Protein AF-A0A0T1WFK2-F1 (afdb_monomer)

Sequence (1004 aa):
MTETFQNFVCWDDAAVLAVTPRDAASLTDGRFQAIHHPLRLHVRRIDARDGEQWATEADVLAALRGPLRSDGYLFIPVVGGSGTGKSHLVRWVKDQIEGEPDWEVRYLPKNRTGLRRAIEIIIRDLKGPRIDEAREALESAPAYTESDETLAQRLLDELALLIGNLDQFQPEPPKDARTTQLREKVSRQLPDLLRDPVVRRKLVADGAVVQRLVGLALRGRAEGDGLDDDATHFLASDLPLSFEEIGDATTGAKKLLSQLAAVPALKDTAVAMINEALPEAEKRIAVSTQVDLVEVFREVRRALHTDGKQLALFVEDLTVLHGVEREFLDAIVEPVHSSDGDMCSLRMIFAVTEGHFDDLDTVKTRCDDAYWLDAPYGDDGVDEQEAVSFVARYFNAARLDPKEIDGEWAGRSKDDDKWLRNACKICPQQIVCHETFGASREGYGLYPLNDAAASRFVRALSTERFDPRDIVRDVISRLLRQGSADMRQGRFPSTLTVSPFEQNTAPLAPLIKDTVRRLRPIDSERVNNVLQYWSDETSPADVSGAVLEAFGVGDFATEMASLRALDASDVDPAETPTPDDKPKPRRSAIEERLKLEPRKQFAELAKWSSSQSELSASTFRELRKLILVTIQQNLEFGSVPVNLGEEFDTYCLRDIDIFIKGTVTRQAVGTPVIAVDRDEASALQALILAKELGSEDFPQAAEFRRILAGAIERWTNAVTARLSRPTTPSTTAAVSATIVASALTGNLSRATAPADYVSALFSVGDAPAFSPERSTKWTALVAKAFEVKARNQKQIEAEFGEARGRTGGIRMVQADRLLPIVKRFTSTWEIDSSDPAIAGFMRSVAPVVDQEWQALQVRVTEVQQLLDLERQRSWTDQTGKVLTVLRIAHQAGRLNDRNAVEELTSLAARDPDSVLRSFADAANLLTVDATLQDKLALLASDAPVHVAVVHGFAVRAATAIQSVERDLAARQTQAGGATDMEKAVTRVLEATSRFDDAVKGLLQ

Nearest PDB structures (foldseek):
  2hf9-assembly1_A  TM=5.543E-01  e=5.017E+00  Methanocaldococcus jannaschii
  5irm-assembly1_C  TM=1.935E-01  e=3.731E-01  Oryctolagus cuniculus

Mean predicted aligned error: 16.37 Å

Radius of gyration: 49.81 Å; Cα contacts (8 Å, |Δi|>4): 1367; chains: 1; bounding box: 106×94×140 Å

Foldseek 3Di:
DQDFLALDFLFDQVLLCQLLDLFLVLHDPLSLLLLDAWAWWWKDFLPDPDDTDIDTLVVVLCQLVDDADPLQEAEEEEEEDPQLCLLSSLVVSLVVCVPPPQEDEFEAGDFFFAQLNSLCRLLPPHDDPLSVVQVVQLCVFLLNVDDLLVLLLLLLQQLLVCLLCVVVPDPDADPDPVLNVLSVVLSVQVSVLSVWPLQSCLCSPVVALSSQLSCCNAGGDDVPPVDDPCSNFDDLVSGQLDPVSLVPTPPSNNVLSPVLNVDVSSSVSNRVSSRVSNLVSSCVRRGPPPRQVLVSVQVSQVRSVVVSHAYEYRASACCSNRPCSQVVLVSNSRGCDDPVDGGHRYYYYYYYYPVVVVVNVVVSVVHRMYMYSFAAEDPRGQDLLSLLQSQLSSVQSSSDDSVVSSVLVVPDDPPDPPSRDRNLVPPSCNVLQCVQANAHPVRRGSPVHHSQLSSLQQCLQRVRHRRNSVCSVQVSNQLSSVSSVCSVVLNPPPCSNCVSSLLRFQFDQLLLLLLLCVVPVPNSRRLRVCLRRRADLQHSLRRDLSSCSSSPNSVCVVVSVVRCLQQDAPDPPPDDDDPPDDDDRCDHPLLVLDDPVLSVLLSVLRCLLSVNAFDEPVSLVVLLVLLLVLLLVVVLVDPQFFASAPLCCVAQNDSLLAAEPRHPDDRDDDNHLHYHYSSLSLLSSLSSCCVRVNPDDTSCNVVSVVSVVVNSVVSNVSSSCSLPDADDLVLLLLLLLLLLLLLLLLQCLPPDDLVSSVVSLQDDDDDRDDDPLADPLSVVLNNVSNVSSVVSSSNQCRNFFGDRDHPDDGDDGNCVNNSVSSVVCVVPVDLAGPDPVRRVSSVSQPVSLVVLLVVLLVLLVLCVVVDPVVVVDFLCRSLVLLLVLLVVCVVVVLQPDPCLSVLLVVLSPPPRPCLVVLSVVSVVCSVDPADPSNSSSSSSDCSSVSSSSSSVNLVSSLVRLVSSVVSLVVVVVPDPDDDVVNVVSVVVVVVCVVVVVSNVVSVD

Solvent-accessible surface area (backbone atoms only — not comparable to full-atom values): 55551 Å² total; per-residue (Å²): 132,86,80,66,66,50,42,61,73,81,61,41,68,67,24,31,56,69,69,51,60,93,48,62,86,74,44,54,72,29,48,45,60,56,55,60,65,91,61,65,31,33,37,33,43,66,90,47,98,71,66,81,38,86,40,44,64,67,53,54,50,50,57,73,72,43,84,62,46,98,51,32,43,42,45,40,46,33,33,28,60,88,50,40,47,51,39,47,50,45,51,50,56,51,66,77,52,68,83,48,84,57,51,49,79,38,77,41,48,53,57,57,19,14,52,58,45,45,51,54,58,68,53,53,100,62,78,46,77,52,49,48,49,46,50,51,38,55,61,67,8,58,68,61,77,51,54,69,71,56,50,25,53,49,43,37,52,39,35,26,52,44,37,59,47,52,84,78,73,62,94,71,81,65,95,46,72,68,60,44,55,50,48,60,53,39,35,68,51,48,29,58,36,48,66,30,74,56,50,40,55,54,37,50,30,93,90,20,62,38,38,45,40,50,46,34,50,65,62,17,57,60,93,83,70,82,71,61,84,63,56,81,50,69,50,80,83,68,52,71,58,49,74,72,57,37,69,69,36,54,77,70,38,28,56,50,41,55,45,36,64,72,32,64,73,57,34,54,50,48,36,50,49,50,53,68,31,38,36,57,24,49,40,65,47,49,41,47,97,81,66,59,63,43,57,30,52,48,48,50,30,33,47,36,32,74,72,68,25,28,42,35,39,36,28,26,28,53,68,28,35,47,71,39,50,66,59,51,49,62,41,67,67,59,42,27,76,46,100,89,48,65,34,28,40,38,38,38,40,35,14,39,40,55,75,62,52,67,76,35,61,82,54,49,81,65,28,65,48,36,37,35,32,66,41,30,53,35,92,87,46,48,33,67,69,56,52,42,34,49,53,14,37,43,50,35,50,17,43,39,60,65,69,54,44,38,50,44,50,74,70,49,61,98,84,50,91,76,58,72,79,67,52,50,83,79,39,94,57,37,67,65,45,37,75,60,18,32,52,30,95,89,61,29,48,33,70,98,32,31,68,49,22,44,47,49,52,48,48,31,61,18,78,80,29,50,34,61,45,56,38,42,50,48,62,50,40,45,27,48,50,44,38,51,56,25,24,76,68,65,44,34,54,38,68,84,52,48,53,89,36,50,76,61,40,79,59,59,54,38,60,56,55,49,51,41,35,70,80,32,71,87,54,28,68,35,54,48,46,44,35,56,40,56,12,43,91,89,34,59,52,53,50,58,56,60,52,32,32,34,40,66,49,36,82,50,50,79,54,36,62,66,43,38,57,61,66,53,66,95,70,74,97,77,77,81,81,66,98,81,69,77,88,69,86,80,69,60,76,67,52,72,76,42,56,74,66,64,30,50,47,47,56,48,37,26,34,33,48,62,73,57,41,65,44,51,76,66,52,51,54,51,52,51,51,49,52,52,54,52,38,51,56,53,48,64,77,42,90,65,84,43,21,65,34,76,44,18,45,71,74,74,57,38,79,82,31,57,39,62,62,63,46,82,68,88,74,78,97,65,88,50,62,34,79,44,54,50,84,46,31,35,31,56,42,25,50,52,47,45,70,77,55,54,86,67,85,53,81,49,42,69,59,34,51,53,46,27,50,57,47,50,50,52,49,38,49,38,49,51,54,66,70,68,48,82,81,48,72,60,57,52,47,39,52,52,51,25,52,55,18,29,26,53,70,30,69,42,51,82,57,84,51,76,65,44,55,57,50,40,54,74,52,87,75,76,82,84,82,84,61,89,84,57,55,71,66,52,56,52,48,38,56,51,23,53,55,52,28,63,61,38,31,49,54,47,41,31,75,37,21,19,21,71,58,68,85,51,71,73,78,47,64,47,52,84,72,47,45,60,54,52,53,57,44,72,74,67,66,72,65,70,50,93,43,79,93,49,25,70,58,37,63,52,46,62,67,49,50,54,53,52,49,52,55,48,52,53,47,44,66,77,40,56,86,79,53,67,70,90,74,71,63,52,49,58,59,60,46,47,53,55,51,50,54,51,50,53,36,40,77,70,69,40,37,88,63,82,55,56,65,58,54,44,51,54,43,53,64,55,58,47,87,49,29,62,57,34,34,50,53,52,54,55,49,70,75,47,94,65,49,75,65,54,50,36,27,48,66,33,42,65,30,57,54,30,37,46,40,55,34,51,39,49,55,51,49,52,55,50,50,52,45,30,50,51,46,53,58,61,46,65,77,75,55,98,74,86,54,77,66,52,58,54,52,50,56,51,46,61,68,42,41,72,55,48,60,55,50,58,68,72,78,112

Structure (mmCIF, N/CA/C/O backbone):
data_AF-A0A0T1WFK2-F1
#
_entry.id   AF-A0A0T1WFK2-F1
#
loop_
_atom_site.group_PDB
_atom_site.id
_atom_site.type_symbol
_atom_site.label_atom_id
_atom_site.label_alt_id
_atom_site.label_comp_id
_atom_site.label_asym_id
_atom_site.label_entity_id
_atom_site.label_seq_id
_atom_site.pdbx_PDB_ins_code
_atom_site.Cartn_x
_atom_site.Cartn_y
_atom_site.Cartn_z
_atom_site.occupancy
_atom_site.B_iso_or_equiv
_atom_site.auth_seq_id
_atom_site.auth_comp_id
_atom_site.auth_asym_id
_atom_site.auth_atom_id
_atom_site.pdbx_PDB_model_num
ATOM 1 N N . MET A 1 1 ? -30.851 -36.983 3.208 1.00 36.44 1 MET A N 1
ATOM 2 C CA . MET A 1 1 ? -29.733 -36.497 2.378 1.00 36.44 1 MET A CA 1
ATOM 3 C C . MET A 1 1 ? -28.732 -35.923 3.357 1.00 36.44 1 MET A C 1
ATOM 5 O O . MET A 1 1 ? -29.095 -34.997 4.062 1.00 36.44 1 MET A O 1
ATOM 9 N N . THR A 1 2 ? -27.578 -36.559 3.540 1.00 46.56 2 THR A N 1
ATOM 10 C CA . THR A 1 2 ? -26.490 -36.002 4.357 1.00 46.56 2 THR A CA 1
ATOM 11 C C . THR A 1 2 ? -25.997 -34.746 3.651 1.00 46.56 2 THR A C 1
ATOM 13 O O . THR A 1 2 ? -25.499 -34.847 2.531 1.00 46.56 2 THR A O 1
ATOM 16 N N . GLU A 1 3 ? -26.231 -33.573 4.239 1.00 61.84 3 GLU A N 1
ATOM 17 C CA . GLU A 1 3 ? -25.703 -32.312 3.713 1.00 61.84 3 GLU A CA 1
ATOM 18 C C . GLU A 1 3 ? -24.177 -32.417 3.612 1.00 61.84 3 GLU A C 1
ATOM 20 O O . GLU A 1 3 ? -23.512 -32.888 4.535 1.00 61.84 3 GLU A O 1
ATOM 25 N N . THR A 1 4 ? -23.624 -32.042 2.463 1.00 82.38 4 THR A N 1
ATOM 26 C CA . THR A 1 4 ? -22.178 -31.997 2.236 1.00 82.38 4 THR A CA 1
ATOM 27 C C . THR A 1 4 ? -21.581 -30.815 3.000 1.00 82.38 4 THR A C 1
ATOM 29 O O . THR A 1 4 ? -22.153 -29.729 2.961 1.00 82.38 4 THR A O 1
ATOM 32 N N . PHE A 1 5 ? -20.423 -30.986 3.647 1.00 90.38 5 PHE A N 1
ATOM 33 C CA . PHE A 1 5 ? -19.757 -29.910 4.407 1.00 90.38 5 PHE A CA 1
ATOM 34 C C . PHE A 1 5 ? -19.143 -28.801 3.520 1.00 90.38 5 PHE A C 1
ATOM 36 O O . PHE A 1 5 ? -18.700 -27.764 4.008 1.00 90.38 5 PHE A O 1
ATOM 43 N N . GLN A 1 6 ? -19.141 -28.997 2.201 1.00 93.81 6 GLN A N 1
ATOM 44 C CA . GLN A 1 6 ? -18.689 -28.021 1.213 1.00 93.81 6 GLN A CA 1
ATOM 45 C C . GLN A 1 6 ? -19.568 -26.759 1.212 1.00 93.81 6 GLN A C 1
ATOM 47 O O . GLN A 1 6 ? -20.781 -26.844 1.020 1.00 93.81 6 GLN A O 1
ATOM 52 N N . ASN A 1 7 ? -18.940 -25.585 1.346 1.00 92.81 7 ASN A N 1
ATOM 53 C CA . ASN A 1 7 ? -19.579 -24.264 1.398 1.00 92.81 7 ASN A CA 1
ATOM 54 C C . ASN A 1 7 ? -20.686 -24.156 2.468 1.00 92.81 7 ASN A C 1
ATOM 56 O O . ASN A 1 7 ? -21.665 -23.426 2.290 1.00 92.81 7 ASN A O 1
ATOM 60 N N . PHE A 1 8 ? -20.555 -24.912 3.559 1.00 94.25 8 PHE A N 1
ATOM 61 C CA . PHE A 1 8 ? -21.540 -24.954 4.634 1.00 94.25 8 PHE A CA 1
ATOM 62 C C . PHE A 1 8 ? -21.547 -23.642 5.429 1.00 94.25 8 PHE A C 1
ATOM 64 O O . PHE A 1 8 ? -20.499 -23.133 5.784 1.00 94.25 8 PHE A O 1
ATOM 71 N N . VAL A 1 9 ? -22.713 -23.091 5.766 1.00 95.06 9 VAL A N 1
ATOM 72 C CA . VAL A 1 9 ? -22.813 -21.896 6.623 1.00 95.06 9 VAL A CA 1
ATOM 73 C C . VAL A 1 9 ? -23.553 -22.288 7.892 1.00 95.06 9 VAL A C 1
ATOM 75 O O . VAL A 1 9 ? -24.718 -22.671 7.830 1.00 95.06 9 VAL A O 1
ATOM 78 N N . CYS A 1 10 ? -22.872 -22.217 9.038 1.00 94.44 10 CYS A N 1
ATOM 79 C CA . CYS A 1 10 ? -23.421 -22.657 10.325 1.00 94.44 10 CYS A CA 1
ATOM 80 C C . CYS A 1 10 ? -23.872 -21.518 11.248 1.00 94.44 10 CYS A C 1
ATOM 82 O O . CYS A 1 10 ? -24.324 -21.796 12.354 1.00 94.44 10 CYS A O 1
ATOM 84 N N . TRP A 1 11 ? -23.738 -20.264 10.811 1.00 95.25 11 TRP A N 1
ATOM 85 C CA . TRP A 1 11 ? -24.121 -19.052 11.542 1.00 95.25 11 TRP A CA 1
ATOM 86 C C . TRP A 1 11 ? -25.198 -18.264 10.787 1.00 95.25 11 TRP A C 1
ATOM 88 O O . TRP A 1 11 ? -25.462 -18.524 9.611 1.00 95.25 11 TRP A O 1
ATOM 98 N N . ASP A 1 12 ? -25.791 -17.276 11.456 1.00 93.81 12 ASP A N 1
ATOM 99 C CA . ASP A 1 12 ? -26.791 -16.382 10.872 1.00 93.81 12 ASP A CA 1
ATOM 100 C C . ASP A 1 12 ? -26.309 -14.921 10.853 1.00 93.81 12 ASP A C 1
ATOM 102 O O . ASP A 1 12 ? -25.742 -14.424 11.825 1.00 93.81 12 ASP A O 1
ATOM 106 N N . ASP A 1 13 ? -26.539 -14.212 9.743 1.00 93.62 13 ASP A N 1
ATOM 107 C CA . ASP A 1 13 ? -26.044 -12.840 9.556 1.00 93.62 13 ASP A CA 1
ATOM 108 C C . ASP A 1 13 ? -26.715 -11.842 10.525 1.0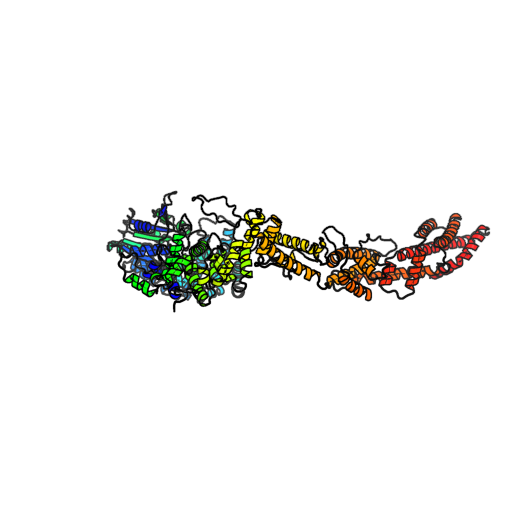0 93.62 13 ASP A C 1
ATOM 110 O O . ASP A 1 13 ? -26.081 -10.867 10.942 1.00 93.62 13 ASP A O 1
ATOM 114 N N . ALA A 1 14 ? -27.979 -12.070 10.909 1.00 92.38 14 ALA A N 1
ATOM 115 C CA . ALA A 1 14 ? -28.672 -11.234 11.889 1.00 92.38 14 ALA A CA 1
ATOM 116 C C . ALA A 1 14 ? -28.190 -11.533 13.315 1.00 92.38 14 ALA A C 1
ATOM 118 O O . ALA A 1 14 ? -28.027 -10.600 14.104 1.00 92.38 14 ALA A O 1
ATOM 119 N N . ALA A 1 15 ? -27.890 -12.798 13.626 1.00 93.81 15 ALA A N 1
ATOM 120 C CA . ALA A 1 15 ? -27.254 -13.175 14.886 1.00 93.81 15 ALA A CA 1
ATOM 121 C C . ALA A 1 15 ? -25.864 -12.541 15.038 1.00 93.81 15 ALA A C 1
ATOM 123 O O . ALA A 1 15 ? -25.584 -11.963 16.086 1.00 93.81 15 ALA A O 1
ATOM 124 N N . VAL A 1 16 ? -25.037 -12.546 13.981 1.00 94.06 16 VAL A N 1
ATOM 125 C CA . VAL A 1 16 ? -23.738 -11.846 13.968 1.00 94.06 16 VAL A CA 1
ATOM 126 C C . VAL A 1 16 ? -23.917 -10.369 14.324 1.00 94.06 16 VAL A C 1
ATOM 128 O O . VAL A 1 16 ? -23.288 -9.884 15.259 1.00 94.06 16 VAL A O 1
ATOM 131 N N . LEU A 1 17 ? -24.818 -9.654 13.642 1.00 90.88 17 LEU A N 1
ATOM 132 C CA . LEU A 1 17 ? -25.065 -8.233 13.924 1.00 90.88 17 LEU A CA 1
ATOM 133 C C . LEU A 1 17 ? -25.572 -7.986 15.353 1.00 90.88 17 LEU A C 1
ATOM 135 O O . LEU A 1 17 ? -25.216 -6.977 15.959 1.00 90.88 17 LEU A O 1
ATOM 139 N N . ALA A 1 18 ? -26.374 -8.902 15.899 1.00 90.00 18 ALA A N 1
ATOM 140 C CA . ALA A 1 18 ? -26.930 -8.788 17.243 1.00 90.00 18 ALA A CA 1
ATOM 141 C C . ALA A 1 18 ? -25.897 -8.985 18.367 1.00 90.00 18 ALA A C 1
ATOM 143 O O . ALA A 1 18 ? -26.144 -8.519 19.481 1.00 90.00 18 ALA A O 1
ATOM 144 N N . VAL A 1 19 ? -24.775 -9.665 18.094 1.00 90.00 19 VAL A N 1
ATOM 145 C CA . VAL A 1 19 ? -23.707 -9.947 19.073 1.00 90.00 19 VAL A CA 1
ATOM 146 C C . VAL A 1 19 ? -22.420 -9.158 18.822 1.00 90.00 19 VAL A C 1
ATOM 148 O O . VAL A 1 19 ? -21.527 -9.180 19.661 1.00 90.00 19 VAL A O 1
ATOM 151 N N . THR A 1 20 ? -22.325 -8.422 17.709 1.00 89.44 20 THR A N 1
ATOM 152 C CA . THR A 1 20 ? -21.201 -7.516 17.406 1.00 89.44 20 THR A CA 1
ATOM 153 C C . THR A 1 20 ? -21.579 -6.025 17.357 1.00 89.44 20 THR A C 1
ATOM 155 O O . THR A 1 20 ? -21.080 -5.318 16.470 1.00 89.44 20 THR A O 1
ATOM 158 N N . PRO A 1 21 ? -22.479 -5.489 18.206 1.00 80.94 21 PRO A N 1
ATOM 159 C CA . PRO A 1 21 ? -22.660 -4.048 18.237 1.00 80.94 21 PRO A CA 1
ATOM 160 C C . PRO A 1 21 ? -21.378 -3.382 18.744 1.00 80.94 21 PRO A C 1
ATOM 162 O O . PRO A 1 21 ? -20.624 -3.950 19.532 1.00 80.94 21 PRO A O 1
ATOM 165 N N . ARG A 1 22 ? -21.126 -2.158 18.279 1.00 67.88 22 ARG A N 1
ATOM 166 C CA . ARG A 1 22 ? -19.915 -1.411 18.651 1.00 67.88 22 ARG A CA 1
ATOM 167 C C . ARG A 1 22 ? -19.869 -1.062 20.139 1.00 67.88 22 ARG A C 1
ATOM 169 O O . ARG A 1 22 ? -18.781 -0.943 20.695 1.00 67.88 22 ARG A O 1
ATOM 176 N N . ASP A 1 23 ? -21.039 -0.937 20.761 1.00 69.88 23 ASP A N 1
ATOM 177 C CA . ASP A 1 23 ? -21.183 -0.434 22.119 1.00 69.88 23 ASP A CA 1
ATOM 178 C C . ASP A 1 23 ? -21.579 -1.549 23.062 1.00 69.88 23 ASP A C 1
ATOM 180 O O . ASP A 1 23 ? -22.674 -2.108 22.929 1.00 69.88 23 ASP A O 1
ATOM 184 N N . ALA A 1 24 ? -20.733 -1.796 24.065 1.00 69.19 24 ALA A N 1
ATOM 185 C CA . ALA A 1 24 ? -21.010 -2.765 25.112 1.00 69.19 24 ALA A CA 1
ATOM 186 C C . ALA A 1 24 ? -22.408 -2.528 25.684 1.00 69.19 24 ALA A C 1
ATOM 188 O O . ALA A 1 24 ? -23.213 -3.443 25.607 1.00 69.19 24 ALA A O 1
ATOM 189 N N . ALA A 1 25 ? -22.744 -1.302 26.116 1.00 72.81 25 ALA A N 1
ATOM 190 C CA . ALA A 1 25 ? -24.040 -0.886 26.676 1.00 72.81 25 ALA A CA 1
ATOM 191 C C . ALA A 1 25 ? -25.289 -1.169 25.811 1.00 72.81 25 ALA A C 1
ATOM 193 O O . ALA A 1 25 ? -26.402 -1.143 26.329 1.00 72.81 25 ALA A O 1
ATOM 194 N N . SER A 1 26 ? -25.136 -1.429 24.509 1.00 76.38 26 SER A N 1
ATOM 195 C CA . SER A 1 26 ? -26.271 -1.724 23.620 1.00 76.38 26 SER A CA 1
ATOM 196 C C . SER A 1 26 ? -26.738 -3.171 23.637 1.00 76.38 26 SER A C 1
ATOM 198 O O . SER A 1 26 ? -27.836 -3.480 23.180 1.00 76.38 26 SER A O 1
ATOM 200 N N . LEU A 1 27 ? -25.916 -4.060 24.183 1.00 83.56 27 LEU A N 1
ATOM 201 C CA . LEU A 1 27 ? -26.282 -5.452 24.347 1.00 83.56 27 LEU A CA 1
ATOM 202 C C . LEU A 1 27 ? -27.287 -5.598 25.489 1.00 83.56 27 LEU A C 1
ATOM 204 O O . LEU A 1 27 ? -27.176 -4.947 26.527 1.00 83.56 27 LEU A O 1
ATOM 208 N N . THR A 1 28 ? -28.240 -6.503 25.330 1.00 87.44 28 THR A N 1
ATOM 209 C CA . THR A 1 28 ? -28.975 -7.071 26.462 1.00 87.44 28 THR A CA 1
ATOM 210 C C . THR A 1 28 ? -28.010 -7.848 27.359 1.00 87.44 28 THR A C 1
ATOM 212 O O . THR A 1 28 ? -26.961 -8.304 26.897 1.00 87.44 28 THR A O 1
ATOM 215 N N . ASP A 1 29 ? -28.352 -8.030 28.634 1.00 86.88 29 ASP A N 1
ATOM 216 C CA . ASP A 1 29 ? -27.461 -8.704 29.590 1.00 86.88 29 ASP A CA 1
ATOM 217 C C . ASP A 1 29 ? -27.096 -10.123 29.138 1.00 86.88 29 ASP A C 1
ATOM 219 O O . ASP A 1 29 ? -25.940 -10.524 29.234 1.00 86.88 29 ASP A O 1
ATOM 223 N N . GLY A 1 30 ? -28.052 -10.854 28.554 1.00 89.12 30 GLY A N 1
ATOM 224 C CA . GLY A 1 30 ? -27.800 -12.192 28.020 1.00 89.12 30 GLY A CA 1
ATOM 225 C C . GLY A 1 30 ? -26.767 -12.185 26.904 1.00 89.12 30 GLY A C 1
ATOM 226 O O . GLY A 1 30 ? -25.777 -12.910 26.966 1.00 89.12 30 GLY A O 1
ATOM 227 N N . ARG A 1 31 ? -26.931 -11.322 25.899 1.00 91.44 31 ARG A N 1
ATOM 228 C CA . ARG A 1 31 ? -25.971 -11.248 24.788 1.00 91.44 31 ARG A CA 1
ATOM 229 C C . ARG A 1 31 ? -24.608 -10.737 25.233 1.00 91.44 31 ARG A C 1
ATOM 231 O O . ARG A 1 31 ? -23.604 -11.278 24.781 1.00 91.44 31 ARG A O 1
ATOM 238 N N . PHE A 1 32 ? -24.567 -9.753 26.133 1.00 90.81 32 PHE A N 1
ATOM 239 C CA . PHE A 1 32 ? -23.322 -9.250 26.714 1.00 90.81 32 PHE A CA 1
ATOM 240 C C . PHE A 1 32 ? -22.535 -10.371 27.399 1.00 90.81 32 PHE A C 1
ATOM 242 O O . PHE A 1 32 ? -21.343 -10.546 27.156 1.00 90.81 32 PHE A O 1
ATOM 249 N N . GLN A 1 33 ? -23.218 -11.193 28.189 1.00 89.69 33 GLN A N 1
ATOM 250 C CA . GLN A 1 33 ? -22.596 -12.266 28.961 1.00 89.69 33 GLN A CA 1
ATOM 251 C C . GLN A 1 33 ? -22.253 -13.477 28.087 1.00 89.69 33 GLN A C 1
ATOM 253 O O . GLN A 1 33 ? -21.296 -14.199 28.367 1.00 89.69 33 GLN A O 1
ATOM 258 N N . ALA A 1 34 ? -22.980 -13.679 26.982 1.00 90.69 34 ALA A N 1
ATOM 259 C CA . ALA A 1 34 ? -22.678 -14.729 26.017 1.00 90.69 34 ALA A CA 1
ATOM 260 C C . ALA A 1 34 ? -21.318 -14.501 25.342 1.00 90.69 34 ALA A C 1
ATOM 262 O O . ALA A 1 34 ? -20.545 -15.444 25.173 1.00 90.69 34 ALA A O 1
ATOM 263 N N . ILE A 1 35 ? -21.010 -13.247 24.999 1.00 91.50 35 ILE A N 1
ATOM 264 C CA . ILE A 1 35 ? -19.760 -12.869 24.325 1.00 91.50 35 ILE A CA 1
ATOM 265 C C . ILE A 1 35 ? -18.647 -12.434 25.280 1.00 91.50 35 ILE A C 1
ATOM 267 O O . ILE A 1 35 ? -17.499 -12.324 24.856 1.00 91.50 35 ILE A O 1
ATOM 271 N N . HIS A 1 36 ? -18.963 -12.177 26.552 1.00 91.19 36 HIS A N 1
ATOM 272 C CA . HIS A 1 36 ? -17.972 -11.756 27.534 1.00 91.19 36 HIS A CA 1
ATOM 273 C C . HIS A 1 36 ? -16.862 -12.808 27.668 1.00 91.19 36 HIS A C 1
ATOM 275 O O . HIS A 1 36 ? -17.119 -13.994 27.880 1.00 91.19 36 HIS A O 1
ATOM 281 N N . HIS A 1 37 ? -15.625 -12.347 27.538 1.00 88.50 37 HIS A N 1
ATOM 282 C CA . HIS A 1 37 ? -14.415 -13.117 27.758 1.00 88.50 37 HIS A CA 1
ATOM 283 C C . HIS A 1 37 ? -13.555 -12.332 28.755 1.00 88.50 37 HIS A C 1
ATOM 285 O O . HIS A 1 37 ? -13.437 -11.117 28.563 1.00 88.50 37 HIS A O 1
ATOM 291 N N . PRO A 1 38 ? -12.981 -12.983 29.782 1.00 87.44 38 PRO A N 1
ATOM 292 C CA . PRO A 1 38 ? -12.184 -12.288 30.783 1.00 87.44 38 PRO A CA 1
ATOM 293 C C . PRO A 1 38 ? -11.009 -11.534 30.160 1.00 87.44 38 PRO A C 1
ATOM 295 O O . PRO A 1 38 ? -10.283 -12.085 29.334 1.00 87.44 38 PRO A O 1
ATOM 298 N N . LEU A 1 39 ? -10.822 -10.278 30.555 1.00 85.50 39 LEU A N 1
ATOM 299 C CA . LEU A 1 39 ? -9.724 -9.439 30.084 1.00 85.50 39 LEU A CA 1
ATOM 300 C C . LEU A 1 39 ? -8.464 -9.601 30.949 1.00 85.50 39 LEU A C 1
ATOM 302 O O . LEU A 1 39 ? -8.532 -9.804 32.165 1.00 85.50 39 LEU A O 1
ATOM 306 N N . ARG A 1 40 ? -7.294 -9.452 30.316 1.00 85.38 40 ARG A N 1
ATOM 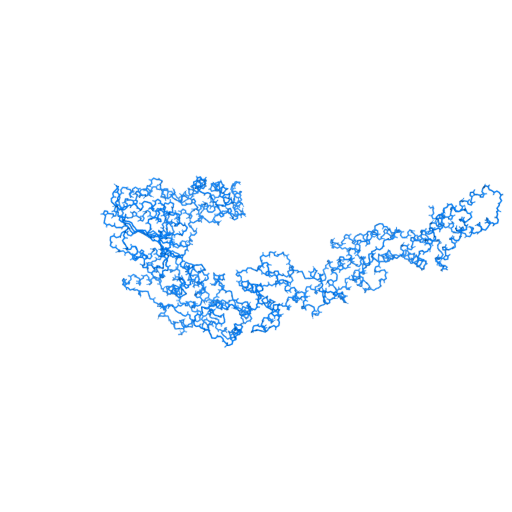307 C CA . ARG A 1 40 ? -5.985 -9.400 30.983 1.00 85.38 40 ARG A CA 1
ATOM 308 C C . ARG A 1 40 ? -5.623 -7.965 31.331 1.00 85.38 40 ARG A C 1
ATOM 310 O O . ARG A 1 40 ? -5.642 -7.099 30.459 1.00 85.38 40 ARG A O 1
ATOM 317 N N . LEU A 1 41 ? -5.303 -7.734 32.603 1.00 89.88 41 LEU A N 1
ATOM 318 C CA . LEU A 1 41 ? -5.073 -6.407 33.162 1.00 89.88 41 LEU A CA 1
ATOM 319 C C . LEU A 1 41 ? -3.706 -6.349 33.848 1.00 89.88 41 LEU A C 1
ATOM 321 O O . LEU A 1 41 ? -3.226 -7.354 34.376 1.00 89.88 41 LEU A O 1
ATOM 325 N N . HIS A 1 42 ? -3.154 -5.150 33.963 1.00 89.44 42 HIS A N 1
ATOM 326 C CA . HIS A 1 42 ? -2.092 -4.856 34.919 1.00 89.44 42 HIS A CA 1
ATOM 327 C C . HIS A 1 42 ? -2.607 -3.949 36.030 1.00 89.44 42 HIS A C 1
ATOM 329 O O . HIS A 1 42 ? -3.375 -3.031 35.770 1.00 89.44 42 HIS A O 1
ATOM 335 N N . VAL A 1 43 ? -2.175 -4.165 37.268 1.00 90.12 43 VAL A N 1
ATOM 336 C CA . VAL A 1 43 ? -2.388 -3.217 38.363 1.00 90.12 43 VAL A CA 1
ATOM 337 C C . VAL A 1 43 ? -1.095 -2.454 38.631 1.00 90.12 43 VAL A C 1
ATOM 339 O O . VAL A 1 43 ? -0.013 -3.043 38.708 1.00 90.12 43 VAL A O 1
ATOM 342 N N . ARG A 1 44 ? -1.205 -1.130 38.754 1.00 88.25 44 ARG A N 1
ATOM 343 C CA . ARG A 1 44 ? -0.099 -0.230 39.098 1.00 88.25 44 ARG A CA 1
ATOM 344 C C . ARG A 1 44 ? -0.510 0.646 40.275 1.00 88.25 44 ARG A C 1
ATOM 346 O O . ARG A 1 44 ? -1.542 1.312 40.221 1.00 88.25 44 ARG A O 1
ATOM 353 N N . ARG A 1 45 ? 0.323 0.681 41.316 1.00 83.69 45 ARG A N 1
ATOM 354 C CA . ARG A 1 45 ? 0.173 1.633 42.424 1.00 83.69 45 ARG A CA 1
ATOM 355 C C . ARG A 1 45 ? 0.547 3.029 41.969 1.00 83.69 45 ARG A C 1
ATOM 357 O O . ARG A 1 45 ? 1.640 3.214 41.443 1.00 83.69 45 ARG A O 1
ATOM 364 N N . ILE A 1 46 ? -0.311 4.009 42.224 1.00 80.50 46 ILE A N 1
ATOM 365 C CA . ILE A 1 46 ? -0.081 5.376 41.732 1.00 80.50 46 ILE A CA 1
ATOM 366 C C . ILE A 1 46 ? 1.093 6.052 42.459 1.00 80.50 46 ILE A C 1
ATOM 368 O O . ILE A 1 46 ? 1.873 6.773 41.839 1.00 80.50 46 ILE A O 1
ATOM 372 N N . ASP A 1 47 ? 1.292 5.738 43.741 1.00 69.31 47 ASP A N 1
ATOM 373 C CA . ASP A 1 47 ? 2.375 6.301 44.562 1.00 69.31 47 ASP A CA 1
ATOM 374 C C . ASP A 1 47 ? 3.723 5.559 44.429 1.00 69.31 47 ASP A C 1
ATOM 376 O O . ASP A 1 47 ? 4.735 5.989 44.993 1.00 69.31 47 ASP A O 1
ATOM 380 N N . ALA A 1 48 ? 3.773 4.433 43.705 1.00 63.62 48 ALA A N 1
ATOM 381 C CA . ALA A 1 48 ? 4.973 3.607 43.571 1.00 63.62 48 ALA A CA 1
ATOM 382 C C . ALA A 1 48 ? 5.585 3.735 42.168 1.00 63.62 48 ALA A C 1
ATOM 384 O O . ALA A 1 48 ? 4.921 3.504 41.165 1.00 63.62 48 ALA A O 1
ATOM 385 N N . ARG A 1 49 ? 6.885 4.058 42.092 1.00 53.06 49 ARG A N 1
ATOM 386 C CA . ARG A 1 49 ? 7.618 4.145 40.811 1.00 53.06 49 ARG A CA 1
ATOM 387 C C . ARG A 1 49 ? 7.919 2.788 40.165 1.00 53.06 49 ARG A C 1
ATOM 389 O O . ARG A 1 49 ? 8.232 2.771 38.985 1.00 53.06 49 ARG A O 1
ATOM 396 N N . ASP A 1 50 ? 7.812 1.696 40.920 1.00 52.06 50 ASP A N 1
ATOM 397 C CA . ASP A 1 50 ? 8.015 0.322 40.455 1.00 52.06 50 ASP A CA 1
ATOM 398 C C . ASP A 1 50 ? 6.966 -0.596 41.095 1.00 52.06 50 ASP A C 1
ATOM 400 O O . ASP A 1 50 ? 6.761 -0.549 42.312 1.00 52.06 50 ASP A O 1
ATOM 404 N N . GLY A 1 51 ? 6.321 -1.447 40.289 1.00 57.69 51 GLY A N 1
ATOM 405 C CA . GLY A 1 51 ? 5.381 -2.457 40.789 1.00 57.69 51 GLY A CA 1
ATOM 406 C C . GLY A 1 51 ? 4.215 -2.790 39.862 1.00 57.69 51 GLY A C 1
ATOM 407 O O . GLY A 1 51 ? 3.091 -2.889 40.341 1.00 57.69 51 GLY A O 1
ATOM 408 N N . GLU A 1 52 ? 4.455 -2.956 38.561 1.00 73.50 52 GLU A N 1
ATOM 409 C CA . GLU A 1 52 ? 3.442 -3.507 37.659 1.00 73.50 52 GLU A CA 1
ATOM 410 C C . GLU A 1 52 ? 3.238 -5.000 37.943 1.00 73.50 52 GLU A C 1
ATOM 412 O O . GLU A 1 52 ? 4.192 -5.782 37.946 1.00 73.50 52 GLU A O 1
ATOM 417 N N . GLN A 1 53 ? 1.996 -5.395 38.219 1.00 85.94 53 GLN A N 1
ATOM 418 C CA . GLN A 1 53 ? 1.625 -6.786 38.477 1.00 85.94 53 GLN A CA 1
ATOM 419 C C . GLN A 1 53 ? 0.449 -7.187 37.596 1.00 85.94 53 GLN A C 1
ATOM 421 O O . GLN A 1 53 ? -0.417 -6.369 37.302 1.00 85.94 53 GLN A O 1
ATOM 426 N N . TRP A 1 54 ? 0.409 -8.450 37.178 1.00 88.12 54 TRP A N 1
ATOM 427 C CA . TRP A 1 54 ? -0.768 -8.999 36.510 1.00 88.12 54 TRP A CA 1
ATOM 428 C C . TRP A 1 54 ? -1.968 -8.994 37.454 1.00 88.12 54 TRP A C 1
ATOM 430 O O . TRP A 1 54 ? -1.854 -9.408 38.607 1.00 88.12 54 TRP A O 1
ATOM 440 N N . ALA A 1 55 ? -3.109 -8.557 36.934 1.00 90.06 55 ALA A N 1
ATOM 441 C CA . ALA A 1 55 ? -4.391 -8.546 37.613 1.00 90.06 55 ALA A CA 1
ATOM 442 C C . ALA A 1 55 ? -5.481 -9.142 36.713 1.00 90.06 55 ALA A C 1
ATOM 444 O O . ALA A 1 55 ? -5.366 -9.219 35.487 1.00 90.06 55 ALA A O 1
ATOM 445 N N . THR A 1 56 ? -6.558 -9.573 37.350 1.00 90.56 56 THR A N 1
ATOM 446 C CA . THR A 1 56 ? -7.747 -10.142 36.723 1.00 90.56 56 THR A CA 1
ATOM 447 C C . THR A 1 56 ? -8.962 -9.269 37.009 1.00 90.56 56 THR A C 1
ATOM 449 O O . THR A 1 56 ? -8.967 -8.444 37.923 1.00 90.56 56 THR A O 1
ATOM 452 N N . GLU A 1 57 ? -10.045 -9.471 36.265 1.00 91.75 57 GLU A N 1
ATOM 453 C CA . GLU A 1 57 ? -11.303 -8.764 36.527 1.00 91.75 57 GLU A CA 1
ATOM 454 C C . GLU A 1 57 ? -11.869 -9.080 37.927 1.00 91.75 57 GLU A C 1
ATOM 456 O O . GLU A 1 57 ? -12.514 -8.238 38.555 1.00 91.75 57 GLU A O 1
ATOM 461 N N . ALA A 1 58 ? -11.567 -10.269 38.466 1.00 90.25 58 ALA A N 1
ATOM 462 C CA . ALA A 1 58 ? -11.901 -10.634 39.840 1.00 90.25 58 ALA A CA 1
ATOM 463 C C . ALA A 1 58 ? -11.153 -9.770 40.871 1.00 90.25 58 ALA A C 1
ATOM 465 O O . ALA A 1 58 ? -11.726 -9.443 41.910 1.00 90.25 58 ALA A O 1
ATOM 466 N N . ASP A 1 59 ? -9.922 -9.344 40.573 1.00 92.06 59 ASP A N 1
ATOM 467 C CA . ASP A 1 59 ? -9.159 -8.435 41.436 1.00 92.06 59 ASP A CA 1
ATOM 468 C C . ASP A 1 59 ? -9.768 -7.029 41.441 1.00 92.06 59 ASP A C 1
ATOM 470 O O . ASP A 1 59 ? -9.829 -6.393 42.491 1.00 92.06 59 ASP A O 1
ATOM 474 N N . VAL A 1 60 ? -10.299 -6.565 40.302 1.00 92.75 60 VAL A N 1
ATOM 475 C CA . VAL A 1 60 ? -11.049 -5.297 40.211 1.00 92.75 60 VAL A CA 1
ATOM 476 C C . VAL A 1 60 ? -12.317 -5.359 41.064 1.00 92.75 60 VAL A C 1
ATOM 478 O O . VAL A 1 60 ? -12.606 -4.432 41.822 1.00 92.75 60 VAL A O 1
ATOM 481 N N . LEU A 1 61 ? -13.064 -6.467 40.995 1.00 92.00 61 LEU A N 1
ATOM 482 C CA . LEU A 1 61 ? -14.240 -6.684 41.845 1.00 92.00 61 LEU A CA 1
ATOM 483 C C . LEU A 1 61 ? -13.883 -6.744 43.330 1.00 92.00 61 LEU A C 1
ATOM 485 O O . LEU A 1 61 ? -14.592 -6.170 44.160 1.00 92.00 61 LEU A O 1
ATOM 489 N N . ALA A 1 62 ? -12.803 -7.446 43.674 1.00 91.62 62 ALA A N 1
ATOM 490 C CA . ALA A 1 62 ? -12.326 -7.553 45.045 1.00 91.62 62 ALA A CA 1
ATOM 491 C C . ALA A 1 62 ? -11.898 -6.184 45.589 1.00 91.62 62 ALA A C 1
ATOM 493 O O . ALA A 1 62 ? -12.273 -5.838 46.710 1.00 91.62 62 ALA A O 1
ATOM 494 N N . ALA A 1 63 ? -11.194 -5.382 44.785 1.00 91.31 63 ALA A N 1
ATOM 495 C CA . ALA A 1 63 ? -10.849 -4.009 45.127 1.00 91.31 63 ALA A CA 1
ATOM 496 C C . ALA A 1 63 ? -12.108 -3.162 45.338 1.00 91.31 63 ALA A C 1
ATOM 498 O O . ALA A 1 63 ? -12.234 -2.510 46.372 1.00 91.31 63 ALA A O 1
ATOM 499 N N . LEU A 1 64 ? -13.092 -3.249 44.435 1.00 92.31 64 LEU A N 1
ATOM 500 C CA . LEU A 1 64 ? -14.342 -2.496 44.545 1.00 92.31 64 LEU A CA 1
ATOM 501 C C . LEU A 1 64 ? -15.158 -2.867 45.789 1.00 92.31 64 LEU A C 1
ATOM 503 O O . LEU A 1 64 ? -15.775 -1.984 46.379 1.00 92.31 64 LEU A O 1
ATOM 507 N N . ARG A 1 65 ? -15.158 -4.139 46.207 1.00 91.88 65 ARG A N 1
ATOM 508 C CA . ARG A 1 65 ? -15.777 -4.617 47.462 1.00 91.88 65 ARG A CA 1
ATOM 509 C C . ARG A 1 65 ? -14.912 -4.370 48.702 1.00 91.88 65 ARG A C 1
ATOM 511 O O . ARG A 1 65 ? -15.381 -4.564 49.823 1.00 91.88 65 ARG A O 1
ATOM 518 N N . GLY A 1 66 ? -13.665 -3.949 48.511 1.00 88.56 66 GLY A N 1
ATOM 519 C CA . GLY A 1 66 ? -12.680 -3.735 49.559 1.00 88.56 66 GLY A CA 1
ATOM 520 C C . GLY A 1 66 ? -13.037 -2.612 50.542 1.00 88.56 66 GLY A C 1
ATOM 521 O O . GLY A 1 66 ? -14.080 -1.949 50.422 1.00 88.56 66 GLY A O 1
ATOM 522 N N . PRO A 1 67 ? -12.182 -2.384 51.552 1.00 86.81 67 PRO A N 1
ATOM 523 C CA . PRO A 1 67 ? -12.379 -1.296 52.499 1.00 86.81 67 PRO A CA 1
ATOM 524 C C . PRO A 1 67 ? -12.317 0.061 51.788 1.00 86.81 67 PRO A C 1
ATOM 526 O O . PRO A 1 67 ? -11.530 0.262 50.867 1.00 86.81 67 PRO A O 1
ATOM 529 N N . LEU A 1 68 ? -13.146 0.998 52.242 1.00 86.50 68 LEU A N 1
ATOM 530 C CA . LEU A 1 68 ? -13.028 2.399 51.846 1.00 86.50 68 LEU A CA 1
ATOM 531 C C . LEU A 1 68 ? -11.797 3.019 52.510 1.00 86.50 68 LEU A C 1
ATOM 533 O O . LEU A 1 68 ? -11.359 2.576 53.578 1.00 86.50 68 LEU A O 1
ATOM 537 N N . ARG A 1 69 ? -11.282 4.091 51.912 1.00 84.88 69 ARG A N 1
ATOM 538 C CA . ARG A 1 69 ? -10.257 4.928 52.535 1.00 84.88 69 ARG A CA 1
ATOM 539 C C . ARG A 1 69 ? -10.803 5.630 53.786 1.00 84.88 69 ARG A C 1
ATOM 541 O O . ARG A 1 69 ? -12.012 5.684 54.012 1.00 84.88 69 ARG A O 1
ATOM 548 N N . SER A 1 70 ? -9.916 6.203 54.603 1.00 80.69 70 SER A N 1
ATOM 549 C CA . SER A 1 70 ? -10.293 6.893 55.852 1.00 80.69 70 SER A CA 1
ATOM 550 C C . SER A 1 70 ? -11.208 8.105 55.649 1.00 80.69 70 SER A C 1
ATOM 552 O O . SER A 1 70 ? -11.921 8.500 56.563 1.00 80.69 70 SER A O 1
ATOM 554 N N . ASP A 1 71 ? -11.174 8.701 54.463 1.00 82.50 71 ASP A N 1
ATOM 555 C CA . ASP A 1 71 ? -12.037 9.794 54.014 1.00 82.50 71 ASP A CA 1
ATOM 556 C C . ASP A 1 71 ? -13.361 9.306 53.389 1.00 82.50 71 ASP A C 1
ATOM 558 O O . ASP A 1 71 ? -14.252 10.112 53.120 1.00 82.50 71 ASP A O 1
ATOM 562 N N . GLY A 1 72 ? -13.546 7.989 53.252 1.00 86.06 72 GLY A N 1
ATOM 563 C CA . GLY A 1 72 ? -14.829 7.354 52.953 1.00 86.06 72 GLY A CA 1
ATOM 564 C C . GLY A 1 72 ? -15.189 7.246 51.469 1.00 86.06 72 GLY A C 1
ATOM 565 O O . GLY A 1 72 ? -16.356 7.002 51.148 1.00 86.06 72 GLY A O 1
ATOM 566 N N . TYR A 1 73 ? -14.206 7.386 50.575 1.00 87.38 73 TYR A N 1
ATOM 567 C CA . TYR A 1 73 ? -14.346 7.103 49.145 1.00 87.38 73 TYR A CA 1
ATOM 568 C C . TYR A 1 73 ? -13.343 6.041 48.657 1.00 87.38 73 TYR A C 1
ATOM 570 O O . TYR A 1 73 ? -12.346 5.746 49.320 1.00 87.38 73 TYR A O 1
ATOM 578 N N . LEU A 1 74 ? -13.628 5.444 47.498 1.00 90.25 74 LEU A N 1
ATOM 579 C CA . LEU A 1 74 ? -12.756 4.515 46.778 1.00 90.25 74 LEU A CA 1
ATOM 580 C C . LEU A 1 74 ? -12.892 4.747 45.273 1.00 90.25 74 LEU A C 1
ATOM 582 O O . LEU A 1 74 ? -13.994 4.629 44.736 1.00 90.25 74 LEU A O 1
ATOM 586 N N . PHE A 1 75 ? -11.774 5.019 44.604 1.00 90.19 75 PHE A N 1
ATOM 587 C CA . PHE A 1 75 ? -11.709 5.249 43.164 1.00 90.19 75 PHE A CA 1
ATOM 588 C C . PHE A 1 75 ? -10.845 4.199 42.479 1.00 90.19 75 PHE A C 1
ATOM 590 O O . PHE A 1 75 ? -9.714 3.957 42.892 1.00 90.19 75 PHE A O 1
ATOM 597 N N . ILE A 1 76 ? -11.397 3.597 41.428 1.00 92.56 76 ILE A N 1
ATOM 598 C CA . ILE A 1 76 ? -10.754 2.560 40.626 1.00 92.56 76 ILE A CA 1
ATOM 599 C C . ILE A 1 76 ? -10.683 3.046 39.171 1.00 92.56 76 ILE A C 1
ATOM 601 O O . ILE A 1 76 ? -11.645 2.881 38.414 1.00 92.56 76 ILE A O 1
ATOM 605 N N . PRO A 1 77 ? -9.571 3.680 38.766 1.00 92.44 77 PRO A N 1
ATOM 606 C CA . PRO A 1 77 ? -9.336 4.030 37.375 1.00 92.44 77 PRO A CA 1
ATOM 607 C C . PRO A 1 77 ? -9.020 2.784 36.538 1.00 92.44 77 PRO A C 1
ATOM 609 O O . PRO A 1 77 ? -8.159 1.975 36.891 1.00 92.44 77 PRO A O 1
ATOM 612 N N . VAL A 1 78 ? -9.698 2.668 35.396 1.00 93.38 78 VAL A N 1
ATOM 613 C CA . VAL A 1 78 ? -9.433 1.687 34.338 1.00 93.38 78 VAL A CA 1
ATOM 614 C C . VAL A 1 78 ? -8.825 2.422 33.144 1.00 93.38 78 VAL A C 1
ATOM 616 O O . VAL A 1 78 ? -9.513 3.153 32.432 1.00 93.38 78 VAL A O 1
ATOM 619 N N . VAL A 1 79 ? -7.529 2.246 32.921 1.00 90.81 79 VAL A N 1
ATOM 620 C CA . VAL A 1 79 ? -6.733 3.014 31.960 1.00 90.81 79 VAL A CA 1
ATOM 621 C C . VAL A 1 79 ? -6.398 2.161 30.737 1.00 90.81 79 VAL A C 1
ATOM 623 O O . VAL A 1 79 ? -6.144 0.967 30.849 1.00 90.81 79 VAL A O 1
ATOM 626 N N . GLY A 1 80 ? -6.407 2.741 29.538 1.00 87.31 80 GLY A N 1
ATOM 627 C CA . GLY A 1 80 ? -5.985 2.024 28.330 1.00 87.31 80 GLY A CA 1
ATOM 628 C C . GLY A 1 80 ? -6.362 2.710 27.020 1.00 87.31 80 GLY A C 1
ATOM 629 O O . GLY A 1 80 ? -7.182 3.636 26.982 1.00 87.31 80 GLY A O 1
ATOM 630 N N . GLY A 1 81 ? -5.785 2.230 25.918 1.00 81.75 81 GLY A N 1
ATOM 631 C CA . GLY A 1 81 ? -6.036 2.745 24.568 1.00 81.75 81 GLY A CA 1
ATOM 632 C C . GLY A 1 81 ? -7.490 2.587 24.099 1.00 81.75 81 GLY A C 1
ATOM 633 O O . GLY A 1 81 ? -8.310 1.905 24.719 1.00 81.75 81 GLY A O 1
ATOM 634 N N . SER A 1 82 ? -7.851 3.228 22.987 1.00 80.19 82 SER A N 1
ATOM 635 C CA . SER A 1 82 ? -9.143 2.951 22.340 1.00 80.19 82 SER A CA 1
ATOM 636 C C . SER A 1 82 ? -9.221 1.471 21.934 1.00 80.19 82 SER A C 1
ATOM 638 O O . SER A 1 82 ? -8.208 0.878 21.569 1.00 80.19 82 SER A O 1
ATOM 640 N N . GLY A 1 83 ? -10.408 0.869 22.046 1.00 77.88 83 GLY A N 1
ATOM 641 C CA . GLY A 1 83 ? -10.656 -0.519 21.629 1.00 77.88 83 GLY A CA 1
ATOM 642 C C . GLY A 1 83 ? -10.240 -1.622 22.610 1.00 77.88 83 GLY A C 1
ATOM 643 O O . GLY A 1 83 ? -10.652 -2.760 22.421 1.00 77.88 83 GLY A O 1
ATOM 644 N N . THR A 1 84 ? -9.540 -1.313 23.708 1.00 85.44 84 THR A N 1
ATOM 645 C CA . THR A 1 84 ? -8.981 -2.330 24.630 1.00 85.44 84 THR A CA 1
ATOM 646 C C . THR A 1 84 ? -9.986 -2.991 25.581 1.00 85.44 84 THR A C 1
ATOM 648 O O . THR A 1 84 ? -9.605 -3.788 26.428 1.00 85.44 84 THR A O 1
ATOM 651 N N . GLY A 1 85 ? -11.278 -2.671 25.468 1.00 86.94 85 GLY A N 1
ATOM 652 C CA . GLY A 1 85 ? -12.324 -3.276 26.299 1.00 86.94 85 GLY A CA 1
ATOM 653 C C . GLY A 1 85 ? -12.628 -2.554 27.618 1.00 86.94 85 GLY A C 1
ATOM 654 O O . GLY A 1 85 ? -13.366 -3.096 28.430 1.00 86.94 85 GLY A O 1
ATOM 655 N N . LYS A 1 86 ? -12.151 -1.318 27.839 1.00 89.75 86 LYS A N 1
ATOM 656 C CA . LYS A 1 86 ? -12.412 -0.568 29.091 1.00 89.75 86 LYS A CA 1
ATOM 657 C C . LYS A 1 86 ? -13.897 -0.461 29.452 1.00 89.75 86 LYS A C 1
ATOM 659 O O . LYS A 1 86 ? -14.292 -0.807 30.560 1.00 89.75 86 LYS A O 1
ATOM 664 N N . SER A 1 87 ? -14.728 -0.021 28.505 1.00 87.12 87 SER A N 1
ATOM 665 C CA . SER A 1 87 ? -16.176 0.096 28.719 1.00 87.12 87 SER A CA 1
ATOM 666 C C . SER A 1 87 ? -16.822 -1.278 28.948 1.00 87.12 87 SER A C 1
ATOM 668 O O . SER A 1 87 ? -17.732 -1.394 29.762 1.00 87.12 87 SER A O 1
ATOM 670 N N . HIS A 1 88 ? -16.294 -2.335 28.310 1.00 89.50 88 HIS A N 1
ATOM 671 C CA . HIS A 1 88 ? -16.721 -3.721 28.546 1.00 89.50 88 HIS A CA 1
ATOM 672 C C . HIS A 1 88 ? -16.434 -4.153 29.988 1.00 89.50 88 HIS A C 1
ATOM 674 O O . HIS A 1 88 ? -17.322 -4.698 30.635 1.00 89.50 88 HIS A O 1
ATOM 680 N N . LEU A 1 89 ? -15.245 -3.843 30.519 1.00 92.25 89 LEU A N 1
ATOM 681 C CA . LEU A 1 89 ? -14.889 -4.125 31.911 1.00 92.25 89 LEU A CA 1
ATOM 682 C C . LEU A 1 89 ? -15.798 -3.370 32.889 1.00 92.25 89 LEU A C 1
ATOM 684 O O . LEU A 1 89 ? -16.374 -3.986 33.778 1.00 92.25 89 LEU A O 1
ATOM 688 N N . VAL A 1 90 ? -15.982 -2.056 32.710 1.00 92.31 90 VAL A N 1
ATOM 689 C CA . VAL A 1 90 ? -16.839 -1.242 33.597 1.00 92.31 90 VAL A CA 1
ATOM 690 C C . VAL A 1 90 ? -18.279 -1.766 33.609 1.00 92.31 90 VAL A C 1
ATOM 692 O O . VAL A 1 90 ? -18.857 -1.935 34.686 1.00 92.31 90 VAL A O 1
ATOM 695 N N . ARG A 1 91 ? -18.844 -2.087 32.436 1.00 90.44 91 ARG A N 1
ATOM 696 C CA . ARG A 1 91 ? -20.170 -2.711 32.343 1.00 90.44 91 ARG A CA 1
ATOM 697 C C . ARG A 1 91 ? -20.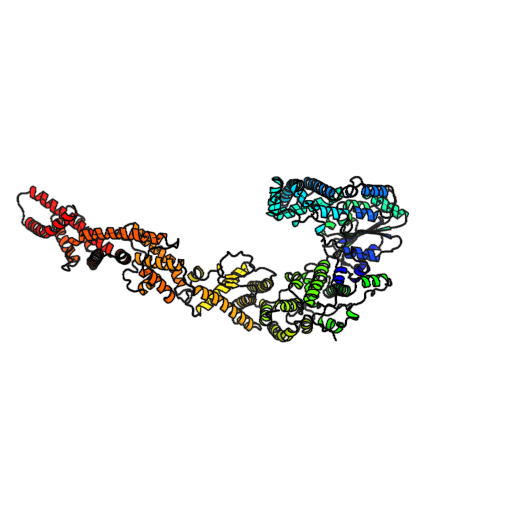208 -4.066 33.051 1.00 90.44 91 ARG A C 1
ATOM 699 O O . ARG A 1 91 ? -21.134 -4.318 33.816 1.00 90.44 91 ARG A O 1
ATOM 706 N N . TRP A 1 92 ? -19.215 -4.923 32.825 1.00 92.19 92 TRP A N 1
ATOM 707 C CA . TRP A 1 92 ? -19.173 -6.238 33.457 1.00 92.19 92 TRP A CA 1
ATOM 708 C C . TRP A 1 92 ? -19.118 -6.132 34.983 1.00 92.19 92 TRP A C 1
ATOM 710 O O . TRP A 1 92 ? -19.926 -6.764 35.653 1.00 92.19 92 TRP A O 1
ATOM 720 N N . VAL A 1 93 ? -18.253 -5.276 35.542 1.00 92.75 93 VAL A N 1
ATOM 721 C CA . VAL A 1 93 ? -18.164 -5.065 36.999 1.00 92.75 93 VAL A CA 1
ATOM 722 C C . VAL A 1 93 ? -19.508 -4.581 37.562 1.00 92.75 93 VAL A C 1
ATOM 724 O O . VAL A 1 93 ? -19.934 -5.064 38.611 1.00 92.75 93 VAL A O 1
ATOM 727 N N . LYS A 1 94 ? -20.212 -3.687 36.851 1.00 91.75 94 LYS A N 1
ATOM 728 C CA . LYS A 1 94 ? -21.563 -3.232 37.223 1.00 91.75 94 LYS A CA 1
ATOM 729 C C . LYS A 1 94 ? -22.564 -4.391 37.297 1.00 91.75 94 LYS A C 1
ATOM 731 O O . LYS A 1 94 ? -23.365 -4.432 38.227 1.00 91.75 94 LYS A O 1
ATOM 736 N N . ASP A 1 95 ? -22.532 -5.325 36.349 1.00 88.88 95 ASP A N 1
ATOM 737 C CA . ASP A 1 95 ? -23.463 -6.464 36.331 1.00 88.88 95 ASP A CA 1
ATOM 738 C C . ASP A 1 95 ? -23.208 -7.432 37.505 1.00 88.88 95 ASP A C 1
ATOM 740 O O . ASP A 1 95 ? -24.138 -8.068 37.999 1.00 88.88 95 ASP A O 1
ATOM 744 N N . GLN A 1 96 ? -21.964 -7.520 37.996 1.00 87.81 96 GLN A N 1
ATOM 745 C CA . GLN A 1 96 ? -21.570 -8.418 39.096 1.00 87.81 96 GLN A CA 1
ATOM 746 C C . GLN A 1 96 ? -21.899 -7.888 40.502 1.00 87.81 96 GLN A C 1
ATOM 748 O O . GLN A 1 96 ? -21.882 -8.655 41.470 1.00 87.81 96 GLN A O 1
ATOM 753 N N . ILE A 1 97 ? -22.163 -6.587 40.634 1.00 88.00 97 ILE A N 1
ATOM 754 C CA . ILE A 1 97 ? -22.493 -5.915 41.907 1.00 88.00 97 ILE A CA 1
ATOM 755 C C . ILE A 1 97 ? -23.957 -5.461 41.970 1.00 88.00 97 ILE A C 1
ATOM 757 O O . ILE A 1 97 ? -24.407 -4.902 42.972 1.00 88.00 97 ILE A O 1
ATOM 761 N N . GLU A 1 98 ? -24.726 -5.683 40.906 1.00 80.56 98 GLU A N 1
ATOM 762 C CA . GLU A 1 98 ? -26.138 -5.329 40.878 1.00 80.56 98 GLU A CA 1
ATOM 763 C C . GLU A 1 98 ? -26.917 -6.144 41.923 1.00 80.56 98 GLU A C 1
ATOM 765 O O . GLU A 1 98 ? -26.983 -7.374 41.881 1.00 80.56 98 GLU A O 1
ATOM 770 N N . GLY A 1 99 ? -27.506 -5.438 42.892 1.00 77.94 99 GLY A N 1
ATOM 771 C CA . GLY A 1 99 ? -28.199 -6.045 44.030 1.00 77.94 99 GLY A CA 1
ATOM 772 C C . GLY A 1 99 ? -27.356 -6.214 45.299 1.00 77.94 99 GLY A C 1
ATOM 773 O O . GLY A 1 99 ? -27.836 -6.866 46.226 1.00 77.94 99 GLY A O 1
ATOM 774 N N . GLU A 1 100 ? -26.149 -5.636 45.372 1.00 86.62 100 GLU A N 1
ATOM 775 C CA . GLU A 1 100 ? -25.418 -5.491 46.641 1.00 86.62 100 GLU A CA 1
ATOM 776 C C . GLU A 1 100 ? -26.255 -4.688 47.662 1.00 86.62 100 GLU A C 1
ATOM 778 O O . GLU A 1 100 ? -26.832 -3.649 47.313 1.00 86.62 100 GLU A O 1
ATOM 783 N N . PRO A 1 101 ? -26.362 -5.155 48.921 1.00 84.50 101 PRO A N 1
ATOM 784 C CA . PRO A 1 101 ? -27.145 -4.475 49.941 1.00 84.50 101 PRO A CA 1
ATOM 785 C C . PRO A 1 101 ? -26.541 -3.104 50.256 1.00 84.50 101 PRO A C 1
ATOM 787 O O . PRO A 1 101 ? -25.325 -2.929 50.292 1.00 84.50 101 PRO A O 1
ATOM 790 N N . ASP A 1 102 ? -27.416 -2.129 50.490 1.00 87.06 102 ASP A N 1
ATOM 791 C CA . ASP A 1 102 ? -27.068 -0.749 50.845 1.00 87.06 102 ASP A CA 1
ATOM 792 C C . ASP A 1 102 ? -26.281 0.027 49.769 1.00 87.06 102 ASP A C 1
ATOM 794 O O . ASP A 1 102 ? -25.836 1.141 50.030 1.00 87.06 102 ASP A O 1
ATOM 798 N N . TRP A 1 103 ? -26.115 -0.507 48.551 1.00 92.25 103 TRP A N 1
ATOM 799 C CA . TRP A 1 103 ? -25.452 0.187 47.440 1.00 92.25 103 TRP A CA 1
ATOM 800 C C . TRP A 1 103 ? -26.484 0.741 46.454 1.00 92.25 103 TRP A C 1
ATOM 802 O O . TRP A 1 103 ? -27.253 0.006 45.837 1.00 92.25 103 TRP A O 1
ATOM 812 N N . GLU A 1 104 ? -26.474 2.057 46.256 1.00 92.12 104 GLU A N 1
ATOM 813 C CA . GLU A 1 104 ? -27.207 2.717 45.183 1.00 92.12 104 GLU A CA 1
ATOM 814 C C . GLU A 1 104 ? -26.327 2.766 43.928 1.00 92.12 104 GLU A C 1
ATOM 816 O O . GLU A 1 104 ? -25.394 3.567 43.828 1.00 92.12 104 GLU A O 1
ATOM 821 N N . VAL A 1 105 ? -26.623 1.898 42.961 1.00 91.44 105 VAL A N 1
ATOM 822 C CA . VAL A 1 105 ? -25.848 1.787 41.721 1.00 91.44 105 VAL A CA 1
ATOM 823 C C . VAL A 1 105 ? -26.289 2.850 40.709 1.00 91.44 105 VAL A C 1
ATOM 825 O O . VAL A 1 105 ? -27.476 3.007 40.393 1.00 91.44 105 VAL A O 1
ATOM 828 N N . ARG A 1 106 ? -25.318 3.588 40.165 1.00 90.81 106 ARG A N 1
ATOM 829 C CA . ARG A 1 106 ? -25.493 4.562 39.079 1.00 90.81 106 ARG A CA 1
ATOM 830 C C . ARG A 1 106 ? -24.511 4.232 37.959 1.00 90.81 106 ARG A C 1
ATOM 832 O O . ARG A 1 106 ? -23.316 4.126 38.198 1.00 90.81 106 ARG A O 1
ATOM 839 N N . TYR A 1 107 ? -25.016 4.058 36.740 1.00 89.44 107 TYR A N 1
ATOM 840 C CA . TYR A 1 107 ? -24.220 3.661 35.577 1.00 89.44 107 TYR A CA 1
ATOM 841 C C . TYR A 1 107 ? -24.351 4.696 34.463 1.00 89.44 107 TYR A C 1
ATOM 843 O O . TYR A 1 107 ? -25.464 5.021 34.045 1.00 89.44 107 TYR A O 1
ATOM 851 N N . LEU A 1 108 ? -23.208 5.212 34.019 1.00 87.12 108 LEU A N 1
ATOM 852 C CA . LEU A 1 108 ? -23.053 6.220 32.981 1.00 87.12 108 LEU A CA 1
ATOM 853 C C . LEU A 1 108 ? -22.437 5.560 31.733 1.00 87.12 108 LEU A C 1
ATOM 855 O O . LEU A 1 108 ? -21.214 5.392 31.672 1.00 87.12 108 LEU A O 1
ATOM 859 N N . PRO A 1 109 ? -23.264 5.131 30.760 1.00 81.19 109 PRO A N 1
ATOM 860 C CA . PRO A 1 109 ? -22.780 4.514 29.530 1.00 81.19 109 PRO A CA 1
ATOM 861 C C . PRO A 1 109 ? -22.107 5.532 28.600 1.00 81.19 109 PRO A C 1
ATOM 863 O O . PRO A 1 109 ? -22.601 6.646 28.437 1.00 81.19 109 PRO A O 1
ATOM 866 N N . LYS A 1 110 ? -21.040 5.115 27.907 1.00 73.94 110 LYS A N 1
ATOM 867 C CA . LYS A 1 110 ? -20.182 5.973 27.068 1.00 73.94 110 LYS A CA 1
ATOM 868 C C . LYS A 1 110 ? -20.981 6.763 26.033 1.00 73.94 110 LYS A C 1
ATOM 870 O O . LYS A 1 110 ? -20.826 7.964 25.869 1.00 73.94 110 LYS A O 1
ATOM 875 N N . ASN A 1 111 ? -21.852 6.060 25.319 1.00 60.53 111 ASN A N 1
ATOM 876 C CA . ASN A 1 111 ? -22.447 6.571 24.092 1.00 60.53 111 ASN A CA 1
ATOM 877 C C . ASN A 1 111 ? -23.881 7.041 24.252 1.00 60.53 111 ASN A C 1
ATOM 879 O O . ASN A 1 111 ? -24.437 7.560 23.305 1.00 60.53 111 ASN A O 1
ATOM 883 N N . ARG A 1 112 ? -24.496 6.913 25.427 1.00 56.56 112 ARG A N 1
ATOM 884 C CA . ARG A 1 112 ? -25.904 7.306 25.648 1.00 56.56 112 ARG A CA 1
ATOM 885 C C . ARG A 1 112 ? -26.042 8.382 26.707 1.00 56.56 112 ARG A C 1
ATOM 887 O O . ARG A 1 112 ? -27.097 8.523 27.324 1.00 56.56 112 ARG A O 1
ATOM 894 N N . THR A 1 113 ? -24.950 9.061 27.027 1.00 63.56 113 THR A N 1
ATOM 895 C CA . THR A 1 113 ? -24.908 9.975 28.158 1.00 63.56 113 THR A CA 1
ATOM 896 C C . THR A 1 113 ? -24.057 11.177 27.786 1.00 63.56 113 THR A C 1
ATOM 898 O O . THR A 1 113 ? -22.840 11.097 27.767 1.00 63.56 113 THR A O 1
ATOM 901 N N . GLY A 1 114 ? -24.716 12.285 27.445 1.00 65.88 114 GLY A N 1
ATOM 902 C CA . GLY A 1 114 ? -24.102 13.608 27.540 1.00 65.88 114 GLY A CA 1
ATOM 903 C C . GLY A 1 114 ? -24.215 14.139 28.970 1.00 65.88 114 GLY A C 1
ATOM 904 O O . GLY A 1 114 ? -24.941 13.562 29.788 1.00 65.88 114 GLY A O 1
ATOM 905 N N . LEU A 1 115 ? -23.566 15.268 29.262 1.00 72.62 115 LEU A N 1
ATOM 906 C CA . LEU A 1 115 ? -23.539 15.873 30.601 1.00 72.62 115 LEU A CA 1
ATOM 907 C C . LEU A 1 115 ? -24.938 15.990 31.234 1.00 72.62 115 LEU A C 1
ATOM 909 O O . LEU A 1 115 ? -25.150 15.579 32.374 1.00 72.62 115 LEU A O 1
ATOM 913 N N . ARG A 1 116 ? -25.931 16.453 30.464 1.00 74.44 116 ARG A N 1
ATOM 914 C CA . ARG A 1 116 ? -27.341 16.506 30.889 1.00 74.44 116 ARG A CA 1
ATOM 915 C C . ARG A 1 116 ? -27.830 15.153 31.407 1.00 74.44 116 ARG A C 1
ATOM 917 O O . ARG A 1 116 ? -28.359 15.047 32.512 1.00 74.44 116 ARG A O 1
ATOM 924 N N . ARG A 1 117 ? -27.670 14.112 30.590 1.00 76.19 117 ARG A N 1
ATOM 925 C CA . ARG A 1 117 ? -28.159 12.769 30.899 1.00 76.19 117 ARG A CA 1
ATOM 926 C C . ARG A 1 117 ? -27.395 12.155 32.070 1.00 76.19 117 ARG A C 1
ATOM 928 O O . ARG A 1 117 ? -27.999 11.419 32.847 1.00 76.19 117 ARG A O 1
ATOM 935 N N . ALA A 1 118 ? -26.111 12.478 32.229 1.00 79.12 118 ALA A N 1
ATOM 936 C CA . ALA A 1 118 ? -25.326 12.053 33.383 1.00 79.12 118 ALA A CA 1
ATOM 937 C C . ALA A 1 118 ? -25.930 12.602 34.679 1.00 79.12 118 ALA A C 1
ATOM 939 O O . ALA A 1 118 ? -26.179 11.839 35.612 1.00 79.12 118 ALA A O 1
ATOM 940 N N . ILE A 1 119 ? -26.255 13.899 34.702 1.00 79.12 119 ILE A N 1
ATOM 941 C CA . ILE A 1 119 ? -26.892 14.542 35.857 1.00 79.12 119 ILE A CA 1
ATOM 942 C C . ILE A 1 119 ? -28.262 13.908 36.126 1.00 79.12 119 ILE A C 1
ATOM 944 O O . ILE A 1 119 ? -28.521 13.511 37.259 1.00 79.12 119 ILE A O 1
ATOM 948 N N . GLU A 1 120 ? -29.101 13.725 35.097 1.00 81.00 120 GLU A N 1
ATOM 949 C CA . GLU A 1 120 ? -30.408 13.055 35.222 1.00 81.00 120 GLU A CA 1
ATOM 950 C C . GLU A 1 120 ? -30.298 11.650 35.835 1.00 81.00 120 GLU A C 1
ATOM 952 O O . GLU A 1 120 ? -31.127 11.279 36.667 1.00 81.00 120 GLU A O 1
ATOM 957 N N . ILE A 1 121 ? -29.292 10.863 35.432 1.00 85.50 121 ILE A N 1
ATOM 958 C CA . ILE A 1 121 ? -29.046 9.527 35.986 1.00 85.50 121 ILE A CA 1
ATOM 959 C C . ILE A 1 121 ? -28.671 9.634 37.464 1.00 85.50 121 ILE A C 1
ATOM 961 O O . ILE A 1 121 ? -29.203 8.877 38.274 1.00 85.50 121 ILE A O 1
ATOM 965 N N . ILE A 1 122 ? -27.786 10.563 37.824 1.00 85.62 122 ILE A N 1
ATOM 966 C CA . ILE A 1 122 ? -27.255 10.673 39.185 1.00 85.62 122 ILE A CA 1
ATOM 967 C C . ILE A 1 122 ? -28.333 11.149 40.169 1.00 85.62 122 ILE A C 1
ATOM 969 O O . ILE A 1 122 ? -28.496 10.527 41.218 1.00 85.62 122 ILE A O 1
ATOM 973 N N . ILE A 1 123 ? -29.135 12.158 39.806 1.00 87.19 123 ILE A N 1
ATOM 974 C CA . ILE A 1 123 ? -30.213 12.699 40.660 1.00 87.19 123 ILE A CA 1
ATOM 975 C C . ILE A 1 123 ? -31.509 11.870 40.635 1.00 87.19 123 ILE A C 1
ATOM 977 O O . ILE A 1 123 ? -32.509 12.247 41.255 1.00 87.19 123 ILE A O 1
ATOM 981 N N . ARG A 1 124 ? -31.546 10.774 39.865 1.00 87.00 124 ARG A N 1
ATOM 982 C CA . ARG A 1 124 ? -32.751 9.958 39.679 1.00 87.00 124 ARG A CA 1
ATOM 983 C C . ARG A 1 124 ? -33.278 9.461 41.026 1.00 87.00 124 ARG A C 1
ATOM 985 O O . ARG A 1 124 ? -32.506 8.976 41.847 1.00 87.00 124 ARG A O 1
ATOM 992 N N . ASP A 1 125 ? -34.591 9.579 41.214 1.00 85.56 125 ASP A N 1
ATOM 993 C CA . ASP A 1 125 ? -35.331 9.157 42.413 1.00 85.56 125 ASP A CA 1
ATOM 994 C C . ASP A 1 125 ? -34.936 9.868 43.726 1.00 85.56 125 ASP A C 1
ATOM 996 O O . ASP A 1 125 ? -35.360 9.450 44.801 1.00 85.56 125 ASP A O 1
ATOM 1000 N N . LEU A 1 126 ? -34.191 10.979 43.648 1.00 86.12 126 LEU A N 1
ATOM 1001 C CA . LEU A 1 126 ? -33.790 11.804 44.794 1.00 86.12 126 LEU A CA 1
ATOM 1002 C C . LEU A 1 126 ? -34.525 13.153 44.815 1.00 86.12 126 LEU A C 1
ATOM 1004 O O . LEU A 1 126 ? -34.992 13.645 43.783 1.00 86.12 126 LEU A O 1
ATOM 1008 N N . LYS A 1 127 ? -34.629 13.746 46.011 1.00 80.44 127 LYS A N 1
ATOM 1009 C CA . LYS A 1 127 ? -35.249 15.056 46.265 1.00 80.44 127 LYS A CA 1
ATOM 1010 C C . LYS A 1 127 ? -34.370 15.894 47.188 1.00 80.44 127 LYS A C 1
ATOM 1012 O O . LYS A 1 127 ? -33.755 15.346 48.099 1.00 80.44 127 LYS A O 1
ATOM 1017 N N . GLY A 1 128 ? -34.375 17.206 46.989 1.00 81.12 128 GLY A N 1
ATOM 1018 C CA . GLY A 1 128 ? -33.609 18.165 47.782 1.00 81.12 128 GLY A CA 1
ATOM 1019 C C . GLY A 1 128 ? -33.613 19.541 47.112 1.00 81.12 128 GLY A C 1
ATOM 1020 O O . GLY A 1 128 ? -33.757 19.589 45.894 1.00 81.12 128 GLY A O 1
ATOM 1021 N N . PRO A 1 129 ? -33.491 20.654 47.857 1.00 77.75 129 PRO A N 1
ATOM 1022 C CA . PRO A 1 129 ? -33.466 21.996 47.279 1.00 77.75 129 PRO A CA 1
ATOM 1023 C C . PRO A 1 129 ? -32.505 22.169 46.092 1.00 77.75 129 PRO A C 1
ATOM 1025 O O . PRO A 1 129 ? -32.915 22.710 45.070 1.00 77.75 129 PRO A O 1
ATOM 1028 N N . ARG A 1 130 ? -31.261 21.677 46.177 1.00 77.62 130 ARG A N 1
ATOM 1029 C CA . ARG A 1 130 ? -30.274 21.762 45.080 1.00 77.62 130 ARG A CA 1
ATOM 1030 C C . ARG A 1 130 ? -30.527 20.748 43.965 1.00 77.62 130 ARG A C 1
ATOM 1032 O O . ARG A 1 130 ? -30.260 21.052 42.811 1.00 77.62 130 ARG A O 1
ATOM 1039 N N . ILE A 1 131 ? -31.052 19.565 44.274 1.00 82.31 131 ILE A N 1
ATOM 1040 C CA . ILE A 1 131 ? -31.476 18.543 43.310 1.00 82.31 131 ILE A CA 1
ATOM 1041 C C . ILE A 1 131 ? -32.662 19.059 42.487 1.00 82.31 131 ILE A C 1
ATOM 1043 O O . ILE A 1 131 ? -32.712 18.847 41.276 1.00 82.31 131 ILE A O 1
ATOM 1047 N N . ASP A 1 132 ? -33.599 19.750 43.132 1.00 82.12 132 ASP A N 1
ATOM 1048 C CA . ASP A 1 132 ? -34.763 20.359 42.500 1.00 82.12 132 ASP A CA 1
ATOM 1049 C C . ASP A 1 132 ? -34.347 21.595 41.682 1.00 82.12 132 ASP A C 1
ATOM 1051 O O . ASP A 1 132 ? -34.769 21.711 40.534 1.00 82.12 132 ASP A O 1
ATOM 1055 N N . GLU A 1 133 ? -33.437 22.440 42.189 1.00 77.25 133 GLU A N 1
ATOM 1056 C CA . GLU A 1 133 ? -32.808 23.527 41.413 1.00 77.25 133 GLU A CA 1
ATOM 1057 C C . GLU A 1 133 ? -32.045 22.994 40.190 1.00 77.25 133 GLU A C 1
ATOM 1059 O O . GLU A 1 133 ? -32.159 23.548 39.100 1.00 77.25 133 GLU A O 1
ATOM 1064 N N . ALA A 1 134 ? -31.290 21.900 40.332 1.00 73.75 134 ALA A N 1
ATOM 1065 C CA . ALA A 1 134 ? -30.593 21.260 39.218 1.00 73.75 134 ALA A CA 1
ATOM 1066 C C . ALA A 1 134 ? -31.576 20.730 38.178 1.00 73.75 134 ALA A C 1
ATOM 1068 O O . ALA A 1 134 ? -31.360 20.897 36.980 1.00 73.75 134 ALA A O 1
ATOM 1069 N N . ARG A 1 135 ? -32.676 20.115 38.626 1.00 81.69 135 ARG A N 1
ATOM 1070 C CA . ARG A 1 135 ? -33.749 19.639 37.750 1.00 81.69 135 ARG A CA 1
ATOM 1071 C C . ARG A 1 135 ? -34.395 20.804 36.996 1.00 81.69 135 ARG A C 1
ATOM 1073 O O . ARG A 1 135 ? -34.481 20.742 35.773 1.00 81.69 135 ARG A O 1
ATOM 1080 N N . GLU A 1 136 ? -34.749 21.884 37.689 1.00 77.50 136 GLU A N 1
ATOM 1081 C CA . GLU A 1 136 ? -35.305 23.106 37.091 1.00 77.50 136 GLU A CA 1
ATOM 1082 C C . GLU A 1 136 ? -34.313 23.773 36.123 1.00 77.50 136 GLU A C 1
ATOM 1084 O O . GLU A 1 136 ? -34.689 24.273 35.062 1.00 77.50 136 GLU A O 1
ATOM 1089 N N . ALA A 1 137 ? -33.019 23.739 36.426 1.00 71.06 137 ALA A N 1
ATOM 1090 C CA . ALA A 1 137 ? -31.993 24.291 35.558 1.00 71.06 137 ALA A CA 1
ATOM 1091 C C . ALA A 1 137 ? -31.725 23.447 34.299 1.00 71.06 137 ALA A C 1
ATOM 1093 O O . ALA A 1 137 ? -31.446 24.004 33.237 1.00 71.06 137 ALA A O 1
ATOM 1094 N N . LEU A 1 138 ? -31.858 22.118 34.381 1.00 72.44 138 LEU A N 1
ATOM 1095 C CA . LEU A 1 138 ? -31.850 21.236 33.206 1.00 72.44 138 LEU A CA 1
ATOM 1096 C C . LEU A 1 138 ? -33.111 21.424 32.343 1.00 72.44 138 LEU A C 1
ATOM 1098 O O . LEU A 1 138 ? -33.048 21.286 31.118 1.00 72.44 138 LEU A O 1
ATOM 1102 N N . GLU A 1 139 ? -34.247 21.748 32.966 1.00 71.31 139 GLU A N 1
ATOM 1103 C CA . GLU A 1 139 ? -35.511 22.075 32.292 1.00 71.31 139 GLU A CA 1
ATOM 1104 C C . GLU A 1 139 ? -35.522 23.495 31.695 1.00 71.31 139 GLU A C 1
ATOM 1106 O O . GLU A 1 139 ? -36.196 23.737 30.700 1.00 71.31 139 GLU A O 1
ATOM 1111 N N . SER A 1 140 ? -34.753 24.440 32.238 1.00 66.94 140 SER A N 1
ATOM 1112 C CA . SER A 1 140 ? -34.674 25.824 31.736 1.00 66.94 140 SER A CA 1
ATOM 1113 C C . SER A 1 140 ? -33.488 26.098 30.800 1.00 66.94 140 SER A C 1
ATOM 1115 O O . SER A 1 140 ? -33.410 27.180 30.214 1.00 66.94 140 SER A O 1
ATOM 1117 N N . ALA A 1 141 ? -32.579 25.134 30.612 1.00 66.88 141 ALA A N 1
ATOM 1118 C CA . ALA A 1 141 ? -31.442 25.258 29.701 1.00 66.88 141 ALA A CA 1
ATOM 1119 C C . ALA A 1 141 ? -31.884 25.498 28.235 1.00 66.88 141 ALA A C 1
ATOM 1121 O O . ALA A 1 141 ? -32.940 25.004 27.816 1.00 66.88 141 ALA A O 1
ATOM 1122 N N . PRO A 1 142 ? -31.067 26.187 27.405 1.00 62.91 142 PRO A N 1
ATOM 1123 C CA . PRO A 1 142 ? -31.346 26.373 25.974 1.00 62.91 142 PRO A CA 1
ATOM 1124 C C . PRO A 1 142 ? -31.652 25.054 25.256 1.00 62.91 142 PRO A C 1
ATOM 1126 O O . PRO A 1 142 ? -32.562 24.987 24.437 1.00 62.91 142 PRO A O 1
ATOM 1129 N N . ALA A 1 143 ? -30.968 23.976 25.650 1.00 59.66 143 ALA A N 1
ATOM 1130 C CA . ALA A 1 143 ? -31.192 22.611 25.181 1.00 59.66 143 ALA A CA 1
ATOM 1131 C C . ALA A 1 143 ? -32.638 22.083 25.313 1.00 59.66 143 ALA A C 1
ATOM 1133 O O . ALA A 1 143 ? -32.987 21.110 24.650 1.00 59.66 143 ALA A O 1
ATOM 1134 N N . TYR A 1 144 ? -33.458 22.658 26.197 1.00 61.50 144 TYR A N 1
ATOM 1135 C CA . TYR A 1 144 ? -34.856 22.263 26.410 1.00 61.50 144 TYR A CA 1
ATOM 1136 C C . TYR A 1 144 ? -35.859 23.237 25.774 1.00 61.50 144 TYR A C 1
ATOM 1138 O O . TYR A 1 144 ? -36.989 22.861 25.470 1.00 61.50 144 TYR A O 1
ATOM 1146 N N . THR A 1 145 ? -35.458 24.494 25.582 1.00 62.16 145 THR A N 1
ATOM 1147 C CA . THR A 1 145 ? -36.349 25.582 25.151 1.00 62.16 145 THR A CA 1
ATOM 1148 C C . THR A 1 145 ? -36.179 25.958 23.679 1.00 62.16 145 THR A C 1
ATOM 1150 O O . THR A 1 145 ? -37.088 26.552 23.096 1.00 62.16 145 THR A O 1
ATOM 1153 N N . GLU A 1 146 ? -35.052 25.599 23.062 1.00 76.81 146 GLU A N 1
ATOM 1154 C CA . GLU A 1 146 ? -34.695 25.965 21.691 1.00 76.81 146 GLU A CA 1
ATOM 1155 C C . GLU A 1 146 ? -34.681 24.759 20.740 1.00 76.81 146 GLU A C 1
ATOM 1157 O O . GLU A 1 146 ? -34.579 23.608 21.159 1.00 76.81 146 GLU A O 1
ATOM 1162 N N . SER A 1 147 ? -34.797 25.026 19.436 1.00 80.56 147 SER A N 1
ATOM 1163 C CA . SER A 1 147 ? -34.704 23.989 18.404 1.00 80.56 147 SER A CA 1
ATOM 1164 C C . SER A 1 147 ? -33.249 23.593 18.125 1.00 80.56 147 SER A C 1
ATOM 1166 O O . SER A 1 147 ? -32.333 24.398 18.331 1.00 80.56 147 SER A O 1
ATOM 1168 N N . ASP A 1 148 ? -33.032 22.386 17.592 1.00 78.81 148 ASP A N 1
ATOM 1169 C CA . ASP A 1 148 ? -31.698 21.882 17.222 1.00 78.81 148 ASP A CA 1
ATOM 1170 C C . ASP A 1 148 ? -30.953 22.840 16.283 1.00 78.81 148 ASP A C 1
ATOM 1172 O O . ASP A 1 148 ? -29.746 23.040 16.418 1.00 78.81 148 ASP A O 1
ATOM 1176 N N . GLU A 1 149 ? -31.665 23.493 15.361 1.00 80.44 149 GLU A N 1
ATOM 1177 C CA . GLU A 1 149 ? -31.071 24.453 14.430 1.00 80.44 149 GLU A CA 1
ATOM 1178 C C . GLU A 1 149 ? -30.535 25.689 15.158 1.00 80.44 149 GLU A C 1
ATOM 1180 O O . GLU A 1 149 ? -29.495 26.234 14.784 1.00 80.44 149 GLU A O 1
ATOM 1185 N N . THR A 1 150 ? -31.221 26.128 16.215 1.00 84.31 150 THR A N 1
ATOM 1186 C CA . THR A 1 150 ? -30.799 27.281 17.020 1.00 84.31 150 THR A CA 1
ATOM 1187 C C . THR A 1 150 ? -29.586 26.917 17.876 1.00 84.31 150 THR A C 1
ATOM 1189 O O . THR A 1 150 ? -28.617 27.676 17.941 1.00 84.31 150 THR A O 1
ATOM 1192 N N . LEU A 1 151 ? -29.587 25.716 18.455 1.00 84.25 151 LEU A N 1
ATOM 1193 C CA . LEU A 1 151 ? -28.468 25.179 19.229 1.00 84.25 151 LEU A CA 1
ATOM 1194 C C . LEU A 1 151 ? -27.221 24.972 18.362 1.00 84.25 151 LEU A C 1
ATOM 1196 O O . LEU A 1 151 ? -26.118 25.298 18.796 1.00 84.25 151 LEU A O 1
ATOM 1200 N N . ALA A 1 152 ? -27.385 24.538 17.109 1.00 87.25 152 ALA A N 1
ATOM 1201 C CA . ALA A 1 152 ? -26.287 24.429 16.151 1.00 87.25 152 ALA A CA 1
ATOM 1202 C C . ALA A 1 152 ? -25.647 25.793 15.845 1.00 87.25 152 ALA A C 1
ATOM 1204 O O . ALA A 1 152 ? -24.423 25.907 15.763 1.00 87.25 152 ALA A O 1
ATOM 1205 N N . GLN A 1 153 ? -26.452 26.856 15.730 1.00 88.06 153 GLN A N 1
ATOM 1206 C CA . GLN A 1 153 ? -25.912 28.212 15.590 1.00 88.06 153 GLN A CA 1
ATOM 1207 C C . GLN A 1 153 ? -25.137 28.645 16.837 1.00 88.06 153 GLN A C 1
ATOM 1209 O O . GLN A 1 153 ? -24.027 29.159 16.706 1.00 88.06 153 GLN A O 1
ATOM 1214 N N . ARG A 1 154 ? -25.687 28.398 18.031 1.00 88.25 154 ARG A N 1
ATOM 1215 C CA . ARG A 1 154 ? -25.027 28.737 19.299 1.00 88.25 154 ARG A CA 1
ATOM 1216 C C . ARG A 1 154 ? -23.711 27.994 19.491 1.00 88.25 154 ARG A C 1
ATOM 1218 O O . ARG A 1 154 ? -22.734 28.619 19.886 1.00 88.25 154 ARG A O 1
ATOM 1225 N N . LEU A 1 155 ? -23.660 26.702 19.162 1.00 89.12 155 LEU A N 1
ATOM 1226 C CA . LEU A 1 155 ? -22.436 25.904 19.265 1.00 89.12 155 LEU A CA 1
ATOM 1227 C C . LEU A 1 155 ? -21.307 26.513 18.422 1.00 89.12 155 LEU A C 1
ATOM 1229 O O . LEU A 1 155 ? -20.184 26.655 18.896 1.00 89.12 155 LEU A O 1
ATOM 1233 N N . LEU A 1 156 ? -21.611 26.947 17.194 1.00 91.75 156 LEU A N 1
ATOM 1234 C CA . LEU A 1 156 ? -20.639 27.633 16.337 1.00 91.75 156 LEU A CA 1
ATOM 1235 C C . LEU A 1 156 ? -20.176 28.977 16.913 1.00 91.75 156 LEU A C 1
ATOM 1237 O O . LEU A 1 156 ? -19.004 29.329 16.765 1.00 91.75 156 LEU A O 1
ATOM 1241 N N . ASP A 1 157 ? -21.068 29.725 17.564 1.00 90.88 157 ASP A N 1
ATOM 1242 C CA . ASP A 1 157 ? -20.720 30.993 18.208 1.00 90.88 157 ASP A CA 1
ATOM 1243 C C . ASP A 1 157 ? -19.813 30.798 19.429 1.00 90.88 157 ASP A C 1
ATOM 1245 O O . ASP A 1 157 ? -18.822 31.525 19.563 1.00 90.88 157 ASP A O 1
ATOM 1249 N N . GLU A 1 158 ? -20.094 29.792 20.260 1.00 90.19 158 GLU A N 1
ATOM 1250 C CA . GLU A 1 158 ? -19.261 29.425 21.410 1.00 90.19 158 GLU A CA 1
ATOM 1251 C C . GLU A 1 158 ? -17.895 28.894 20.973 1.00 90.19 158 GLU A C 1
ATOM 1253 O O . GLU A 1 158 ? -16.872 29.364 21.471 1.00 90.19 158 GLU A O 1
ATOM 1258 N N . LEU A 1 159 ? -17.839 28.008 19.971 1.00 91.44 159 LEU A N 1
ATOM 1259 C CA . LEU A 1 159 ? -16.577 27.541 19.388 1.00 91.44 159 LEU A CA 1
ATOM 1260 C C . LEU A 1 159 ? -15.735 28.714 18.874 1.00 91.44 159 LEU A C 1
ATOM 1262 O O . LEU A 1 159 ? -14.548 28.821 19.177 1.00 91.44 159 LEU A O 1
ATOM 1266 N N . ALA A 1 160 ? -16.347 29.642 18.133 1.00 91.50 160 ALA A N 1
ATOM 1267 C CA . ALA A 1 160 ? -15.648 30.814 17.618 1.00 91.50 160 ALA A CA 1
ATOM 1268 C C . ALA A 1 160 ? -15.187 31.772 18.733 1.00 91.50 160 ALA A C 1
ATOM 1270 O O . ALA A 1 160 ? -14.215 32.509 18.552 1.00 91.50 160 ALA A O 1
ATOM 1271 N N . LEU A 1 161 ? -15.890 31.821 19.867 1.00 89.75 161 LEU A N 1
ATOM 1272 C CA . LEU A 1 161 ? -15.495 32.610 21.033 1.00 89.75 161 LEU A CA 1
ATOM 1273 C C . LEU A 1 161 ? -14.322 31.957 21.775 1.00 89.75 161 LEU A C 1
ATOM 1275 O O . LEU A 1 161 ? -13.334 32.629 22.062 1.00 89.75 161 LEU A O 1
ATOM 1279 N N . LEU A 1 162 ? -14.417 30.658 22.055 1.00 88.88 162 LEU A N 1
ATOM 1280 C CA . LEU A 1 162 ? -13.410 29.890 22.783 1.00 88.88 162 LEU A CA 1
ATOM 1281 C C . LEU A 1 162 ? -12.100 29.805 22.006 1.00 88.88 162 LEU A C 1
ATOM 1283 O O . LEU A 1 162 ? -11.054 30.146 22.550 1.00 88.88 162 LEU A O 1
ATOM 1287 N N . ILE A 1 163 ? -12.153 29.469 20.713 1.00 89.44 163 ILE A N 1
ATOM 1288 C CA . ILE A 1 163 ? -10.960 29.375 19.857 1.00 89.44 163 ILE A CA 1
ATOM 1289 C C . ILE A 1 163 ? -10.216 30.711 19.776 1.00 89.44 163 ILE A C 1
ATOM 1291 O O . ILE A 1 163 ? -8.986 30.732 19.785 1.00 89.44 163 ILE A O 1
ATOM 1295 N N . GLY A 1 164 ? -10.947 31.830 19.750 1.00 84.31 164 GLY A N 1
ATOM 1296 C CA . GLY A 1 164 ? -10.350 33.167 19.764 1.00 84.31 164 GLY A CA 1
ATOM 1297 C C . GLY A 1 164 ? -9.621 33.514 21.070 1.00 84.31 164 GLY A C 1
ATOM 1298 O O . GLY A 1 164 ? -8.803 34.433 21.077 1.00 84.31 164 GLY A O 1
ATOM 1299 N N . ASN A 1 165 ? -9.893 32.778 22.153 1.00 81.69 165 ASN A N 1
ATOM 1300 C CA . ASN A 1 165 ? -9.348 33.008 23.490 1.00 81.69 165 ASN A CA 1
ATOM 1301 C C . ASN A 1 165 ? -8.395 31.897 23.979 1.00 81.69 165 ASN A C 1
ATOM 1303 O O . ASN A 1 165 ? -7.735 32.109 24.992 1.00 81.69 165 ASN A O 1
ATOM 1307 N N . LEU A 1 166 ? -8.285 30.753 23.285 1.00 71.81 166 LEU A N 1
ATOM 1308 C CA . LEU A 1 166 ? -7.466 29.593 23.694 1.00 71.81 166 LEU A CA 1
ATOM 1309 C C . LEU A 1 166 ? -6.008 29.966 24.028 1.00 71.81 166 LEU A C 1
ATOM 1311 O O . LEU A 1 166 ? -5.476 29.536 25.050 1.00 71.81 166 LEU A O 1
ATOM 1315 N N . ASP A 1 167 ? -5.385 30.835 23.226 1.00 63.12 167 ASP A N 1
ATOM 1316 C CA . ASP A 1 167 ? -3.980 31.238 23.408 1.00 63.12 167 ASP A CA 1
ATOM 1317 C C . ASP A 1 167 ? -3.750 32.153 24.635 1.00 63.12 167 ASP A C 1
ATOM 1319 O O . ASP A 1 167 ? -2.606 32.389 25.017 1.00 63.12 167 ASP A O 1
ATOM 1323 N N . GLN A 1 168 ? -4.803 32.685 25.273 1.00 57.84 168 GLN A N 1
ATOM 1324 C CA . GLN A 1 168 ? -4.671 33.534 26.471 1.00 57.84 168 GLN A CA 1
ATOM 1325 C C . GLN A 1 168 ? -4.549 32.726 27.773 1.00 57.84 168 GLN A C 1
ATOM 1327 O O . GLN A 1 168 ? -4.133 33.284 28.788 1.00 57.84 168 GLN A O 1
ATOM 1332 N N . PHE A 1 169 ? -4.900 31.435 27.755 1.00 48.34 169 PHE A N 1
ATOM 1333 C CA . PHE A 1 169 ? -5.043 30.609 28.960 1.00 48.34 169 PHE A CA 1
ATOM 1334 C C . PHE A 1 169 ? -4.078 29.414 29.035 1.00 48.34 169 PHE A C 1
ATOM 1336 O O . PHE A 1 169 ? -4.109 28.688 30.026 1.00 48.34 169 PHE A O 1
ATOM 1343 N N . GLN A 1 170 ? -3.200 29.208 28.045 1.00 52.72 170 GLN A N 1
ATOM 1344 C CA . GLN A 1 170 ? -2.194 28.140 28.100 1.00 52.72 170 GLN A CA 1
ATOM 1345 C C . GLN A 1 170 ? -0.952 28.569 28.914 1.00 52.72 170 GLN A C 1
ATOM 1347 O O . GLN A 1 170 ? -0.302 29.552 28.552 1.00 52.72 170 GLN A O 1
ATOM 1352 N N . PRO A 1 171 ? -0.576 27.841 29.989 1.00 42.19 171 PRO A N 1
ATOM 1353 C CA . PRO A 1 171 ? 0.588 28.180 30.814 1.00 42.19 171 PRO A CA 1
ATOM 1354 C C . PRO A 1 171 ? 1.945 27.896 30.146 1.00 42.19 171 PRO A C 1
ATOM 1356 O O . PRO A 1 171 ? 2.940 28.508 30.533 1.00 42.19 171 PRO A O 1
ATOM 1359 N N . GLU A 1 172 ? 2.008 27.000 29.150 1.00 49.41 172 GLU A N 1
ATOM 1360 C CA . GLU A 1 172 ? 3.256 26.614 28.474 1.00 49.41 172 GLU A CA 1
ATOM 1361 C C . GLU A 1 172 ? 3.088 26.472 26.945 1.00 49.41 172 GLU A C 1
ATOM 1363 O O . GLU A 1 172 ? 2.228 25.715 26.490 1.00 49.41 172 GLU A O 1
ATOM 1368 N N . PRO A 1 173 ? 3.912 27.152 26.122 1.00 54.84 173 PRO A N 1
ATOM 1369 C CA . PRO A 1 173 ? 3.894 26.977 24.673 1.00 54.84 173 PRO A CA 1
ATOM 1370 C C . PRO A 1 173 ? 4.526 25.632 24.252 1.00 54.84 173 PRO A C 1
ATOM 1372 O O . PRO A 1 173 ? 5.467 25.159 24.898 1.00 54.84 173 PRO A O 1
ATOM 1375 N N . PRO A 1 174 ? 4.090 25.030 23.126 1.00 59.66 174 PRO A N 1
ATOM 1376 C CA . PRO A 1 174 ? 4.703 23.821 22.578 1.00 59.66 174 PRO A CA 1
ATOM 1377 C C . PRO A 1 174 ? 6.220 23.974 22.377 1.00 59.66 174 PRO A C 1
ATOM 1379 O O . PRO A 1 174 ? 6.697 25.021 21.937 1.00 59.66 174 PRO A O 1
ATOM 1382 N N . LYS A 1 175 ? 6.987 22.898 22.615 1.00 55.38 175 LYS A N 1
ATOM 1383 C CA . LYS A 1 175 ? 8.457 22.881 22.437 1.00 55.38 175 LYS A CA 1
ATOM 1384 C C . LYS A 1 175 ? 8.914 23.128 20.987 1.00 55.38 175 LYS A C 1
ATOM 1386 O O . LYS A 1 175 ? 10.079 23.455 20.769 1.00 55.38 175 LYS A O 1
ATOM 1391 N N . ASP A 1 176 ? 8.025 22.972 20.004 1.00 71.00 176 ASP A N 1
ATOM 1392 C CA . ASP A 1 176 ? 8.304 23.189 18.581 1.00 71.00 176 ASP A CA 1
ATOM 1393 C C . ASP A 1 176 ? 7.776 24.547 18.087 1.00 71.00 176 ASP A C 1
ATOM 1395 O O . ASP A 1 176 ? 6.569 24.771 17.976 1.00 71.00 176 ASP A O 1
ATOM 1399 N N . ALA A 1 177 ? 8.700 25.431 17.697 1.00 72.56 177 ALA A N 1
ATOM 1400 C CA . ALA A 1 177 ? 8.401 26.772 17.197 1.00 72.56 177 ALA A CA 1
ATOM 1401 C C . ALA A 1 177 ? 7.491 26.775 15.954 1.00 72.56 177 ALA A C 1
ATOM 1403 O O . ALA A 1 177 ? 6.730 27.723 15.748 1.00 72.56 177 ALA A O 1
ATOM 1404 N N . ARG A 1 178 ? 7.552 25.728 15.118 1.00 75.75 178 ARG A N 1
ATOM 1405 C CA . ARG A 1 178 ? 6.717 25.629 13.914 1.00 75.75 178 ARG A CA 1
ATOM 1406 C C . ARG A 1 178 ? 5.261 25.330 14.264 1.00 75.75 178 ARG A C 1
ATOM 1408 O O . ARG A 1 178 ? 4.363 25.931 13.675 1.00 75.75 178 ARG A O 1
ATOM 1415 N N . THR A 1 179 ? 5.032 24.436 15.220 1.00 74.75 179 THR A N 1
ATOM 1416 C CA . THR A 1 179 ? 3.692 24.094 15.714 1.00 74.75 179 THR A CA 1
ATOM 1417 C C . THR A 1 179 ? 3.030 25.291 16.403 1.00 74.75 179 THR A C 1
ATOM 1419 O O . THR A 1 179 ? 1.869 25.588 16.123 1.00 74.75 179 THR A O 1
ATOM 1422 N N . THR A 1 180 ? 3.781 26.060 17.198 1.00 76.94 180 THR A N 1
ATOM 1423 C CA . THR A 1 180 ? 3.286 27.288 17.849 1.00 76.94 180 THR A CA 1
ATOM 1424 C C . THR A 1 180 ? 2.841 28.345 16.830 1.00 76.94 180 THR A C 1
ATOM 1426 O O . THR A 1 180 ? 1.740 28.880 16.935 1.00 76.94 180 THR A O 1
ATOM 1429 N N . GLN A 1 181 ? 3.631 28.585 15.774 1.00 81.00 181 GLN A N 1
ATOM 1430 C CA . GLN A 1 181 ? 3.255 29.526 14.706 1.00 81.00 181 GLN A CA 1
ATOM 1431 C C . GLN A 1 181 ? 2.000 29.098 13.932 1.00 81.00 181 GLN A C 1
ATOM 1433 O O . GLN A 1 181 ? 1.217 29.950 13.502 1.00 81.00 181 GLN A O 1
ATOM 1438 N N . LEU A 1 182 ? 1.812 27.792 13.712 1.00 83.50 182 LEU A N 1
ATOM 1439 C CA . LEU A 1 182 ? 0.605 27.274 13.065 1.00 83.50 182 LEU A CA 1
ATOM 1440 C C . LEU A 1 182 ? -0.623 27.476 13.958 1.00 83.50 182 LEU A C 1
ATOM 1442 O O . LEU A 1 182 ? -1.626 27.986 13.457 1.00 83.50 182 LEU A O 1
ATOM 1446 N N . ARG A 1 183 ? -0.527 27.163 15.258 1.00 84.62 183 ARG A N 1
ATOM 1447 C CA . ARG A 1 183 ? -1.611 27.380 16.231 1.00 84.62 183 ARG A CA 1
ATOM 1448 C C . ARG A 1 183 ? -2.030 28.850 16.315 1.00 84.62 183 ARG A C 1
ATOM 1450 O O . ARG A 1 183 ? -3.197 29.135 16.074 1.00 84.62 183 ARG A O 1
ATOM 1457 N N . GLU A 1 184 ? -1.091 29.785 16.496 1.00 84.12 184 GLU A N 1
ATOM 1458 C CA . GLU A 1 184 ? -1.395 31.231 16.558 1.00 84.12 184 GLU A CA 1
ATOM 1459 C C . GLU A 1 184 ? -2.075 31.760 15.285 1.00 84.12 184 GLU A C 1
ATOM 1461 O O . GLU A 1 184 ? -2.893 32.684 15.300 1.00 84.12 184 GLU A O 1
ATOM 1466 N N . LYS A 1 185 ? -1.692 31.218 14.125 1.00 85.19 185 LYS A N 1
ATOM 1467 C CA . LYS A 1 185 ? -2.297 31.615 12.855 1.00 85.19 185 LYS A CA 1
ATOM 1468 C C . LYS A 1 185 ? -3.732 31.099 12.750 1.00 85.19 185 LYS A C 1
ATOM 1470 O O . LYS A 1 185 ? -4.596 31.827 12.256 1.00 85.19 185 LYS A O 1
ATOM 1475 N N . VAL A 1 186 ? -3.968 29.856 13.167 1.00 87.44 186 VAL A N 1
ATOM 1476 C CA . VAL A 1 186 ? -5.289 29.221 13.144 1.00 87.44 186 VAL A CA 1
ATOM 1477 C C . VAL A 1 186 ? -6.217 29.877 14.168 1.00 87.44 186 VAL A C 1
ATOM 1479 O O . VAL A 1 186 ? -7.324 30.244 13.784 1.00 87.44 186 VAL A O 1
ATOM 1482 N N . SER A 1 187 ? -5.766 30.140 15.400 1.00 87.69 187 SER A N 1
ATOM 1483 C CA . SER A 1 187 ? -6.570 30.783 16.455 1.00 87.69 187 SER A CA 1
ATOM 1484 C C . SER A 1 187 ? -7.132 32.145 16.041 1.00 87.69 187 SER A C 1
ATOM 1486 O O . SER A 1 187 ? -8.272 32.473 16.360 1.00 87.69 187 SER A O 1
ATOM 1488 N N . ARG A 1 188 ? -6.381 32.917 15.243 1.00 86.38 188 ARG A N 1
ATOM 1489 C CA . ARG A 1 188 ? -6.832 34.219 14.721 1.00 86.38 188 ARG A CA 1
ATOM 1490 C C . ARG A 1 188 ? -7.827 34.125 13.568 1.00 86.38 188 ARG A C 1
ATOM 1492 O O . ARG A 1 188 ? -8.657 35.013 13.432 1.00 86.38 188 ARG A O 1
ATOM 1499 N N . GLN A 1 189 ? -7.706 33.124 12.696 1.00 89.38 189 GLN A N 1
ATOM 1500 C CA . GLN A 1 189 ? -8.460 33.074 11.429 1.00 89.38 189 GLN A CA 1
ATOM 1501 C C . GLN A 1 189 ? -9.656 32.116 11.471 1.00 89.38 189 GLN A C 1
ATOM 1503 O O . GLN A 1 189 ? -10.623 32.302 10.735 1.00 89.38 189 GLN A O 1
ATOM 1508 N N . LEU A 1 190 ? -9.600 31.085 12.313 1.00 90.88 190 LEU A N 1
ATOM 1509 C CA . LEU A 1 190 ? -10.645 30.075 12.437 1.00 90.88 190 LEU A CA 1
ATOM 1510 C C . LEU A 1 190 ? -11.967 30.631 13.007 1.00 90.88 190 LEU A C 1
ATOM 1512 O O . LEU A 1 190 ? -13.013 30.270 12.468 1.00 90.88 190 LEU A O 1
ATOM 1516 N N . PRO A 1 191 ? -11.978 31.562 13.986 1.00 92.50 191 PRO A N 1
ATOM 1517 C CA . PRO A 1 191 ? -13.214 32.203 14.439 1.00 92.50 191 PRO A CA 1
ATOM 1518 C C . PRO A 1 191 ? -13.974 32.942 13.331 1.00 92.50 191 PRO A C 1
ATOM 1520 O O . PRO A 1 191 ? -15.203 32.895 13.293 1.00 92.50 191 PRO A O 1
ATOM 1523 N N . ASP A 1 192 ? -13.261 33.597 12.409 1.00 90.19 192 ASP A N 1
ATOM 1524 C CA . ASP A 1 192 ? -13.876 34.285 11.267 1.00 90.19 192 ASP A CA 1
ATOM 1525 C C . ASP A 1 192 ? -14.520 33.286 10.299 1.00 90.19 192 ASP A C 1
ATOM 1527 O O . ASP A 1 192 ? -15.590 33.547 9.751 1.00 90.19 192 ASP A O 1
ATOM 1531 N N . LEU A 1 193 ? -13.897 32.115 10.121 1.00 91.94 193 LEU A N 1
ATOM 1532 C CA . LEU A 1 193 ? -14.436 31.030 9.302 1.00 91.94 193 LEU A CA 1
ATOM 1533 C C . LEU A 1 193 ? -15.707 30.428 9.913 1.00 91.94 193 LEU A C 1
ATOM 1535 O O . LEU A 1 193 ? -16.684 30.228 9.198 1.00 91.94 193 LEU A O 1
ATOM 1539 N N . LEU A 1 194 ? -15.719 30.177 11.226 1.00 92.19 194 LEU A N 1
ATOM 1540 C CA . LEU A 1 194 ? -16.890 29.648 11.940 1.00 92.19 194 LEU A CA 1
ATOM 1541 C C . LEU A 1 194 ? -18.056 30.652 11.996 1.00 92.19 194 LEU A C 1
ATOM 1543 O O . LEU A 1 194 ? -19.213 30.257 12.139 1.00 92.19 194 LEU A O 1
ATOM 1547 N N . ARG A 1 195 ? -17.778 31.954 11.850 1.00 91.38 195 ARG A N 1
ATOM 1548 C CA . ARG A 1 195 ? -18.794 33.016 11.743 1.00 91.38 195 ARG A CA 1
ATOM 1549 C C . ARG A 1 195 ? -19.226 33.321 10.305 1.00 91.38 195 ARG A C 1
ATOM 1551 O O . ARG A 1 195 ? -20.186 34.066 10.113 1.00 91.38 195 ARG A O 1
ATOM 1558 N N . ASP A 1 196 ? -18.572 32.746 9.297 1.00 92.62 196 ASP A N 1
ATOM 1559 C CA . ASP A 1 196 ? -18.896 33.002 7.894 1.00 92.62 196 ASP A CA 1
ATOM 1560 C C . ASP A 1 196 ? -20.300 32.463 7.531 1.00 92.62 196 ASP A C 1
ATOM 1562 O O . ASP A 1 196 ? -20.575 31.276 7.724 1.00 92.62 196 ASP A O 1
ATOM 1566 N N . PRO A 1 197 ? -21.201 33.284 6.955 1.00 87.69 197 PRO A N 1
ATOM 1567 C CA . PRO A 1 197 ? -22.575 32.867 6.665 1.00 87.69 197 PRO A CA 1
ATOM 1568 C C . PRO A 1 197 ? -22.710 31.660 5.725 1.00 87.69 197 PRO A C 1
ATOM 1570 O O . PRO A 1 197 ? -23.695 30.925 5.798 1.00 87.69 197 PRO A O 1
ATOM 1573 N N . VAL A 1 198 ? -21.767 31.457 4.802 1.00 87.62 198 VAL A N 1
ATOM 1574 C CA . VAL A 1 198 ? -21.814 30.356 3.828 1.00 87.62 198 VAL A CA 1
ATOM 1575 C C . VAL A 1 198 ? -21.310 29.073 4.469 1.00 87.62 198 VAL A C 1
ATOM 1577 O O . VAL A 1 198 ? -21.949 28.034 4.315 1.00 87.62 198 VAL A O 1
ATOM 1580 N N . VAL A 1 199 ? -20.213 29.159 5.221 1.00 88.88 199 VAL A N 1
ATOM 1581 C CA . VAL A 1 199 ? -19.658 28.027 5.971 1.00 88.88 199 VAL A CA 1
ATOM 1582 C C . VAL A 1 199 ? -20.650 27.554 7.029 1.00 88.88 199 VAL A C 1
ATOM 1584 O O . VAL A 1 199 ? -20.971 26.368 7.064 1.00 88.88 199 VAL A O 1
ATOM 1587 N N . ARG A 1 200 ? -21.231 28.474 7.813 1.00 91.19 200 ARG A N 1
ATOM 1588 C CA . ARG A 1 200 ? -22.248 28.147 8.827 1.00 91.19 200 ARG A CA 1
ATOM 1589 C C . ARG A 1 200 ? -23.410 27.363 8.237 1.00 91.19 200 ARG A C 1
ATOM 1591 O O . ARG A 1 200 ? -23.760 26.325 8.779 1.00 91.19 200 ARG A O 1
ATOM 1598 N N . ARG A 1 201 ? -23.974 27.809 7.105 1.00 87.75 201 ARG A N 1
ATOM 1599 C CA . ARG A 1 201 ? -25.089 27.108 6.440 1.00 87.75 201 ARG A CA 1
ATOM 1600 C C . ARG A 1 201 ? -24.761 25.662 6.070 1.00 87.75 201 ARG A C 1
ATOM 1602 O O . ARG A 1 201 ? -25.665 24.840 6.090 1.00 87.75 201 ARG A O 1
ATOM 1609 N N . LYS A 1 202 ? -23.505 25.354 5.739 1.00 86.50 202 LYS A N 1
ATOM 1610 C CA . LYS A 1 202 ? -23.068 23.988 5.411 1.00 86.50 202 LYS A CA 1
ATOM 1611 C C . LYS A 1 202 ? -22.846 23.146 6.657 1.00 86.50 202 LYS A C 1
ATOM 1613 O O . LYS A 1 202 ? -23.264 21.999 6.690 1.00 86.50 202 LYS A O 1
ATOM 1618 N N . LEU A 1 203 ? -22.236 23.731 7.683 1.00 90.06 203 LEU A N 1
ATOM 1619 C CA . LEU A 1 203 ? -21.934 23.038 8.933 1.00 90.06 203 LEU A CA 1
ATOM 1620 C C . LEU A 1 203 ? -23.192 22.675 9.743 1.00 90.06 203 LEU A C 1
ATOM 1622 O O . LEU A 1 203 ? -23.173 21.679 10.461 1.00 90.06 203 LEU A O 1
ATOM 1626 N N . VAL A 1 204 ? -24.273 23.454 9.610 1.00 89.31 204 VAL A N 1
ATOM 1627 C CA . VAL A 1 204 ? -25.565 23.247 10.301 1.00 89.31 204 VAL A CA 1
ATOM 1628 C C . VAL A 1 204 ? -26.659 22.622 9.430 1.00 89.31 204 VAL A C 1
ATOM 1630 O O . VAL A 1 204 ? -27.803 22.547 9.875 1.00 89.31 204 VAL A O 1
ATOM 1633 N N . ALA A 1 205 ? -26.359 22.257 8.181 1.00 85.06 205 ALA A N 1
ATOM 1634 C CA . ALA A 1 205 ? -27.341 21.616 7.311 1.00 85.06 205 ALA A CA 1
ATOM 1635 C C . ALA A 1 205 ? -27.796 20.267 7.893 1.00 85.06 205 ALA A C 1
ATOM 1637 O O . ALA A 1 205 ? -27.103 19.675 8.722 1.00 85.06 205 ALA A O 1
ATOM 1638 N N . ASP A 1 206 ? -28.940 19.766 7.432 1.00 76.19 206 ASP A N 1
ATOM 1639 C CA . ASP A 1 206 ? -29.452 18.471 7.878 1.00 76.19 206 ASP A CA 1
ATOM 1640 C C . ASP A 1 206 ? -28.431 17.359 7.594 1.00 76.19 206 ASP A C 1
ATOM 1642 O O . ASP A 1 206 ? -27.977 17.178 6.462 1.00 76.19 206 ASP A O 1
ATOM 1646 N N . GLY A 1 207 ? -28.043 16.633 8.646 1.00 72.94 207 GLY A N 1
ATOM 1647 C CA . GLY A 1 207 ? -27.011 15.591 8.587 1.00 72.94 207 GLY A CA 1
ATOM 1648 C C . GLY A 1 207 ? -25.560 16.095 8.592 1.00 72.94 207 GLY A C 1
ATOM 1649 O O . GLY A 1 207 ? -24.642 15.279 8.511 1.00 72.94 207 GLY A O 1
ATOM 1650 N N . ALA A 1 208 ? -25.325 17.405 8.705 1.00 84.50 208 ALA A N 1
ATOM 1651 C CA . ALA A 1 208 ? -23.985 17.974 8.825 1.00 84.50 208 ALA A CA 1
ATOM 1652 C C . ALA A 1 208 ? -23.415 17.855 10.250 1.00 84.50 208 ALA A C 1
ATOM 1654 O O . ALA A 1 208 ? -24.128 17.591 11.223 1.00 84.50 208 ALA A O 1
ATOM 1655 N N . VAL A 1 209 ? -22.103 18.082 10.375 1.00 87.94 209 VAL A N 1
ATOM 1656 C CA . VAL A 1 209 ? -21.337 17.875 11.616 1.00 87.94 209 VAL A CA 1
ATOM 1657 C C . VAL A 1 209 ? -21.914 18.600 12.830 1.00 87.94 209 VAL A C 1
ATOM 1659 O O . VAL A 1 209 ? -22.005 17.995 13.887 1.00 87.94 209 VAL A O 1
ATOM 1662 N N . VAL A 1 210 ? -22.351 19.857 12.720 1.00 87.81 210 VAL A N 1
ATOM 1663 C CA . VAL A 1 210 ? -22.780 20.620 13.906 1.00 87.81 210 VAL A CA 1
ATOM 1664 C C . VAL A 1 210 ? -24.134 20.139 14.407 1.00 87.81 210 VAL A C 1
ATOM 1666 O O . VAL A 1 210 ? -24.312 20.007 15.613 1.00 87.81 210 VAL A O 1
ATOM 1669 N N . GLN A 1 211 ? -25.071 19.819 13.508 1.00 83.56 211 GLN A N 1
ATOM 1670 C CA . GLN A 1 211 ? -26.328 19.189 13.920 1.00 83.56 211 GLN A CA 1
ATOM 1671 C C . GLN A 1 211 ? -26.076 17.827 14.575 1.00 83.56 211 GLN A C 1
ATOM 1673 O O . GLN A 1 211 ? -26.675 17.526 15.606 1.00 83.56 211 GLN A O 1
ATOM 1678 N N . ARG A 1 212 ? -25.152 17.028 14.016 1.00 83.81 212 ARG A N 1
ATOM 1679 C CA . ARG A 1 212 ? -24.712 15.759 14.613 1.00 83.81 212 ARG A CA 1
ATOM 1680 C C . ARG A 1 212 ? -24.165 15.970 16.028 1.00 83.81 212 ARG A C 1
ATOM 1682 O O . ARG A 1 212 ? -24.628 15.299 16.945 1.00 83.81 212 ARG A O 1
ATOM 1689 N N . LEU A 1 213 ? -23.226 16.899 16.213 1.00 82.75 213 LEU A N 1
ATOM 1690 C CA . LEU A 1 213 ? -22.601 17.178 17.511 1.00 82.75 213 LEU A CA 1
ATOM 1691 C C . LEU A 1 213 ? -23.626 17.661 18.545 1.00 82.75 213 LEU A C 1
ATOM 1693 O O . LEU A 1 213 ? -23.674 17.120 19.643 1.00 82.75 213 LEU A O 1
ATOM 1697 N N . VAL A 1 214 ? -24.524 18.585 18.180 1.00 81.56 214 VAL A N 1
ATOM 1698 C CA . VAL A 1 214 ? -25.620 19.029 19.065 1.00 81.56 214 VAL A CA 1
ATOM 1699 C C . VAL A 1 214 ? -26.536 17.867 19.451 1.00 81.56 214 VAL A C 1
ATOM 1701 O O . VAL A 1 214 ? -26.868 17.704 20.626 1.00 81.56 214 VAL A O 1
ATOM 1704 N N . GLY A 1 215 ? -26.929 17.034 18.483 1.00 75.62 215 GLY A N 1
ATOM 1705 C CA . GLY A 1 215 ? -27.758 15.859 18.745 1.00 75.62 215 GLY A CA 1
ATOM 1706 C C . GLY A 1 215 ? -27.102 14.900 19.742 1.00 75.62 215 GLY A C 1
ATOM 1707 O O . GLY A 1 215 ? -27.754 14.461 20.692 1.00 75.62 215 GLY A O 1
ATOM 1708 N N . LEU A 1 216 ? -25.806 14.633 19.567 1.00 72.75 216 LEU A N 1
ATOM 1709 C CA . LEU A 1 216 ? -25.029 13.735 20.421 1.00 72.75 216 LEU A CA 1
ATOM 1710 C C . LEU A 1 216 ? -24.769 14.310 21.816 1.00 72.75 216 LEU A C 1
ATOM 1712 O O . LEU A 1 216 ? -24.956 13.594 22.798 1.00 72.75 216 LEU A O 1
ATOM 1716 N N . ALA A 1 217 ? -24.417 15.591 21.926 1.00 70.00 217 ALA A N 1
ATOM 1717 C CA . ALA A 1 217 ? -24.177 16.250 23.207 1.00 70.00 217 ALA A CA 1
ATOM 1718 C C . ALA A 1 217 ? -25.434 16.269 24.098 1.00 70.00 217 ALA A C 1
ATOM 1720 O O . ALA A 1 217 ? -25.348 16.122 25.319 1.00 70.00 217 ALA A O 1
ATOM 1721 N N . LEU A 1 218 ? -26.622 16.419 23.498 1.00 69.06 218 LEU A N 1
ATOM 1722 C CA . LEU A 1 218 ? -27.878 16.547 24.242 1.00 69.06 218 LEU A CA 1
ATOM 1723 C C . LEU A 1 218 ? -28.582 15.219 24.511 1.00 69.06 218 LEU A C 1
ATOM 1725 O O . LEU A 1 218 ? -29.127 15.022 25.599 1.00 69.06 218 LEU A O 1
ATOM 1729 N N . ARG A 1 219 ? -28.614 14.322 23.521 1.00 65.25 219 ARG A N 1
ATOM 1730 C CA . ARG A 1 219 ? -29.412 13.084 23.570 1.00 65.25 219 ARG A CA 1
ATOM 1731 C C . ARG A 1 219 ? -28.555 11.829 23.710 1.00 65.25 219 ARG A C 1
ATOM 1733 O O . ARG A 1 219 ? -29.097 10.769 24.015 1.00 65.25 219 ARG A O 1
ATOM 1740 N N . GLY A 1 220 ? -27.242 11.940 23.511 1.00 64.44 220 GLY A N 1
ATOM 1741 C CA . GLY A 1 220 ? -26.375 10.792 23.269 1.00 64.44 220 GLY A CA 1
ATOM 1742 C C . GLY A 1 220 ? -26.654 10.134 21.911 1.00 64.44 220 GLY A C 1
ATOM 1743 O O . GLY A 1 220 ? -27.450 10.616 21.105 1.00 64.44 220 GLY A O 1
ATOM 1744 N N . ARG A 1 221 ? -25.995 9.003 21.662 1.00 60.03 221 ARG A N 1
ATOM 1745 C CA . ARG A 1 221 ? -26.233 8.103 20.528 1.00 60.03 221 ARG A CA 1
ATOM 1746 C C . ARG A 1 221 ? -27.542 7.344 20.686 1.00 60.03 221 ARG A C 1
ATOM 1748 O O . ARG A 1 221 ? -27.913 6.914 21.783 1.00 60.03 221 ARG A O 1
ATOM 1755 N N . ALA A 1 222 ? -28.200 7.115 19.556 1.00 54.12 222 ALA A N 1
ATOM 1756 C CA . ALA A 1 222 ? -29.357 6.235 19.477 1.00 54.12 222 ALA A CA 1
ATOM 1757 C C . ALA A 1 222 ? -28.924 4.799 19.135 1.00 54.12 222 ALA A C 1
ATOM 1759 O O . ALA A 1 222 ? -27.902 4.570 18.489 1.00 54.12 222 ALA A O 1
ATOM 1760 N N . GLU A 1 223 ? -29.716 3.806 19.551 1.00 44.06 223 GLU A N 1
ATOM 1761 C CA . GLU A 1 223 ? -29.480 2.412 19.160 1.00 44.06 223 GLU A CA 1
ATOM 1762 C C . GLU A 1 223 ? -29.527 2.246 17.641 1.00 44.06 223 GLU A C 1
ATOM 1764 O O . GLU A 1 223 ? -30.550 2.509 17.012 1.00 44.06 223 GLU A O 1
ATOM 1769 N N . GLY A 1 224 ? -28.418 1.776 17.062 1.00 46.22 224 GLY A N 1
ATOM 1770 C CA . GLY A 1 224 ? -28.331 1.510 15.628 1.00 46.22 224 GLY A CA 1
ATOM 1771 C C . GLY A 1 224 ? -28.207 2.760 14.755 1.00 46.22 224 GLY A C 1
ATOM 1772 O O . GLY A 1 224 ? -28.507 2.676 13.567 1.00 46.22 224 GLY A O 1
ATOM 1773 N N . ASP A 1 225 ? -27.752 3.894 15.302 1.00 52.78 225 ASP A N 1
ATOM 1774 C CA . ASP A 1 225 ? -27.534 5.129 14.530 1.00 52.78 225 ASP A CA 1
ATOM 1775 C C . ASP A 1 225 ? -26.436 5.016 13.450 1.00 52.78 225 ASP A C 1
ATOM 1777 O O . ASP A 1 225 ? -26.363 5.845 12.545 1.00 52.78 225 ASP A O 1
ATOM 1781 N N . GLY A 1 226 ? -25.609 3.965 13.504 1.00 50.50 226 GLY A N 1
ATOM 1782 C CA . GLY A 1 226 ? -24.555 3.688 12.527 1.00 50.50 226 GLY A CA 1
ATOM 1783 C C . GLY A 1 226 ? -23.326 4.594 12.651 1.00 50.50 226 GLY A C 1
ATOM 1784 O O . GLY A 1 226 ? -22.412 4.481 11.832 1.00 50.50 226 GLY A O 1
ATOM 1785 N N . LEU A 1 227 ? -23.277 5.455 13.669 1.00 53.53 227 LEU A N 1
ATOM 1786 C CA . LEU A 1 227 ? -22.205 6.416 13.904 1.00 53.53 227 LEU A CA 1
ATOM 1787 C C . LEU A 1 227 ? -21.002 5.741 14.610 1.00 53.53 227 LEU A C 1
ATOM 1789 O O . LEU A 1 227 ? -21.158 4.827 15.425 1.00 53.53 227 LEU A O 1
ATOM 1793 N N . ASP A 1 228 ? -19.767 6.111 14.256 1.00 53.53 228 ASP A N 1
ATOM 1794 C CA . ASP A 1 228 ? -18.535 5.633 14.916 1.00 53.53 228 ASP A CA 1
ATOM 1795 C C . ASP A 1 228 ? -18.141 6.509 16.119 1.00 53.53 228 ASP A C 1
ATOM 1797 O O . ASP A 1 228 ? -18.884 7.394 16.524 1.00 53.53 228 ASP A O 1
ATOM 1801 N N . ASP A 1 229 ? -17.008 6.215 16.765 1.00 52.44 229 ASP A N 1
ATOM 1802 C CA . ASP A 1 229 ? -16.519 7.025 17.898 1.00 52.44 229 ASP A CA 1
ATOM 1803 C C . ASP A 1 229 ? -16.006 8.404 17.462 1.00 52.44 229 ASP A C 1
ATOM 1805 O O . ASP A 1 229 ? -15.988 9.343 18.254 1.00 52.44 229 ASP A O 1
ATOM 1809 N N . ASP A 1 230 ? -15.647 8.545 16.189 1.00 59.69 230 ASP A N 1
ATOM 1810 C CA . ASP A 1 230 ? -15.271 9.817 15.582 1.00 59.69 230 ASP A CA 1
ATOM 1811 C C . ASP A 1 230 ? -16.501 10.721 15.379 1.00 59.69 230 ASP A C 1
ATOM 1813 O O . ASP A 1 230 ? -16.376 11.937 15.228 1.00 59.69 230 ASP A O 1
ATOM 1817 N N . ALA A 1 231 ? -17.712 10.165 15.483 1.00 65.19 231 ALA A N 1
ATOM 1818 C CA . ALA A 1 231 ? -18.957 10.910 15.421 1.00 65.19 231 ALA A CA 1
ATOM 1819 C C . ALA A 1 231 ? -19.195 11.860 16.605 1.00 65.19 231 ALA A C 1
ATOM 1821 O O . ALA A 1 231 ? -20.082 12.700 16.506 1.00 65.19 231 ALA A O 1
ATOM 1822 N N . THR A 1 232 ? -18.440 11.798 17.701 1.00 69.12 232 THR A N 1
ATOM 1823 C CA . THR A 1 232 ? -18.473 12.853 18.739 1.00 69.12 232 THR A CA 1
ATOM 1824 C C . THR A 1 232 ? -17.441 13.953 18.487 1.00 69.12 232 THR A C 1
ATOM 1826 O O . THR A 1 232 ? -17.349 14.896 19.261 1.00 69.12 232 THR A O 1
ATOM 1829 N N . HIS A 1 233 ? -16.663 13.843 17.409 1.00 78.06 233 HIS A N 1
ATOM 1830 C CA . HIS A 1 233 ? -15.603 14.775 17.059 1.00 78.06 233 HIS A CA 1
ATOM 1831 C C . HIS A 1 233 ? -15.908 15.493 15.743 1.00 78.06 233 HIS A C 1
ATOM 1833 O O . HIS A 1 233 ? -16.688 15.042 14.893 1.00 78.06 233 HIS A O 1
ATOM 1839 N N . PHE A 1 234 ? -15.256 16.637 15.575 1.00 87.25 234 PHE A N 1
ATOM 1840 C CA . PHE A 1 234 ? -15.128 17.312 14.299 1.00 87.25 234 PHE A CA 1
ATOM 1841 C C . PHE A 1 234 ? -13.974 16.673 13.516 1.00 87.25 234 PHE A C 1
ATOM 1843 O O . PHE A 1 234 ? -12.863 16.548 14.034 1.00 87.25 234 PHE A O 1
ATOM 1850 N N . LEU A 1 235 ? -14.209 16.276 12.267 1.00 86.88 235 LEU A N 1
ATOM 1851 C CA . LEU A 1 235 ? -13.236 15.585 11.422 1.00 86.88 235 LEU A CA 1
ATOM 1852 C C . LEU A 1 235 ? -12.705 16.480 10.307 1.00 86.88 235 LEU A C 1
ATOM 1854 O O . LEU A 1 235 ? -13.319 17.458 9.885 1.00 86.88 235 LEU A O 1
ATOM 1858 N N . ALA A 1 236 ? -11.556 16.098 9.750 1.00 84.25 236 ALA A N 1
ATOM 1859 C CA . ALA A 1 236 ? -10.979 16.793 8.602 1.00 84.25 236 ALA A CA 1
ATOM 1860 C C . ALA A 1 236 ? -11.890 16.767 7.360 1.00 84.25 236 ALA A C 1
ATOM 1862 O O . ALA A 1 236 ? -11.812 17.678 6.536 1.00 84.25 236 ALA A O 1
ATOM 1863 N N . SER A 1 237 ? -12.728 15.734 7.223 1.00 84.94 237 SER A N 1
ATOM 1864 C CA . SER A 1 237 ? -13.738 15.609 6.166 1.00 84.94 237 SER A CA 1
ATOM 1865 C C . SER A 1 237 ? -14.955 16.510 6.370 1.00 84.94 237 SER A C 1
ATOM 1867 O O . SER A 1 237 ? -15.673 16.748 5.406 1.00 84.94 237 SER A O 1
ATOM 1869 N N . ASP A 1 238 ? -15.180 17.022 7.584 1.00 88.00 238 ASP A N 1
ATOM 1870 C CA . ASP A 1 238 ? -16.329 17.879 7.897 1.00 88.00 238 ASP A CA 1
ATOM 1871 C C . ASP A 1 238 ? -16.117 19.338 7.447 1.00 88.00 238 ASP A C 1
ATOM 1873 O O . ASP A 1 238 ? -17.051 20.142 7.427 1.00 88.00 238 ASP A O 1
ATOM 1877 N N . LEU A 1 239 ? -14.886 19.703 7.069 1.00 88.44 239 LEU A N 1
ATOM 1878 C CA . LEU A 1 239 ? -14.586 21.013 6.499 1.00 88.44 239 LEU A CA 1
ATOM 1879 C C . LEU A 1 239 ? -15.059 21.091 5.033 1.00 88.44 239 LEU A C 1
ATOM 1881 O O . LEU A 1 239 ? -14.707 20.215 4.238 1.00 88.44 239 LEU A O 1
ATOM 1885 N N . PRO A 1 240 ? -15.745 22.176 4.619 1.00 86.31 240 PRO A N 1
ATOM 1886 C CA . PRO A 1 240 ? -16.192 22.370 3.237 1.00 86.31 240 PRO A CA 1
ATOM 1887 C C . PRO A 1 240 ? -15.018 22.775 2.324 1.00 86.31 240 PRO A C 1
ATOM 1889 O O . PRO A 1 240 ? -14.835 23.949 1.989 1.00 86.31 240 PRO A O 1
ATOM 1892 N N . LEU A 1 241 ? -14.163 21.805 1.983 1.00 84.94 241 LEU A N 1
ATOM 1893 C CA . LEU A 1 241 ? -12.898 22.004 1.262 1.00 84.94 241 LEU A CA 1
ATOM 1894 C C . LEU A 1 241 ? -12.994 21.780 -0.256 1.00 84.94 241 LEU A C 1
ATOM 1896 O O . LEU A 1 241 ? -11.973 21.895 -0.940 1.00 84.94 241 LEU A O 1
ATOM 1900 N N . SER A 1 242 ? -14.164 21.455 -0.816 1.00 81.38 242 SER A N 1
ATOM 1901 C CA . SER A 1 242 ? -14.281 21.298 -2.271 1.00 81.38 242 SER A CA 1
ATOM 1902 C C . SER A 1 242 ? -14.251 22.650 -2.999 1.00 81.38 242 SER A C 1
ATOM 1904 O O . SER A 1 242 ? -14.594 23.698 -2.451 1.00 81.38 242 SER A O 1
ATOM 1906 N N . PHE A 1 243 ? -13.826 22.645 -4.266 1.00 72.56 243 PHE A N 1
ATOM 1907 C CA . PHE A 1 243 ? -13.628 23.876 -5.042 1.00 72.56 243 PHE A CA 1
ATOM 1908 C C . PHE A 1 243 ? -14.916 24.699 -5.207 1.00 72.56 243 PHE A C 1
ATOM 1910 O O . PHE A 1 243 ? -14.885 25.924 -5.087 1.00 72.56 243 PHE A O 1
ATOM 1917 N N . GLU A 1 244 ? -16.046 24.025 -5.438 1.00 73.25 244 GLU A N 1
ATOM 1918 C CA . GLU A 1 244 ? -17.368 24.657 -5.496 1.00 73.25 244 GLU A CA 1
ATOM 1919 C C . GLU A 1 244 ? -17.717 25.292 -4.148 1.00 73.25 244 GLU A C 1
ATOM 1921 O O . GLU A 1 244 ? -18.150 26.440 -4.086 1.00 73.25 244 GLU A O 1
ATOM 1926 N N . GLU A 1 245 ? -17.428 24.597 -3.046 1.00 73.19 245 GLU A N 1
ATOM 1927 C CA . GLU A 1 245 ? -17.788 25.075 -1.721 1.00 73.19 245 GLU A CA 1
ATOM 1928 C C . GLU A 1 245 ? -16.976 26.277 -1.244 1.00 73.19 245 GLU A C 1
ATOM 1930 O O . GLU A 1 245 ? -17.530 27.160 -0.582 1.00 73.19 245 GLU A O 1
ATOM 1935 N N . ILE A 1 246 ? -15.694 26.322 -1.609 1.00 75.62 246 ILE A N 1
ATOM 1936 C CA . ILE A 1 246 ? -14.799 27.458 -1.374 1.00 75.62 246 ILE A CA 1
ATOM 1937 C C . ILE A 1 246 ? -15.263 28.671 -2.193 1.00 75.62 246 ILE A C 1
ATOM 1939 O O . ILE A 1 246 ? -15.149 29.810 -1.740 1.00 75.62 246 ILE A O 1
ATOM 1943 N N . GLY A 1 247 ? -15.801 28.444 -3.394 1.00 73.19 247 GLY A N 1
ATOM 1944 C CA . GLY A 1 247 ? -16.257 29.483 -4.316 1.00 73.19 247 GLY A CA 1
ATOM 1945 C C . GLY A 1 247 ? -17.328 30.416 -3.746 1.00 73.19 247 GLY A C 1
ATOM 1946 O O . GLY A 1 247 ? -17.345 31.592 -4.114 1.00 73.19 247 GLY A O 1
ATOM 1947 N N . ASP A 1 248 ? -18.139 29.949 -2.801 1.00 77.00 248 ASP A N 1
ATOM 1948 C CA . ASP A 1 248 ? -19.292 30.691 -2.278 1.00 77.00 248 ASP A CA 1
ATOM 1949 C C . ASP A 1 248 ? -19.005 31.501 -1.000 1.00 77.00 248 ASP A C 1
ATOM 1951 O O . ASP A 1 248 ? -19.804 32.365 -0.641 1.00 77.00 248 ASP A O 1
ATOM 1955 N N . ALA A 1 249 ? -17.890 31.251 -0.301 1.00 83.00 249 ALA A N 1
ATOM 1956 C CA . ALA A 1 249 ? -17.587 31.869 1.000 1.00 83.00 249 ALA A CA 1
ATOM 1957 C C . ALA A 1 249 ? -17.130 33.344 0.900 1.00 83.00 249 ALA A C 1
ATOM 1959 O O . ALA A 1 249 ? -16.836 33.848 -0.185 1.00 83.00 249 ALA A O 1
ATOM 1960 N N . THR A 1 250 ? -17.027 34.081 2.013 1.00 85.88 250 THR A N 1
ATOM 1961 C CA . THR A 1 250 ? -16.456 35.448 1.985 1.00 85.88 250 THR A CA 1
ATOM 1962 C C . THR A 1 250 ? -14.955 35.439 1.671 1.00 85.88 250 THR A C 1
ATOM 1964 O O . THR A 1 250 ? -14.266 34.450 1.906 1.00 85.88 250 THR A O 1
ATOM 1967 N N . THR A 1 251 ? -14.393 36.548 1.170 1.00 82.38 251 THR A N 1
ATOM 1968 C CA . THR A 1 251 ? -12.972 36.634 0.761 1.00 82.38 251 THR A CA 1
ATOM 1969 C C . THR A 1 251 ? -11.986 36.165 1.843 1.00 82.38 251 THR A C 1
ATOM 1971 O O . THR A 1 251 ? -10.985 35.523 1.519 1.00 82.38 251 THR A O 1
ATOM 1974 N N . GLY A 1 252 ? -12.270 36.451 3.121 1.00 80.75 252 GLY A N 1
ATOM 1975 C CA . GLY A 1 252 ? -11.472 35.977 4.258 1.00 80.75 252 GLY A CA 1
ATOM 1976 C C . GLY A 1 252 ? -11.559 34.459 4.442 1.00 80.75 252 GLY A C 1
ATOM 1977 O O . GLY A 1 252 ? -10.528 33.784 4.465 1.00 80.75 252 GLY A O 1
ATOM 1978 N N . ALA A 1 253 ? -12.778 33.913 4.462 1.00 84.88 253 ALA A N 1
ATOM 1979 C CA . ALA A 1 253 ? -13.037 32.478 4.563 1.00 84.88 253 ALA A CA 1
ATOM 1980 C C . ALA A 1 253 ? -12.460 31.684 3.375 1.00 84.88 253 ALA A C 1
ATOM 1982 O O . ALA A 1 253 ? -11.807 30.662 3.588 1.00 84.88 253 ALA A O 1
ATOM 1983 N N . LYS A 1 254 ? -12.585 32.185 2.133 1.00 84.94 254 LYS A N 1
ATOM 1984 C CA . LYS A 1 254 ? -11.991 31.550 0.936 1.00 84.94 254 LYS A CA 1
ATOM 1985 C C . LYS A 1 254 ? -10.489 31.362 1.081 1.00 84.94 254 LYS A C 1
ATOM 1987 O O . LYS A 1 254 ? -9.954 30.312 0.723 1.00 84.94 254 LYS A O 1
ATOM 1992 N N . LYS A 1 255 ? -9.802 32.390 1.591 1.00 86.88 255 LYS A N 1
ATOM 1993 C CA . LYS A 1 255 ? -8.350 32.370 1.778 1.00 86.88 255 LYS A CA 1
ATOM 1994 C C . LYS A 1 255 ? -7.941 31.287 2.774 1.00 86.88 255 LYS A C 1
ATOM 1996 O O . LYS A 1 255 ? -6.974 30.582 2.499 1.00 86.88 255 LYS A O 1
ATOM 2001 N N . LEU A 1 256 ? -8.659 31.146 3.890 1.00 86.81 256 LEU A N 1
ATOM 2002 C CA . LEU A 1 256 ? -8.361 30.112 4.881 1.00 86.81 256 LEU A CA 1
ATOM 2003 C C . LEU A 1 256 ? -8.716 28.710 4.363 1.00 86.81 256 LEU A C 1
ATOM 2005 O O . LEU A 1 256 ? -7.854 27.839 4.402 1.00 86.81 256 LEU A O 1
ATOM 2009 N N . LEU A 1 257 ? -9.908 28.498 3.795 1.00 88.31 257 LEU A N 1
ATOM 2010 C CA . LEU A 1 257 ? -10.308 27.192 3.244 1.00 88.31 257 LEU A CA 1
ATOM 2011 C C . LEU A 1 257 ? -9.350 26.706 2.146 1.00 88.31 257 LEU A C 1
ATOM 2013 O O . LEU A 1 257 ? -8.943 25.547 2.152 1.00 88.31 257 LEU A O 1
ATOM 2017 N N . SER A 1 258 ? -8.897 27.605 1.263 1.00 86.50 258 SER A N 1
ATOM 2018 C CA . SER A 1 258 ? -7.890 27.274 0.242 1.00 86.50 258 SER A CA 1
ATOM 2019 C C . SER A 1 258 ? -6.552 26.847 0.860 1.00 86.50 258 SER A C 1
ATOM 2021 O O . SER A 1 258 ? -5.870 25.974 0.329 1.00 86.50 258 SER A O 1
ATOM 2023 N N . GLN A 1 259 ? -6.159 27.451 1.988 1.00 88.38 259 GLN A N 1
ATOM 2024 C CA . GLN A 1 259 ? -4.943 27.067 2.711 1.00 88.38 259 GLN A CA 1
ATOM 2025 C C . GLN A 1 259 ? -5.100 25.720 3.425 1.00 88.38 259 GLN A C 1
ATOM 2027 O O . GLN A 1 259 ? -4.168 24.921 3.384 1.00 88.38 259 GLN A O 1
ATOM 2032 N N . LEU A 1 260 ? -6.261 25.453 4.032 1.00 88.81 260 LEU A N 1
ATOM 2033 C CA . LEU A 1 260 ? -6.569 24.172 4.680 1.00 88.81 260 LEU A CA 1
ATOM 2034 C C . LEU A 1 260 ? -6.613 23.021 3.661 1.00 88.81 260 LEU A C 1
ATOM 2036 O O . LEU A 1 260 ? -6.103 21.940 3.941 1.00 88.81 260 LEU A O 1
ATOM 2040 N N . ALA A 1 261 ? -7.132 23.262 2.452 1.00 87.12 261 ALA A N 1
ATOM 2041 C CA . ALA A 1 261 ? -7.125 22.279 1.367 1.00 87.12 261 ALA A CA 1
ATOM 2042 C C . ALA A 1 261 ? -5.705 21.962 0.853 1.00 87.12 261 ALA A C 1
ATOM 2044 O O . ALA A 1 261 ? -5.419 20.827 0.476 1.00 87.12 261 ALA A O 1
ATOM 2045 N N . ALA A 1 262 ? -4.804 22.953 0.844 1.00 86.56 262 ALA A N 1
ATOM 2046 C CA . ALA A 1 262 ? -3.447 22.807 0.314 1.00 86.56 262 ALA A CA 1
ATOM 2047 C C . ALA A 1 262 ? -2.413 22.302 1.339 1.00 86.56 262 ALA A C 1
ATOM 2049 O O . ALA A 1 262 ? -1.400 21.724 0.944 1.00 86.56 262 ALA A O 1
ATOM 2050 N N . VAL A 1 263 ? -2.621 22.543 2.639 1.00 89.44 263 VAL A N 1
ATOM 2051 C CA . VAL A 1 263 ? -1.625 22.285 3.693 1.00 89.44 263 VAL A CA 1
ATOM 2052 C C . VAL A 1 263 ? -2.201 21.344 4.761 1.00 89.44 263 VAL A C 1
ATOM 2054 O O . VAL A 1 263 ? -2.883 21.824 5.670 1.00 89.44 263 VAL A O 1
ATOM 2057 N N . PRO A 1 264 ? -1.877 20.030 4.728 1.00 86.50 264 PRO A N 1
ATOM 2058 C CA . PRO A 1 264 ? -2.389 19.050 5.693 1.00 86.50 264 PRO A CA 1
ATOM 2059 C C . PRO A 1 264 ? -2.147 19.445 7.154 1.00 86.50 264 PRO A C 1
ATOM 2061 O O . PRO A 1 264 ? -3.086 19.478 7.933 1.00 86.50 264 PRO A O 1
ATOM 2064 N N . ALA A 1 265 ? -0.940 19.906 7.495 1.00 84.94 265 ALA A N 1
ATOM 2065 C CA . ALA A 1 265 ? -0.619 20.316 8.865 1.00 84.94 265 ALA A CA 1
ATOM 2066 C C . ALA A 1 265 ? -1.501 21.469 9.396 1.00 84.94 265 ALA A C 1
ATOM 2068 O O . ALA A 1 265 ? -1.807 21.512 10.585 1.00 84.94 265 ALA A O 1
ATOM 2069 N N . LEU A 1 266 ? -1.923 22.407 8.534 1.00 86.75 266 LEU A N 1
ATOM 2070 C CA . LEU A 1 266 ? -2.812 23.509 8.932 1.00 86.75 266 LEU A CA 1
ATOM 2071 C C . LEU A 1 266 ? -4.242 23.002 9.163 1.00 86.75 266 LEU A C 1
ATOM 2073 O O . LEU A 1 266 ? -4.908 23.456 10.089 1.00 86.75 266 LEU A O 1
ATOM 2077 N N . LYS A 1 267 ? -4.686 22.051 8.333 1.00 90.56 267 LYS A N 1
ATOM 2078 C CA . LYS A 1 267 ? -5.973 21.362 8.467 1.00 90.56 267 LYS A CA 1
ATOM 2079 C C . LYS A 1 267 ? -6.041 20.571 9.769 1.00 90.56 267 LYS A C 1
ATOM 2081 O O . LYS A 1 267 ? -6.982 20.759 10.530 1.00 90.56 267 LYS A O 1
ATOM 2086 N N . ASP A 1 268 ? -5.018 19.771 10.048 1.00 86.06 268 ASP A N 1
ATOM 2087 C CA . ASP A 1 268 ? -4.949 18.951 11.258 1.00 86.06 268 ASP A CA 1
ATOM 2088 C C . ASP A 1 268 ? -4.903 19.838 12.515 1.00 86.06 268 ASP A C 1
ATOM 2090 O O . ASP A 1 268 ? -5.604 19.569 13.486 1.00 86.06 268 ASP A O 1
ATOM 2094 N N . THR A 1 269 ? -4.180 20.967 12.462 1.00 87.62 269 THR A N 1
ATOM 2095 C CA . THR A 1 269 ? -4.169 21.967 13.549 1.00 87.62 269 THR A CA 1
ATOM 2096 C C . THR A 1 269 ? -5.552 22.593 13.767 1.00 87.62 269 THR A C 1
ATOM 2098 O O . THR A 1 269 ? -5.979 22.741 14.907 1.00 87.62 269 THR A O 1
ATOM 2101 N N . ALA A 1 270 ? -6.275 22.952 12.699 1.00 89.50 270 ALA A N 1
ATOM 2102 C CA . ALA A 1 270 ? -7.617 23.527 12.815 1.00 89.50 270 ALA A CA 1
ATOM 2103 C C . ALA A 1 270 ? -8.623 22.544 13.419 1.00 89.50 270 ALA A C 1
ATOM 2105 O O . ALA A 1 270 ? -9.372 22.919 14.316 1.00 89.50 270 ALA A O 1
ATOM 2106 N N . VAL A 1 271 ? -8.601 21.288 12.971 1.00 90.44 271 VAL A N 1
ATOM 2107 C CA . VAL A 1 271 ? -9.446 20.222 13.524 1.00 90.44 271 VAL A CA 1
ATOM 2108 C C . VAL A 1 271 ? -9.130 19.988 15.003 1.00 90.44 271 VAL A C 1
ATOM 2110 O O . VAL A 1 271 ? -10.045 19.946 15.820 1.00 90.44 271 VAL A O 1
ATOM 2113 N N . ALA A 1 272 ? -7.845 19.915 15.364 1.00 85.75 272 ALA A N 1
ATOM 2114 C CA . ALA A 1 272 ? -7.425 19.754 16.753 1.00 85.75 272 ALA A CA 1
ATOM 2115 C C . ALA A 1 272 ? -7.918 20.904 17.649 1.00 85.75 272 ALA A C 1
ATOM 2117 O O . ALA A 1 272 ? -8.437 20.645 18.727 1.00 85.75 272 ALA A O 1
ATOM 2118 N N . MET A 1 273 ? -7.828 22.159 17.191 1.00 87.62 273 MET A N 1
ATOM 2119 C CA . MET A 1 273 ? -8.307 23.318 17.958 1.00 87.62 273 MET A CA 1
ATOM 2120 C C . MET A 1 273 ? -9.832 23.358 18.112 1.00 87.62 273 MET A C 1
ATOM 2122 O O . MET A 1 273 ? -10.321 23.792 19.153 1.00 87.62 273 MET A O 1
ATOM 2126 N N . ILE A 1 274 ? -10.592 22.914 17.102 1.00 89.81 274 ILE A N 1
ATOM 2127 C CA . ILE A 1 274 ? -12.052 22.776 17.231 1.00 89.81 274 ILE A CA 1
ATOM 2128 C C . ILE A 1 274 ? -12.370 21.740 18.303 1.00 89.81 274 ILE A C 1
ATOM 2130 O O . ILE A 1 274 ? -13.140 22.037 19.208 1.00 89.81 274 ILE A O 1
ATOM 2134 N N . ASN A 1 275 ? -11.745 20.564 18.231 1.00 85.75 275 ASN A N 1
ATOM 2135 C CA . ASN A 1 275 ? -11.984 19.489 19.192 1.00 85.75 275 ASN A CA 1
ATOM 2136 C C . ASN A 1 275 ? -11.481 19.826 20.609 1.00 85.75 275 ASN A C 1
ATOM 2138 O O . ASN A 1 275 ? -12.058 19.340 21.571 1.00 85.75 275 ASN A O 1
ATOM 2142 N N . GLU A 1 276 ? -10.473 20.691 20.762 1.00 82.81 276 GLU A N 1
ATOM 2143 C CA . GLU A 1 276 ? -10.024 21.220 22.064 1.00 82.81 276 GLU A CA 1
ATOM 2144 C C . GLU A 1 276 ? -11.056 22.178 22.687 1.00 82.81 276 GLU A C 1
ATOM 2146 O O . GLU A 1 276 ? -11.285 22.146 23.893 1.00 82.81 276 GLU A O 1
ATOM 2151 N N . ALA A 1 277 ? -11.707 23.018 21.873 1.00 85.19 277 ALA A N 1
ATOM 2152 C CA . ALA A 1 277 ? -12.735 23.956 22.335 1.00 85.19 277 ALA A CA 1
ATOM 2153 C C . ALA A 1 277 ? -14.135 23.330 22.473 1.00 85.19 277 ALA A C 1
ATOM 2155 O O . ALA A 1 277 ? -14.998 23.902 23.140 1.00 85.19 277 ALA A O 1
ATOM 2156 N N . LEU A 1 278 ? -14.376 22.192 21.818 1.00 85.38 278 LEU A N 1
ATOM 2157 C CA . LEU A 1 278 ? -15.691 21.567 21.710 1.00 85.38 278 LEU A CA 1
ATOM 2158 C C . LEU A 1 278 ? -16.320 21.200 23.068 1.00 85.38 278 LEU A C 1
ATOM 2160 O O . LEU A 1 278 ? -17.469 21.595 23.264 1.00 85.38 278 LEU A O 1
ATOM 2164 N N . PRO A 1 279 ? -15.618 20.573 24.036 1.00 74.62 279 PRO A N 1
ATOM 2165 C CA . PRO A 1 279 ? -16.218 20.200 25.323 1.00 74.62 279 PRO A CA 1
ATOM 2166 C C . PRO A 1 279 ? -16.782 21.395 26.108 1.00 74.62 279 PRO A C 1
ATOM 2168 O O . PRO A 1 279 ? -17.904 21.360 26.609 1.00 74.62 279 PRO A O 1
ATOM 2171 N N . GLU A 1 280 ? -16.033 22.499 26.169 1.00 76.69 280 GLU A N 1
ATOM 2172 C CA . GLU A 1 280 ? -16.471 23.722 26.854 1.00 76.69 280 GLU A CA 1
ATOM 2173 C C . GLU A 1 280 ? -17.614 24.420 26.091 1.00 76.69 280 GLU A C 1
ATOM 2175 O O . GLU A 1 280 ? -18.520 24.989 26.703 1.00 76.69 280 GLU A O 1
ATOM 2180 N N . ALA A 1 281 ? -17.625 24.345 24.755 1.00 84.12 281 ALA A N 1
ATOM 2181 C CA . ALA A 1 281 ? -18.729 24.858 23.946 1.00 84.12 281 ALA A CA 1
ATOM 2182 C C . ALA A 1 281 ? -20.022 24.050 24.173 1.00 84.12 281 ALA A C 1
ATOM 2184 O O . ALA A 1 281 ? -21.097 24.633 24.330 1.00 84.12 281 ALA A O 1
ATOM 2185 N N . GLU A 1 282 ? -19.915 22.719 24.245 1.00 78.56 282 GLU A N 1
ATOM 2186 C CA . GLU A 1 282 ? -21.019 21.802 24.548 1.00 78.56 282 GLU A CA 1
ATOM 2187 C C . GLU A 1 282 ? -21.581 22.030 25.959 1.00 78.56 282 GLU A C 1
ATOM 2189 O O . GLU A 1 282 ? -22.800 22.110 26.135 1.00 78.56 282 GLU A O 1
ATOM 2194 N N . LYS A 1 283 ? -20.716 22.240 26.959 1.00 74.31 283 LYS A N 1
ATOM 2195 C CA . LYS A 1 283 ? -21.119 22.588 28.333 1.00 74.31 283 LYS A CA 1
ATOM 2196 C C . LYS A 1 283 ? -22.034 23.815 28.365 1.00 74.31 283 LYS A C 1
ATOM 2198 O O . LYS A 1 283 ? -23.096 23.771 28.986 1.00 74.31 283 LYS A O 1
ATOM 2203 N N . ARG A 1 284 ? -21.660 24.889 27.659 1.00 78.31 284 ARG A N 1
ATOM 2204 C CA . ARG A 1 284 ? -22.403 26.166 27.643 1.00 78.31 284 ARG A CA 1
ATOM 2205 C C . ARG A 1 284 ? -23.769 26.085 26.967 1.00 78.31 284 ARG A C 1
ATOM 2207 O O . ARG A 1 284 ? -24.652 26.871 27.306 1.00 78.31 284 ARG A O 1
ATOM 2214 N N . ILE A 1 285 ? -23.955 25.158 26.025 1.00 79.00 285 ILE A N 1
ATOM 2215 C CA . ILE A 1 285 ? -25.264 24.920 25.395 1.00 79.00 285 ILE A CA 1
ATOM 2216 C C . ILE A 1 285 ? -26.124 23.927 26.194 1.00 79.00 285 ILE A C 1
ATOM 2218 O O . ILE A 1 285 ? -27.352 24.028 26.160 1.00 79.00 285 ILE A O 1
ATOM 2222 N N . ALA A 1 286 ? -25.499 22.983 26.909 1.00 67.88 286 ALA A N 1
ATOM 2223 C CA . ALA A 1 286 ? -26.179 21.886 27.596 1.00 67.88 286 ALA A CA 1
ATOM 2224 C C . ALA A 1 286 ? -26.642 22.232 29.022 1.00 67.88 286 ALA A C 1
ATOM 2226 O O . ALA A 1 286 ? -27.674 21.719 29.456 1.00 67.88 286 ALA A O 1
ATOM 2227 N N . VAL A 1 287 ? -25.911 23.086 29.749 1.00 66.38 287 VAL A N 1
ATOM 2228 C CA . VAL A 1 287 ? -26.213 23.460 31.141 1.00 66.38 287 VAL A CA 1
ATOM 2229 C C . VAL A 1 287 ? -26.202 24.984 31.285 1.00 66.38 287 VAL A C 1
ATOM 2231 O O . VAL A 1 287 ? -25.296 25.662 30.804 1.00 66.38 287 VAL A O 1
ATOM 2234 N N . SER A 1 288 ? -27.212 25.546 31.959 1.00 62.53 288 SER A N 1
ATOM 2235 C CA . SER A 1 288 ? -27.213 26.971 32.318 1.00 62.53 288 SER A CA 1
ATOM 2236 C C . SER A 1 288 ? -26.044 27.273 33.264 1.00 62.53 288 SER A C 1
ATOM 2238 O O . SER A 1 288 ? -25.829 26.545 34.231 1.00 62.53 288 SER A O 1
ATOM 2240 N N . THR A 1 289 ? -25.321 28.375 33.041 1.00 58.09 289 THR A N 1
ATOM 2241 C CA . THR A 1 289 ? -24.112 28.798 33.790 1.00 58.09 289 THR A CA 1
ATOM 2242 C C . THR A 1 289 ? -24.340 29.054 35.292 1.00 58.09 289 THR A C 1
ATOM 2244 O O . THR A 1 289 ? -23.431 29.494 35.987 1.00 58.09 289 THR A O 1
ATOM 2247 N N . GLN A 1 290 ? -25.559 28.833 35.789 1.00 56.62 290 GLN A N 1
ATOM 2248 C CA . GLN A 1 290 ? -26.002 29.109 37.155 1.00 56.62 290 GLN A CA 1
ATOM 2249 C C . GLN A 1 290 ? -26.091 27.862 38.052 1.00 56.62 290 GLN A C 1
ATOM 2251 O O . GLN A 1 290 ? -26.360 28.015 39.241 1.00 56.62 290 GLN A O 1
ATOM 2256 N N . VAL A 1 291 ? -25.878 26.648 37.525 1.00 63.03 291 VAL A N 1
ATOM 2257 C CA . VAL A 1 291 ? -25.931 25.413 38.331 1.00 63.03 291 VAL A CA 1
ATOM 2258 C C . VAL A 1 291 ? -24.558 25.071 38.872 1.00 63.03 291 VAL A C 1
ATOM 2260 O O . VAL A 1 291 ? -23.642 24.765 38.110 1.00 63.03 291 VAL A O 1
ATOM 2263 N N . ASP A 1 292 ? -24.438 25.049 40.194 1.00 72.44 292 ASP A N 1
ATOM 2264 C CA . ASP A 1 292 ? -23.263 24.509 40.862 1.00 72.44 292 ASP A CA 1
ATOM 2265 C C . ASP A 1 292 ? -23.382 22.981 40.962 1.00 72.44 292 ASP A C 1
ATOM 2267 O O . ASP A 1 292 ? -23.953 22.444 41.913 1.00 72.44 292 ASP A O 1
ATOM 2271 N N . LEU A 1 293 ? -22.872 22.273 39.948 1.00 70.94 293 LEU A N 1
ATOM 2272 C CA . LEU A 1 293 ? -22.895 20.806 39.890 1.00 70.94 293 LEU A CA 1
ATOM 2273 C C . LEU A 1 293 ? -22.266 20.164 41.133 1.00 70.94 293 LEU A C 1
ATOM 2275 O O . LEU A 1 293 ? -22.720 19.106 41.564 1.00 70.94 293 LEU A O 1
ATOM 2279 N N . VAL A 1 294 ? -21.273 20.820 41.739 1.00 74.94 294 VAL A N 1
ATOM 2280 C CA . VAL A 1 294 ? -20.616 20.356 42.964 1.00 74.94 294 VAL A CA 1
ATOM 2281 C C . VAL A 1 294 ? -21.630 20.250 44.103 1.00 74.94 294 VAL A C 1
ATOM 2283 O O . VAL A 1 294 ? -21.736 19.207 44.751 1.00 74.94 294 VAL A O 1
ATOM 2286 N N . GLU A 1 295 ? -22.436 21.292 44.313 1.00 77.75 295 GLU A N 1
ATOM 2287 C CA . GLU A 1 295 ? -23.490 21.298 45.335 1.00 77.75 295 GLU A CA 1
ATOM 2288 C C . GLU A 1 295 ? -24.600 20.282 45.056 1.00 77.75 295 GLU A C 1
ATOM 2290 O O . GLU A 1 295 ? -25.129 19.673 45.989 1.00 77.75 295 GLU A O 1
ATOM 2295 N N . VAL A 1 296 ? -24.919 20.037 43.783 1.00 80.12 296 VAL A N 1
ATOM 2296 C CA . VAL A 1 296 ? -25.883 18.997 43.395 1.00 80.12 296 VAL A CA 1
ATOM 2297 C C . VAL A 1 296 ? -25.377 17.615 43.810 1.00 80.12 296 VAL A C 1
ATOM 2299 O O . VAL A 1 296 ? -26.121 16.847 44.421 1.00 80.12 296 VAL A O 1
ATOM 2302 N N . PHE A 1 297 ? -24.104 17.298 43.549 1.00 80.50 297 PHE A N 1
ATOM 2303 C CA . PHE A 1 297 ? -23.513 16.022 43.965 1.00 80.50 297 PHE A CA 1
ATOM 2304 C C . PHE A 1 297 ? -23.408 15.887 45.482 1.00 80.50 297 PHE A C 1
ATOM 2306 O O . PHE A 1 297 ? -23.703 14.813 46.017 1.00 80.50 297 PHE A O 1
ATOM 2313 N N . ARG A 1 298 ? -23.055 16.968 46.188 1.00 81.38 298 ARG A N 1
ATOM 2314 C CA . ARG A 1 298 ? -23.084 17.002 47.658 1.00 81.38 298 ARG A CA 1
ATOM 2315 C C . ARG A 1 298 ? -24.468 16.648 48.178 1.00 81.38 298 ARG A C 1
ATOM 2317 O O . ARG A 1 298 ? -24.600 15.785 49.043 1.00 81.38 298 ARG A O 1
ATOM 2324 N N . GLU A 1 299 ? -25.514 17.265 47.638 1.00 85.56 299 GLU A N 1
ATOM 2325 C CA . GLU A 1 299 ? -26.874 16.994 48.091 1.00 85.56 299 GLU A CA 1
ATOM 2326 C C . GLU A 1 299 ? -27.346 15.576 47.745 1.00 85.56 299 GLU A C 1
ATOM 2328 O O . GLU A 1 299 ? -27.960 14.930 48.593 1.00 85.56 299 GLU A O 1
ATOM 2333 N N . VAL A 1 300 ? -26.972 15.034 46.580 1.00 86.31 300 VAL A N 1
ATOM 2334 C CA . VAL A 1 300 ? -27.190 13.615 46.240 1.00 86.31 300 VAL A CA 1
ATOM 2335 C C . VAL A 1 300 ? -26.571 12.694 47.293 1.00 86.31 300 VAL A C 1
ATOM 2337 O O . VAL A 1 300 ? -27.242 11.790 47.794 1.00 86.31 300 VAL A O 1
ATOM 2340 N N . ARG A 1 301 ? -25.314 12.937 47.686 1.00 86.62 301 ARG A N 1
ATOM 2341 C CA . ARG A 1 301 ? -24.639 12.126 48.711 1.00 86.62 301 ARG A CA 1
ATOM 2342 C C . ARG A 1 301 ? -25.260 12.295 50.100 1.00 86.62 301 ARG A C 1
ATOM 2344 O O . ARG A 1 301 ? -25.337 11.315 50.837 1.00 86.62 301 ARG A O 1
ATOM 2351 N N . ARG A 1 302 ? -25.731 13.493 50.470 1.00 86.81 302 ARG A N 1
ATOM 2352 C CA . ARG A 1 302 ? -26.465 13.728 51.734 1.00 86.81 302 ARG A CA 1
ATOM 2353 C C . ARG A 1 302 ? -27.825 13.017 51.748 1.00 86.81 302 ARG A C 1
ATOM 2355 O O . ARG A 1 302 ? -28.206 12.429 52.762 1.00 86.81 302 ARG A O 1
ATOM 2362 N N . ALA A 1 303 ? -28.545 13.040 50.627 1.00 86.25 303 ALA A N 1
ATOM 2363 C CA . ALA A 1 303 ? -29.823 12.348 50.482 1.00 86.25 303 ALA A CA 1
ATOM 2364 C C . ALA A 1 303 ? -29.641 10.831 50.643 1.00 86.25 303 ALA A C 1
ATOM 2366 O O . ALA A 1 303 ? -30.300 10.216 51.477 1.00 86.25 303 ALA A O 1
ATOM 2367 N N . LEU A 1 304 ? -28.663 10.244 49.944 1.00 87.94 304 LEU A N 1
ATOM 2368 C CA . LEU A 1 304 ? -28.349 8.817 50.064 1.00 87.94 304 LEU A CA 1
ATOM 2369 C C . LEU A 1 304 ? -27.826 8.427 51.454 1.00 87.94 304 LEU A C 1
ATOM 2371 O O . LEU A 1 304 ? -28.141 7.342 51.937 1.00 87.94 304 LEU A O 1
ATOM 2375 N N . HIS A 1 305 ? -27.085 9.313 52.127 1.00 88.69 305 HIS A N 1
ATOM 2376 C CA . HIS A 1 305 ? -26.654 9.098 53.512 1.00 88.69 305 HIS A CA 1
ATOM 2377 C C . HIS A 1 305 ? -27.842 8.978 54.467 1.00 88.69 305 HIS A C 1
ATOM 2379 O O . HIS A 1 305 ? -27.854 8.114 55.340 1.00 88.69 305 HIS A O 1
ATOM 2385 N N . THR A 1 306 ? -28.857 9.828 54.281 1.00 86.44 306 THR A N 1
ATOM 2386 C CA . THR A 1 306 ? -30.096 9.801 55.076 1.00 86.44 306 THR A CA 1
ATOM 2387 C C . THR A 1 306 ? -30.828 8.467 54.919 1.00 86.44 306 THR A C 1
ATOM 2389 O O . THR A 1 306 ? -31.389 7.955 55.887 1.00 86.44 306 THR A O 1
ATOM 2392 N N . ASP A 1 307 ? -30.742 7.867 53.732 1.00 86.50 307 ASP A N 1
ATOM 2393 C CA . ASP A 1 307 ? -31.298 6.547 53.429 1.00 86.50 307 ASP A CA 1
ATOM 2394 C C . ASP A 1 307 ? -30.395 5.381 53.880 1.00 86.50 307 ASP A C 1
ATOM 2396 O O . ASP A 1 307 ? -30.741 4.218 53.669 1.00 86.50 307 ASP A O 1
ATOM 2400 N N . GLY A 1 308 ? -29.237 5.662 54.492 1.00 86.69 308 GLY A N 1
ATOM 2401 C CA . GLY A 1 308 ? -28.260 4.656 54.921 1.00 86.69 308 GLY A CA 1
ATOM 2402 C C . GLY A 1 308 ? -27.535 3.952 53.770 1.00 86.69 308 GLY A C 1
ATOM 2403 O O . GLY A 1 308 ? -26.939 2.898 53.979 1.00 86.69 308 GLY A O 1
ATOM 2404 N N . LYS A 1 309 ? -27.587 4.514 52.558 1.00 90.62 309 LYS A N 1
ATOM 2405 C CA . LYS A 1 309 ? -27.011 3.925 51.345 1.00 90.62 309 LYS A CA 1
ATOM 2406 C C . LYS A 1 309 ? -25.617 4.469 51.048 1.00 90.62 309 LYS A C 1
ATOM 2408 O O . LYS A 1 309 ? -25.274 5.583 51.432 1.00 90.62 309 LYS A O 1
ATOM 2413 N N . GLN A 1 310 ? -24.832 3.700 50.302 1.00 90.69 310 GLN A N 1
ATOM 2414 C CA . GLN A 1 310 ? -23.576 4.100 49.663 1.00 90.69 310 GLN A CA 1
ATOM 2415 C C . GLN A 1 310 ? -23.825 4.361 48.175 1.00 90.69 310 GLN A C 1
ATOM 2417 O O . GLN A 1 310 ? -24.648 3.683 47.565 1.00 90.69 310 GLN A O 1
ATOM 2422 N N . LEU A 1 311 ? -23.105 5.302 47.568 1.00 91.50 311 LEU A N 1
ATOM 2423 C CA . LEU A 1 311 ? -23.180 5.540 46.125 1.00 91.50 311 LEU A CA 1
ATOM 2424 C C . LEU A 1 311 ? -22.118 4.696 45.406 1.00 91.50 311 LEU A C 1
ATOM 2426 O O . LEU A 1 311 ? -20.930 4.836 45.692 1.00 91.50 311 LEU A O 1
ATOM 2430 N N . ALA A 1 312 ? -22.536 3.845 44.467 1.00 93.06 312 ALA A N 1
ATOM 2431 C CA . ALA A 1 312 ? -21.645 3.075 43.599 1.00 93.06 312 ALA A CA 1
ATOM 2432 C C . ALA A 1 312 ? -21.787 3.565 42.148 1.00 93.06 312 ALA A C 1
ATOM 2434 O O . ALA A 1 312 ? -22.791 3.296 41.485 1.00 93.06 312 ALA A O 1
ATOM 2435 N N . LEU A 1 313 ? -20.801 4.321 41.666 1.00 91.69 313 LEU A N 1
ATOM 2436 C CA . LEU A 1 313 ? -20.828 5.003 40.374 1.00 91.69 313 LEU A CA 1
ATOM 2437 C C . LEU A 1 313 ? -19.923 4.309 39.341 1.00 91.69 313 LEU A C 1
ATOM 2439 O O . LEU A 1 313 ? -18.726 4.141 39.557 1.00 91.69 313 LEU A O 1
ATOM 2443 N N . PHE A 1 314 ? -20.492 3.958 38.190 1.00 93.00 314 PHE A N 1
ATOM 2444 C CA . PHE A 1 314 ? -19.820 3.261 37.092 1.00 93.00 314 PHE A CA 1
ATOM 2445 C C . PHE A 1 314 ? -19.797 4.150 35.859 1.00 93.00 314 PHE A C 1
ATOM 2447 O O . PHE A 1 314 ? -20.853 4.444 35.301 1.00 93.00 314 PHE A O 1
ATOM 2454 N N . VAL A 1 315 ? -18.611 4.563 35.425 1.00 90.06 315 VAL A N 1
ATOM 2455 C CA . VAL A 1 315 ? -18.440 5.471 34.286 1.00 90.06 315 VAL A CA 1
ATOM 2456 C C . VAL A 1 315 ? -17.681 4.750 33.173 1.00 90.06 315 VAL A C 1
ATOM 2458 O O . VAL A 1 315 ? -16.488 4.486 33.292 1.00 90.06 315 VAL A O 1
ATOM 2461 N N . GLU A 1 316 ? -18.375 4.390 32.089 1.00 87.50 316 GLU A N 1
ATOM 2462 C CA . GLU A 1 316 ? -17.789 3.611 30.980 1.00 87.50 316 GLU A CA 1
ATOM 2463 C C . GLU A 1 316 ? -16.718 4.348 30.185 1.00 87.50 316 GLU A C 1
ATOM 2465 O O . GLU A 1 316 ? -15.954 3.709 29.452 1.00 87.50 316 GLU A O 1
ATOM 2470 N N . ASP A 1 317 ? -16.731 5.672 30.268 1.00 82.06 317 ASP A N 1
ATOM 2471 C CA . ASP A 1 317 ? -15.748 6.571 29.691 1.00 82.06 317 ASP A CA 1
ATOM 2472 C C . ASP A 1 317 ? -15.891 7.928 30.384 1.00 82.06 317 ASP A C 1
ATOM 2474 O O . ASP A 1 317 ? -16.989 8.488 30.430 1.00 82.06 317 ASP A O 1
ATOM 2478 N N . LEU A 1 318 ? -14.811 8.447 30.964 1.00 79.00 318 LEU A N 1
ATOM 2479 C CA . LEU A 1 318 ? -14.842 9.707 31.707 1.00 79.00 318 LEU A CA 1
ATOM 2480 C C . LEU A 1 318 ? -15.246 10.898 30.821 1.00 79.00 318 LEU A C 1
ATOM 2482 O O . LEU A 1 318 ? -15.823 11.864 31.313 1.00 79.00 318 LEU A O 1
ATOM 2486 N N . THR A 1 319 ? -15.052 10.765 29.508 1.00 71.44 319 THR A N 1
ATOM 2487 C CA . THR A 1 319 ? -15.537 11.694 28.477 1.00 71.44 319 THR A CA 1
ATOM 2488 C C . THR A 1 319 ? -17.052 11.926 28.506 1.00 71.44 319 THR A C 1
ATOM 2490 O O . THR A 1 319 ? -17.528 12.963 28.070 1.00 71.44 319 THR A O 1
ATOM 2493 N N . VAL A 1 320 ? -17.856 11.038 29.100 1.00 70.19 320 VAL A N 1
ATOM 2494 C CA . VAL A 1 320 ? -19.295 11.290 29.336 1.00 70.19 320 VAL A CA 1
ATOM 2495 C C . VAL A 1 320 ? -19.546 12.593 30.116 1.00 70.19 320 VAL A C 1
ATOM 2497 O O . VAL A 1 320 ? -20.605 13.214 29.997 1.00 70.19 320 VAL A O 1
ATOM 2500 N N . LEU A 1 321 ? -18.565 13.020 30.911 1.00 69.56 321 LEU A N 1
ATOM 2501 C CA . LEU A 1 321 ? -18.590 14.231 31.723 1.00 69.56 321 LEU A CA 1
ATOM 2502 C C . LEU A 1 321 ? -17.833 15.394 31.052 1.00 69.56 321 LEU A C 1
ATOM 2504 O O . LEU A 1 321 ? -17.315 16.264 31.753 1.00 69.56 321 LEU A O 1
ATOM 2508 N N . HIS A 1 322 ? -17.780 15.405 29.711 1.00 65.38 322 HIS A N 1
ATOM 2509 C CA . HIS A 1 322 ? -17.064 16.387 28.888 1.00 65.38 322 HIS A CA 1
ATOM 2510 C C . HIS A 1 322 ? -17.180 17.832 29.400 1.00 65.38 322 HIS A C 1
ATOM 2512 O O . HIS A 1 322 ? -18.276 18.393 29.473 1.00 65.38 322 HIS A O 1
ATOM 2518 N N . GLY A 1 323 ? -16.036 18.443 29.730 1.00 62.66 323 GLY A N 1
ATOM 2519 C CA . GLY A 1 323 ? -15.927 19.851 30.139 1.00 62.66 323 GLY A CA 1
ATOM 2520 C C . GLY A 1 323 ? -16.213 20.134 31.621 1.00 62.66 323 GLY A C 1
ATOM 2521 O O . GLY A 1 323 ? -16.150 21.290 32.055 1.00 62.66 323 GLY A O 1
ATOM 2522 N N . VAL A 1 324 ? -16.531 19.110 32.418 1.00 68.06 324 VAL A N 1
ATOM 2523 C CA . VAL A 1 324 ? -16.715 19.213 33.878 1.00 68.06 324 VAL A CA 1
ATOM 2524 C C . VAL A 1 324 ? -15.989 18.104 34.639 1.00 68.06 324 VAL A C 1
ATOM 2526 O O . VAL A 1 324 ? -16.222 17.943 35.828 1.00 68.06 324 VAL A O 1
ATOM 2529 N N . GLU A 1 325 ? -15.114 17.324 34.006 1.00 72.88 325 GLU A N 1
ATOM 2530 C CA . GLU A 1 325 ? -14.510 16.118 34.589 1.00 72.88 325 GLU A CA 1
ATOM 2531 C C . GLU A 1 325 ? -13.752 16.437 35.879 1.00 72.88 325 GLU A C 1
ATOM 2533 O O . GLU A 1 325 ? -13.935 15.769 36.894 1.00 72.88 325 GLU A O 1
ATOM 2538 N N . ARG A 1 326 ? -12.937 17.501 35.862 1.00 70.75 326 ARG A N 1
ATOM 2539 C CA . ARG A 1 326 ? -12.191 17.962 37.043 1.00 70.75 326 ARG A CA 1
ATOM 2540 C C . ARG A 1 326 ? -13.124 18.467 38.139 1.00 70.75 326 ARG A C 1
ATOM 2542 O O . ARG A 1 326 ? -13.007 18.021 39.270 1.00 70.75 326 ARG A O 1
ATOM 2549 N N . GLU A 1 327 ? -14.076 19.334 37.792 1.00 71.00 327 GLU A N 1
ATOM 2550 C CA . GLU A 1 327 ? -15.067 19.893 38.728 1.00 71.00 327 GLU A CA 1
ATOM 2551 C C . GLU A 1 327 ? -15.913 18.783 39.374 1.00 71.00 327 GLU A C 1
ATOM 2553 O O . GLU A 1 327 ? -16.168 18.800 40.575 1.00 71.00 327 GLU A O 1
ATOM 2558 N N . PHE A 1 328 ? -16.304 17.786 38.579 1.00 74.94 328 PHE A N 1
ATOM 2559 C CA . PHE A 1 328 ? -17.044 16.603 38.998 1.00 74.94 328 PHE A CA 1
ATOM 2560 C C . PHE A 1 328 ? -16.229 15.735 39.949 1.00 74.94 328 PHE A C 1
ATOM 2562 O O . PHE A 1 328 ? -16.721 15.358 41.011 1.00 74.94 328 PHE A O 1
ATOM 2569 N N . LEU A 1 329 ? -14.988 15.408 39.583 1.00 75.19 329 LEU A N 1
ATOM 2570 C CA . LEU A 1 329 ? -14.140 14.567 40.417 1.00 75.19 329 LEU A CA 1
ATOM 2571 C C . LEU A 1 329 ? -13.793 15.293 41.718 1.00 75.19 329 LEU A C 1
ATOM 2573 O O . LEU A 1 329 ? -13.996 14.717 42.783 1.00 75.19 329 LEU A O 1
ATOM 2577 N N . ASP A 1 330 ? -13.405 16.568 41.660 1.00 70.12 330 ASP A N 1
ATOM 2578 C CA . ASP A 1 330 ? -13.129 17.395 42.839 1.00 70.12 330 ASP A CA 1
ATOM 2579 C C . ASP A 1 330 ? -14.349 17.482 43.779 1.00 70.12 330 ASP A C 1
ATOM 2581 O O . ASP A 1 330 ? -14.191 17.372 44.997 1.00 70.12 330 ASP A O 1
ATOM 2585 N N . ALA A 1 331 ? -15.571 17.593 43.239 1.00 69.31 331 ALA A N 1
ATOM 2586 C CA . ALA A 1 331 ? -16.811 17.586 44.025 1.00 69.31 331 ALA A CA 1
ATOM 2587 C C . ALA A 1 331 ? -17.046 16.287 44.797 1.00 69.31 331 ALA A C 1
ATOM 2589 O O . ALA A 1 331 ? -17.619 16.259 45.887 1.00 69.31 331 ALA A O 1
ATOM 2590 N N . ILE A 1 332 ? -16.645 15.184 44.189 1.00 72.31 332 ILE A N 1
ATOM 2591 C CA . ILE A 1 332 ? -16.992 13.838 44.613 1.00 72.31 332 ILE A CA 1
ATOM 2592 C C . ILE A 1 332 ? -15.935 13.263 45.573 1.00 72.31 332 ILE A C 1
ATOM 2594 O O . ILE A 1 332 ? -16.239 12.340 46.329 1.00 72.31 332 ILE A O 1
ATOM 2598 N N . VAL A 1 333 ? -14.740 13.866 45.634 1.00 68.50 333 VAL A N 1
ATOM 2599 C CA . VAL A 1 333 ? -13.639 13.530 46.565 1.00 68.50 333 VAL A CA 1
ATOM 2600 C C . VAL A 1 333 ? -13.905 14.007 48.005 1.00 68.50 333 VAL A C 1
ATOM 2602 O O . VAL A 1 333 ? -13.162 13.661 48.924 1.00 68.50 333 VAL A O 1
ATOM 2605 N N . GLU A 1 334 ? -14.948 14.803 48.257 1.00 73.81 334 GLU A N 1
ATOM 2606 C CA . GLU A 1 334 ? -15.156 15.379 49.588 1.00 73.81 334 GLU A CA 1
ATOM 2607 C C . GLU A 1 334 ? -15.387 14.295 50.670 1.00 73.81 334 GLU A C 1
ATOM 2609 O O . GLU A 1 334 ? -16.151 13.342 50.429 1.00 73.81 334 GLU A O 1
ATOM 2614 N N . PRO A 1 335 ? -14.725 14.396 51.847 1.00 75.88 335 PRO A N 1
ATOM 2615 C CA . PRO A 1 335 ? -14.804 13.367 52.876 1.00 75.88 335 PRO A CA 1
ATOM 2616 C C . PRO A 1 335 ? -16.229 13.143 53.383 1.00 75.88 335 PRO A C 1
ATOM 2618 O O . PRO A 1 335 ? -17.032 14.070 53.449 1.00 75.88 335 PRO A O 1
ATOM 2621 N N . VAL A 1 336 ? -16.514 11.916 53.827 1.00 78.75 336 VAL A N 1
ATOM 2622 C CA . VAL A 1 336 ? -17.805 11.535 54.440 1.00 78.75 336 VAL A CA 1
ATOM 2623 C C . VAL A 1 336 ? -18.187 12.440 55.615 1.00 78.75 336 VAL A C 1
ATOM 2625 O O . VAL A 1 336 ? -19.367 12.714 55.806 1.00 78.75 336 VAL A O 1
ATOM 2628 N N . HIS A 1 337 ? -17.194 12.946 56.352 1.00 78.06 337 HIS A N 1
ATOM 2629 C CA . HIS A 1 337 ? -17.373 13.922 57.424 1.00 78.06 337 HIS A CA 1
ATOM 2630 C C . HIS A 1 337 ? -16.823 15.282 56.991 1.00 78.06 337 HIS A C 1
ATOM 2632 O O . HIS A 1 337 ? -15.606 15.480 56.941 1.00 78.06 337 HIS A O 1
ATOM 2638 N N . SER A 1 338 ? -17.723 16.220 56.701 1.00 72.25 338 SER A N 1
ATOM 2639 C CA . SER A 1 338 ? -17.389 17.603 56.349 1.00 72.25 338 SER A CA 1
ATOM 2640 C C . SER A 1 338 ? -17.977 18.579 57.374 1.00 72.25 338 SER A C 1
ATOM 2642 O O . SER A 1 338 ? -18.900 18.241 58.120 1.00 72.25 338 SER A O 1
ATOM 2644 N N . SER A 1 339 ? -17.472 19.816 57.413 1.00 67.25 339 SER A N 1
ATOM 2645 C CA . SER A 1 339 ? -18.086 20.887 58.217 1.00 67.25 339 SER A CA 1
ATOM 2646 C C . SER A 1 339 ? -19.512 21.230 57.771 1.00 67.25 339 SER A C 1
ATOM 2648 O O . SER A 1 339 ? -20.272 21.783 58.564 1.00 67.25 339 SER A O 1
ATOM 2650 N N . ASP A 1 340 ? -19.875 20.856 56.542 1.00 65.56 340 ASP A N 1
ATOM 2651 C CA . ASP A 1 340 ? -21.143 21.175 55.881 1.00 65.56 340 ASP A CA 1
ATOM 2652 C C . ASP A 1 340 ? -22.127 19.983 55.877 1.00 65.56 340 ASP A C 1
ATOM 2654 O O . ASP A 1 340 ? -23.126 19.985 55.150 1.00 65.56 340 ASP A O 1
ATOM 2658 N N . GLY A 1 341 ? -21.865 18.966 56.710 1.00 72.44 341 GLY A N 1
ATOM 2659 C CA . GLY A 1 341 ? -22.734 17.810 56.952 1.00 72.44 341 GLY A CA 1
ATOM 2660 C C . GLY A 1 341 ? -22.131 16.466 56.531 1.00 72.44 341 GLY A C 1
ATOM 2661 O O . GLY A 1 341 ? -21.212 16.405 55.710 1.00 72.44 341 GLY A O 1
ATOM 2662 N N . ASP A 1 342 ? -22.670 15.387 57.103 1.00 84.56 342 ASP A N 1
ATOM 2663 C CA . ASP A 1 342 ? -22.274 14.016 56.770 1.00 84.56 342 ASP A CA 1
ATOM 2664 C C . ASP A 1 342 ? -22.842 13.588 55.405 1.00 84.56 342 ASP A C 1
ATOM 2666 O O . ASP A 1 342 ? -23.990 13.888 55.057 1.00 84.56 342 ASP A O 1
ATOM 2670 N N . MET A 1 343 ? -22.031 12.874 54.627 1.00 87.75 343 MET A N 1
ATOM 2671 C CA . MET A 1 343 ? -22.331 12.425 53.265 1.00 87.75 343 MET A CA 1
ATOM 2672 C C . MET A 1 343 ? -22.175 10.911 53.128 1.00 87.75 343 MET A C 1
ATOM 2674 O O . MET A 1 343 ? -21.443 10.282 53.882 1.00 87.75 343 MET A O 1
ATOM 2678 N N . CYS A 1 344 ? -22.831 10.295 52.141 1.00 88.81 344 CYS A N 1
ATOM 2679 C CA . CYS A 1 344 ? -22.719 8.852 51.960 1.00 88.81 344 CYS A CA 1
ATOM 2680 C C . CYS A 1 344 ? -21.307 8.466 51.525 1.00 88.81 344 CYS A C 1
ATOM 2682 O O . CYS A 1 344 ? -20.623 9.227 50.830 1.00 88.81 344 CYS A O 1
ATOM 2684 N N . SER A 1 345 ? -20.889 7.251 51.865 1.00 90.25 345 SER A N 1
ATOM 2685 C CA . SER A 1 345 ? -19.690 6.666 51.274 1.00 90.25 345 SER A CA 1
ATOM 2686 C C . SER A 1 345 ? -19.831 6.506 49.765 1.00 90.25 345 SER A C 1
ATOM 2688 O O . SER A 1 345 ? -20.941 6.374 49.239 1.00 90.25 345 SER A O 1
ATOM 2690 N N . LEU A 1 346 ? -18.693 6.507 49.080 1.00 90.44 346 LEU A N 1
ATOM 2691 C CA . LEU A 1 346 ? -18.649 6.502 47.629 1.00 90.44 346 LEU A CA 1
ATOM 2692 C C . LEU A 1 346 ? -17.667 5.465 47.090 1.00 90.44 346 LEU A C 1
ATOM 2694 O O . LEU A 1 346 ? -16.517 5.396 47.515 1.00 90.44 346 LEU A O 1
ATOM 2698 N N . ARG A 1 347 ? -18.102 4.717 46.083 1.00 92.38 347 ARG A N 1
ATOM 2699 C CA . ARG A 1 347 ? -17.265 3.816 45.291 1.00 92.38 347 ARG A CA 1
ATOM 2700 C C . ARG A 1 347 ? -17.424 4.193 43.828 1.00 92.38 347 ARG A C 1
ATOM 2702 O O . ARG A 1 347 ? -18.550 4.260 43.346 1.00 92.38 347 ARG A O 1
ATOM 2709 N N . M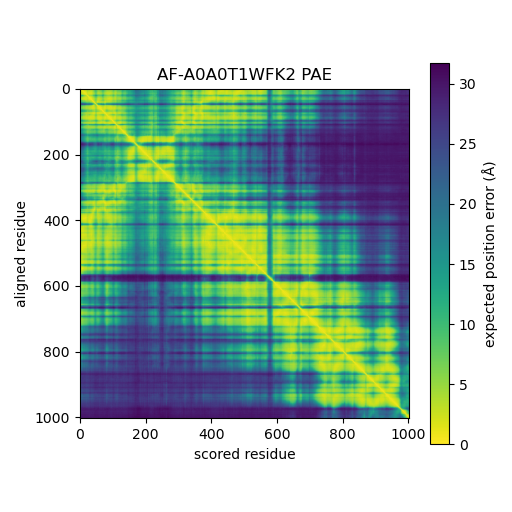ET A 1 348 ? -16.330 4.454 43.127 1.00 91.50 348 MET A N 1
ATOM 2710 C CA . MET A 1 348 ? -16.370 4.818 41.714 1.00 91.50 348 MET A CA 1
ATOM 2711 C C . MET A 1 348 ? -15.379 3.985 40.916 1.00 91.50 348 MET A C 1
ATOM 2713 O O . MET A 1 348 ? -14.206 3.900 41.272 1.00 91.50 348 MET A O 1
ATOM 2717 N N . ILE A 1 349 ? -15.849 3.420 39.810 1.00 93.56 349 ILE A N 1
ATOM 2718 C CA . ILE A 1 349 ? -15.004 2.857 38.759 1.00 93.56 349 ILE A CA 1
ATOM 2719 C C . ILE A 1 349 ? -15.209 3.681 37.495 1.00 93.56 349 ILE A C 1
ATOM 2721 O O . ILE A 1 349 ? -16.345 3.982 37.118 1.00 93.56 349 ILE A O 1
ATOM 2725 N N . PHE A 1 350 ? -14.116 4.076 36.852 1.00 91.56 350 PHE A N 1
ATOM 2726 C CA . PHE A 1 350 ? -14.190 4.896 35.651 1.00 91.56 350 PHE A CA 1
ATOM 2727 C C . PHE A 1 350 ? -13.120 4.516 34.645 1.00 91.56 350 PHE A C 1
ATOM 2729 O O . PHE A 1 350 ? -11.956 4.323 34.990 1.00 91.56 350 PHE A O 1
ATOM 2736 N N . ALA A 1 351 ? -13.527 4.420 33.386 1.00 90.50 351 ALA A N 1
ATOM 2737 C CA . ALA A 1 351 ? -12.612 4.194 32.287 1.00 90.50 351 ALA A CA 1
ATOM 2738 C C . ALA A 1 351 ? -12.071 5.514 31.740 1.00 90.50 351 ALA A C 1
ATOM 2740 O O . ALA A 1 351 ? -12.803 6.489 31.583 1.00 90.50 351 ALA A O 1
ATOM 2741 N N . VAL A 1 352 ? -10.787 5.521 31.402 1.00 86.88 352 VAL A N 1
ATOM 2742 C CA . VAL A 1 352 ? -10.087 6.706 30.914 1.00 86.88 352 VAL A CA 1
ATOM 2743 C C . VAL A 1 352 ? -8.970 6.309 29.947 1.00 86.88 352 VAL A C 1
ATOM 2745 O O . VAL A 1 352 ? -8.443 5.195 29.991 1.00 86.88 352 VAL A O 1
ATOM 2748 N N . THR A 1 353 ? -8.644 7.182 28.997 1.00 84.62 353 THR A N 1
ATOM 2749 C CA . THR A 1 353 ? -7.482 6.988 28.121 1.00 84.62 353 THR A CA 1
ATOM 2750 C C . THR A 1 353 ? -6.203 7.368 28.856 1.00 84.62 353 THR A C 1
ATOM 2752 O O . THR A 1 353 ? -6.227 8.224 29.730 1.00 84.62 353 THR A O 1
ATOM 2755 N N . GLU A 1 354 ? -5.076 6.754 28.503 1.00 81.75 354 GLU A N 1
ATOM 2756 C CA . GLU A 1 354 ? -3.787 7.010 29.164 1.00 81.75 354 GLU A CA 1
ATOM 2757 C C . GLU A 1 354 ? -3.417 8.501 29.189 1.00 81.75 354 GLU A C 1
ATOM 2759 O O . GLU A 1 354 ? -3.206 9.059 30.261 1.00 81.75 354 GLU A O 1
ATOM 2764 N N . GLY A 1 355 ? -3.472 9.177 28.037 1.00 77.56 355 GLY A N 1
ATOM 2765 C CA . GLY A 1 355 ? -3.175 10.611 27.967 1.00 77.56 355 GLY A CA 1
ATOM 2766 C C . GLY A 1 355 ? -4.131 11.479 28.792 1.00 77.56 355 GLY A C 1
ATOM 2767 O O . GLY A 1 355 ? -3.686 12.413 29.445 1.00 77.56 355 GLY A O 1
ATOM 2768 N N . HIS A 1 356 ? -5.431 11.159 28.824 1.00 75.00 356 HIS A N 1
ATOM 2769 C CA . HIS A 1 356 ? -6.376 11.928 29.640 1.00 75.00 356 HIS A CA 1
ATOM 2770 C C . HIS A 1 356 ? -6.214 11.638 31.133 1.00 75.00 356 HIS A C 1
ATOM 2772 O O . HIS A 1 356 ? -6.374 12.536 31.952 1.00 75.00 356 HIS A O 1
ATOM 2778 N N . PHE A 1 357 ? -5.866 10.401 31.499 1.00 82.75 357 PHE A N 1
ATOM 2779 C CA . PHE A 1 357 ? -5.546 10.059 32.878 1.00 82.75 357 PHE A CA 1
ATOM 2780 C C . PHE A 1 357 ? -4.362 10.888 33.361 1.00 82.75 357 PHE A C 1
ATOM 2782 O O . PHE A 1 357 ? -4.382 11.353 34.500 1.00 82.75 357 PHE A O 1
ATOM 2789 N N . ASP A 1 358 ? -3.379 11.130 32.487 1.00 79.19 358 ASP A N 1
ATOM 2790 C CA . ASP A 1 358 ? -2.204 11.922 32.819 1.00 79.19 358 ASP A CA 1
ATOM 2791 C C . ASP A 1 358 ? -2.490 13.359 33.244 1.00 79.19 358 ASP A C 1
ATOM 2793 O O . ASP A 1 358 ? -1.832 13.845 34.162 1.00 79.19 358 ASP A O 1
ATOM 2797 N N . ASP A 1 359 ? -3.537 13.966 32.693 1.00 75.00 359 ASP A N 1
ATOM 2798 C CA . ASP A 1 359 ? -3.954 15.340 32.978 1.00 75.00 359 ASP A CA 1
ATOM 2799 C C . ASP A 1 359 ? -4.824 15.489 34.250 1.00 75.00 359 ASP A C 1
ATOM 2801 O O . ASP A 1 359 ? -5.304 16.593 34.554 1.00 75.00 359 ASP A O 1
ATOM 2805 N N . LEU A 1 360 ? -5.057 14.397 34.993 1.00 75.50 360 LEU A N 1
ATOM 2806 C CA . LEU A 1 360 ? -5.914 14.327 36.186 1.00 75.50 360 LEU A CA 1
ATOM 2807 C C . LEU A 1 360 ? -5.107 14.186 37.492 1.00 75.50 360 LEU A C 1
ATOM 2809 O O . LEU A 1 360 ? -5.419 13.352 38.344 1.00 75.50 360 LEU A O 1
ATOM 2813 N N . ASP A 1 361 ? -4.077 15.016 37.682 1.00 72.44 361 ASP A N 1
ATOM 2814 C CA . ASP A 1 361 ? -3.182 14.966 38.854 1.00 72.44 361 ASP A CA 1
ATOM 2815 C C . ASP A 1 361 ? -3.921 14.980 40.208 1.00 72.44 361 ASP A C 1
ATOM 2817 O O . ASP A 1 361 ? -3.566 14.237 41.129 1.00 72.44 361 ASP A O 1
ATOM 2821 N N . THR A 1 362 ? -4.991 15.775 40.340 1.00 69.50 362 THR A N 1
ATOM 2822 C CA . THR A 1 362 ? -5.787 15.849 41.580 1.00 69.50 362 THR A CA 1
ATOM 2823 C C . THR A 1 362 ? -6.498 14.538 41.900 1.00 69.50 362 THR A C 1
ATOM 2825 O O . THR A 1 362 ? -6.653 14.203 43.070 1.00 69.50 362 THR A O 1
ATOM 2828 N N . VAL A 1 363 ? -6.861 13.760 40.882 1.00 74.25 363 VAL A N 1
ATOM 2829 C CA . VAL A 1 363 ? -7.578 12.482 40.993 1.00 74.25 363 VAL A CA 1
ATOM 2830 C C . VAL A 1 363 ? -6.599 11.338 41.213 1.00 74.25 363 VAL A C 1
ATOM 2832 O O . VAL A 1 363 ? -6.853 10.460 42.036 1.00 74.25 363 VAL A O 1
ATOM 2835 N N . LYS A 1 364 ? -5.444 11.376 40.533 1.00 78.81 364 LYS A N 1
ATOM 2836 C CA . LYS A 1 364 ? -4.356 10.405 40.707 1.00 78.81 364 LYS A CA 1
ATOM 2837 C C . LYS A 1 364 ? -3.954 10.279 42.173 1.00 78.81 364 LYS A C 1
ATOM 2839 O O . LYS A 1 364 ? -3.959 9.179 42.704 1.00 78.81 364 LYS A O 1
ATOM 2844 N N . THR A 1 365 ? -3.726 11.402 42.859 1.00 76.81 365 THR A N 1
ATOM 2845 C CA . THR A 1 365 ? -3.357 11.422 44.297 1.00 76.81 365 THR A CA 1
ATOM 2846 C C . THR A 1 365 ? -4.423 10.852 45.247 1.00 76.81 365 THR A C 1
ATOM 2848 O O . THR A 1 365 ? -4.183 10.713 46.447 1.00 76.81 365 THR A O 1
ATOM 2851 N N . ARG A 1 366 ? -5.623 10.558 44.737 1.00 77.69 366 ARG A N 1
ATOM 2852 C CA . ARG A 1 366 ? -6.793 10.074 45.488 1.00 77.69 366 ARG A CA 1
ATOM 2853 C C . ARG A 1 366 ? -7.143 8.625 45.160 1.00 77.69 366 ARG A C 1
ATOM 2855 O O . ARG A 1 366 ? -8.032 8.061 45.793 1.00 77.69 366 ARG A O 1
ATOM 2862 N N . CYS A 1 367 ? -6.455 8.040 44.190 1.00 84.44 367 CYS A N 1
ATOM 2863 C CA . CYS A 1 367 ? -6.583 6.649 43.801 1.00 84.44 367 CYS A CA 1
ATOM 2864 C C . CYS A 1 367 ? -5.388 5.874 44.379 1.00 84.44 367 CYS A C 1
ATOM 2866 O O . CYS A 1 367 ? -4.258 6.351 44.323 1.00 84.44 367 CYS A O 1
ATOM 2868 N N . ASP A 1 368 ? -5.626 4.688 44.939 1.00 84.12 368 ASP A N 1
ATOM 2869 C CA . ASP A 1 368 ? -4.543 3.845 45.470 1.00 84.12 368 ASP A CA 1
ATOM 2870 C C . ASP A 1 368 ? -3.873 3.035 44.343 1.00 84.12 368 ASP A C 1
ATOM 2872 O O . ASP A 1 368 ? -2.650 3.066 44.164 1.00 84.12 368 ASP A O 1
ATOM 2876 N N . ASP A 1 369 ? -4.701 2.375 43.531 1.00 88.94 369 ASP A N 1
ATOM 2877 C CA . ASP A 1 369 ? -4.301 1.500 42.432 1.00 88.94 369 ASP A CA 1
ATOM 2878 C C . ASP A 1 369 ? -5.000 1.922 41.127 1.00 88.94 369 ASP A C 1
ATOM 2880 O O . ASP A 1 369 ? -6.128 2.415 41.148 1.00 88.94 369 ASP A O 1
ATOM 2884 N N . ALA A 1 370 ? -4.348 1.699 39.985 1.00 90.94 370 ALA A N 1
ATOM 2885 C CA . ALA A 1 370 ? -4.919 1.851 38.647 1.00 90.94 370 ALA A CA 1
ATOM 2886 C C . ALA A 1 370 ? -4.799 0.551 37.847 1.00 90.94 370 ALA A C 1
ATOM 2888 O O . ALA A 1 370 ? -3.760 -0.112 37.900 1.00 90.94 370 ALA A O 1
ATOM 2889 N N . TYR A 1 371 ? -5.839 0.216 37.080 1.00 93.00 371 TYR A N 1
ATOM 2890 C CA . TYR A 1 371 ? -5.911 -1.010 36.284 1.00 93.00 371 TYR A CA 1
ATOM 2891 C C . TYR A 1 371 ? -5.753 -0.705 34.796 1.00 93.00 371 TYR A C 1
ATOM 2893 O O . TYR A 1 371 ? -6.561 0.017 34.222 1.00 93.00 371 TYR A O 1
ATOM 2901 N N . TRP A 1 372 ? -4.728 -1.266 34.169 1.00 90.88 372 TRP A N 1
ATOM 2902 C CA . TRP A 1 372 ? -4.317 -0.991 32.798 1.00 90.88 372 TRP A CA 1
ATOM 2903 C C . TRP A 1 372 ? -4.742 -2.119 31.851 1.00 90.88 372 TRP A C 1
ATOM 2905 O O . TRP A 1 372 ? -4.539 -3.297 32.140 1.00 90.88 372 TRP A O 1
ATOM 2915 N N . LEU A 1 373 ? -5.363 -1.736 30.734 1.00 88.25 373 LEU A N 1
ATOM 2916 C CA . LEU A 1 373 ? -5.835 -2.593 29.644 1.00 88.25 373 LEU A CA 1
ATOM 2917 C C . LEU A 1 373 ? -4.978 -2.350 28.395 1.00 88.25 373 LEU A C 1
ATOM 2919 O O . LEU A 1 373 ? -5.413 -1.697 27.442 1.00 88.25 373 LEU A O 1
ATOM 2923 N N . ASP A 1 374 ? -3.746 -2.840 28.428 1.00 84.06 374 ASP A N 1
ATOM 2924 C CA . ASP A 1 374 ? -2.720 -2.691 27.390 1.00 84.06 374 ASP A CA 1
ATOM 2925 C C . ASP A 1 374 ? -1.930 -3.991 27.150 1.00 84.06 374 ASP A C 1
ATOM 2927 O O . ASP A 1 374 ? -0.847 -3.961 26.568 1.00 84.06 374 ASP A O 1
ATOM 2931 N N . ALA A 1 375 ? -2.497 -5.139 27.544 1.00 85.88 375 ALA A N 1
ATOM 2932 C CA . ALA A 1 375 ? -1.848 -6.439 27.423 1.00 85.88 375 ALA A CA 1
ATOM 2933 C C . ALA A 1 375 ? -1.352 -6.704 25.981 1.00 85.88 375 ALA A C 1
ATOM 2935 O O . ALA A 1 375 ? -2.140 -6.614 25.023 1.00 85.88 375 ALA A O 1
ATOM 2936 N N . PRO A 1 376 ? -0.061 -7.049 25.799 1.00 87.50 376 PRO A N 1
ATOM 2937 C CA . PRO A 1 376 ? 0.469 -7.390 24.489 1.00 87.50 376 PRO A CA 1
ATOM 2938 C C . PRO A 1 376 ? -0.176 -8.682 23.974 1.00 87.50 376 PRO A C 1
ATOM 2940 O O . PRO A 1 376 ? -0.619 -9.531 24.750 1.00 87.50 376 PRO A O 1
ATOM 2943 N N . TYR A 1 377 ? -0.226 -8.848 22.654 1.00 86.94 377 TYR A N 1
ATOM 2944 C CA . TYR A 1 377 ? -0.587 -10.133 22.059 1.00 86.94 377 TYR A CA 1
ATOM 2945 C C . TYR A 1 377 ? 0.667 -11.015 21.942 1.00 86.94 377 TYR A C 1
ATOM 2947 O O . TYR A 1 377 ? 1.646 -10.614 21.309 1.00 86.94 377 TYR A O 1
ATOM 2955 N N . GLY A 1 378 ? 0.645 -12.201 22.556 1.00 84.75 378 GLY A N 1
ATOM 2956 C CA . GLY A 1 378 ? 1.780 -13.127 22.637 1.00 84.75 378 GLY A CA 1
ATOM 2957 C C . GLY A 1 378 ? 1.966 -13.735 24.033 1.00 84.75 378 GLY A C 1
ATOM 2958 O O . GLY A 1 378 ? 1.111 -13.583 24.900 1.00 84.75 378 GLY A O 1
ATOM 2959 N N . ASP A 1 379 ? 3.101 -14.413 24.245 1.00 79.06 379 ASP A N 1
ATOM 2960 C CA . ASP A 1 379 ? 3.420 -15.139 25.493 1.00 79.06 379 ASP A CA 1
ATOM 2961 C C . ASP A 1 379 ? 3.343 -14.254 26.754 1.00 79.06 379 ASP A C 1
ATOM 2963 O O . ASP A 1 379 ? 2.993 -14.731 27.832 1.00 79.06 379 ASP A O 1
ATOM 2967 N N . ASP A 1 380 ? 3.674 -12.968 26.613 1.00 79.62 380 ASP A N 1
ATOM 2968 C CA . ASP A 1 380 ? 3.734 -11.990 27.702 1.00 79.62 380 ASP A CA 1
ATOM 2969 C C . ASP A 1 380 ? 2.391 -11.264 27.925 1.00 79.62 380 ASP A C 1
ATOM 2971 O O . ASP A 1 380 ? 2.377 -10.182 28.501 1.00 79.62 380 ASP A O 1
ATOM 2975 N N . GLY A 1 381 ? 1.262 -11.793 27.444 1.00 85.06 381 GLY A N 1
ATOM 2976 C CA . GLY A 1 381 ? -0.048 -11.163 27.622 1.00 85.06 381 GLY A CA 1
ATOM 2977 C C . GLY A 1 381 ? -1.211 -12.064 27.228 1.00 85.06 381 GLY A C 1
ATOM 2978 O O . GLY A 1 381 ? -1.457 -13.080 27.877 1.00 85.06 381 GLY A O 1
ATOM 2979 N N . VAL A 1 382 ? -1.961 -11.673 26.195 1.00 87.44 382 VAL A N 1
ATOM 2980 C CA . VAL A 1 382 ? -3.019 -12.520 25.628 1.00 87.44 382 VAL A CA 1
ATOM 2981 C C . VAL A 1 382 ? -2.370 -13.516 24.677 1.00 87.44 382 VAL A C 1
ATOM 2983 O O . VAL A 1 382 ? -1.939 -13.145 23.581 1.00 87.44 382 VAL A O 1
ATOM 2986 N N . ASP A 1 383 ? -2.293 -14.776 25.105 1.00 89.94 383 ASP A N 1
ATOM 2987 C CA . ASP A 1 383 ? -1.716 -15.842 24.294 1.00 89.94 383 ASP A CA 1
ATOM 2988 C C . ASP A 1 383 ? -2.632 -16.252 23.125 1.00 89.94 383 ASP A C 1
ATOM 2990 O O . ASP A 1 383 ? -3.792 -15.842 22.997 1.00 89.94 383 ASP A O 1
ATOM 2994 N N . GLU A 1 384 ? -2.088 -17.068 22.227 1.00 88.19 384 GLU A N 1
ATOM 2995 C CA . GLU A 1 384 ? -2.791 -17.527 21.034 1.00 88.19 384 GLU A CA 1
ATOM 2996 C C . GLU A 1 384 ? -4.065 -18.323 21.358 1.00 88.19 384 GLU A C 1
ATOM 2998 O O . GLU A 1 384 ? -5.098 -18.124 20.723 1.00 88.19 384 GLU A O 1
ATOM 3003 N N . GLN A 1 385 ? -4.030 -19.181 22.379 1.00 89.12 385 GLN A N 1
ATOM 3004 C CA . GLN A 1 385 ? -5.170 -20.022 22.747 1.00 89.12 385 GLN A CA 1
ATOM 3005 C C . GLN A 1 385 ? -6.285 -19.204 23.405 1.00 89.12 385 GLN A C 1
ATOM 3007 O O . GLN A 1 385 ? -7.469 -19.496 23.208 1.00 89.12 385 GLN A O 1
ATOM 3012 N N . GLU A 1 386 ? -5.924 -18.183 24.180 1.00 90.81 386 GLU A N 1
ATOM 3013 C CA . GLU A 1 386 ? -6.848 -17.224 24.782 1.00 90.81 386 GLU A CA 1
ATOM 3014 C C . GLU A 1 386 ? -7.543 -16.397 23.692 1.00 90.81 386 GLU A C 1
ATOM 3016 O O . GLU A 1 386 ? -8.773 -16.347 23.646 1.00 90.81 386 GLU A O 1
ATOM 3021 N N . ALA A 1 387 ? -6.787 -15.877 22.720 1.00 91.81 387 ALA A N 1
ATOM 3022 C CA . ALA A 1 387 ? -7.348 -15.170 21.570 1.00 91.81 387 ALA A CA 1
ATOM 3023 C C . ALA A 1 387 ? -8.258 -16.056 20.695 1.00 91.81 387 ALA A C 1
ATOM 3025 O O . ALA A 1 387 ? -9.330 -15.622 20.263 1.00 91.81 387 ALA A O 1
ATOM 3026 N N . VAL A 1 388 ? -7.875 -17.313 20.458 1.00 91.88 388 VAL A N 1
ATOM 3027 C CA . VAL A 1 388 ? -8.718 -18.292 19.753 1.00 91.88 388 VAL A CA 1
ATOM 3028 C C . VAL A 1 388 ? -10.010 -18.553 20.531 1.00 91.88 388 VAL A C 1
ATOM 3030 O O . VAL A 1 388 ? -11.089 -18.592 19.939 1.00 91.88 388 VAL A O 1
ATOM 3033 N N . SER A 1 389 ? -9.936 -18.666 21.858 1.00 92.56 389 SER A N 1
ATOM 3034 C CA . SER A 1 389 ? -11.115 -18.864 22.714 1.00 92.56 389 SER A CA 1
ATOM 3035 C C . SER A 1 389 ? -12.042 -17.642 22.703 1.00 92.56 389 SER A C 1
ATOM 3037 O O . SER A 1 389 ? -13.264 -17.803 22.625 1.00 92.56 389 SER A O 1
ATOM 3039 N N . PHE A 1 390 ? -11.483 -16.426 22.681 1.00 94.00 390 PHE A N 1
ATOM 3040 C CA . PHE A 1 390 ? -12.228 -15.182 22.472 1.00 94.00 390 PHE A CA 1
ATOM 3041 C C . PHE A 1 390 ? -13.026 -15.226 21.157 1.00 94.00 390 PHE A C 1
ATOM 3043 O O . PHE A 1 390 ? -14.248 -15.061 21.167 1.00 94.00 390 PHE A O 1
ATOM 3050 N N . VAL A 1 391 ? -12.372 -15.537 20.031 1.00 95.81 391 VAL A N 1
ATOM 3051 C CA . VAL A 1 391 ? -13.025 -15.640 18.710 1.00 95.81 391 VAL A CA 1
ATOM 3052 C C . VAL A 1 391 ? -14.102 -16.731 18.697 1.00 95.81 391 VAL A C 1
ATOM 3054 O O . VAL A 1 391 ? -15.227 -16.505 18.243 1.00 95.81 391 VAL A O 1
ATOM 3057 N N . ALA A 1 392 ? -13.794 -17.908 19.242 1.00 95.44 392 ALA A N 1
ATOM 3058 C CA . ALA A 1 392 ? -14.696 -19.054 19.246 1.00 95.44 392 ALA A CA 1
ATOM 3059 C C . ALA A 1 392 ? -15.983 -18.801 20.043 1.00 95.44 392 ALA A C 1
ATOM 3061 O O . ALA A 1 392 ? -17.057 -19.266 19.650 1.00 95.44 392 ALA A O 1
ATOM 3062 N N . ARG A 1 393 ? -15.900 -18.037 21.140 1.00 94.50 393 ARG A N 1
ATOM 3063 C CA . ARG A 1 393 ? -17.064 -17.643 21.944 1.00 94.50 393 ARG A CA 1
ATOM 3064 C C . ARG A 1 393 ? -18.023 -16.755 21.145 1.00 94.50 393 ARG A C 1
ATOM 3066 O O . ARG A 1 393 ? -19.225 -17.025 21.131 1.00 94.50 393 ARG A O 1
ATOM 3073 N N . TYR A 1 394 ? -17.501 -15.773 20.407 1.00 95.75 394 TYR A N 1
ATOM 3074 C CA . TYR A 1 394 ? -18.305 -14.967 19.480 1.00 95.75 394 TYR A CA 1
ATOM 3075 C C . TYR A 1 394 ? -18.911 -15.815 18.358 1.00 95.75 394 TYR A C 1
ATOM 3077 O O . TYR A 1 394 ? -20.090 -15.661 18.037 1.00 95.75 394 TYR A O 1
ATOM 3085 N N . PHE A 1 395 ? -18.144 -16.754 17.797 1.00 96.75 395 PHE A N 1
ATOM 3086 C CA . PHE A 1 395 ? -18.663 -17.677 16.789 1.00 96.75 395 PHE A CA 1
ATOM 3087 C C . PHE A 1 395 ? -19.781 -18.558 17.346 1.00 96.75 395 PHE A C 1
ATOM 3089 O O . PHE A 1 395 ? -20.756 -18.798 16.647 1.00 96.75 395 PHE A O 1
ATOM 3096 N N . ASN A 1 396 ? -19.697 -19.027 18.594 1.00 95.75 396 ASN A N 1
ATOM 3097 C CA . ASN A 1 396 ? -20.800 -19.753 19.218 1.00 95.75 396 ASN A CA 1
ATOM 3098 C C . ASN A 1 396 ? -22.054 -18.878 19.339 1.00 95.75 396 ASN A C 1
ATOM 3100 O O . ASN A 1 396 ? -23.123 -19.315 18.926 1.00 95.75 396 ASN A O 1
ATOM 3104 N N . ALA A 1 397 ? -21.921 -17.642 19.830 1.00 95.25 397 ALA A N 1
ATOM 3105 C CA . ALA A 1 397 ? -23.048 -16.719 19.970 1.00 95.25 397 ALA A CA 1
ATOM 3106 C C . ALA A 1 397 ? -23.711 -16.390 18.616 1.00 95.25 397 ALA A C 1
ATOM 3108 O O . ALA A 1 397 ? -24.934 -16.379 18.518 1.00 95.25 397 ALA A O 1
ATOM 3109 N N . ALA A 1 398 ? -22.921 -16.229 17.549 1.00 96.19 398 ALA A N 1
ATOM 3110 C CA . ALA A 1 398 ? -23.404 -15.993 16.184 1.00 96.19 398 ALA A CA 1
ATOM 3111 C C . ALA A 1 398 ? -24.163 -17.182 15.549 1.00 96.19 398 ALA A C 1
ATOM 3113 O O . ALA A 1 398 ? -24.775 -17.036 14.489 1.00 96.19 398 ALA A O 1
ATOM 3114 N N . ARG A 1 399 ? -24.115 -18.370 16.165 1.00 95.50 399 ARG A N 1
ATOM 3115 C CA . ARG A 1 399 ? -24.832 -19.582 15.720 1.00 95.50 399 ARG A CA 1
ATOM 3116 C C . ARG A 1 399 ? -26.144 -19.809 16.472 1.00 95.50 399 ARG A C 1
ATOM 3118 O O . ARG A 1 399 ? -26.867 -20.753 16.162 1.00 95.50 399 ARG A O 1
ATOM 3125 N N . LEU A 1 400 ? -26.433 -18.995 17.485 1.00 94.44 400 LEU A N 1
ATOM 3126 C CA . LEU A 1 400 ? -27.643 -19.092 18.296 1.00 94.44 400 LEU A CA 1
ATOM 3127 C C . LEU A 1 400 ? -28.626 -17.986 17.912 1.00 94.44 400 LEU A C 1
ATOM 3129 O O . LEU A 1 400 ? -28.215 -16.903 17.505 1.00 94.44 400 LEU A O 1
ATOM 3133 N N . ASP A 1 401 ? -29.928 -18.242 18.071 1.00 93.81 401 ASP A N 1
ATOM 3134 C CA . ASP A 1 401 ? -30.927 -17.179 17.941 1.00 93.81 401 ASP A CA 1
ATOM 3135 C C . ASP A 1 401 ? -30.720 -16.168 19.087 1.00 93.81 401 ASP A C 1
ATOM 3137 O O . ASP A 1 401 ? -30.786 -16.559 20.260 1.00 93.81 401 ASP A O 1
ATOM 3141 N N . PRO A 1 402 ? -30.506 -14.870 18.792 1.00 91.94 402 PRO A N 1
ATOM 3142 C CA . PRO A 1 402 ? -30.311 -13.847 19.816 1.00 91.94 402 PRO A CA 1
ATOM 3143 C C . PRO A 1 402 ? -31.425 -13.786 20.868 1.00 91.94 402 PRO A C 1
ATOM 3145 O O . PRO A 1 402 ? -31.153 -13.448 22.018 1.00 91.94 402 PRO A O 1
ATOM 3148 N N . LYS A 1 403 ? -32.671 -14.116 20.504 1.00 92.50 403 LYS A N 1
ATOM 3149 C CA . LYS A 1 403 ? -33.802 -14.146 21.446 1.00 92.50 403 LYS A CA 1
ATOM 3150 C C . LYS A 1 403 ? -33.714 -15.316 22.416 1.00 92.50 403 LYS A C 1
ATOM 3152 O O . LYS A 1 403 ? -34.141 -15.194 23.562 1.00 92.50 403 LYS A O 1
ATOM 3157 N N . GLU A 1 404 ? -33.183 -16.445 21.962 1.00 91.19 404 GLU A N 1
ATOM 3158 C CA . GLU A 1 404 ? -32.998 -17.621 22.808 1.00 91.19 404 GLU A CA 1
ATOM 3159 C C . GLU A 1 404 ? -31.857 -17.405 23.802 1.00 91.19 404 GLU A C 1
ATOM 3161 O O . GLU A 1 404 ? -32.014 -17.772 24.961 1.00 91.19 404 GLU A O 1
ATOM 3166 N N . ILE A 1 405 ? -30.777 -16.718 23.399 1.00 92.38 405 ILE A N 1
ATOM 3167 C CA . ILE A 1 405 ? -29.702 -16.301 24.319 1.00 92.38 405 ILE A CA 1
ATOM 3168 C C . ILE A 1 405 ? -30.280 -15.473 25.477 1.00 92.38 405 ILE A C 1
ATOM 3170 O O . ILE A 1 405 ? -29.993 -15.739 26.644 1.00 92.38 405 ILE A O 1
ATOM 3174 N N . ASP A 1 406 ? -31.123 -14.484 25.164 1.00 91.12 406 ASP A N 1
ATOM 3175 C CA . ASP A 1 406 ? -31.754 -13.632 26.178 1.00 91.12 406 ASP A CA 1
ATOM 3176 C C . ASP A 1 406 ? -32.689 -14.425 27.106 1.00 91.12 406 ASP A C 1
ATOM 3178 O O . ASP A 1 406 ? -32.702 -14.205 28.319 1.00 91.12 406 ASP A O 1
ATOM 3182 N N . GLY A 1 407 ? -33.451 -15.370 26.548 1.00 89.81 407 GLY A N 1
ATOM 3183 C CA . GLY A 1 407 ? -34.336 -16.248 27.312 1.00 89.81 407 GLY A CA 1
ATOM 3184 C C . GLY A 1 407 ? -33.584 -17.201 28.246 1.00 89.81 407 GLY A C 1
ATOM 3185 O O . GLY A 1 407 ? -33.965 -17.340 29.409 1.00 89.81 407 GLY A O 1
ATOM 3186 N N . GLU A 1 408 ? -32.503 -17.822 27.764 1.00 90.44 408 GLU A N 1
ATOM 3187 C CA . GLU A 1 408 ? -31.630 -18.700 28.557 1.00 90.44 408 GLU A CA 1
ATOM 3188 C C . GLU A 1 408 ? -30.971 -17.923 29.701 1.00 90.44 408 GLU A C 1
ATOM 3190 O O . GLU A 1 408 ? -30.975 -18.382 30.844 1.00 90.44 408 GLU A O 1
ATOM 3195 N N . TRP A 1 409 ? -30.496 -16.702 29.432 1.00 89.50 409 TRP A N 1
ATOM 3196 C CA . TRP A 1 409 ? -29.948 -15.835 30.471 1.00 89.50 409 TRP A CA 1
ATOM 3197 C C . TRP A 1 409 ? -30.987 -15.493 31.537 1.00 89.50 409 TRP A C 1
ATOM 3199 O O . TRP A 1 409 ? -30.699 -15.618 32.725 1.00 89.50 409 TRP A O 1
ATOM 3209 N N . ALA A 1 410 ? -32.197 -15.086 31.149 1.00 87.56 410 ALA A N 1
ATOM 3210 C CA . ALA A 1 410 ? -33.248 -14.725 32.101 1.00 87.56 410 ALA A CA 1
ATOM 3211 C C . ALA A 1 410 ? -33.718 -15.916 32.962 1.00 87.56 410 ALA A C 1
ATOM 3213 O O . ALA A 1 410 ? -34.116 -15.721 34.109 1.00 87.56 410 ALA A O 1
ATOM 3214 N N . GLY A 1 411 ? -33.674 -17.137 32.418 1.00 83.38 411 GLY A N 1
ATOM 3215 C CA . GLY A 1 411 ? -34.091 -18.367 33.098 1.00 83.38 411 GLY A CA 1
ATOM 3216 C C . GLY A 1 411 ? -33.000 -19.078 33.906 1.00 83.38 411 GLY A C 1
ATOM 3217 O O . GLY A 1 411 ? -33.292 -20.105 34.524 1.00 83.38 411 GLY A O 1
ATOM 3218 N N . ARG A 1 412 ? -31.757 -18.582 33.896 1.00 85.69 412 ARG A N 1
ATOM 3219 C CA . ARG A 1 412 ? -30.617 -19.252 34.539 1.00 85.69 412 ARG A CA 1
ATOM 3220 C C . ARG A 1 412 ? -30.701 -19.235 36.069 1.00 85.69 412 ARG A C 1
ATOM 3222 O O . ARG A 1 412 ? -31.236 -18.305 36.675 1.00 85.69 412 ARG A O 1
ATOM 3229 N N . SER A 1 413 ? -30.072 -20.223 36.703 1.00 76.75 413 SER A N 1
ATOM 3230 C CA . SER A 1 413 ? -29.712 -20.115 38.121 1.00 76.75 413 SER A CA 1
ATOM 3231 C C . SER A 1 413 ? -28.517 -19.169 38.274 1.00 76.75 413 SER A C 1
ATOM 3233 O O . SER A 1 413 ? -27.619 -19.192 37.434 1.00 76.75 413 SER A O 1
ATOM 3235 N N . LYS A 1 414 ? -28.471 -18.361 39.342 1.00 68.62 414 LYS A N 1
ATOM 3236 C CA . LYS A 1 414 ? -27.363 -17.412 39.582 1.00 68.62 414 LYS A CA 1
ATOM 3237 C C . LYS A 1 414 ? -25.983 -18.084 39.669 1.00 68.62 414 LYS A C 1
ATOM 3239 O O . LYS A 1 414 ? -25.000 -17.421 39.376 1.00 68.62 414 LYS A O 1
ATOM 3244 N N . ASP A 1 415 ? -25.940 -19.375 40.001 1.00 63.91 415 ASP A N 1
ATOM 3245 C CA . ASP A 1 415 ? -24.706 -20.158 40.167 1.00 63.91 415 ASP A CA 1
ATOM 3246 C C . ASP A 1 415 ? -24.346 -21.022 38.935 1.00 63.91 415 ASP A C 1
ATOM 3248 O O . ASP A 1 415 ? -23.456 -21.870 39.013 1.00 63.91 415 ASP A O 1
ATOM 3252 N N . ASP A 1 416 ? -25.059 -20.885 37.808 1.00 71.62 416 ASP A N 1
ATOM 3253 C CA . ASP A 1 416 ? -24.792 -21.681 36.601 1.00 71.62 416 ASP A CA 1
ATOM 3254 C C . ASP A 1 416 ? -23.785 -20.995 35.662 1.00 71.62 416 ASP A C 1
ATOM 3256 O O . ASP A 1 416 ? -24.147 -20.261 34.739 1.00 71.62 416 ASP A O 1
ATOM 3260 N N . ASP A 1 417 ? -22.501 -21.293 35.864 1.00 64.88 417 ASP A N 1
ATOM 3261 C CA . ASP A 1 417 ? -21.407 -20.839 34.991 1.00 64.88 417 ASP A CA 1
ATOM 3262 C C . ASP A 1 417 ? -21.503 -21.385 33.552 1.00 64.88 417 ASP A C 1
ATOM 3264 O O . ASP A 1 417 ? -20.840 -20.880 32.643 1.00 64.88 417 ASP A O 1
ATOM 3268 N N . LYS A 1 418 ? -22.320 -22.421 33.305 1.00 74.62 418 LYS A N 1
ATOM 3269 C CA . LYS A 1 418 ? -22.502 -23.053 31.986 1.00 74.62 418 LYS A CA 1
ATOM 3270 C C . LYS A 1 418 ? -23.900 -22.811 31.424 1.00 74.62 418 LYS A C 1
ATOM 3272 O O . LYS A 1 418 ? -24.455 -23.677 30.748 1.00 74.62 418 LYS A O 1
ATOM 3277 N N . TRP A 1 419 ? -24.425 -21.612 31.654 1.00 86.56 419 TRP A N 1
ATOM 3278 C CA . TRP A 1 419 ? -25.748 -21.214 31.185 1.00 86.56 419 TRP A CA 1
ATOM 3279 C C . TRP A 1 419 ? -25.860 -21.154 29.649 1.00 86.56 419 TRP A C 1
ATOM 3281 O O . TRP A 1 419 ? -26.915 -21.474 29.108 1.00 86.56 419 TRP A O 1
ATOM 3291 N N . LEU A 1 420 ? -24.794 -20.761 28.934 1.00 89.06 420 LEU A N 1
ATOM 3292 C CA . LEU A 1 420 ? -24.833 -20.619 27.476 1.00 89.06 420 LEU A CA 1
ATOM 3293 C C . LEU A 1 420 ? -24.638 -21.974 26.794 1.00 89.06 420 LEU A C 1
ATOM 3295 O O . LEU A 1 420 ? -23.608 -22.639 26.957 1.00 89.06 420 LEU A O 1
ATOM 3299 N N . ARG A 1 421 ? -25.591 -22.364 25.948 1.00 90.50 421 ARG A N 1
ATOM 3300 C CA . ARG A 1 421 ? -25.459 -23.599 25.174 1.00 90.50 421 ARG A CA 1
ATOM 3301 C C . ARG A 1 421 ? -24.358 -23.516 24.107 1.00 90.50 421 ARG A C 1
ATOM 3303 O O . ARG A 1 421 ? -24.128 -22.494 23.463 1.00 90.50 421 ARG A O 1
ATOM 3310 N N . ASN A 1 422 ? -23.720 -24.656 23.850 1.00 92.88 422 ASN A N 1
ATOM 3311 C CA . ASN A 1 422 ? -22.792 -24.815 22.733 1.00 92.88 422 ASN A CA 1
ATOM 3312 C C . ASN A 1 422 ? -23.565 -25.249 21.475 1.00 92.88 422 ASN A C 1
ATOM 3314 O O . ASN A 1 422 ? -24.055 -26.380 21.409 1.00 92.88 422 ASN A O 1
ATOM 3318 N N . ALA A 1 423 ? -23.643 -24.360 20.482 1.00 93.69 423 ALA A N 1
ATOM 3319 C CA . ALA A 1 423 ? -24.351 -24.562 19.217 1.00 93.69 423 ALA A CA 1
ATOM 3320 C C . ALA A 1 423 ? -23.830 -25.776 18.427 1.00 93.69 423 ALA A C 1
ATOM 3322 O O . ALA A 1 423 ? -24.586 -26.450 17.727 1.00 93.69 423 ALA A O 1
ATOM 3323 N N . CYS A 1 424 ? -22.538 -26.094 18.561 1.00 94.00 424 CYS A N 1
ATOM 3324 C CA . CYS A 1 424 ? -21.898 -27.180 17.828 1.00 94.00 424 CYS A CA 1
ATOM 3325 C C . CYS A 1 424 ? -22.378 -28.566 18.283 1.00 94.00 424 CYS A C 1
ATOM 3327 O O . CYS A 1 424 ? -22.336 -29.495 17.486 1.00 94.00 424 CYS A O 1
ATOM 3329 N N . LYS A 1 425 ? -22.890 -28.723 19.515 1.00 92.50 425 LYS A N 1
ATOM 3330 C CA . LYS A 1 425 ? -23.336 -30.031 20.045 1.00 92.50 425 LYS A CA 1
ATOM 3331 C C . LYS A 1 425 ? -24.527 -30.638 19.302 1.00 92.50 425 LYS A C 1
ATOM 3333 O O . LYS A 1 425 ? -24.722 -31.847 19.357 1.00 92.50 425 LYS A O 1
ATOM 3338 N N . ILE A 1 426 ? -25.336 -29.806 18.651 1.00 89.38 426 ILE A N 1
ATOM 3339 C CA . ILE A 1 426 ? -26.486 -30.235 17.842 1.00 89.38 426 ILE A CA 1
ATOM 3340 C C . ILE A 1 426 ? -26.217 -30.092 16.336 1.00 89.38 426 ILE A C 1
ATOM 3342 O O . ILE A 1 426 ? -27.113 -30.319 15.527 1.00 89.38 426 ILE A O 1
ATOM 3346 N N . CYS A 1 427 ? -24.994 -29.709 15.951 1.00 92.06 427 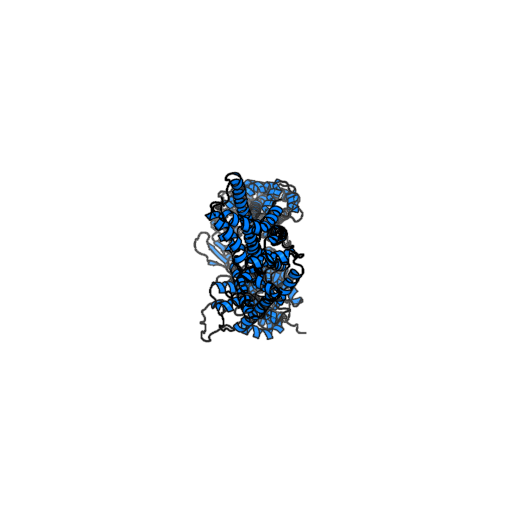CYS A N 1
ATOM 3347 C CA . CYS A 1 427 ? -24.615 -29.494 14.561 1.00 92.06 427 CYS A CA 1
ATOM 3348 C C . CYS A 1 427 ? -24.312 -30.837 13.868 1.00 92.06 427 CYS A C 1
ATOM 3350 O O . CYS A 1 427 ? -23.409 -31.551 14.309 1.00 92.06 427 CYS A O 1
ATOM 3352 N N . PRO A 1 428 ? -24.972 -31.170 12.740 1.00 91.88 428 PRO A N 1
ATOM 3353 C CA . PRO A 1 428 ? -24.704 -32.409 12.003 1.00 91.88 428 PRO A CA 1
ATOM 3354 C C . PRO A 1 428 ? -23.259 -32.543 11.501 1.00 91.88 428 PRO A C 1
ATOM 3356 O O . PRO A 1 428 ? -22.779 -33.655 11.303 1.00 91.88 428 PRO A O 1
ATOM 3359 N N . GLN A 1 429 ? -22.568 -31.417 11.302 1.00 93.56 429 GLN A N 1
ATOM 3360 C CA . GLN A 1 429 ? -21.206 -31.355 10.761 1.00 93.56 429 GLN A CA 1
ATOM 3361 C C . GLN A 1 429 ? -20.122 -31.312 11.848 1.00 93.56 429 GLN A C 1
ATOM 3363 O O . GLN A 1 429 ? -18.950 -31.147 11.523 1.00 93.56 429 GLN A O 1
ATOM 3368 N N . GLN A 1 430 ? -20.479 -31.430 13.135 1.00 94.06 430 GLN A N 1
ATOM 3369 C CA . GLN A 1 430 ? -19.560 -31.183 14.255 1.00 94.06 430 GLN A CA 1
ATOM 3370 C C . GLN A 1 430 ? -18.251 -31.977 14.158 1.00 94.06 430 GLN A C 1
ATOM 3372 O O . GLN A 1 430 ? -17.187 -31.396 14.345 1.00 94.06 430 GLN A O 1
ATOM 3377 N N . ILE A 1 431 ? -18.327 -33.281 13.868 1.00 93.31 431 ILE A N 1
ATOM 3378 C CA . ILE A 1 431 ? -17.156 -34.172 13.848 1.00 93.31 431 ILE A CA 1
ATOM 3379 C C . ILE A 1 431 ? -16.155 -33.700 12.787 1.00 93.31 431 ILE A C 1
ATOM 3381 O O . ILE A 1 431 ? -15.038 -33.323 13.128 1.00 93.31 431 ILE A O 1
ATOM 3385 N N . VAL A 1 432 ? -16.592 -33.615 11.525 1.00 94.06 432 VAL A N 1
ATOM 3386 C CA . VAL A 1 432 ? -15.744 -33.176 10.403 1.00 94.06 432 VAL A CA 1
ATOM 3387 C C . VAL A 1 432 ? -15.258 -31.739 10.610 1.00 94.06 432 VAL A C 1
ATOM 3389 O O . VAL A 1 432 ? -14.099 -31.429 10.341 1.00 94.06 432 VAL A O 1
ATOM 3392 N N . CYS A 1 433 ? -16.117 -30.861 11.137 1.00 94.88 433 CYS A N 1
ATOM 3393 C CA . CYS A 1 433 ? -15.772 -29.480 11.452 1.00 94.88 433 CYS A CA 1
ATOM 3394 C C . CYS A 1 433 ? -14.634 -29.396 12.474 1.00 94.88 433 CYS A C 1
ATOM 3396 O O . CYS A 1 433 ? -13.657 -28.700 12.224 1.00 94.88 433 CYS A O 1
ATOM 3398 N N . HIS A 1 434 ? -14.743 -30.080 13.614 1.00 95.25 434 HIS A N 1
ATOM 3399 C CA . HIS A 1 434 ? -13.742 -30.003 14.681 1.00 95.25 434 HIS A CA 1
ATOM 3400 C C . HIS A 1 434 ? -12.435 -30.702 14.287 1.00 95.25 434 HIS A C 1
ATOM 3402 O O . HIS A 1 434 ? -11.369 -30.208 14.632 1.00 95.25 434 HIS A O 1
ATOM 3408 N N . GLU A 1 435 ? -12.497 -31.802 13.531 1.00 94.56 435 GLU A N 1
ATOM 3409 C CA . GLU A 1 435 ? -11.300 -32.469 12.997 1.00 94.56 435 GLU A CA 1
ATOM 3410 C C . GLU A 1 435 ? -10.553 -31.601 11.971 1.00 94.56 435 GLU A C 1
ATOM 3412 O O . GLU A 1 435 ? -9.328 -31.646 11.904 1.00 94.56 435 GLU A O 1
ATOM 3417 N N . THR A 1 436 ? -11.276 -30.801 11.179 1.00 93.75 436 THR A N 1
ATOM 3418 C CA . THR A 1 436 ? -10.689 -29.988 10.097 1.00 93.75 436 THR A CA 1
ATOM 3419 C C . THR A 1 436 ? -10.226 -28.610 10.565 1.00 93.75 436 THR A C 1
ATOM 3421 O O . THR A 1 436 ? -9.189 -28.118 10.123 1.00 93.75 436 THR A O 1
ATOM 3424 N N . PHE A 1 437 ? -11.027 -27.967 11.413 1.00 95.56 437 PHE A N 1
ATOM 3425 C CA . PHE A 1 437 ? -10.889 -26.561 11.786 1.00 95.56 437 PHE A CA 1
ATOM 3426 C C . PHE A 1 437 ? -10.564 -26.358 13.267 1.00 95.56 437 PHE A C 1
ATOM 3428 O O . PHE A 1 437 ? -10.264 -25.243 13.665 1.00 95.56 437 PHE A O 1
ATOM 3435 N N . GLY A 1 438 ? -10.616 -27.400 14.092 1.00 94.88 438 GLY A N 1
ATOM 3436 C CA . GLY A 1 438 ? -10.381 -27.263 15.524 1.00 94.88 438 GLY A CA 1
ATOM 3437 C C . GLY A 1 438 ? -11.563 -26.658 16.288 1.00 94.88 438 GLY A C 1
ATOM 3438 O O . GLY A 1 438 ? -12.626 -26.318 15.745 1.00 94.88 438 GLY A O 1
ATOM 3439 N N . ALA A 1 439 ? -11.380 -26.575 17.602 1.00 95.00 439 ALA A N 1
ATOM 3440 C CA . ALA A 1 439 ? -12.335 -26.023 18.551 1.00 95.00 439 ALA A CA 1
ATOM 3441 C C . ALA A 1 439 ? -11.593 -25.415 19.748 1.00 95.00 439 ALA A C 1
ATOM 3443 O O . ALA A 1 439 ? -10.516 -25.884 20.113 1.00 95.00 439 ALA A O 1
ATOM 3444 N N . SER A 1 440 ? -12.193 -24.411 20.390 1.00 92.81 440 SER A N 1
ATOM 3445 C CA . SER A 1 440 ? -11.640 -23.814 21.610 1.00 92.81 440 SER A CA 1
ATOM 3446 C C . SER A 1 440 ? -11.664 -24.775 22.805 1.00 92.81 440 SER A C 1
ATOM 3448 O O . SER A 1 440 ? -12.275 -25.849 22.756 1.00 92.81 440 SER A O 1
ATOM 3450 N N . ARG A 1 441 ? -11.064 -24.360 23.931 1.00 87.31 441 ARG A N 1
ATOM 3451 C CA . ARG A 1 441 ? -11.057 -25.131 25.192 1.00 87.31 441 ARG A CA 1
ATOM 3452 C C . ARG A 1 441 ? -12.471 -25.429 25.715 1.00 87.31 441 ARG A C 1
ATOM 3454 O O . ARG A 1 441 ? -12.699 -26.466 26.333 1.00 87.31 441 ARG A O 1
ATOM 3461 N N . GLU A 1 442 ? -13.434 -24.554 25.440 1.00 87.81 442 GLU A N 1
ATOM 3462 C CA . GLU A 1 442 ? -14.857 -24.707 25.777 1.00 87.81 442 GLU A CA 1
ATOM 3463 C C . GLU A 1 442 ? -15.626 -25.606 24.787 1.00 87.81 442 GLU A C 1
ATOM 3465 O O . GLU A 1 442 ? -16.807 -25.914 24.986 1.00 87.81 442 GLU A O 1
ATOM 3470 N N . GLY A 1 443 ? -14.961 -26.051 23.719 1.00 92.00 443 GLY A N 1
ATOM 3471 C CA . GLY A 1 443 ? -15.516 -26.903 22.673 1.00 92.00 443 GLY A CA 1
ATOM 3472 C C . GLY A 1 443 ? -16.305 -26.147 21.605 1.00 92.00 443 GLY A C 1
ATOM 3473 O O . GLY A 1 443 ? -17.120 -26.770 20.919 1.00 92.00 443 GLY A O 1
ATOM 3474 N N . TYR A 1 444 ? -16.131 -24.829 21.474 1.00 94.88 444 TYR A N 1
ATOM 3475 C CA . TYR A 1 444 ? -16.752 -24.046 20.404 1.00 94.88 444 TYR A CA 1
ATOM 3476 C C . TYR A 1 444 ? -15.947 -24.200 19.110 1.00 94.88 444 TYR A C 1
ATOM 3478 O O . TYR A 1 444 ? -14.746 -23.947 19.095 1.00 94.88 444 TYR A O 1
ATOM 3486 N N . GLY A 1 445 ? -16.598 -24.616 18.021 1.00 95.88 445 GLY A N 1
ATOM 3487 C CA . GLY A 1 445 ? -15.924 -24.819 16.736 1.00 95.88 445 GLY A CA 1
ATOM 3488 C C . GLY A 1 445 ? -15.412 -23.512 16.122 1.00 95.88 445 GLY A C 1
ATOM 3489 O O . GLY A 1 445 ? -16.103 -22.485 16.174 1.00 95.88 445 GLY A O 1
ATOM 3490 N N . LEU A 1 446 ? -14.236 -23.566 15.491 1.00 96.38 446 LEU A N 1
ATOM 3491 C CA . LEU A 1 446 ? -13.576 -22.399 14.889 1.00 96.38 446 LEU A CA 1
ATOM 3492 C C . LEU A 1 446 ? -14.015 -22.100 13.452 1.00 96.38 446 LEU A C 1
ATOM 3494 O O . LEU A 1 446 ? -13.734 -21.018 12.952 1.00 96.38 446 LEU A O 1
ATOM 3498 N N . TYR A 1 447 ? -14.761 -22.996 12.798 1.00 96.25 447 TYR A N 1
ATOM 3499 C CA . TYR A 1 447 ? -15.224 -22.790 11.421 1.00 96.25 447 TYR A CA 1
ATOM 3500 C C . TYR A 1 447 ? -15.939 -21.431 11.236 1.00 96.25 447 TYR A C 1
ATOM 3502 O O . TYR A 1 447 ? -16.881 -21.149 11.988 1.00 96.25 447 TYR A O 1
ATOM 3510 N N . PRO A 1 448 ? -15.547 -20.610 10.239 1.00 96.19 448 PRO A N 1
ATOM 3511 C CA . PRO A 1 448 ? -14.761 -20.973 9.051 1.00 96.19 448 PRO A CA 1
ATOM 3512 C C . PRO A 1 448 ? -13.234 -20.864 9.194 1.00 96.19 448 PRO A C 1
ATOM 3514 O O . PRO A 1 448 ? -12.519 -21.013 8.208 1.00 96.19 448 PRO A O 1
ATOM 3517 N N . LEU A 1 449 ? -12.710 -20.588 10.383 1.00 96.31 449 LEU A N 1
ATOM 3518 C CA . LEU A 1 449 ? -11.276 -20.493 10.663 1.00 96.31 449 LEU A CA 1
ATOM 3519 C C . LEU A 1 449 ? -10.731 -21.816 11.198 1.00 96.31 449 LEU A C 1
ATOM 3521 O O . LEU A 1 449 ? -11.481 -22.588 11.784 1.00 96.31 449 LEU A O 1
ATOM 3525 N N . ASN A 1 450 ? -9.438 -22.069 11.002 1.00 94.75 450 ASN A N 1
ATOM 3526 C CA . ASN A 1 450 ? -8.677 -23.008 11.829 1.00 94.75 450 ASN A CA 1
ATOM 3527 C C . ASN A 1 450 ? -7.785 -22.233 12.808 1.00 94.75 450 ASN A C 1
ATOM 3529 O O . ASN A 1 450 ? -7.724 -21.006 12.713 1.00 94.75 450 ASN A O 1
ATOM 3533 N N . ASP A 1 451 ? -7.102 -22.922 13.725 1.00 91.69 451 ASP A N 1
ATOM 3534 C CA . ASP A 1 451 ? -6.206 -22.281 14.698 1.00 91.69 451 ASP A CA 1
ATOM 3535 C C . ASP A 1 451 ? -5.215 -21.324 14.011 1.00 91.69 451 ASP A C 1
ATOM 3537 O O . ASP A 1 451 ? -5.203 -20.135 14.313 1.00 91.69 451 ASP A O 1
ATOM 3541 N N . ALA A 1 452 ? -4.503 -21.784 12.973 1.00 91.62 452 ALA A N 1
ATOM 3542 C CA . ALA A 1 452 ? -3.549 -20.954 12.230 1.00 91.62 452 ALA A CA 1
ATOM 3543 C C . ALA A 1 452 ? -4.185 -19.694 11.605 1.00 91.62 452 ALA A C 1
ATOM 3545 O O . ALA A 1 452 ? -3.614 -18.603 11.686 1.00 91.62 452 ALA A O 1
ATOM 3546 N N . ALA A 1 453 ? -5.372 -19.811 11.001 1.00 94.44 453 ALA A N 1
ATOM 3547 C CA . ALA A 1 453 ? -6.083 -18.672 10.422 1.00 94.44 453 ALA A CA 1
ATOM 3548 C C . ALA A 1 453 ? -6.560 -17.691 11.493 1.00 94.44 453 ALA A C 1
ATOM 3550 O O . ALA A 1 453 ? -6.392 -16.482 11.329 1.00 94.44 453 ALA A O 1
ATOM 3551 N N . ALA A 1 454 ? -7.127 -18.194 12.593 1.00 94.25 454 ALA A N 1
ATOM 3552 C CA . ALA A 1 454 ? -7.563 -17.368 13.712 1.00 94.25 454 ALA A CA 1
ATOM 3553 C C . ALA A 1 454 ? -6.390 -16.555 14.272 1.00 94.25 454 ALA A C 1
ATOM 3555 O O . ALA A 1 454 ? -6.489 -15.332 14.388 1.00 94.25 454 ALA A O 1
ATOM 3556 N N . SER A 1 455 ? -5.251 -17.200 14.496 1.00 91.25 455 SER A N 1
ATOM 3557 C CA . SER A 1 455 ? -4.037 -16.562 15.001 1.00 91.25 455 SER A CA 1
ATOM 3558 C C . SER A 1 455 ? -3.465 -15.534 14.031 1.00 91.25 455 SER A C 1
ATOM 3560 O O . SER A 1 455 ? -3.118 -14.428 14.445 1.00 91.25 455 SER A O 1
ATOM 3562 N N . ARG A 1 456 ? -3.428 -15.828 12.722 1.00 91.69 456 ARG A N 1
ATOM 3563 C CA . ARG A 1 456 ? -3.000 -14.860 11.693 1.00 91.69 456 ARG A CA 1
ATOM 3564 C C . ARG A 1 456 ? -3.899 -13.630 11.659 1.00 91.69 456 ARG A C 1
ATOM 3566 O O . ARG A 1 456 ? -3.385 -12.513 11.625 1.00 91.69 456 ARG A O 1
ATOM 3573 N N . PHE A 1 457 ? -5.217 -13.818 11.686 1.00 94.75 457 PHE A N 1
ATOM 3574 C CA . PHE A 1 457 ? -6.166 -12.707 11.655 1.00 94.75 457 PHE A CA 1
ATOM 3575 C C . PHE A 1 457 ? -6.103 -11.853 12.923 1.00 94.75 457 PHE A C 1
ATOM 3577 O O . PHE A 1 457 ? -6.072 -10.628 12.820 1.00 94.75 457 PHE A O 1
ATOM 3584 N N . VAL A 1 458 ? -6.002 -12.474 14.102 1.00 93.62 458 VAL A N 1
ATOM 3585 C CA . VAL A 1 458 ? -5.803 -11.750 15.366 1.00 93.62 458 VAL A CA 1
ATOM 3586 C C . VAL A 1 458 ? -4.486 -10.975 15.341 1.00 93.62 458 VAL A C 1
ATOM 3588 O O . VAL A 1 458 ? -4.489 -9.773 15.601 1.00 93.62 458 VAL A O 1
ATOM 3591 N N . ARG A 1 459 ? -3.372 -11.613 14.954 1.00 91.62 459 ARG A N 1
ATOM 3592 C CA . ARG A 1 459 ? -2.049 -10.970 14.878 1.00 91.62 459 ARG A CA 1
ATOM 3593 C C . ARG A 1 459 ? -2.028 -9.791 13.907 1.00 91.62 459 ARG A C 1
ATOM 3595 O O . ARG A 1 459 ? -1.397 -8.779 14.194 1.00 91.62 459 ARG A O 1
ATOM 3602 N N . ALA A 1 460 ? -2.721 -9.907 12.774 1.00 92.19 460 ALA A N 1
ATOM 3603 C CA . ALA A 1 460 ? -2.802 -8.843 11.776 1.00 92.19 460 ALA A CA 1
ATOM 3604 C C . ALA A 1 460 ? -3.503 -7.578 12.305 1.00 92.19 460 ALA A C 1
ATOM 3606 O O . ALA A 1 460 ? -3.212 -6.480 11.827 1.00 92.19 460 ALA A O 1
ATOM 3607 N N . LEU A 1 461 ? -4.397 -7.726 13.286 1.00 91.94 461 LEU A N 1
ATOM 3608 C CA . LEU A 1 461 ? -5.132 -6.627 13.919 1.00 91.94 461 LEU A CA 1
ATOM 3609 C C . LEU A 1 461 ? -4.527 -6.178 15.258 1.00 91.94 461 LEU A C 1
ATOM 3611 O O . LEU A 1 461 ? -4.753 -5.053 15.681 1.00 91.94 461 LEU A O 1
ATOM 3615 N N . SER A 1 462 ? -3.751 -7.042 15.914 1.00 89.69 462 SER A N 1
ATOM 3616 C CA . SER A 1 462 ? -3.183 -6.831 17.253 1.00 89.69 462 SER A CA 1
ATOM 3617 C C . SER A 1 462 ? -1.658 -6.672 17.199 1.00 89.69 462 SER A C 1
ATOM 3619 O O . SER A 1 462 ? -0.922 -7.450 17.805 1.00 89.69 462 SER A O 1
ATOM 3621 N N . THR A 1 463 ? -1.156 -5.708 16.415 1.00 83.31 463 THR A N 1
ATOM 3622 C CA . THR A 1 463 ? 0.291 -5.571 16.140 1.00 83.31 463 THR A CA 1
ATOM 3623 C C . THR A 1 463 ? 1.112 -5.089 17.333 1.00 83.31 463 THR A C 1
ATOM 3625 O O . THR A 1 463 ? 2.260 -5.497 17.479 1.00 83.31 463 THR A O 1
ATOM 3628 N N . GLU A 1 464 ? 0.552 -4.197 18.151 1.00 80.50 464 GLU A N 1
ATOM 3629 C CA . GLU A 1 464 ? 1.225 -3.631 19.333 1.00 80.50 464 GLU A CA 1
ATOM 3630 C C . GLU A 1 464 ? 0.667 -4.211 20.636 1.00 80.50 464 GLU A C 1
ATOM 3632 O O . GLU A 1 464 ? 1.419 -4.550 21.544 1.00 80.50 464 GLU A O 1
ATOM 3637 N N . ARG A 1 465 ? -0.659 -4.353 20.710 1.00 86.75 465 ARG A N 1
ATOM 3638 C CA . ARG A 1 465 ? -1.407 -4.908 21.843 1.00 86.75 465 ARG A CA 1
ATOM 3639 C C . ARG A 1 465 ? -2.598 -5.707 21.335 1.00 86.75 465 ARG A C 1
ATOM 3641 O O . ARG A 1 465 ? -2.988 -5.535 20.178 1.00 86.75 465 ARG A O 1
ATOM 3648 N N . PHE A 1 466 ? -3.195 -6.531 22.191 1.00 89.25 466 PHE A N 1
ATOM 3649 C CA . PHE A 1 466 ? -4.452 -7.197 21.860 1.00 89.25 466 PHE A CA 1
ATOM 3650 C C . PHE A 1 466 ? -5.567 -6.157 21.653 1.00 89.25 466 PHE A C 1
ATOM 3652 O O . PHE A 1 466 ? -5.828 -5.343 22.542 1.00 89.25 466 PHE A O 1
ATOM 3659 N N . ASP A 1 467 ? -6.213 -6.166 20.480 1.00 88.62 467 ASP A N 1
ATOM 3660 C CA . ASP A 1 467 ? -7.302 -5.238 20.137 1.00 88.62 467 ASP A CA 1
ATOM 3661 C C . ASP A 1 467 ? -8.635 -5.985 19.921 1.00 88.62 467 ASP A C 1
ATOM 3663 O O . ASP A 1 467 ? -8.976 -6.371 18.795 1.00 88.62 467 ASP A O 1
ATOM 3667 N N . PRO A 1 468 ? -9.425 -6.196 20.995 1.00 89.75 468 PRO A N 1
ATOM 3668 C CA . PRO A 1 468 ? -10.720 -6.864 20.911 1.00 89.75 468 PRO A CA 1
ATOM 3669 C C . PRO A 1 468 ? -11.681 -6.200 19.920 1.00 89.75 468 PRO A C 1
ATOM 3671 O O . PRO A 1 468 ? -12.457 -6.889 19.258 1.00 89.75 468 PRO A O 1
ATOM 3674 N N . ARG A 1 469 ? -11.659 -4.866 19.815 1.00 87.75 469 ARG A N 1
ATOM 3675 C CA . ARG A 1 469 ? -12.600 -4.112 18.979 1.00 87.75 469 ARG A CA 1
ATOM 3676 C C . ARG A 1 469 ? -12.374 -4.413 17.508 1.00 87.75 469 ARG A C 1
ATOM 3678 O O . ARG A 1 469 ? -13.336 -4.694 16.791 1.00 87.75 469 ARG A O 1
ATOM 3685 N N . ASP A 1 470 ? -11.126 -4.341 17.068 1.00 90.50 470 ASP A N 1
ATOM 3686 C CA . ASP A 1 470 ? -10.782 -4.592 15.675 1.00 90.50 470 ASP A CA 1
ATOM 3687 C C . ASP A 1 470 ? -11.015 -6.065 15.317 1.00 90.50 470 ASP A C 1
ATOM 3689 O O . ASP A 1 470 ? -11.559 -6.354 14.249 1.00 90.50 470 ASP A O 1
ATOM 3693 N N . ILE A 1 471 ? -10.747 -6.998 16.242 1.00 93.81 471 ILE A N 1
ATOM 3694 C CA . ILE A 1 471 ? -11.072 -8.425 16.069 1.00 93.81 471 ILE A CA 1
ATOM 3695 C C . ILE A 1 471 ? -12.584 -8.626 15.900 1.00 93.81 471 ILE A C 1
ATOM 3697 O O . ILE A 1 471 ? -13.023 -9.274 14.947 1.00 93.81 471 ILE A O 1
ATOM 3701 N N . VAL A 1 472 ? -13.411 -8.044 16.774 1.00 93.12 472 VAL A N 1
ATOM 3702 C CA . VAL A 1 472 ? -14.877 -8.142 16.671 1.00 93.12 472 VAL A CA 1
ATOM 3703 C C . VAL A 1 472 ? -15.387 -7.508 15.376 1.00 93.12 472 VAL A C 1
ATOM 3705 O O . VAL A 1 472 ? -16.254 -8.075 14.707 1.00 93.12 472 VAL A O 1
ATOM 3708 N N . ARG A 1 473 ? -14.835 -6.360 14.975 1.00 92.44 473 ARG A N 1
ATOM 3709 C CA . ARG A 1 473 ? -15.210 -5.671 13.735 1.00 92.44 473 ARG A CA 1
ATOM 3710 C C . ARG A 1 473 ? -14.876 -6.506 12.501 1.00 92.44 473 ARG A C 1
ATOM 3712 O O . ARG A 1 473 ? -15.756 -6.738 11.671 1.00 92.44 473 ARG A O 1
ATOM 3719 N N . ASP A 1 474 ? -13.623 -6.926 12.359 1.00 94.31 474 ASP A N 1
ATOM 3720 C CA . ASP A 1 474 ? -13.121 -7.473 11.101 1.00 94.31 474 ASP A CA 1
ATOM 3721 C C . ASP A 1 474 ? -13.168 -9.009 11.049 1.00 94.31 474 ASP A C 1
ATOM 3723 O O . ASP A 1 474 ? -13.580 -9.555 10.025 1.00 94.31 474 ASP A O 1
ATOM 3727 N N . VAL A 1 475 ? -12.844 -9.721 12.137 1.00 95.19 475 VAL A N 1
ATOM 3728 C CA . VAL A 1 475 ? -12.854 -11.203 12.187 1.00 95.19 475 VAL A CA 1
ATOM 3729 C C . VAL A 1 475 ? -14.246 -11.760 12.463 1.00 95.19 475 VAL A C 1
ATOM 3731 O O . VAL A 1 475 ? -14.646 -12.756 11.864 1.00 95.19 475 VAL A O 1
ATOM 3734 N N . ILE A 1 476 ? -15.008 -11.136 13.362 1.00 94.75 476 ILE A N 1
ATOM 3735 C CA . ILE A 1 476 ? -16.346 -11.637 13.696 1.00 94.75 476 ILE A CA 1
ATOM 3736 C C . ILE A 1 476 ? -17.381 -11.040 12.744 1.00 94.75 476 ILE A C 1
ATOM 3738 O O . ILE A 1 476 ? -18.018 -11.764 11.987 1.00 94.75 476 ILE A O 1
ATOM 3742 N N . SER A 1 477 ? -17.548 -9.718 12.741 1.00 93.94 477 SER A N 1
ATOM 3743 C CA . SER A 1 477 ? -18.647 -9.090 12.005 1.00 93.94 477 SER A CA 1
ATOM 3744 C C . SER A 1 477 ? -18.433 -9.140 10.491 1.00 93.94 477 SER A C 1
ATOM 3746 O O . SER A 1 477 ? -19.264 -9.676 9.755 1.00 93.94 477 SER A O 1
ATOM 3748 N N . ARG A 1 478 ? -17.312 -8.598 10.000 1.00 93.69 478 ARG A N 1
ATOM 3749 C CA . ARG A 1 478 ? -17.051 -8.488 8.559 1.00 93.69 478 ARG A CA 1
ATOM 3750 C C . ARG A 1 478 ? -16.768 -9.842 7.912 1.00 93.69 478 ARG A C 1
ATOM 3752 O O . ARG A 1 478 ? -17.415 -10.155 6.914 1.00 93.69 478 ARG A O 1
ATOM 3759 N N . LEU A 1 479 ? -15.845 -10.638 8.458 1.00 95.88 479 LEU A N 1
ATOM 3760 C CA . LEU A 1 479 ? -15.449 -11.919 7.864 1.00 95.88 479 LEU A CA 1
ATOM 3761 C C . LEU A 1 479 ? -16.589 -12.942 7.863 1.00 95.88 479 LEU A C 1
ATOM 3763 O O . LEU A 1 479 ? -16.761 -13.602 6.844 1.00 95.88 479 LEU A O 1
ATOM 3767 N N . LEU A 1 480 ? -17.418 -13.052 8.910 1.00 96.31 480 LEU A N 1
ATOM 3768 C CA . LEU A 1 480 ? -18.553 -13.990 8.880 1.00 96.31 480 LEU A CA 1
ATOM 3769 C C . LEU A 1 480 ? -19.653 -13.547 7.909 1.00 96.31 480 LEU A C 1
ATOM 3771 O O . LEU A 1 480 ? -20.202 -14.380 7.189 1.00 96.31 480 LEU A O 1
ATOM 3775 N N . ARG A 1 481 ? -19.970 -12.247 7.847 1.00 95.19 481 ARG A N 1
ATOM 3776 C CA . ARG A 1 481 ? -21.011 -11.726 6.940 1.00 95.19 481 ARG A CA 1
ATOM 3777 C C . ARG A 1 481 ? -20.584 -11.758 5.476 1.00 95.19 481 ARG A C 1
ATOM 3779 O O . ARG A 1 481 ? -21.370 -12.126 4.609 1.00 95.19 481 ARG A O 1
ATOM 3786 N N . GLN A 1 482 ? -19.341 -11.376 5.180 1.00 95.38 482 GLN A N 1
ATOM 3787 C CA . GLN A 1 482 ? -18.804 -11.527 3.828 1.00 95.38 482 GLN A CA 1
ATOM 3788 C C . GLN A 1 482 ? -18.604 -13.011 3.503 1.00 95.38 482 GLN A C 1
ATOM 3790 O O . GLN A 1 482 ? -18.912 -13.450 2.397 1.00 95.38 482 GLN A O 1
ATOM 3795 N N . GLY A 1 483 ? -18.170 -13.799 4.487 1.00 94.38 483 GLY A N 1
ATOM 3796 C CA . GLY A 1 483 ? -17.967 -15.232 4.361 1.00 94.38 483 GLY A CA 1
ATOM 3797 C C . GLY A 1 483 ? -19.242 -15.988 4.010 1.00 94.38 483 GLY A C 1
ATOM 3798 O O . GLY A 1 483 ? -19.219 -16.818 3.107 1.00 94.38 483 GLY A O 1
ATOM 3799 N N . SER A 1 484 ? -20.375 -15.659 4.638 1.00 94.38 484 SER A N 1
ATOM 3800 C CA . SER A 1 484 ? -21.667 -16.282 4.326 1.00 94.38 484 SER A CA 1
ATOM 3801 C C . SER A 1 484 ? -22.100 -15.981 2.887 1.00 94.38 484 SER A C 1
ATOM 3803 O O . SER A 1 484 ? -22.560 -16.876 2.173 1.00 94.38 484 SER A O 1
ATOM 3805 N N . ALA A 1 485 ? -21.900 -14.744 2.418 1.00 94.81 485 ALA A N 1
ATOM 3806 C CA . ALA A 1 485 ? -22.169 -14.347 1.039 1.00 94.81 485 ALA A CA 1
ATOM 3807 C C . ALA A 1 485 ? -21.249 -15.071 0.040 1.00 94.81 485 ALA A C 1
ATOM 3809 O O . ALA A 1 485 ? -21.725 -15.602 -0.967 1.00 94.81 485 ALA A O 1
ATOM 3810 N N . ASP A 1 486 ? -19.952 -15.139 0.337 1.00 95.31 486 ASP A N 1
ATOM 3811 C CA . ASP A 1 486 ? -18.946 -15.797 -0.493 1.00 95.31 486 ASP A CA 1
ATOM 3812 C C . ASP A 1 486 ? -19.173 -17.314 -0.575 1.00 95.31 486 ASP A C 1
ATOM 3814 O O . ASP A 1 486 ? -19.071 -17.890 -1.660 1.00 95.31 486 ASP A O 1
ATOM 3818 N N . MET A 1 487 ? -19.515 -17.970 0.539 1.00 94.69 487 MET A N 1
ATOM 3819 C CA . MET A 1 487 ? -19.792 -19.411 0.593 1.00 94.69 487 MET A CA 1
ATOM 3820 C C . MET A 1 487 ? -21.032 -19.770 -0.223 1.00 94.69 487 MET A C 1
ATOM 3822 O O . MET A 1 487 ? -20.971 -20.674 -1.055 1.00 94.69 487 MET A O 1
ATOM 3826 N N . ARG A 1 488 ? -22.124 -19.001 -0.093 1.00 93.12 488 ARG A N 1
ATOM 3827 C CA . ARG A 1 488 ? -23.337 -19.178 -0.917 1.00 93.12 488 ARG A CA 1
ATOM 3828 C C . ARG A 1 488 ? -23.047 -19.056 -2.421 1.00 93.12 488 ARG A C 1
ATOM 3830 O O . ARG A 1 488 ? -23.748 -19.661 -3.226 1.00 93.12 488 ARG A O 1
ATOM 3837 N N . GLN A 1 489 ? -22.025 -18.287 -2.806 1.00 92.88 489 GLN A N 1
ATOM 3838 C CA . GLN A 1 489 ? -21.592 -18.110 -4.198 1.00 92.88 489 GLN A CA 1
ATOM 3839 C C . GLN A 1 489 ? -20.457 -19.059 -4.628 1.00 92.88 489 GLN A C 1
ATOM 3841 O O . GLN A 1 489 ? -20.041 -19.006 -5.786 1.00 92.88 489 GLN A O 1
ATOM 3846 N N . GLY A 1 490 ? -19.930 -19.897 -3.727 1.00 92.69 490 GLY A N 1
ATOM 3847 C CA . GLY A 1 490 ? -18.776 -20.762 -3.993 1.00 92.69 490 GLY A CA 1
ATOM 3848 C C . GLY A 1 490 ? -17.473 -19.998 -4.266 1.00 92.69 490 GLY A C 1
ATOM 3849 O O . GLY A 1 490 ? -16.642 -20.463 -5.042 1.00 92.69 490 GLY A O 1
ATOM 3850 N N . ARG A 1 491 ? -17.306 -18.805 -3.679 1.00 94.19 491 ARG A N 1
ATOM 3851 C CA . ARG A 1 491 ? -16.148 -17.908 -3.878 1.00 94.19 491 ARG A CA 1
ATOM 3852 C C . ARG A 1 491 ? -15.319 -17.679 -2.614 1.00 94.19 491 ARG A C 1
ATOM 3854 O O . ARG A 1 491 ? -14.371 -16.901 -2.653 1.00 94.19 491 ARG A O 1
ATOM 3861 N N . PHE A 1 492 ? -15.659 -18.338 -1.510 1.00 95.38 492 PHE A N 1
ATOM 3862 C CA . PHE A 1 492 ? -14.914 -18.207 -0.262 1.00 95.38 492 PHE A CA 1
ATOM 3863 C C . PHE A 1 492 ? -13.534 -18.886 -0.356 1.00 95.38 492 PHE A C 1
ATOM 3865 O O . PHE A 1 492 ? -13.455 -19.984 -0.918 1.00 95.38 492 PHE A O 1
ATOM 3872 N N . PRO A 1 493 ? -12.462 -18.298 0.208 1.00 95.44 493 PRO A N 1
ATOM 3873 C CA . PRO A 1 493 ? -12.352 -16.921 0.700 1.00 95.44 493 PRO A CA 1
ATOM 3874 C C . PRO A 1 493 ? -12.029 -15.934 -0.440 1.00 95.44 493 PRO A C 1
ATOM 3876 O O . PRO A 1 493 ? -11.006 -16.064 -1.121 1.00 95.44 493 PRO A O 1
ATOM 3879 N N . SER A 1 494 ? -12.877 -14.920 -0.647 1.00 94.25 494 SER A N 1
ATOM 3880 C CA . SER A 1 494 ? -12.604 -13.874 -1.641 1.00 94.25 494 SER A CA 1
ATOM 3881 C C . SER A 1 494 ? -11.588 -12.845 -1.137 1.00 94.25 494 SER A C 1
ATOM 3883 O O . SER A 1 494 ? -11.385 -12.680 0.067 1.00 94.25 494 SER A O 1
ATOM 3885 N N . THR A 1 495 ? -10.998 -12.081 -2.058 1.00 92.00 495 THR A N 1
ATOM 3886 C CA . THR A 1 495 ? -10.096 -10.962 -1.738 1.00 92.00 495 THR A CA 1
ATOM 3887 C C . THR A 1 495 ? -10.771 -9.923 -0.832 1.00 92.00 495 THR A C 1
ATOM 3889 O O . THR A 1 495 ? -10.130 -9.383 0.060 1.00 92.00 495 THR A O 1
ATOM 3892 N N . LEU A 1 496 ? -12.085 -9.698 -0.973 1.00 91.50 496 LEU A N 1
ATOM 3893 C CA . LEU A 1 496 ? -12.847 -8.786 -0.103 1.00 91.50 496 LEU A CA 1
ATOM 3894 C C . LEU A 1 496 ? -12.978 -9.294 1.340 1.00 91.50 496 LEU A C 1
ATOM 3896 O O . LEU A 1 496 ? -13.071 -8.477 2.262 1.00 91.50 496 LEU A O 1
ATOM 3900 N N . THR A 1 497 ? -12.992 -10.618 1.528 1.00 92.81 497 THR A N 1
ATOM 3901 C CA . THR A 1 497 ? -13.027 -11.256 2.851 1.00 92.81 497 THR A CA 1
ATOM 3902 C C . THR A 1 497 ? -11.711 -11.048 3.595 1.00 92.81 497 THR A C 1
ATOM 3904 O O . THR A 1 497 ? -11.734 -10.767 4.790 1.00 92.81 497 THR A O 1
ATOM 3907 N N . VAL A 1 498 ? -10.570 -11.140 2.902 1.00 93.19 498 VAL A N 1
ATOM 3908 C CA . VAL A 1 498 ? -9.242 -11.111 3.541 1.00 93.19 498 VAL A CA 1
ATOM 3909 C C . VAL A 1 498 ? -8.513 -9.763 3.466 1.00 93.19 498 VAL A C 1
ATOM 3911 O O . VAL A 1 498 ? -7.556 -9.550 4.208 1.00 93.19 498 VAL A O 1
ATOM 3914 N N . SER A 1 499 ? -8.978 -8.818 2.639 1.00 90.44 499 SER A N 1
ATOM 3915 C CA . SER A 1 499 ? -8.323 -7.513 2.449 1.00 90.44 499 SER A CA 1
ATOM 3916 C C . SER A 1 499 ? -8.021 -6.721 3.734 1.00 90.44 499 SER A C 1
ATOM 3918 O O . SER A 1 499 ? -6.997 -6.043 3.751 1.00 90.44 499 SER A O 1
ATOM 3920 N N . PRO A 1 500 ? -8.839 -6.757 4.816 1.00 90.12 500 PRO A N 1
ATOM 3921 C CA . PRO A 1 500 ? -8.521 -6.020 6.050 1.00 90.12 500 PRO A CA 1
ATOM 3922 C C . PRO A 1 500 ? -7.214 -6.468 6.707 1.00 90.12 500 PRO A C 1
ATOM 3924 O O . PRO A 1 500 ? -6.579 -5.697 7.416 1.00 90.12 500 PRO A O 1
ATOM 3927 N N . PHE A 1 501 ? -6.814 -7.714 6.463 1.00 92.06 501 PHE A N 1
ATOM 3928 C CA . PHE A 1 501 ? -5.697 -8.361 7.141 1.00 92.06 501 PHE A CA 1
ATOM 3929 C C . PHE A 1 501 ? -4.424 -8.368 6.288 1.00 92.06 501 PHE A C 1
ATOM 3931 O O . PHE A 1 501 ? -3.356 -8.742 6.771 1.00 92.06 501 PHE A O 1
ATOM 3938 N N . GLU A 1 502 ? -4.516 -7.982 5.011 1.00 87.88 502 GLU A N 1
ATOM 3939 C CA . GLU A 1 502 ? -3.435 -8.119 4.031 1.00 87.88 502 GLU A CA 1
ATOM 3940 C C . GLU A 1 502 ? -2.180 -7.339 4.437 1.00 87.88 502 GLU A C 1
ATOM 3942 O O . GLU A 1 502 ? -1.081 -7.872 4.322 1.00 87.88 502 GLU A O 1
ATOM 3947 N N . GLN A 1 503 ? -2.326 -6.127 4.981 1.00 85.25 503 GLN A N 1
ATOM 3948 C CA . GLN A 1 503 ? -1.201 -5.233 5.289 1.00 85.25 503 GLN A CA 1
ATOM 3949 C C . GLN A 1 503 ? -0.219 -5.812 6.324 1.00 85.25 503 GLN A C 1
ATOM 3951 O O . GLN A 1 503 ? 0.992 -5.625 6.198 1.00 85.25 503 GLN A O 1
ATOM 3956 N N . ASN A 1 504 ? -0.742 -6.525 7.328 1.00 87.06 504 ASN A N 1
ATOM 3957 C CA . ASN A 1 504 ? 0.017 -7.027 8.479 1.00 87.06 504 AS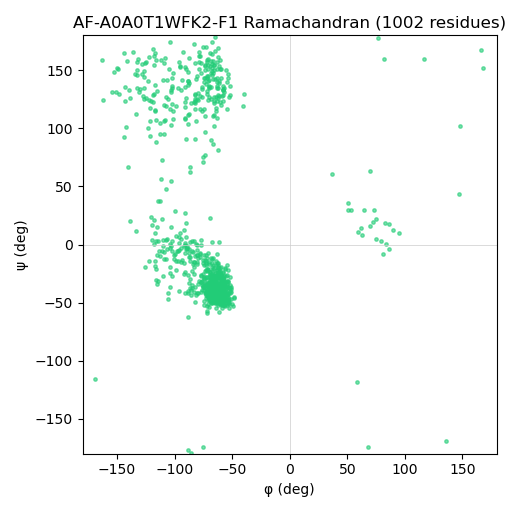N A CA 1
ATOM 3958 C C . ASN A 1 504 ? 0.188 -8.555 8.473 1.00 87.06 504 ASN A C 1
ATOM 3960 O O . ASN A 1 504 ? 0.763 -9.119 9.403 1.00 87.06 504 ASN A O 1
ATOM 3964 N N . THR A 1 505 ? -0.273 -9.235 7.421 1.00 87.81 505 THR A N 1
ATOM 3965 C CA . THR A 1 505 ? -0.054 -10.674 7.234 1.00 87.81 505 THR A CA 1
ATOM 3966 C C . THR A 1 505 ? 1.194 -10.906 6.386 1.00 87.81 505 THR A C 1
ATOM 3968 O O . THR A 1 505 ? 1.446 -10.186 5.419 1.00 87.81 505 THR A O 1
ATOM 3971 N N . ALA A 1 506 ? 1.989 -11.929 6.709 1.00 85.69 506 ALA A N 1
ATOM 3972 C CA . ALA A 1 506 ? 3.122 -12.308 5.870 1.00 85.69 506 ALA A CA 1
ATOM 3973 C C . ALA A 1 506 ? 2.641 -12.633 4.435 1.00 85.69 506 ALA A C 1
ATOM 3975 O O . ALA A 1 506 ? 1.699 -13.414 4.277 1.00 85.69 506 ALA A O 1
ATOM 3976 N N . PRO A 1 507 ? 3.238 -12.035 3.387 1.00 88.19 507 PRO A N 1
ATOM 3977 C CA . PRO A 1 507 ? 2.819 -12.299 2.017 1.00 88.19 507 PRO A CA 1
ATOM 3978 C C . PRO A 1 507 ? 3.220 -13.714 1.598 1.00 88.19 507 PRO A C 1
ATOM 3980 O O . PRO A 1 507 ? 4.302 -14.195 1.944 1.00 88.19 507 PRO A O 1
ATOM 3983 N N . LEU A 1 508 ? 2.377 -14.351 0.786 1.00 89.19 508 LEU A N 1
ATOM 3984 C CA . LEU A 1 508 ? 2.718 -15.620 0.150 1.00 89.19 508 LEU A CA 1
ATOM 3985 C C . LEU A 1 508 ? 3.915 -15.433 -0.799 1.00 89.19 508 LEU A C 1
ATOM 3987 O O . LEU A 1 508 ? 3.994 -14.435 -1.522 1.00 89.19 508 LEU A O 1
ATOM 3991 N N . ALA A 1 509 ? 4.844 -16.394 -0.817 1.00 89.38 509 ALA A N 1
ATOM 3992 C CA . ALA A 1 509 ? 6.029 -16.320 -1.669 1.00 89.38 509 ALA A CA 1
ATOM 3993 C C . ALA A 1 509 ? 5.636 -16.179 -3.159 1.00 89.38 509 ALA A C 1
ATOM 3995 O O . ALA A 1 509 ? 4.796 -16.951 -3.638 1.00 89.38 509 ALA A O 1
ATOM 3996 N N . PRO A 1 510 ? 6.251 -15.258 -3.933 1.00 92.31 510 PRO A N 1
ATOM 3997 C CA . PRO A 1 510 ? 5.905 -15.053 -5.343 1.00 92.31 510 PRO A CA 1
ATOM 3998 C C . PRO A 1 510 ? 5.976 -16.318 -6.202 1.00 92.31 510 PRO A C 1
ATOM 4000 O O . PRO A 1 510 ? 5.163 -16.493 -7.107 1.00 92.31 510 PRO A O 1
ATOM 4003 N N . LEU A 1 511 ? 6.919 -17.219 -5.903 1.00 90.88 511 LEU A N 1
ATOM 4004 C CA . LEU A 1 511 ? 7.052 -18.508 -6.585 1.00 90.88 511 LEU A CA 1
ATOM 4005 C C . LEU A 1 511 ? 5.813 -19.404 -6.405 1.00 90.88 511 LEU A C 1
ATOM 4007 O O . LEU A 1 511 ? 5.358 -20.037 -7.359 1.00 90.88 511 LEU A O 1
ATOM 4011 N N . ILE A 1 512 ? 5.247 -19.428 -5.195 1.00 90.62 512 ILE A N 1
ATOM 4012 C CA . ILE A 1 512 ? 4.024 -20.180 -4.896 1.00 90.62 512 ILE A CA 1
ATOM 4013 C C . ILE A 1 512 ? 2.842 -19.549 -5.636 1.00 90.62 512 ILE A C 1
ATOM 4015 O O . ILE A 1 512 ? 2.113 -20.266 -6.318 1.00 90.62 512 ILE A O 1
ATOM 4019 N N . LYS A 1 513 ? 2.707 -18.213 -5.609 1.00 91.56 513 LYS A N 1
ATOM 4020 C CA . LYS A 1 513 ? 1.649 -17.492 -6.347 1.00 91.56 513 LYS A CA 1
ATOM 4021 C C . LYS A 1 513 ? 1.693 -17.781 -7.853 1.00 91.56 513 LYS A C 1
ATOM 4023 O O . LYS A 1 513 ? 0.646 -18.019 -8.455 1.00 91.56 513 LYS A O 1
ATOM 4028 N N . ASP A 1 514 ? 2.883 -17.788 -8.461 1.00 90.88 514 ASP A N 1
ATOM 4029 C CA . ASP A 1 514 ? 3.060 -18.111 -9.887 1.00 90.88 514 ASP A CA 1
ATOM 4030 C C . ASP A 1 514 ? 2.698 -19.570 -10.198 1.00 90.88 514 ASP A C 1
ATOM 4032 O O . ASP A 1 514 ? 1.999 -19.859 -11.172 1.00 90.88 514 ASP A O 1
ATOM 4036 N N . THR A 1 515 ? 3.110 -20.493 -9.327 1.00 90.50 515 THR A N 1
ATOM 4037 C CA . THR A 1 515 ? 2.787 -21.917 -9.465 1.00 90.50 515 THR A CA 1
ATOM 4038 C C . THR A 1 515 ? 1.282 -22.152 -9.379 1.00 90.50 515 THR A C 1
ATOM 4040 O O . THR A 1 515 ? 0.717 -22.811 -10.251 1.00 90.50 515 THR A O 1
ATOM 4043 N N . VAL A 1 516 ? 0.604 -21.545 -8.402 1.00 92.44 516 VAL A N 1
ATOM 4044 C CA . VAL A 1 516 ? -0.859 -21.605 -8.275 1.00 92.44 516 VAL A CA 1
ATOM 4045 C C . VAL A 1 516 ? -1.538 -21.005 -9.505 1.00 92.44 516 VAL A C 1
ATOM 4047 O O . VAL A 1 516 ? -2.434 -21.633 -10.057 1.00 92.44 516 VAL A O 1
ATOM 4050 N N . ARG A 1 517 ? -1.090 -19.844 -10.003 1.00 92.31 517 ARG A N 1
ATOM 4051 C CA . ARG A 1 517 ? -1.648 -19.225 -11.220 1.00 92.31 517 ARG A CA 1
ATOM 4052 C C . ARG A 1 517 ? -1.536 -20.136 -12.443 1.00 92.31 517 ARG A C 1
ATOM 4054 O O . ARG A 1 517 ? -2.453 -20.179 -13.258 1.00 92.31 517 ARG A O 1
ATOM 4061 N N . ARG A 1 518 ? -0.436 -20.882 -12.568 1.00 90.31 518 ARG A N 1
ATOM 4062 C CA . ARG A 1 518 ? -0.237 -21.852 -13.653 1.00 90.31 518 ARG A CA 1
ATOM 4063 C C . ARG A 1 518 ? -1.172 -23.055 -13.536 1.00 90.31 518 ARG A C 1
ATOM 4065 O O . ARG A 1 518 ? -1.715 -23.489 -14.547 1.00 90.31 518 ARG A O 1
ATOM 4072 N N . LEU A 1 519 ? -1.335 -23.597 -12.330 1.00 91.19 519 LEU A N 1
ATOM 4073 C CA . LEU A 1 519 ? -2.166 -24.780 -12.080 1.00 91.19 519 LEU A CA 1
ATOM 4074 C C . LEU A 1 519 ? -3.668 -24.444 -12.088 1.00 91.19 519 LEU A C 1
ATOM 4076 O O . LEU A 1 519 ? -4.490 -25.272 -12.474 1.00 91.19 519 LEU A O 1
ATOM 4080 N N . ARG A 1 520 ? -4.031 -23.222 -11.678 1.00 91.38 520 ARG A N 1
ATOM 4081 C CA . ARG A 1 520 ? -5.406 -22.760 -11.436 1.00 91.38 520 ARG A CA 1
ATOM 4082 C C . ARG A 1 520 ? -5.633 -21.318 -11.910 1.00 91.38 520 ARG A C 1
ATOM 4084 O O . ARG A 1 520 ? -5.885 -20.433 -11.100 1.00 91.38 520 ARG A O 1
ATOM 4091 N N . PRO A 1 521 ? -5.588 -21.037 -13.223 1.00 90.75 521 PRO A N 1
ATOM 4092 C CA . PRO A 1 521 ? -5.626 -19.664 -13.738 1.00 90.75 521 PRO A CA 1
ATOM 4093 C C . PRO A 1 521 ? -6.945 -18.916 -13.487 1.00 90.75 521 PRO A C 1
ATOM 4095 O O . PRO A 1 521 ? -6.961 -17.691 -13.556 1.00 90.75 521 PRO A O 1
ATOM 4098 N N . ILE A 1 522 ? -8.051 -19.625 -13.230 1.00 89.62 522 ILE A N 1
ATOM 4099 C CA . ILE A 1 522 ? -9.379 -19.016 -13.042 1.00 89.62 522 ILE A CA 1
ATOM 4100 C C . ILE A 1 522 ? -9.623 -18.638 -11.574 1.00 89.62 522 ILE A C 1
ATOM 4102 O O . ILE A 1 522 ? -10.191 -17.585 -11.302 1.00 89.62 522 ILE A O 1
ATOM 4106 N N . ASP A 1 523 ? -9.209 -19.483 -10.629 1.00 90.12 523 ASP A N 1
ATOM 4107 C CA . ASP A 1 523 ? -9.471 -19.334 -9.193 1.00 90.12 523 ASP A CA 1
ATOM 4108 C C . ASP A 1 523 ? -8.190 -19.168 -8.355 1.00 90.12 523 ASP A C 1
ATOM 4110 O O . ASP A 1 523 ? -8.211 -19.356 -7.138 1.00 90.12 523 ASP A O 1
ATOM 4114 N N . SER A 1 524 ? -7.083 -18.752 -8.984 1.00 93.00 524 SER A N 1
ATOM 4115 C CA . SER A 1 524 ? -5.776 -18.609 -8.331 1.00 93.00 524 SER A CA 1
ATOM 4116 C C . SER A 1 524 ? -5.797 -17.694 -7.114 1.00 93.00 524 SER A C 1
ATOM 4118 O O . SER A 1 524 ? -5.131 -17.992 -6.131 1.00 93.00 524 SER A O 1
ATOM 4120 N N . GLU A 1 525 ? -6.539 -16.582 -7.155 1.00 91.88 525 GLU A N 1
ATOM 4121 C CA . GLU A 1 525 ? -6.625 -15.665 -6.006 1.00 91.88 525 GLU A CA 1
ATOM 4122 C C . GLU A 1 525 ? -7.262 -16.344 -4.794 1.00 91.88 525 GLU A C 1
ATOM 4124 O O . GLU A 1 525 ? -6.746 -16.247 -3.686 1.00 91.88 525 GLU A O 1
ATOM 4129 N N . ARG A 1 526 ? -8.337 -17.105 -5.015 1.00 93.81 526 ARG A N 1
ATOM 4130 C CA . ARG A 1 526 ? -9.039 -17.831 -3.955 1.00 93.81 526 ARG A CA 1
ATOM 4131 C C . ARG A 1 526 ? -8.153 -18.914 -3.348 1.00 93.81 526 ARG A C 1
ATOM 4133 O O . ARG A 1 526 ? -8.079 -19.012 -2.129 1.00 93.81 526 ARG A O 1
ATOM 4140 N N . VAL A 1 527 ? -7.435 -19.678 -4.174 1.00 94.44 527 VAL A N 1
ATOM 4141 C CA . VAL A 1 527 ? -6.465 -20.671 -3.683 1.00 94.44 527 VAL A CA 1
ATOM 4142 C C . VAL A 1 527 ? -5.325 -19.986 -2.924 1.00 94.44 527 VAL A C 1
ATOM 4144 O O . VAL A 1 527 ? -5.014 -20.402 -1.814 1.00 94.44 527 VAL A O 1
ATOM 4147 N N . ASN A 1 528 ? -4.757 -18.897 -3.455 1.00 93.69 528 ASN A N 1
ATOM 4148 C CA . ASN A 1 528 ? -3.717 -18.123 -2.769 1.00 93.69 528 ASN A CA 1
ATOM 4149 C C . ASN A 1 528 ? -4.184 -17.623 -1.396 1.00 93.69 528 ASN A C 1
ATOM 4151 O O . ASN A 1 528 ? -3.422 -17.727 -0.441 1.00 93.69 528 ASN A O 1
ATOM 4155 N N . ASN A 1 529 ? -5.429 -17.151 -1.273 1.00 94.44 529 ASN A N 1
ATOM 4156 C CA . ASN A 1 529 ? -6.003 -16.748 0.011 1.00 94.44 529 ASN A CA 1
ATOM 4157 C C . ASN A 1 529 ? -6.084 -17.935 0.987 1.00 94.44 529 ASN A C 1
ATOM 4159 O O . ASN A 1 529 ? -5.722 -17.796 2.152 1.00 94.44 529 ASN A O 1
ATOM 4163 N N . VAL A 1 530 ? -6.495 -19.125 0.530 1.00 95.25 530 VAL A N 1
ATOM 4164 C CA . VAL A 1 530 ? -6.494 -20.320 1.394 1.00 95.25 530 VAL A CA 1
ATOM 4165 C C . VAL A 1 530 ? -5.077 -20.652 1.870 1.00 95.25 530 VAL A C 1
ATOM 4167 O O . VAL A 1 530 ? -4.869 -20.820 3.068 1.00 95.25 530 VAL A O 1
ATOM 4170 N N . LEU A 1 531 ? -4.092 -20.682 0.968 1.00 93.25 531 LEU A N 1
ATOM 4171 C CA . LEU A 1 531 ? -2.694 -20.968 1.323 1.00 93.25 531 LEU A CA 1
ATOM 4172 C C . LEU A 1 531 ? -2.098 -19.896 2.250 1.00 93.25 531 LEU A C 1
ATOM 4174 O O . LEU A 1 531 ? -1.325 -20.205 3.148 1.00 93.25 531 LEU A O 1
ATOM 4178 N N . GLN A 1 532 ? -2.449 -18.626 2.053 1.00 91.94 532 GLN A N 1
ATOM 4179 C CA . GLN A 1 532 ? -1.902 -17.522 2.839 1.00 91.94 532 GLN A CA 1
ATOM 4180 C C . GLN A 1 532 ? -2.475 -17.447 4.255 1.00 91.94 532 GLN A C 1
ATOM 4182 O O . GLN A 1 532 ? -1.777 -16.982 5.156 1.00 91.94 532 GLN A O 1
ATOM 4187 N N . TYR A 1 533 ? -3.713 -17.890 4.480 1.00 93.88 533 TYR A N 1
ATOM 4188 C CA . TYR A 1 533 ? -4.382 -17.706 5.771 1.00 93.88 533 TYR A CA 1
ATOM 4189 C C . TYR A 1 533 ? -4.693 -19.015 6.507 1.00 93.88 533 TYR A C 1
ATOM 4191 O O . TYR A 1 533 ? -4.587 -19.029 7.722 1.00 93.88 533 TYR A O 1
ATOM 4199 N N . TRP A 1 534 ? -5.008 -20.115 5.818 1.00 94.69 534 TRP A N 1
ATOM 4200 C CA . TRP A 1 534 ? -5.408 -21.386 6.449 1.00 94.69 534 TRP A CA 1
ATOM 4201 C C . TRP A 1 534 ? -4.316 -22.459 6.470 1.00 94.69 534 TRP A C 1
ATOM 4203 O O . TRP A 1 534 ? -4.560 -23.559 6.970 1.00 94.69 534 TRP A O 1
ATOM 4213 N N . SER A 1 535 ? -3.134 -22.183 5.921 1.00 91.31 535 SER A N 1
ATOM 4214 C CA . SER A 1 535 ? -2.003 -23.107 6.031 1.00 91.31 535 SER A CA 1
ATOM 4215 C C . SER A 1 535 ? -1.452 -23.155 7.447 1.00 91.31 535 SER A C 1
ATOM 4217 O O . SER A 1 535 ? -1.604 -22.203 8.212 1.00 91.31 535 SER A O 1
ATOM 4219 N N . ASP A 1 536 ? -0.732 -24.227 7.759 1.00 82.44 536 ASP A N 1
ATOM 4220 C CA . ASP A 1 536 ? 0.129 -24.273 8.938 1.00 82.44 536 ASP A CA 1
ATOM 4221 C C . ASP A 1 536 ? 1.143 -23.102 8.926 1.00 82.44 536 ASP A C 1
ATOM 4223 O O . ASP A 1 536 ? 1.521 -22.598 7.859 1.00 82.44 536 ASP A O 1
ATOM 4227 N N . GLU A 1 537 ? 1.555 -22.622 10.106 1.00 70.00 537 GLU A N 1
ATOM 4228 C CA . GLU A 1 537 ? 2.588 -21.583 10.265 1.00 70.00 537 GLU A CA 1
ATOM 4229 C C . GLU A 1 537 ? 3.941 -21.989 9.671 1.00 70.00 537 GLU A C 1
ATOM 4231 O O . GLU A 1 537 ? 4.724 -21.129 9.264 1.00 70.00 537 GLU A O 1
ATOM 4236 N N . THR A 1 538 ? 4.210 -23.290 9.612 1.00 71.44 538 THR A N 1
ATOM 4237 C CA . THR A 1 538 ? 5.476 -23.841 9.126 1.00 71.44 538 THR A CA 1
ATOM 4238 C C . THR A 1 538 ? 5.599 -23.826 7.606 1.00 71.44 538 THR A C 1
ATOM 4240 O O . THR A 1 538 ? 6.707 -23.648 7.099 1.00 71.44 538 THR A O 1
ATOM 4243 N N . SER A 1 539 ? 4.485 -23.972 6.881 1.00 77.75 539 SER A N 1
ATOM 4244 C CA . SER A 1 539 ? 4.480 -24.095 5.424 1.00 77.75 539 SER A CA 1
ATOM 4245 C C . SER A 1 539 ? 3.159 -23.632 4.801 1.00 77.75 539 SER A C 1
ATOM 4247 O O . SER A 1 539 ? 2.088 -24.123 5.172 1.00 77.75 539 SER A O 1
ATOM 4249 N N . PRO A 1 540 ? 3.196 -22.785 3.754 1.00 74.12 540 PRO A N 1
ATOM 4250 C CA . PRO A 1 540 ? 2.029 -22.516 2.916 1.00 74.12 540 PRO A CA 1
ATOM 4251 C C . PRO A 1 540 ? 1.488 -23.749 2.178 1.00 74.12 540 PRO A C 1
ATOM 4253 O O . PRO A 1 540 ? 0.342 -23.739 1.736 1.00 74.12 540 PRO A O 1
ATOM 4256 N N . ALA A 1 541 ? 2.295 -24.804 2.019 1.00 76.75 541 ALA A N 1
ATOM 4257 C CA . ALA A 1 541 ? 1.925 -26.043 1.338 1.00 76.75 541 ALA A CA 1
ATOM 4258 C C . ALA A 1 541 ? 1.300 -27.099 2.276 1.00 76.75 541 ALA A C 1
ATOM 4260 O O . ALA A 1 541 ? 0.856 -28.155 1.812 1.00 76.75 541 ALA A O 1
ATOM 4261 N N . ASP A 1 542 ? 1.192 -26.805 3.572 1.00 82.81 542 ASP A N 1
ATOM 4262 C CA . ASP A 1 542 ? 0.583 -27.684 4.571 1.00 82.81 542 ASP A CA 1
ATOM 4263 C C . ASP A 1 542 ? -0.832 -27.223 4.946 1.00 82.81 542 ASP A C 1
ATOM 4265 O O . ASP A 1 542 ? -1.184 -27.013 6.103 1.00 82.81 542 ASP A O 1
ATOM 4269 N N . VAL A 1 543 ? -1.680 -27.077 3.923 1.00 88.50 543 VAL A N 1
ATOM 4270 C CA . VAL A 1 543 ? -3.140 -26.958 4.081 1.00 88.50 543 VAL A CA 1
ATOM 4271 C C . VAL A 1 543 ? -3.770 -28.350 4.011 1.00 88.50 543 VAL A C 1
ATOM 4273 O O . VAL A 1 543 ? -3.440 -29.150 3.128 1.00 88.50 543 VAL A O 1
ATOM 4276 N N . SER A 1 544 ? -4.709 -28.650 4.914 1.00 87.31 544 SER A N 1
ATOM 4277 C CA . SER A 1 544 ? -5.423 -29.929 4.892 1.00 87.31 544 SER A CA 1
ATOM 4278 C C . SER A 1 544 ? -6.381 -30.022 3.695 1.00 87.31 544 SER A C 1
ATOM 4280 O O . SER A 1 544 ? -7.061 -29.061 3.328 1.00 87.31 544 SER A O 1
ATOM 4282 N N . GLY A 1 545 ? -6.480 -31.209 3.086 1.00 89.94 545 GLY A N 1
ATOM 4283 C CA . GLY A 1 545 ? -7.422 -31.448 1.984 1.00 89.94 545 GLY A CA 1
ATOM 4284 C C . GLY A 1 545 ? -8.881 -31.194 2.384 1.00 89.94 545 GLY A C 1
ATOM 4285 O O . GLY A 1 545 ? -9.666 -30.721 1.568 1.00 89.94 545 GLY A O 1
ATOM 4286 N N . ALA A 1 546 ? -9.216 -31.416 3.658 1.00 91.69 546 ALA A N 1
ATOM 4287 C CA . ALA A 1 546 ? -10.543 -31.155 4.201 1.00 91.69 546 ALA A CA 1
ATOM 4288 C C . ALA A 1 546 ? -10.878 -29.650 4.263 1.00 91.69 546 ALA A C 1
ATOM 4290 O O . ALA A 1 546 ? -12.020 -29.283 3.995 1.00 91.69 546 ALA A O 1
ATOM 4291 N N . VAL A 1 547 ? -9.902 -28.764 4.523 1.00 94.62 547 VAL A N 1
ATOM 4292 C CA . VAL A 1 547 ? -10.102 -27.302 4.414 1.00 94.62 547 VAL A CA 1
ATOM 4293 C C . VAL A 1 547 ? -10.398 -26.913 2.964 1.00 94.62 547 VAL A C 1
ATOM 4295 O O . VAL A 1 547 ? -11.343 -26.169 2.700 1.00 94.62 547 VAL A O 1
ATOM 4298 N N . LEU A 1 548 ? -9.629 -27.454 2.010 1.00 94.00 548 LEU A N 1
ATOM 4299 C CA . LEU A 1 548 ? -9.850 -27.203 0.582 1.00 94.00 548 LEU A CA 1
ATOM 4300 C C . LEU A 1 548 ? -11.245 -27.675 0.140 1.00 94.00 548 LEU A C 1
ATOM 4302 O O . LEU A 1 548 ? -11.951 -26.952 -0.563 1.00 94.00 548 LEU A O 1
ATOM 4306 N N . GLU A 1 549 ? -11.669 -28.864 0.573 1.00 94.06 549 GLU A N 1
ATOM 4307 C CA . GLU A 1 549 ? -12.997 -29.413 0.281 1.00 94.06 549 GLU A CA 1
ATOM 4308 C C . GLU A 1 549 ? -14.119 -28.577 0.909 1.00 94.06 549 GLU A C 1
ATOM 4310 O O . GLU A 1 549 ? -15.066 -28.205 0.212 1.00 94.06 549 GLU A O 1
ATOM 4315 N N . ALA A 1 550 ? -13.981 -28.194 2.182 1.00 94.88 550 ALA A N 1
ATOM 4316 C CA . ALA A 1 550 ? -14.950 -27.361 2.890 1.00 94.88 550 ALA A CA 1
ATOM 4317 C C . ALA A 1 550 ? -15.160 -25.999 2.212 1.00 94.88 550 ALA A C 1
ATOM 4319 O O . ALA A 1 550 ? -16.278 -25.486 2.201 1.00 94.88 550 ALA A O 1
ATOM 4320 N N . PHE A 1 551 ? -14.125 -25.427 1.592 1.00 95.50 551 PHE A N 1
ATOM 4321 C CA . PHE A 1 551 ? -14.238 -24.177 0.833 1.00 95.50 551 PHE A CA 1
ATOM 4322 C C . PHE A 1 551 ? -14.559 -24.373 -0.641 1.00 95.50 551 PHE A C 1
ATOM 4324 O O . PHE A 1 551 ? -14.652 -23.386 -1.359 1.00 95.50 551 PHE A O 1
ATOM 4331 N N . GLY A 1 552 ? -14.734 -25.608 -1.117 1.00 93.06 552 GLY A N 1
ATOM 4332 C CA . GLY A 1 552 ? -15.081 -25.904 -2.505 1.00 93.06 552 GLY A CA 1
ATOM 4333 C C . GLY A 1 552 ? -13.941 -25.707 -3.509 1.00 93.06 552 GLY A C 1
ATOM 4334 O O . GLY A 1 552 ? -14.215 -25.356 -4.657 1.00 93.06 552 GLY A O 1
ATOM 4335 N N . VAL A 1 553 ? -12.692 -25.892 -3.076 1.00 93.31 553 VAL A N 1
ATOM 4336 C CA . VAL A 1 553 ? -11.466 -25.987 -3.901 1.00 93.31 553 VAL A CA 1
ATOM 4337 C C . VAL A 1 553 ? -10.750 -27.333 -3.693 1.00 93.31 553 VAL A C 1
ATOM 4339 O O . VAL A 1 553 ? -9.543 -27.449 -3.889 1.00 93.31 553 VAL A O 1
ATOM 4342 N N . GLY A 1 554 ? -11.482 -28.366 -3.256 1.00 89.44 554 GLY A N 1
ATOM 4343 C CA . GLY A 1 554 ? -10.924 -29.678 -2.893 1.00 89.44 554 GLY A CA 1
ATOM 4344 C C . GLY A 1 554 ? -10.217 -30.405 -4.040 1.00 89.44 554 GLY A C 1
ATOM 4345 O O . GLY A 1 554 ? -9.294 -31.180 -3.810 1.00 89.44 554 GLY A O 1
ATOM 4346 N N . ASP A 1 555 ? -10.575 -30.101 -5.285 1.00 89.62 555 ASP A N 1
ATOM 4347 C CA . ASP A 1 555 ? -9.893 -30.594 -6.483 1.00 89.62 555 ASP A CA 1
ATOM 4348 C C . ASP A 1 555 ? -8.440 -30.091 -6.602 1.00 89.62 555 ASP A C 1
ATOM 4350 O O . ASP A 1 555 ? -7.644 -30.693 -7.313 1.00 89.62 555 ASP A O 1
ATOM 4354 N N . PHE A 1 556 ? -8.056 -29.035 -5.873 1.00 90.75 556 PHE A N 1
ATOM 4355 C CA . PHE A 1 556 ? -6.666 -28.581 -5.784 1.00 90.75 556 PHE A CA 1
ATOM 4356 C C . PHE A 1 556 ? -5.792 -29.473 -4.884 1.00 90.75 556 PHE A C 1
ATOM 4358 O O . PHE A 1 556 ? -4.566 -29.390 -4.935 1.00 90.75 556 PHE A O 1
ATOM 4365 N N . ALA A 1 557 ? -6.378 -30.370 -4.083 1.00 88.06 557 ALA A N 1
ATOM 4366 C CA . ALA A 1 557 ? -5.619 -31.225 -3.169 1.00 88.06 557 ALA A CA 1
ATOM 4367 C C . ALA A 1 557 ? -4.586 -32.115 -3.891 1.00 88.06 557 ALA A C 1
ATOM 4369 O O . ALA A 1 557 ? -3.520 -32.385 -3.338 1.00 88.06 557 ALA A O 1
ATOM 4370 N N . THR A 1 558 ? -4.857 -32.531 -5.134 1.00 86.56 558 THR A N 1
ATOM 4371 C CA . THR A 1 558 ? -3.909 -33.314 -5.949 1.00 86.56 558 THR A CA 1
ATOM 4372 C C . THR A 1 558 ? -2.687 -32.505 -6.379 1.00 86.56 558 THR A C 1
ATOM 4374 O O . THR A 1 558 ? -1.617 -33.073 -6.578 1.00 86.56 558 THR A O 1
ATOM 4377 N N . GLU A 1 559 ? -2.826 -31.182 -6.477 1.00 87.88 559 GLU A N 1
ATOM 4378 C CA . GLU A 1 559 ? -1.772 -30.252 -6.891 1.00 87.88 559 GLU A CA 1
ATOM 4379 C C . GLU A 1 559 ? -0.884 -29.790 -5.724 1.00 87.88 559 GLU A C 1
ATOM 4381 O O . GLU A 1 559 ? 0.219 -29.283 -5.939 1.00 87.88 559 GLU A O 1
ATOM 4386 N N . MET A 1 560 ? -1.306 -30.022 -4.474 1.00 84.50 560 MET A N 1
ATOM 4387 C CA . MET A 1 560 ? -0.537 -29.657 -3.275 1.00 84.50 560 MET A CA 1
ATOM 4388 C C . MET A 1 560 ? 0.842 -30.329 -3.222 1.00 84.50 560 MET A C 1
ATOM 4390 O O . MET A 1 560 ? 1.785 -29.757 -2.678 1.00 84.50 560 MET A O 1
ATOM 4394 N N . ALA A 1 561 ? 0.997 -31.517 -3.818 1.00 82.12 561 ALA A N 1
ATOM 4395 C CA . ALA A 1 561 ? 2.291 -32.196 -3.912 1.00 82.12 561 ALA A CA 1
ATOM 4396 C C . ALA A 1 561 ? 3.335 -31.358 -4.674 1.00 82.12 561 ALA A C 1
ATOM 4398 O O . ALA A 1 561 ? 4.495 -31.301 -4.266 1.00 82.12 561 ALA A O 1
ATOM 4399 N N . SER A 1 562 ? 2.910 -30.655 -5.729 1.00 81.62 562 SER A N 1
ATOM 4400 C CA . SER A 1 562 ? 3.759 -29.746 -6.504 1.00 81.62 562 SER A CA 1
ATOM 4401 C C . SER A 1 562 ? 4.221 -28.550 -5.668 1.00 81.62 562 SER A C 1
ATOM 4403 O O . SER A 1 562 ? 5.358 -28.110 -5.809 1.00 81.62 562 SER A O 1
ATOM 4405 N N . LEU A 1 563 ? 3.370 -28.042 -4.768 1.00 84.44 563 LEU A N 1
ATOM 4406 C CA . LEU A 1 563 ? 3.723 -26.939 -3.868 1.00 84.44 563 LEU A CA 1
ATOM 4407 C C . LEU A 1 563 ? 4.678 -27.382 -2.757 1.00 84.44 563 LEU A C 1
ATOM 4409 O O . LEU A 1 563 ? 5.649 -26.683 -2.486 1.00 84.44 563 LEU A O 1
ATOM 4413 N N . ARG A 1 564 ? 4.463 -28.564 -2.167 1.00 82.12 564 ARG A N 1
ATOM 4414 C CA . ARG A 1 564 ? 5.363 -29.114 -1.138 1.00 82.12 564 ARG A CA 1
ATOM 4415 C C . ARG A 1 564 ? 6.783 -29.314 -1.654 1.00 82.12 564 ARG A C 1
ATOM 4417 O O . ARG A 1 564 ? 7.734 -29.060 -0.928 1.00 82.12 564 ARG A O 1
ATOM 4424 N N . ALA A 1 565 ? 6.940 -29.718 -2.915 1.00 79.06 565 ALA A N 1
ATOM 4425 C CA . ALA A 1 565 ? 8.258 -29.842 -3.537 1.00 79.06 565 ALA A CA 1
ATOM 4426 C C . ALA A 1 565 ? 8.997 -28.494 -3.659 1.00 79.06 565 ALA A C 1
ATOM 4428 O O . ALA A 1 565 ? 10.223 -28.469 -3.623 1.00 79.06 565 ALA A O 1
ATOM 4429 N N . LEU A 1 566 ? 8.265 -27.383 -3.795 1.00 78.75 566 LEU A N 1
ATOM 4430 C CA . LEU A 1 566 ? 8.839 -26.035 -3.848 1.00 78.75 566 LEU A CA 1
ATOM 4431 C C . LEU A 1 566 ? 9.124 -25.462 -2.460 1.00 78.75 566 LEU A C 1
ATOM 4433 O O . LEU A 1 566 ? 9.984 -24.593 -2.333 1.00 78.75 566 LEU A O 1
ATOM 4437 N N . ASP A 1 567 ? 8.405 -25.925 -1.444 1.00 71.25 567 ASP A N 1
ATOM 4438 C CA . ASP A 1 567 ? 8.546 -25.453 -0.069 1.00 71.25 567 ASP A CA 1
ATOM 4439 C C . ASP A 1 567 ? 9.562 -26.268 0.752 1.00 71.25 567 ASP A C 1
ATOM 4441 O O . ASP A 1 567 ? 10.172 -25.747 1.685 1.00 71.25 567 ASP A O 1
ATOM 4445 N N . ALA A 1 568 ? 9.817 -27.525 0.364 1.00 58.47 568 ALA A N 1
ATOM 4446 C CA . ALA A 1 568 ? 10.824 -28.379 0.984 1.00 58.47 568 ALA A CA 1
ATOM 4447 C C . ALA A 1 568 ? 12.203 -27.690 0.998 1.00 58.47 568 ALA A C 1
ATOM 4449 O O . ALA A 1 568 ? 12.798 -27.376 -0.036 1.00 58.47 568 ALA A O 1
ATOM 4450 N N . SER A 1 569 ? 12.693 -27.436 2.209 1.00 53.69 569 SER A N 1
ATOM 4451 C CA . SER A 1 569 ? 13.991 -26.826 2.489 1.00 53.69 569 SER A CA 1
ATOM 4452 C C . SER A 1 569 ? 15.138 -27.811 2.237 1.00 53.69 569 SER A C 1
ATOM 4454 O O . SER A 1 569 ? 14.968 -29.022 2.379 1.00 53.69 569 SER A O 1
ATOM 4456 N N . ASP A 1 570 ? 16.327 -27.284 1.917 1.00 40.75 570 ASP A N 1
ATOM 4457 C CA . ASP A 1 570 ? 17.603 -27.999 2.064 1.00 40.75 570 ASP A CA 1
ATOM 4458 C C . ASP A 1 570 ? 17.818 -28.306 3.558 1.00 40.75 570 ASP A C 1
ATOM 4460 O O . ASP A 1 570 ? 18.483 -27.556 4.274 1.00 40.75 570 ASP A O 1
ATOM 4464 N N . VAL A 1 571 ? 17.201 -29.373 4.065 1.00 38.72 571 VAL A N 1
ATOM 4465 C CA . VAL A 1 571 ? 17.521 -29.918 5.386 1.00 38.72 571 VAL A CA 1
ATOM 4466 C C . VAL A 1 571 ? 18.607 -30.965 5.192 1.00 38.72 571 VAL A C 1
ATOM 4468 O O . VAL A 1 571 ? 18.349 -32.057 4.683 1.00 38.72 571 VAL A O 1
ATOM 4471 N N . ASP A 1 572 ? 19.824 -30.631 5.614 1.00 31.55 572 ASP A N 1
ATOM 4472 C CA . ASP A 1 572 ? 20.853 -31.633 5.878 1.00 31.55 572 ASP A CA 1
ATOM 4473 C C . ASP A 1 572 ? 20.327 -32.544 7.017 1.00 31.55 572 ASP A C 1
ATOM 4475 O O . ASP A 1 572 ? 19.887 -32.008 8.040 1.00 31.55 572 ASP A O 1
ATOM 4479 N N . PRO A 1 573 ? 20.293 -33.887 6.899 1.00 33.41 573 PRO A N 1
ATOM 4480 C CA . PRO A 1 573 ? 19.561 -34.765 7.828 1.00 33.41 573 PRO A CA 1
ATOM 4481 C C . PRO A 1 573 ? 20.114 -34.876 9.268 1.00 33.41 573 PRO A C 1
ATOM 4483 O O . PRO A 1 573 ? 19.869 -35.886 9.927 1.00 33.41 573 PRO A O 1
ATOM 4486 N N . ALA A 1 574 ? 20.890 -33.910 9.770 1.00 30.69 574 ALA A N 1
ATOM 4487 C CA . ALA A 1 574 ? 21.763 -34.108 10.930 1.00 30.69 574 ALA A CA 1
ATOM 4488 C C . ALA A 1 574 ? 21.423 -33.328 12.216 1.00 30.69 574 ALA A C 1
ATOM 4490 O O . ALA A 1 574 ? 22.051 -33.603 13.236 1.00 30.69 574 ALA A O 1
ATOM 4491 N N . GLU A 1 575 ? 20.439 -32.426 12.248 1.00 33.12 575 GLU A N 1
ATOM 4492 C CA . GLU A 1 575 ? 20.084 -31.721 13.494 1.00 33.12 575 GLU A CA 1
ATOM 4493 C C . GLU A 1 575 ? 18.691 -32.108 14.004 1.00 33.12 575 GLU A C 1
ATOM 4495 O O . GLU A 1 575 ? 17.665 -31.554 13.614 1.00 33.12 575 GLU A O 1
ATOM 4500 N N . THR A 1 576 ? 18.658 -33.075 14.924 1.00 29.50 576 THR A N 1
ATOM 4501 C CA . THR A 1 576 ? 17.533 -33.254 15.853 1.00 29.50 576 THR A CA 1
ATOM 4502 C C . THR A 1 576 ? 17.379 -31.993 16.710 1.00 29.50 576 THR A C 1
ATOM 4504 O O . THR A 1 576 ? 18.333 -31.655 17.416 1.00 29.50 576 THR A O 1
ATOM 4507 N N . PRO A 1 577 ? 16.212 -31.323 16.721 1.00 36.50 577 PRO A N 1
ATOM 4508 C CA . PRO A 1 577 ? 15.979 -30.192 17.607 1.00 36.50 577 PRO A CA 1
ATOM 4509 C C . PRO A 1 577 ? 15.864 -30.685 19.053 1.00 36.50 577 PRO A C 1
ATOM 4511 O O . PRO A 1 577 ? 15.161 -31.659 19.334 1.00 36.50 577 PRO A O 1
ATOM 4514 N N . THR A 1 578 ? 16.533 -30.009 19.983 1.00 35.31 578 THR A N 1
ATOM 4515 C CA . THR A 1 578 ? 16.249 -30.136 21.416 1.00 35.31 578 THR A CA 1
ATOM 4516 C C . THR A 1 578 ? 14.909 -29.469 21.763 1.00 35.31 578 THR A C 1
ATOM 4518 O O . THR A 1 578 ? 14.550 -28.491 21.111 1.00 35.31 578 THR A O 1
ATOM 4521 N N . PRO A 1 579 ? 14.177 -29.931 22.797 1.00 39.09 579 PRO A N 1
ATOM 4522 C CA . PRO A 1 579 ? 12.805 -29.482 23.086 1.00 39.09 579 PRO A CA 1
ATOM 4523 C C . PRO A 1 579 ? 12.634 -28.018 23.538 1.00 39.09 579 PRO A C 1
ATOM 4525 O O . PRO A 1 579 ? 11.514 -27.633 23.847 1.00 39.09 579 PRO A O 1
ATOM 4528 N N . ASP A 1 580 ? 13.707 -27.225 23.612 1.00 33.50 580 ASP A N 1
ATOM 4529 C CA . ASP A 1 580 ? 13.726 -25.912 24.285 1.00 33.50 580 ASP A CA 1
ATOM 4530 C C . ASP A 1 580 ? 13.960 -24.715 23.339 1.00 33.50 580 ASP A C 1
ATOM 4532 O O . ASP A 1 580 ? 14.032 -23.569 23.783 1.00 33.50 580 ASP A O 1
ATOM 4536 N N . ASP A 1 581 ? 14.068 -24.939 22.025 1.00 34.22 581 ASP A N 1
ATOM 4537 C CA . ASP A 1 581 ? 14.192 -23.839 21.062 1.00 34.22 581 ASP A CA 1
ATOM 4538 C C . ASP A 1 581 ? 12.808 -23.335 20.626 1.00 34.22 581 ASP A C 1
ATOM 4540 O O . ASP A 1 581 ? 12.070 -24.025 19.918 1.00 34.22 581 ASP A O 1
ATOM 4544 N N . LYS A 1 582 ? 12.463 -22.095 21.014 1.00 30.09 582 LYS A N 1
ATOM 4545 C CA . LYS A 1 582 ? 11.281 -21.385 20.491 1.00 30.09 582 LYS A CA 1
ATOM 4546 C C . LYS A 1 582 ? 11.309 -21.393 18.949 1.00 30.09 582 LYS A C 1
ATOM 4548 O O . LYS A 1 582 ? 12.365 -21.107 18.368 1.00 30.09 582 LYS A O 1
ATOM 4553 N N . PRO A 1 583 ? 10.180 -21.655 18.262 1.00 31.83 583 PRO A N 1
ATOM 4554 C CA . PRO A 1 583 ? 10.140 -21.722 16.806 1.00 31.83 583 PRO A CA 1
ATOM 4555 C C . PRO A 1 583 ? 10.433 -20.339 16.216 1.00 31.83 583 PRO A C 1
ATOM 4557 O O . PRO A 1 583 ? 9.594 -19.443 16.195 1.00 31.83 583 PRO A O 1
ATOM 4560 N N . LYS A 1 584 ? 11.663 -20.139 15.737 1.00 33.84 584 LYS A N 1
ATOM 4561 C CA . LYS A 1 584 ? 11.992 -18.976 14.909 1.00 33.84 584 LYS A CA 1
ATOM 4562 C C . LYS A 1 584 ? 11.306 -19.145 13.549 1.00 33.84 584 LYS A C 1
ATOM 4564 O O . LYS A 1 584 ? 11.401 -20.229 12.971 1.00 33.84 584 LYS A O 1
ATOM 4569 N N . PRO A 1 585 ? 10.674 -18.095 12.994 1.00 34.28 585 PRO A N 1
ATOM 4570 C CA . PRO A 1 585 ? 10.050 -18.169 11.680 1.00 34.28 585 PRO A CA 1
ATOM 4571 C C . PRO A 1 585 ? 11.125 -18.447 10.622 1.00 34.28 585 PRO A C 1
ATOM 4573 O O . PRO A 1 585 ? 11.957 -17.586 10.325 1.00 34.28 585 PRO A O 1
ATOM 4576 N N . ARG A 1 586 ? 11.120 -19.665 10.066 1.00 48.12 586 ARG A N 1
ATOM 4577 C CA . ARG A 1 586 ? 12.024 -20.105 8.995 1.00 48.12 586 ARG A CA 1
ATOM 4578 C C . ARG A 1 586 ? 11.605 -19.453 7.674 1.00 48.12 586 ARG A C 1
ATOM 4580 O O . ARG A 1 586 ? 10.975 -20.071 6.826 1.00 48.12 586 ARG A O 1
ATOM 4587 N N . ARG A 1 587 ? 11.934 -18.168 7.507 1.00 45.25 587 ARG A N 1
ATOM 4588 C CA . ARG A 1 587 ? 11.924 -17.519 6.185 1.00 45.25 587 ARG A CA 1
ATOM 4589 C C . ARG A 1 587 ? 12.931 -18.241 5.280 1.00 45.25 587 ARG A C 1
ATOM 4591 O O . ARG A 1 587 ? 13.977 -18.669 5.755 1.00 45.25 587 ARG A O 1
ATOM 4598 N N . SER A 1 588 ? 12.558 -18.411 4.013 1.00 52.78 588 SER A N 1
ATOM 4599 C CA . SER A 1 588 ? 13.114 -19.377 3.055 1.00 52.78 588 SER A CA 1
ATOM 4600 C C . SER A 1 588 ? 14.645 -19.561 3.114 1.00 52.78 588 SER A C 1
ATOM 4602 O O . SER A 1 588 ? 15.416 -18.605 3.044 1.00 52.78 588 SER A O 1
ATOM 4604 N N . ALA A 1 589 ? 15.103 -20.816 3.188 1.00 68.94 589 ALA A N 1
ATOM 4605 C CA . ALA A 1 589 ? 16.524 -21.178 3.306 1.00 68.94 589 ALA A CA 1
ATOM 4606 C C . ALA A 1 589 ? 17.419 -20.619 2.173 1.00 68.94 589 ALA A C 1
ATOM 4608 O O . ALA A 1 589 ? 18.632 -20.495 2.331 1.00 68.94 589 ALA A O 1
ATOM 4609 N N . ILE A 1 590 ? 16.829 -20.249 1.030 1.00 78.94 590 ILE A N 1
ATOM 4610 C CA . ILE A 1 590 ? 17.542 -19.672 -0.114 1.00 78.94 590 ILE A CA 1
ATOM 4611 C C . ILE A 1 590 ? 17.847 -18.176 0.061 1.00 78.94 590 ILE A C 1
ATOM 4613 O O . ILE A 1 590 ? 18.907 -17.713 -0.358 1.00 78.94 590 ILE A O 1
ATOM 4617 N N . GLU A 1 591 ? 16.969 -17.417 0.727 1.00 80.69 591 GLU A N 1
ATOM 4618 C CA . GLU A 1 591 ? 17.183 -15.989 1.004 1.00 80.69 591 GLU A CA 1
ATOM 4619 C C . GLU A 1 591 ? 18.406 -15.755 1.889 1.00 80.69 591 GLU A C 1
ATOM 4621 O O . GLU A 1 591 ? 19.060 -14.718 1.793 1.00 80.69 591 GLU A O 1
ATOM 4626 N N . GLU A 1 592 ? 18.727 -16.714 2.753 1.00 83.44 592 GLU A N 1
ATOM 4627 C CA . GLU A 1 592 ? 19.862 -16.618 3.671 1.00 83.44 592 GLU A CA 1
ATOM 4628 C C . GLU A 1 592 ? 21.209 -16.754 2.962 1.00 83.44 592 GLU A C 1
ATOM 4630 O O . GLU A 1 592 ? 22.215 -16.252 3.460 1.00 83.44 592 GLU A O 1
ATOM 4635 N N . ARG A 1 593 ? 21.219 -17.358 1.767 1.00 86.31 593 ARG A N 1
ATOM 4636 C CA . ARG A 1 593 ? 22.402 -17.425 0.898 1.00 86.31 593 ARG A CA 1
ATOM 4637 C C . ARG A 1 593 ? 22.689 -16.094 0.198 1.00 86.31 593 ARG A C 1
ATOM 4639 O O . ARG A 1 593 ? 23.789 -15.893 -0.314 1.00 86.31 593 ARG A O 1
ATOM 4646 N N . LEU A 1 594 ? 21.724 -15.171 0.169 1.00 89.00 594 LEU A N 1
ATOM 4647 C CA . LEU A 1 594 ? 21.885 -13.854 -0.440 1.00 89.00 594 LEU A CA 1
ATOM 4648 C C . LEU A 1 594 ? 22.627 -12.888 0.491 1.00 89.00 594 LEU A C 1
ATOM 4650 O O . LEU A 1 594 ? 22.424 -12.851 1.705 1.00 89.00 594 LEU A O 1
ATOM 4654 N N . LYS A 1 595 ? 23.436 -12.006 -0.106 1.00 91.25 595 LYS A N 1
ATOM 4655 C CA . LYS A 1 595 ? 24.008 -10.851 0.604 1.00 91.25 595 LYS A CA 1
ATOM 4656 C C . LYS A 1 595 ? 22.897 -9.938 1.137 1.00 91.25 595 LYS A C 1
ATOM 4658 O O . LYS A 1 595 ? 21.794 -9.904 0.596 1.00 91.25 595 LYS A O 1
ATOM 4663 N N . LEU A 1 596 ? 23.221 -9.127 2.149 1.00 88.75 596 LEU A N 1
ATOM 4664 C CA . LEU A 1 596 ? 22.253 -8.305 2.889 1.00 88.75 596 LEU A CA 1
ATOM 4665 C C . LEU A 1 596 ? 21.337 -7.446 1.995 1.00 88.75 596 LEU A C 1
ATOM 4667 O O . LEU A 1 596 ? 20.129 -7.430 2.207 1.00 88.75 596 LEU A O 1
ATOM 4671 N N . GLU A 1 597 ? 21.890 -6.737 1.008 1.00 90.56 597 GLU A N 1
ATOM 4672 C CA . GLU A 1 597 ? 21.096 -5.862 0.132 1.00 90.56 597 GLU A CA 1
ATOM 4673 C C . GLU A 1 597 ? 20.209 -6.649 -0.858 1.00 90.56 597 GLU A C 1
ATOM 4675 O O . GLU A 1 597 ? 18.994 -6.445 -0.825 1.00 90.56 597 GLU A O 1
ATOM 4680 N N . PRO A 1 598 ? 20.724 -7.606 -1.660 1.00 92.12 598 PRO A N 1
ATOM 4681 C CA . PRO A 1 598 ? 19.885 -8.497 -2.469 1.00 92.12 598 PRO A CA 1
ATOM 4682 C C . PRO A 1 598 ? 18.819 -9.257 -1.668 1.00 92.12 598 PRO A C 1
ATOM 4684 O O . PRO A 1 598 ? 17.705 -9.427 -2.154 1.00 92.12 598 PRO A O 1
ATOM 4687 N N . ARG A 1 599 ? 19.114 -9.661 -0.423 1.00 92.56 599 ARG A N 1
ATOM 4688 C CA . ARG A 1 599 ? 18.140 -10.303 0.477 1.00 92.56 599 ARG A CA 1
ATOM 4689 C C . ARG A 1 599 ? 16.970 -9.372 0.805 1.00 92.56 599 ARG A C 1
ATOM 4691 O O . ARG A 1 599 ? 15.819 -9.796 0.755 1.00 92.56 599 ARG A O 1
ATOM 4698 N N . LYS A 1 600 ? 17.238 -8.092 1.096 1.00 92.06 600 LYS A N 1
ATOM 4699 C CA . LYS A 1 600 ? 16.178 -7.090 1.312 1.00 92.06 600 LYS A CA 1
ATOM 4700 C C . LYS A 1 600 ? 15.332 -6.894 0.057 1.00 92.06 600 LYS A C 1
ATOM 4702 O O . LYS A 1 600 ? 14.111 -6.902 0.161 1.00 92.06 600 LYS A O 1
ATOM 4707 N N . GLN A 1 601 ? 15.969 -6.771 -1.108 1.00 93.75 601 GLN A N 1
ATOM 4708 C CA . GLN A 1 601 ? 15.284 -6.628 -2.400 1.00 93.75 601 GLN A CA 1
ATOM 4709 C C . GLN A 1 601 ? 14.391 -7.842 -2.700 1.00 93.75 601 GLN A C 1
ATOM 4711 O O . GLN A 1 601 ? 13.246 -7.689 -3.119 1.00 93.75 601 GLN A O 1
ATOM 4716 N N . PHE A 1 602 ? 14.891 -9.051 -2.430 1.00 93.69 602 PHE A N 1
ATOM 4717 C CA . PHE A 1 602 ? 14.152 -10.300 -2.595 1.00 93.69 602 PHE A CA 1
ATOM 4718 C C . PHE A 1 602 ? 12.900 -10.357 -1.707 1.00 93.69 602 PHE A C 1
ATOM 4720 O O . PHE A 1 602 ? 11.821 -10.707 -2.188 1.00 93.69 602 PHE A O 1
ATOM 4727 N N . ALA A 1 603 ? 13.025 -9.977 -0.431 1.00 90.62 603 ALA A N 1
ATOM 4728 C CA . ALA A 1 603 ? 11.905 -9.937 0.511 1.00 90.62 603 ALA A CA 1
ATOM 4729 C C . ALA A 1 603 ? 10.901 -8.813 0.188 1.00 90.62 603 ALA A C 1
ATOM 4731 O O . ALA A 1 603 ? 9.691 -8.979 0.346 1.00 90.62 603 ALA A O 1
ATOM 4732 N N . GLU A 1 604 ? 11.386 -7.670 -0.297 1.00 92.69 604 GLU A N 1
ATOM 4733 C CA . GLU A 1 604 ? 10.558 -6.544 -0.733 1.00 92.69 604 GLU A CA 1
ATOM 4734 C C . GLU A 1 604 ? 9.659 -6.922 -1.921 1.00 92.69 604 GLU A C 1
ATOM 4736 O O . GLU A 1 604 ? 8.486 -6.547 -1.947 1.00 92.69 604 GLU A O 1
ATOM 4741 N N . LEU A 1 605 ? 10.159 -7.743 -2.853 1.00 94.31 605 LEU A N 1
ATOM 4742 C CA . LEU A 1 605 ? 9.373 -8.261 -3.979 1.00 94.31 605 LEU A CA 1
ATOM 4743 C C . LEU A 1 605 ? 8.173 -9.109 -3.534 1.00 94.31 605 LEU A C 1
ATOM 4745 O O . LEU A 1 605 ? 7.130 -9.058 -4.185 1.00 94.31 605 LEU A O 1
ATOM 4749 N N . ALA A 1 606 ? 8.275 -9.843 -2.421 1.00 91.88 606 ALA A N 1
ATOM 4750 C CA . ALA A 1 606 ? 7.148 -10.609 -1.885 1.00 91.88 606 ALA A CA 1
ATOM 4751 C C . ALA A 1 606 ? 6.005 -9.686 -1.429 1.00 91.88 606 ALA A C 1
ATOM 4753 O O . ALA A 1 606 ? 4.848 -9.901 -1.802 1.00 91.88 606 ALA A O 1
ATOM 4754 N N . LYS A 1 607 ? 6.338 -8.605 -0.713 1.00 91.06 607 LYS A N 1
ATOM 4755 C CA . LYS A 1 607 ? 5.374 -7.580 -0.276 1.00 91.06 607 LYS A CA 1
ATOM 4756 C C . LYS A 1 607 ? 4.776 -6.813 -1.454 1.00 91.06 607 LYS A C 1
ATOM 4758 O O . LYS A 1 607 ? 3.563 -6.620 -1.512 1.00 91.06 607 LYS A O 1
ATOM 4763 N N . TRP A 1 608 ? 5.607 -6.442 -2.429 1.00 92.56 608 TRP A N 1
ATOM 4764 C CA . TRP A 1 608 ? 5.167 -5.774 -3.656 1.00 92.56 608 TRP A CA 1
ATOM 4765 C C . TRP A 1 608 ? 4.209 -6.637 -4.483 1.00 92.56 608 TRP A C 1
ATOM 4767 O O . TRP A 1 608 ? 3.183 -6.142 -4.951 1.00 92.56 608 TRP A O 1
ATOM 4777 N N . SER A 1 609 ? 4.478 -7.942 -4.595 1.00 91.31 609 SER A N 1
ATOM 4778 C CA . SER A 1 609 ? 3.605 -8.885 -5.311 1.00 91.31 609 SER A CA 1
ATOM 4779 C C . SER A 1 609 ? 2.211 -9.030 -4.691 1.00 91.31 609 SER A C 1
ATOM 4781 O O . SER A 1 609 ? 1.281 -9.473 -5.364 1.00 91.31 609 SER A O 1
ATOM 4783 N N . SER A 1 610 ? 2.063 -8.690 -3.409 1.00 85.25 610 SER A N 1
ATOM 4784 C CA . SER A 1 610 ? 0.805 -8.749 -2.653 1.00 85.25 610 SER A CA 1
ATOM 4785 C C . SER A 1 610 ? 0.288 -7.353 -2.311 1.00 85.25 610 SER A C 1
ATOM 4787 O O . SER A 1 610 ? -0.451 -7.183 -1.362 1.00 85.25 610 SER A O 1
ATOM 4789 N N . SER A 1 611 ? 0.707 -6.323 -3.052 1.00 85.62 611 SER A N 1
ATOM 4790 C CA . SER A 1 611 ? 0.198 -4.952 -2.902 1.00 85.62 611 SER A CA 1
ATOM 4791 C C . SER A 1 611 ? 0.380 -4.297 -1.523 1.00 85.62 611 SER A C 1
ATOM 4793 O O . SER A 1 611 ? -0.138 -3.205 -1.317 1.00 85.62 611 SER A O 1
ATOM 4795 N N . GLN A 1 612 ? 1.163 -4.894 -0.619 1.00 85.69 612 GLN A N 1
ATOM 4796 C CA . GLN A 1 612 ? 1.386 -4.397 0.747 1.00 85.69 612 GLN A CA 1
ATOM 4797 C C . GLN A 1 612 ? 2.320 -3.177 0.788 1.00 85.69 612 GLN A C 1
ATOM 4799 O O . GLN A 1 612 ? 2.255 -2.356 1.703 1.00 85.69 612 GLN A O 1
ATOM 4804 N N . SER A 1 613 ? 3.232 -3.064 -0.184 1.00 87.44 613 SER A N 1
ATOM 4805 C CA . SER A 1 613 ? 4.174 -1.947 -0.295 1.00 87.44 613 SER A CA 1
ATOM 4806 C C . SER A 1 613 ? 4.604 -1.709 -1.740 1.00 87.44 613 SER A C 1
ATOM 4808 O O . SER A 1 613 ? 4.751 -2.653 -2.514 1.00 87.44 613 SER A O 1
ATOM 4810 N N . GLU A 1 614 ? 4.879 -0.455 -2.090 1.00 90.19 614 GLU A N 1
ATOM 4811 C CA . GLU A 1 614 ? 5.549 -0.127 -3.353 1.00 90.19 614 GLU A CA 1
ATOM 4812 C C . GLU A 1 614 ? 7.053 -0.404 -3.275 1.00 90.19 614 GLU A C 1
ATOM 4814 O O . GLU A 1 614 ? 7.638 -0.378 -2.192 1.00 90.19 614 GLU A O 1
ATOM 4819 N N . LEU A 1 615 ? 7.690 -0.626 -4.430 1.00 89.19 615 LEU A N 1
ATOM 4820 C CA . LEU A 1 615 ? 9.142 -0.802 -4.484 1.00 89.19 615 LEU A CA 1
ATOM 4821 C C . LEU A 1 615 ? 9.871 0.506 -4.158 1.00 89.19 615 LEU A C 1
ATOM 4823 O O . LEU A 1 615 ? 9.566 1.572 -4.703 1.00 89.19 615 LEU A O 1
ATOM 4827 N N . SER A 1 616 ? 10.905 0.395 -3.335 1.00 90.44 616 SER A N 1
ATOM 4828 C CA . SER A 1 616 ? 11.862 1.436 -3.003 1.00 90.44 616 SER A CA 1
ATOM 4829 C C . SER A 1 616 ? 12.652 1.878 -4.235 1.00 90.44 616 SER A C 1
ATOM 4831 O O . SER A 1 616 ? 12.922 1.113 -5.165 1.00 90.44 616 SER A O 1
ATOM 4833 N N . ALA A 1 617 ? 13.081 3.143 -4.241 1.00 86.94 617 ALA A N 1
ATOM 4834 C CA . ALA A 1 617 ? 13.843 3.710 -5.354 1.00 86.94 617 ALA A CA 1
ATOM 4835 C C . ALA A 1 617 ? 15.203 3.013 -5.576 1.00 86.94 617 ALA A C 1
ATOM 4837 O O . ALA A 1 617 ? 15.745 3.045 -6.684 1.00 86.94 617 ALA A O 1
ATOM 4838 N N . SER A 1 618 ? 15.783 2.402 -4.538 1.00 88.56 618 SER A N 1
ATOM 4839 C CA . SER A 1 618 ? 16.993 1.575 -4.641 1.00 88.56 618 SER A CA 1
ATOM 4840 C C . SER A 1 618 ? 16.712 0.270 -5.375 1.00 88.56 618 SER A C 1
ATOM 4842 O O . SER A 1 618 ? 17.372 -0.006 -6.376 1.00 88.56 618 SER A O 1
ATOM 4844 N N . THR A 1 619 ? 15.710 -0.487 -4.927 1.00 91.56 619 THR A N 1
ATOM 4845 C CA . THR A 1 619 ? 15.332 -1.778 -5.516 1.00 91.56 619 THR A CA 1
ATOM 4846 C C . THR A 1 619 ? 14.885 -1.603 -6.959 1.00 91.56 619 THR A C 1
ATOM 4848 O O . THR A 1 619 ? 15.354 -2.310 -7.846 1.00 91.56 619 THR A O 1
ATOM 4851 N N . PHE A 1 620 ? 14.082 -0.575 -7.233 1.00 89.62 620 PHE A N 1
ATOM 4852 C CA . PHE A 1 620 ? 13.650 -0.235 -8.584 1.00 89.62 620 PHE A CA 1
ATOM 4853 C C . PHE A 1 620 ? 14.817 0.021 -9.557 1.00 89.62 620 PHE A C 1
ATOM 4855 O O . PHE A 1 620 ? 14.837 -0.532 -10.659 1.00 89.62 620 PHE A O 1
ATOM 4862 N N . ARG A 1 621 ? 15.801 0.847 -9.167 1.00 89.31 621 ARG A N 1
ATOM 4863 C CA . ARG A 1 621 ? 16.961 1.155 -10.025 1.00 89.31 621 ARG A CA 1
ATOM 4864 C C . ARG A 1 621 ? 17.823 -0.075 -10.287 1.00 89.31 621 ARG A C 1
ATOM 4866 O O . ARG A 1 621 ? 18.266 -0.266 -11.417 1.00 89.31 621 ARG A O 1
ATOM 4873 N N . GLU A 1 622 ? 18.041 -0.900 -9.266 1.00 91.81 622 GLU A N 1
ATOM 4874 C CA . GLU A 1 622 ? 18.840 -2.116 -9.410 1.00 91.81 622 GLU A CA 1
ATOM 4875 C C . GLU A 1 622 ? 18.148 -3.127 -10.331 1.00 91.81 622 GLU A C 1
ATOM 4877 O O . GLU A 1 622 ? 18.770 -3.617 -11.269 1.00 91.81 622 GLU A O 1
ATOM 4882 N N . LEU A 1 623 ? 16.846 -3.370 -10.148 1.00 93.44 623 LEU A N 1
ATOM 4883 C CA . LEU A 1 623 ? 16.084 -4.287 -11.000 1.00 93.44 623 LEU A CA 1
ATOM 4884 C C . LEU A 1 623 ? 16.077 -3.846 -12.466 1.00 93.44 623 LEU A C 1
ATOM 4886 O O . LEU A 1 623 ? 16.310 -4.671 -13.345 1.00 93.44 623 LEU A O 1
ATOM 4890 N N . ARG A 1 624 ? 15.895 -2.548 -12.749 1.00 91.25 624 ARG A N 1
ATOM 4891 C CA . ARG A 1 624 ? 16.005 -2.009 -14.117 1.00 91.25 624 ARG A CA 1
ATOM 4892 C C . ARG A 1 624 ? 17.359 -2.306 -14.750 1.00 91.25 624 ARG A C 1
ATOM 4894 O O . ARG A 1 624 ? 17.415 -2.767 -15.887 1.00 91.25 624 ARG A O 1
ATOM 4901 N N . LYS A 1 625 ? 18.438 -2.058 -14.006 1.00 91.31 625 LYS A N 1
ATOM 4902 C CA . LYS A 1 625 ? 19.800 -2.321 -14.471 1.00 91.31 625 LYS A CA 1
ATOM 4903 C C . LYS A 1 625 ? 20.006 -3.807 -14.767 1.00 91.31 625 LYS A C 1
ATOM 4905 O O . LYS A 1 625 ? 20.612 -4.137 -15.782 1.00 91.31 625 LYS A O 1
ATOM 4910 N N . LEU A 1 626 ? 19.495 -4.694 -13.912 1.00 93.69 626 LEU A N 1
ATOM 4911 C CA . LEU A 1 626 ? 19.583 -6.139 -14.132 1.00 93.69 626 LEU A CA 1
ATOM 4912 C C . LEU A 1 626 ? 18.794 -6.578 -15.365 1.00 93.69 626 LEU A C 1
ATOM 4914 O O . LEU A 1 626 ? 19.346 -7.290 -16.196 1.00 93.69 626 LEU A O 1
ATOM 4918 N N . ILE A 1 627 ? 17.559 -6.095 -15.533 1.00 94.25 627 ILE A N 1
ATOM 4919 C CA . ILE A 1 627 ? 16.741 -6.374 -16.722 1.00 94.25 627 ILE A CA 1
ATOM 4920 C C . ILE A 1 627 ? 17.489 -5.940 -17.990 1.00 94.25 627 ILE A C 1
ATOM 4922 O O . ILE A 1 627 ? 17.616 -6.730 -18.924 1.00 94.25 627 ILE A O 1
ATOM 4926 N N . LEU A 1 628 ? 18.037 -4.718 -18.006 1.00 90.81 628 LEU A N 1
ATOM 4927 C CA . LEU A 1 628 ? 18.793 -4.188 -19.143 1.00 90.81 628 LEU A CA 1
ATOM 4928 C C . LEU A 1 628 ? 19.998 -5.075 -19.492 1.00 90.81 628 LEU A C 1
ATOM 4930 O O . LEU A 1 628 ? 20.133 -5.498 -20.639 1.00 90.81 628 LEU A O 1
ATOM 4934 N N . VAL A 1 629 ? 20.839 -5.396 -18.503 1.00 90.62 629 VAL A N 1
ATOM 4935 C CA . VAL A 1 629 ? 22.040 -6.227 -18.700 1.00 90.62 629 VAL A CA 1
ATOM 4936 C C . VAL A 1 629 ? 21.671 -7.613 -19.225 1.00 90.62 629 VAL A C 1
ATOM 4938 O O . VAL A 1 629 ? 22.299 -8.104 -20.161 1.00 90.62 629 VAL A O 1
ATOM 4941 N N . THR A 1 630 ? 20.639 -8.241 -18.665 1.00 92.62 630 THR A N 1
ATOM 4942 C CA . THR A 1 630 ? 20.213 -9.581 -19.078 1.00 92.62 630 THR A CA 1
ATOM 4943 C C . THR A 1 630 ? 19.642 -9.597 -20.496 1.00 92.62 630 THR A C 1
ATOM 4945 O O . THR A 1 630 ? 19.930 -10.514 -21.264 1.00 92.62 630 THR A O 1
ATOM 4948 N N . ILE A 1 631 ? 18.887 -8.570 -20.894 1.00 92.44 631 ILE A N 1
ATOM 4949 C CA . ILE A 1 631 ? 18.400 -8.450 -22.274 1.00 92.44 631 ILE A CA 1
ATOM 4950 C C . ILE A 1 631 ? 19.559 -8.245 -23.244 1.00 92.44 631 ILE A C 1
ATOM 4952 O O . ILE A 1 631 ? 19.579 -8.888 -24.291 1.00 92.44 631 ILE A O 1
ATOM 4956 N N . GLN A 1 632 ? 20.519 -7.379 -22.912 1.00 89.62 632 GLN A N 1
ATOM 4957 C CA . GLN A 1 632 ? 21.704 -7.148 -23.743 1.00 89.62 632 GLN A CA 1
ATOM 4958 C C . GLN A 1 632 ? 22.498 -8.444 -23.947 1.00 89.62 632 GLN A C 1
ATOM 4960 O O . GLN A 1 632 ? 22.843 -8.765 -25.080 1.00 89.62 632 GLN A O 1
ATOM 4965 N N . GLN A 1 633 ? 22.715 -9.223 -22.882 1.00 89.44 633 GLN A N 1
ATOM 4966 C CA . GLN A 1 633 ? 23.357 -10.539 -22.970 1.00 89.44 633 GLN A CA 1
ATOM 4967 C C . GLN A 1 633 ? 22.579 -11.491 -23.885 1.00 89.44 633 GLN A C 1
ATOM 4969 O O . GLN A 1 633 ? 23.172 -12.154 -24.730 1.00 89.44 633 GLN A O 1
ATOM 4974 N N . ASN A 1 634 ? 21.249 -11.543 -23.771 1.00 91.00 634 ASN A N 1
ATOM 4975 C CA . ASN A 1 634 ? 20.444 -12.411 -24.632 1.00 91.00 634 ASN A CA 1
ATOM 4976 C C . ASN A 1 634 ? 20.467 -11.956 -26.106 1.00 91.00 634 ASN A C 1
ATOM 4978 O O . ASN A 1 634 ? 20.572 -12.776 -27.017 1.00 91.00 634 ASN A O 1
ATOM 4982 N N . LEU A 1 635 ? 20.437 -10.643 -26.359 1.00 90.75 635 LEU A N 1
ATOM 4983 C CA . LEU A 1 635 ? 20.578 -10.077 -27.704 1.00 90.75 635 LEU A CA 1
ATOM 4984 C C . LEU A 1 635 ? 21.960 -10.356 -28.304 1.00 90.75 635 LEU A C 1
ATOM 4986 O O . LEU A 1 635 ? 22.040 -10.609 -29.505 1.00 90.75 635 LEU A O 1
ATOM 4990 N N . GLU A 1 636 ? 23.024 -10.369 -27.493 1.00 88.19 636 GLU A N 1
ATOM 4991 C CA . GLU A 1 636 ? 24.396 -10.659 -27.930 1.00 88.19 636 GLU A CA 1
ATOM 4992 C C . GLU A 1 636 ? 24.524 -12.046 -28.573 1.00 88.19 636 GLU A C 1
ATOM 4994 O O . GLU A 1 636 ? 25.238 -12.186 -29.568 1.00 88.19 636 GLU A O 1
ATOM 4999 N N . PHE A 1 637 ? 23.769 -13.032 -28.083 1.00 84.62 637 PHE A N 1
ATOM 5000 C CA . PHE A 1 637 ? 23.702 -14.383 -28.655 1.00 84.62 637 PHE A CA 1
ATOM 5001 C C . PHE A 1 637 ? 22.512 -14.595 -29.608 1.00 84.62 637 PHE A C 1
ATOM 5003 O O . PHE A 1 637 ? 22.398 -15.650 -30.232 1.00 84.62 637 PHE A O 1
ATOM 5010 N N . GLY A 1 638 ? 21.629 -13.602 -29.741 1.00 85.38 638 GLY A N 1
ATOM 5011 C CA . GLY A 1 638 ? 20.435 -13.659 -30.580 1.00 85.38 638 GLY A CA 1
ATOM 5012 C C . GLY A 1 638 ? 20.702 -13.439 -32.074 1.00 85.38 638 GLY A C 1
ATOM 5013 O O . GLY A 1 638 ? 21.714 -12.871 -32.484 1.00 85.38 638 GLY A O 1
ATOM 5014 N N . SER A 1 639 ? 19.740 -13.831 -32.914 1.00 84.00 639 SER A N 1
ATOM 5015 C CA . SER A 1 639 ? 19.825 -13.721 -34.382 1.00 84.00 639 SER A CA 1
ATOM 5016 C C . SER A 1 639 ? 19.573 -12.314 -34.937 1.00 84.00 639 SER A C 1
ATOM 5018 O O . SER A 1 639 ? 19.792 -12.071 -36.122 1.00 84.00 639 SER A O 1
ATOM 5020 N N . VAL A 1 640 ? 19.091 -11.386 -34.108 1.00 85.81 640 VAL A N 1
ATOM 5021 C CA . VAL A 1 640 ? 18.757 -10.018 -34.524 1.00 85.81 640 VAL A CA 1
ATOM 5022 C C . VAL A 1 640 ? 20.050 -9.222 -34.693 1.00 85.81 640 VAL A C 1
ATOM 5024 O O . VAL A 1 640 ? 20.841 -9.190 -33.750 1.00 85.81 640 VAL A O 1
ATOM 5027 N N . PRO A 1 641 ? 20.292 -8.568 -35.845 1.00 85.50 641 PRO A N 1
ATOM 5028 C CA . PRO A 1 641 ? 21.446 -7.692 -35.993 1.00 85.50 641 PRO A CA 1
ATOM 5029 C C . PRO A 1 641 ? 21.287 -6.493 -35.054 1.00 85.50 641 PRO A C 1
ATOM 5031 O O . PRO A 1 641 ? 20.292 -5.773 -35.141 1.00 85.50 641 PRO A O 1
ATOM 5034 N N . VAL A 1 642 ? 22.248 -6.310 -34.153 1.00 88.81 642 VAL A N 1
ATOM 5035 C CA . VAL A 1 642 ? 22.255 -5.256 -33.132 1.00 88.81 642 VAL A CA 1
ATOM 5036 C C . VAL A 1 642 ? 23.666 -4.718 -32.950 1.00 88.81 642 VAL A C 1
ATOM 5038 O O . VAL A 1 642 ? 24.642 -5.411 -33.237 1.00 88.81 642 VAL A O 1
ATOM 5041 N N . ASN A 1 643 ? 23.767 -3.499 -32.436 1.00 88.56 643 ASN A N 1
ATOM 5042 C CA . ASN A 1 643 ? 25.007 -2.890 -31.982 1.00 88.56 643 ASN A CA 1
ATOM 5043 C C . ASN A 1 643 ? 24.822 -2.530 -30.506 1.00 88.56 643 ASN A C 1
ATOM 5045 O O . ASN A 1 643 ? 24.063 -1.615 -30.232 1.00 88.56 643 ASN A O 1
ATOM 5049 N N . LEU A 1 644 ? 25.444 -3.264 -29.573 1.00 84.94 644 LEU A N 1
ATOM 5050 C CA . LEU A 1 644 ? 25.203 -3.169 -28.115 1.00 84.94 644 LEU A CA 1
ATOM 5051 C C . LEU A 1 644 ? 26.121 -2.151 -27.386 1.00 84.94 644 LEU A C 1
ATOM 5053 O O . LEU A 1 644 ? 26.436 -2.320 -26.204 1.00 84.94 644 LEU A O 1
ATOM 5057 N N . GLY A 1 645 ? 26.595 -1.120 -28.095 1.00 83.00 645 GLY A N 1
ATOM 5058 C CA . GLY A 1 645 ? 27.412 -0.023 -27.549 1.00 83.00 645 GLY A CA 1
ATOM 5059 C C . GLY A 1 645 ? 26.624 1.010 -26.724 1.00 83.00 645 GLY A C 1
ATOM 5060 O O . GLY A 1 645 ? 25.426 0.858 -26.496 1.00 83.00 645 GLY A O 1
ATOM 5061 N N . GLU A 1 646 ? 27.276 2.095 -26.287 1.00 83.25 646 GLU A N 1
ATOM 5062 C CA . GLU A 1 646 ? 26.623 3.197 -25.540 1.00 83.25 646 GLU A CA 1
ATOM 5063 C C . GLU A 1 646 ? 25.490 3.862 -26.342 1.00 83.25 646 GLU A C 1
ATOM 5065 O O . GLU A 1 646 ? 24.490 4.344 -25.798 1.00 83.25 646 GLU A O 1
ATOM 5070 N N . GLU A 1 647 ? 25.618 3.862 -27.666 1.00 84.94 647 GLU A N 1
ATOM 5071 C CA . GLU A 1 647 ? 24.615 4.380 -28.581 1.00 84.94 647 GLU A CA 1
ATOM 5072 C C . GLU A 1 647 ? 23.322 3.545 -28.541 1.00 84.94 647 GLU A C 1
ATOM 5074 O O . GLU A 1 647 ? 22.233 4.107 -28.679 1.00 84.94 647 GLU A O 1
ATOM 5079 N N . PHE A 1 648 ? 23.399 2.238 -28.267 1.00 86.19 648 PHE A N 1
ATOM 5080 C CA . PHE A 1 648 ? 22.218 1.385 -28.079 1.00 86.19 648 PHE A CA 1
ATOM 5081 C C . PHE A 1 648 ? 21.373 1.848 -26.899 1.00 86.19 648 PHE A C 1
ATOM 5083 O O . PHE A 1 648 ? 20.163 2.047 -27.029 1.00 86.19 648 PHE A O 1
ATOM 5090 N N . ASP A 1 649 ? 22.034 2.071 -25.765 1.00 85.19 649 ASP A N 1
ATOM 5091 C CA . ASP A 1 649 ? 21.404 2.486 -24.512 1.00 85.19 649 ASP A CA 1
ATOM 5092 C C . ASP A 1 649 ? 20.769 3.877 -24.661 1.00 85.19 649 ASP A C 1
ATOM 5094 O O . ASP A 1 649 ? 19.790 4.216 -23.999 1.00 85.19 649 ASP A O 1
ATOM 5098 N N . THR A 1 650 ? 21.292 4.684 -25.588 1.00 84.81 650 THR A N 1
ATOM 5099 C CA . THR A 1 650 ? 20.807 6.038 -25.865 1.00 84.81 650 THR A CA 1
ATOM 5100 C C . THR A 1 650 ? 19.636 6.064 -26.852 1.00 84.81 650 THR A C 1
ATOM 5102 O O . THR A 1 650 ? 18.675 6.811 -26.647 1.00 84.81 650 THR A O 1
ATOM 5105 N N . TYR A 1 651 ? 19.700 5.285 -27.936 1.00 82.88 651 TYR A N 1
ATOM 5106 C CA . TYR A 1 651 ? 18.772 5.409 -29.070 1.00 82.88 651 TYR A CA 1
ATOM 5107 C C . TYR A 1 651 ? 17.788 4.239 -29.212 1.00 82.88 651 TYR A C 1
ATOM 5109 O O . TYR A 1 651 ? 16.680 4.430 -29.730 1.00 82.88 651 TYR A O 1
ATOM 5117 N N . CYS A 1 652 ? 18.156 3.045 -28.746 1.00 85.00 652 CYS A N 1
ATOM 5118 C CA . CYS A 1 652 ? 17.400 1.813 -28.967 1.00 85.00 652 CYS A CA 1
ATOM 5119 C C . CYS A 1 652 ? 16.654 1.334 -27.716 1.00 85.00 652 CYS A C 1
ATOM 5121 O O . CYS A 1 652 ? 15.465 1.019 -27.826 1.00 85.00 652 CYS A O 1
ATOM 5123 N N . LEU A 1 653 ? 17.316 1.302 -26.553 1.00 87.12 653 LEU A N 1
ATOM 5124 C CA . LEU A 1 653 ? 16.742 0.831 -25.289 1.00 87.12 653 LEU A CA 1
ATOM 5125 C C . LEU A 1 653 ? 17.262 1.652 -24.102 1.00 87.12 653 LEU A C 1
ATOM 5127 O O . LEU A 1 653 ? 18.288 1.333 -23.512 1.00 87.12 653 LEU A O 1
ATOM 5131 N N . ARG A 1 654 ? 16.528 2.703 -23.736 1.00 84.00 654 ARG A N 1
ATOM 5132 C CA . ARG A 1 654 ? 16.886 3.577 -22.612 1.00 84.00 654 ARG A CA 1
ATOM 5133 C C . ARG A 1 654 ? 16.314 3.037 -21.312 1.00 84.00 654 ARG A C 1
ATOM 5135 O O . ARG A 1 654 ? 15.282 2.370 -21.312 1.00 84.00 654 ARG A O 1
ATOM 5142 N N . ASP A 1 655 ? 16.868 3.478 -20.186 1.00 79.19 655 ASP A N 1
ATOM 5143 C CA . ASP A 1 655 ? 16.319 3.170 -18.858 1.00 79.19 655 ASP A CA 1
ATOM 5144 C C . ASP A 1 655 ? 14.822 3.491 -18.747 1.00 79.19 655 ASP A C 1
ATOM 5146 O O . ASP A 1 655 ? 14.064 2.738 -18.141 1.00 79.19 655 ASP A O 1
ATOM 5150 N N . ILE A 1 656 ? 14.370 4.595 -19.356 1.00 81.56 656 ILE A N 1
ATOM 5151 C CA . ILE A 1 656 ? 12.959 5.012 -19.343 1.00 81.56 656 ILE A CA 1
ATOM 5152 C C . ILE A 1 656 ? 12.024 4.074 -20.117 1.00 81.56 656 ILE A C 1
ATOM 5154 O O . ILE A 1 656 ? 10.816 4.137 -19.911 1.00 81.56 656 ILE A O 1
ATOM 5158 N N . ASP A 1 657 ? 12.563 3.207 -20.972 1.00 86.19 657 ASP A N 1
ATOM 5159 C CA . ASP A 1 657 ? 11.790 2.272 -21.785 1.00 86.19 657 ASP A CA 1
ATOM 5160 C C . ASP A 1 657 ? 11.435 0.976 -21.009 1.00 86.19 657 ASP A C 1
ATOM 5162 O O . ASP A 1 657 ? 10.640 0.174 -21.502 1.00 86.19 657 ASP A O 1
ATOM 5166 N N . ILE A 1 658 ? 11.962 0.787 -19.785 1.00 89.19 658 ILE A N 1
ATOM 5167 C CA . ILE A 1 658 ? 11.637 -0.330 -18.873 1.00 89.19 658 ILE A CA 1
ATOM 5168 C C . ILE A 1 658 ? 10.705 0.157 -17.760 1.00 89.19 658 ILE A C 1
ATOM 5170 O O . ILE A 1 658 ? 11.144 0.777 -16.796 1.00 89.19 658 ILE A O 1
ATOM 5174 N N . PHE A 1 659 ? 9.419 -0.136 -17.831 1.00 88.31 659 PHE A N 1
ATOM 5175 C CA . PHE A 1 659 ? 8.446 0.209 -16.800 1.00 88.31 659 PHE A CA 1
ATOM 5176 C C . PHE A 1 659 ? 8.251 -0.951 -15.815 1.00 88.31 659 PHE A C 1
ATOM 5178 O O . PHE A 1 659 ? 8.046 -2.086 -16.230 1.00 88.31 659 PHE A O 1
ATOM 5185 N N . ILE A 1 660 ? 8.274 -0.659 -14.512 1.00 88.88 660 ILE A N 1
ATOM 5186 C CA . ILE A 1 660 ? 7.901 -1.599 -13.446 1.00 88.88 660 ILE A CA 1
ATOM 5187 C C . ILE A 1 660 ? 6.740 -0.953 -12.698 1.00 88.88 660 ILE A C 1
ATOM 5189 O O . ILE A 1 660 ? 6.851 0.193 -12.257 1.00 88.88 660 ILE A O 1
ATOM 5193 N N . LYS A 1 661 ? 5.609 -1.651 -12.610 1.00 85.12 661 LYS A N 1
ATOM 5194 C CA . LYS A 1 661 ? 4.386 -1.134 -11.988 1.00 85.12 661 LYS A CA 1
ATOM 5195 C C . LYS A 1 661 ? 4.571 -0.962 -10.478 1.00 85.1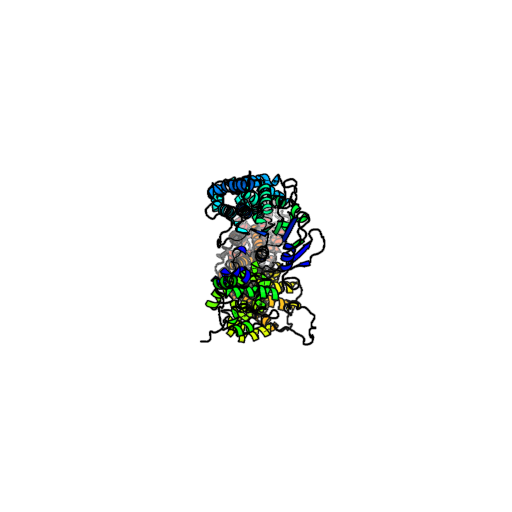2 661 LYS A C 1
ATOM 5197 O O . LYS A 1 661 ? 5.233 -1.768 -9.839 1.00 85.12 661 LYS A O 1
ATOM 5202 N N . GLY A 1 662 ? 3.944 0.054 -9.886 1.00 72.12 662 GLY A N 1
ATOM 5203 C CA . GLY A 1 662 ? 3.963 0.219 -8.429 1.00 72.12 662 GLY A CA 1
ATOM 5204 C C . GLY A 1 662 ? 5.339 0.616 -7.874 1.00 72.12 662 GLY A C 1
ATOM 5205 O O . GLY A 1 662 ? 5.994 -0.130 -7.145 1.00 72.12 662 GLY A O 1
ATOM 5206 N N . THR A 1 663 ? 5.809 1.799 -8.272 1.00 65.81 663 THR A N 1
ATOM 5207 C CA . THR A 1 663 ? 7.074 2.382 -7.800 1.00 65.81 663 THR A CA 1
ATOM 5208 C C . THR A 1 663 ? 6.816 3.784 -7.272 1.00 65.81 663 THR A C 1
ATOM 5210 O O . THR A 1 663 ? 6.044 4.526 -7.881 1.00 65.81 663 THR A O 1
ATOM 5213 N N . VAL A 1 664 ? 7.517 4.197 -6.214 1.00 61.25 664 VAL A N 1
ATOM 5214 C CA . VAL A 1 664 ? 7.411 5.563 -5.654 1.00 61.25 664 VAL A CA 1
ATOM 5215 C C . VAL A 1 664 ? 7.803 6.676 -6.641 1.00 61.25 664 VAL A C 1
ATOM 5217 O O . VAL A 1 664 ? 7.402 7.828 -6.489 1.00 61.25 664 VAL A O 1
ATOM 5220 N N . THR A 1 665 ? 8.557 6.352 -7.691 1.00 55.69 665 THR A N 1
ATOM 5221 C CA . THR A 1 665 ? 8.908 7.273 -8.780 1.00 55.69 665 THR A CA 1
ATOM 5222 C C . THR A 1 665 ? 7.794 7.379 -9.824 1.00 55.69 665 THR A C 1
ATOM 5224 O O . THR A 1 665 ? 7.511 6.414 -10.532 1.00 55.69 665 THR A O 1
ATOM 5227 N N . ARG A 1 666 ? 7.207 8.575 -9.994 1.00 52.69 666 ARG A N 1
ATOM 5228 C CA . ARG A 1 666 ? 6.316 8.878 -11.131 1.00 52.69 666 ARG A CA 1
ATOM 5229 C C . ARG A 1 666 ? 7.105 8.791 -12.439 1.00 52.69 666 ARG A C 1
ATOM 5231 O O . ARG A 1 666 ? 8.010 9.592 -12.665 1.00 52.69 666 ARG A O 1
ATOM 5238 N N . GLN A 1 667 ? 6.759 7.838 -13.298 1.00 57.12 667 GLN A N 1
ATOM 5239 C CA . GLN A 1 667 ? 7.336 7.735 -14.639 1.00 57.12 667 GLN A CA 1
ATOM 5240 C C . GLN A 1 667 ? 6.522 8.584 -15.623 1.00 57.12 667 GLN A C 1
ATOM 5242 O O . GLN A 1 667 ? 5.293 8.623 -15.550 1.00 57.12 667 GLN A O 1
ATOM 5247 N N . ALA A 1 668 ? 7.207 9.310 -16.509 1.00 52.06 668 ALA A N 1
ATOM 5248 C CA . ALA A 1 668 ? 6.565 10.139 -17.524 1.00 52.06 668 ALA A CA 1
ATOM 5249 C C . ALA A 1 668 ? 5.812 9.279 -18.554 1.00 52.06 668 ALA A C 1
ATOM 5251 O O . ALA A 1 668 ? 6.232 8.172 -18.884 1.00 52.06 668 ALA A O 1
ATOM 5252 N N . VAL A 1 669 ? 4.706 9.826 -19.065 1.00 48.31 669 VAL A N 1
ATOM 5253 C CA . VAL A 1 669 ? 3.784 9.196 -20.019 1.00 48.31 669 VAL A CA 1
ATOM 5254 C C . VAL A 1 669 ? 4.467 9.020 -21.381 1.00 48.31 669 VAL A C 1
ATOM 5256 O O . VAL A 1 669 ? 4.424 9.895 -22.241 1.00 48.31 669 VAL A O 1
ATOM 5259 N N . GLY A 1 670 ? 5.118 7.877 -21.567 1.00 59.66 670 GLY A N 1
ATOM 5260 C CA . GLY A 1 670 ? 5.506 7.307 -22.856 1.00 59.66 670 GLY A CA 1
ATOM 5261 C C . GLY A 1 670 ? 5.114 5.829 -22.876 1.00 59.66 670 GLY A C 1
ATOM 5262 O O . GLY A 1 670 ? 4.936 5.233 -21.818 1.00 59.66 670 GLY A O 1
ATOM 5263 N N . THR A 1 671 ? 4.935 5.228 -24.054 1.00 66.62 671 THR A N 1
ATOM 5264 C CA . THR A 1 671 ? 4.637 3.790 -24.160 1.00 66.62 671 THR A CA 1
ATOM 5265 C C . THR A 1 671 ? 5.916 3.001 -23.858 1.00 66.62 671 THR A C 1
ATOM 5267 O O . THR A 1 671 ? 6.855 3.093 -24.655 1.00 66.62 671 THR A O 1
ATOM 5270 N N . PRO A 1 672 ? 6.010 2.280 -22.725 1.00 82.88 672 PRO A N 1
ATOM 5271 C CA . PRO A 1 672 ? 7.222 1.547 -22.384 1.00 82.88 672 PRO A CA 1
ATOM 5272 C C . PRO A 1 672 ? 7.432 0.383 -23.355 1.00 82.88 672 PRO A C 1
ATOM 5274 O O . PRO A 1 672 ? 6.470 -0.188 -23.871 1.00 82.88 672 PRO A O 1
ATOM 5277 N N . VAL A 1 673 ? 8.694 0.030 -23.607 1.00 88.19 673 VAL A N 1
ATOM 5278 C CA . VAL A 1 673 ? 9.041 -1.146 -24.420 1.00 88.19 673 VAL A CA 1
ATOM 5279 C C . VAL A 1 673 ? 8.848 -2.413 -23.595 1.00 88.19 673 VAL A C 1
ATOM 5281 O O . VAL A 1 673 ? 8.321 -3.399 -24.098 1.00 88.19 673 VAL A O 1
ATOM 5284 N N . ILE A 1 674 ? 9.235 -2.373 -22.320 1.00 91.50 674 ILE A N 1
ATOM 5285 C CA . ILE A 1 674 ? 9.059 -3.471 -21.370 1.00 91.50 674 ILE A CA 1
ATOM 5286 C C . ILE A 1 674 ? 8.167 -2.983 -20.244 1.00 91.50 674 ILE A C 1
ATOM 5288 O O . ILE A 1 674 ? 8.441 -1.943 -19.654 1.00 91.50 674 ILE A O 1
ATOM 5292 N N . ALA A 1 675 ? 7.118 -3.736 -19.935 1.00 90.38 675 ALA A N 1
ATOM 5293 C CA . ALA A 1 675 ? 6.249 -3.481 -18.798 1.00 90.38 675 ALA A CA 1
ATOM 5294 C C . ALA A 1 675 ? 6.250 -4.711 -17.888 1.00 90.38 675 ALA A C 1
ATOM 5296 O O . ALA A 1 675 ? 5.833 -5.786 -18.309 1.00 90.38 675 ALA A O 1
ATOM 5297 N N . VAL A 1 676 ? 6.724 -4.528 -16.658 1.00 92.00 676 VAL A N 1
ATOM 5298 C CA . VAL A 1 676 ? 6.792 -5.555 -15.618 1.00 92.00 676 VAL A CA 1
ATOM 5299 C C . VAL A 1 676 ? 5.667 -5.304 -14.617 1.00 92.00 676 VAL A C 1
ATOM 5301 O O . VAL A 1 676 ? 5.626 -4.250 -13.970 1.00 92.00 676 VAL A O 1
ATOM 5304 N N . ASP A 1 677 ? 4.736 -6.251 -14.512 1.00 91.19 677 ASP A N 1
ATOM 5305 C CA . ASP A 1 677 ? 3.635 -6.215 -13.537 1.00 91.19 677 ASP A CA 1
ATOM 5306 C C . ASP A 1 677 ? 4.023 -6.960 -12.244 1.00 91.19 677 ASP A C 1
ATOM 5308 O O . ASP A 1 677 ? 4.992 -7.721 -12.214 1.00 91.19 677 ASP A O 1
ATOM 5312 N N . ARG A 1 678 ? 3.246 -6.765 -11.173 1.00 90.69 678 ARG A N 1
ATOM 5313 C CA . ARG A 1 678 ? 3.398 -7.426 -9.862 1.00 90.69 678 ARG A CA 1
ATOM 5314 C C . ARG A 1 678 ? 3.404 -8.951 -9.964 1.00 90.69 678 ARG A C 1
ATOM 5316 O O . ARG A 1 678 ? 4.041 -9.628 -9.160 1.00 90.69 678 ARG A O 1
ATOM 5323 N N . ASP A 1 679 ? 2.758 -9.477 -10.997 1.00 89.88 679 ASP A N 1
ATOM 5324 C CA . ASP A 1 679 ? 2.703 -10.901 -11.313 1.00 89.88 679 ASP A CA 1
ATOM 5325 C C . ASP A 1 679 ? 4.050 -11.494 -11.742 1.00 89.88 679 ASP A C 1
ATOM 5327 O O . ASP A 1 679 ? 4.229 -12.704 -11.629 1.00 89.88 679 ASP A O 1
ATOM 5331 N N . GLU A 1 680 ? 5.006 -10.661 -12.168 1.00 93.38 680 GLU A N 1
ATOM 5332 C CA . GLU A 1 680 ? 6.365 -11.067 -12.546 1.00 93.38 680 GLU A CA 1
ATOM 5333 C C . GLU A 1 680 ? 7.361 -11.000 -11.367 1.00 93.38 680 GLU A C 1
ATOM 5335 O O . GLU A 1 680 ? 8.571 -11.119 -11.563 1.00 93.38 680 GLU A O 1
ATOM 5340 N N . ALA A 1 681 ? 6.889 -10.845 -10.123 1.00 95.06 681 ALA A N 1
ATOM 5341 C CA . ALA A 1 681 ? 7.752 -10.789 -8.938 1.00 95.06 681 ALA A CA 1
ATOM 5342 C C . ALA A 1 681 ? 8.657 -12.026 -8.777 1.00 95.06 681 ALA A C 1
ATOM 5344 O O . ALA A 1 681 ? 9.818 -11.883 -8.393 1.00 95.06 681 ALA A O 1
ATOM 5345 N N . SER A 1 682 ? 8.171 -13.224 -9.123 1.00 94.62 682 SER A N 1
ATOM 5346 C CA . SER A 1 682 ? 8.973 -14.457 -9.120 1.00 94.62 682 SER A CA 1
ATOM 5347 C C . SER A 1 682 ? 10.103 -14.419 -10.156 1.00 94.62 682 SER A C 1
ATOM 5349 O O . SER A 1 682 ? 11.201 -14.897 -9.879 1.00 94.62 682 SER A O 1
ATOM 5351 N N . ALA A 1 683 ? 9.881 -13.794 -11.317 1.00 96.25 683 ALA A N 1
ATOM 5352 C CA . ALA A 1 683 ? 10.911 -13.597 -12.336 1.00 96.25 683 ALA A CA 1
ATOM 5353 C C . ALA A 1 683 ? 11.983 -12.600 -11.878 1.00 96.25 683 ALA A C 1
ATOM 5355 O O . ALA A 1 683 ? 13.169 -12.813 -12.120 1.00 96.25 683 ALA A O 1
ATOM 5356 N N . LEU A 1 684 ? 11.589 -11.543 -11.164 1.00 96.75 684 LEU A N 1
ATOM 5357 C CA . LEU A 1 684 ? 12.531 -10.589 -10.573 1.00 96.75 684 LEU A CA 1
ATOM 5358 C C . LEU A 1 684 ? 13.338 -11.216 -9.425 1.00 96.75 684 LEU A C 1
ATOM 5360 O O . LEU A 1 684 ? 14.544 -10.995 -9.333 1.00 96.75 684 LEU A O 1
ATOM 5364 N N . GLN A 1 685 ? 12.710 -12.053 -8.594 1.00 95.44 685 GLN A N 1
ATOM 5365 C CA . GLN A 1 685 ? 13.409 -12.856 -7.587 1.00 95.44 685 GLN A CA 1
ATOM 5366 C C . GLN A 1 685 ? 14.410 -13.820 -8.237 1.00 95.44 685 GLN A C 1
ATOM 5368 O O . GLN A 1 685 ? 15.565 -13.889 -7.816 1.00 95.44 685 GLN A O 1
ATOM 5373 N N . ALA A 1 686 ? 14.005 -14.505 -9.310 1.00 95.06 686 ALA A N 1
ATOM 5374 C CA . ALA A 1 686 ? 14.885 -15.376 -10.081 1.00 95.06 686 ALA A CA 1
ATOM 5375 C C . ALA A 1 686 ? 16.072 -14.616 -10.691 1.00 95.06 686 ALA A C 1
ATOM 5377 O O . ALA A 1 686 ? 17.187 -15.130 -10.702 1.00 95.06 686 ALA A O 1
ATOM 5378 N N . LEU A 1 687 ? 15.851 -13.387 -11.168 1.00 96.19 687 LEU A N 1
ATOM 5379 C CA . LEU A 1 687 ? 16.895 -12.523 -11.718 1.00 96.19 687 LEU A CA 1
ATOM 5380 C C . LEU A 1 687 ? 17.943 -12.148 -10.657 1.00 96.19 687 LEU A C 1
ATOM 5382 O O . LEU A 1 687 ? 19.141 -12.174 -10.941 1.00 96.19 687 LEU A O 1
ATOM 5386 N N . ILE A 1 688 ? 17.507 -11.853 -9.426 1.00 95.50 688 ILE A N 1
ATOM 5387 C CA . ILE A 1 688 ? 18.408 -11.619 -8.286 1.00 95.50 688 ILE A CA 1
ATOM 5388 C C . ILE A 1 688 ? 19.210 -12.888 -7.969 1.00 95.50 688 ILE A C 1
ATOM 5390 O O . ILE A 1 688 ? 20.434 -12.822 -7.850 1.00 95.50 688 ILE A O 1
ATOM 5394 N N . LEU A 1 689 ? 18.543 -14.044 -7.877 1.00 93.75 689 LEU A N 1
ATOM 5395 C CA . LEU A 1 689 ? 19.194 -15.329 -7.599 1.00 93.75 689 LEU A CA 1
ATOM 5396 C C . LEU A 1 689 ? 20.229 -15.686 -8.673 1.00 93.75 689 LEU A C 1
ATOM 5398 O O . LEU A 1 689 ? 21.351 -16.052 -8.339 1.00 93.75 689 LEU A O 1
ATOM 5402 N N . ALA A 1 690 ? 19.894 -15.521 -9.954 1.00 93.00 690 ALA A N 1
ATOM 5403 C CA . ALA A 1 690 ? 20.805 -15.793 -11.064 1.00 93.00 690 ALA A CA 1
ATOM 5404 C C . ALA A 1 690 ? 22.054 -14.897 -11.029 1.00 93.00 690 ALA A C 1
ATOM 5406 O O . ALA A 1 690 ? 23.147 -15.350 -11.365 1.00 93.00 690 ALA A O 1
ATOM 5407 N N . LYS A 1 691 ? 21.913 -13.639 -10.595 1.00 93.88 691 LYS A N 1
ATOM 5408 C CA . LYS A 1 691 ? 23.039 -12.710 -10.441 1.00 93.88 691 LYS A CA 1
ATOM 5409 C C . LYS A 1 691 ? 23.946 -13.082 -9.264 1.00 93.88 691 LYS A C 1
ATOM 5411 O O . LYS A 1 691 ? 25.164 -13.007 -9.400 1.00 93.88 691 LYS A O 1
ATOM 5416 N N . GLU A 1 692 ? 23.370 -13.418 -8.110 1.00 93.19 692 GLU A N 1
ATOM 5417 C CA . GLU A 1 692 ? 24.139 -13.627 -6.874 1.00 93.19 692 GLU A CA 1
ATOM 5418 C C . GLU A 1 692 ? 24.678 -15.055 -6.721 1.00 93.19 692 GLU A C 1
ATOM 5420 O O . GLU A 1 692 ? 25.796 -15.213 -6.239 1.00 93.19 692 GLU A O 1
ATOM 5425 N N . LEU A 1 693 ? 23.914 -16.070 -7.137 1.00 89.31 693 LEU A N 1
ATOM 5426 C CA . LEU A 1 693 ? 24.242 -17.493 -6.963 1.00 89.31 693 LEU A CA 1
ATOM 5427 C C . LEU A 1 693 ? 24.660 -18.181 -8.274 1.00 89.31 693 LEU A C 1
ATOM 5429 O O . LEU A 1 693 ? 25.173 -19.299 -8.269 1.00 89.31 693 LEU A O 1
ATOM 5433 N N . GLY A 1 694 ? 24.447 -17.539 -9.426 1.00 85.50 694 GLY A N 1
ATOM 5434 C CA . GLY A 1 694 ? 24.863 -18.073 -10.723 1.00 85.50 694 GLY A CA 1
ATOM 5435 C C . GLY A 1 694 ? 24.256 -19.446 -11.030 1.00 85.50 694 GLY A C 1
ATOM 5436 O O . GLY A 1 694 ? 23.042 -19.591 -11.171 1.00 85.50 694 GLY A O 1
ATOM 5437 N N . SER A 1 695 ? 25.120 -20.454 -11.186 1.00 80.12 695 SER A N 1
ATOM 5438 C CA . SER A 1 695 ? 24.742 -21.824 -11.551 1.00 80.12 695 SER A CA 1
ATOM 5439 C C . SER A 1 695 ? 24.593 -22.775 -10.363 1.00 80.12 695 SER A C 1
ATOM 5441 O O . SER A 1 695 ? 24.429 -23.975 -10.599 1.00 80.12 695 SER A O 1
ATOM 5443 N N . GLU A 1 696 ? 24.672 -22.278 -9.125 1.00 84.31 696 GLU A N 1
ATOM 5444 C CA . GLU A 1 696 ? 24.443 -23.089 -7.927 1.00 84.31 696 GLU A CA 1
ATOM 5445 C C . GLU A 1 696 ? 23.087 -23.805 -7.989 1.00 84.31 696 GLU A C 1
ATOM 5447 O O . GLU A 1 696 ? 22.119 -23.313 -8.587 1.00 84.31 696 GLU A O 1
ATOM 5452 N N . ASP A 1 697 ? 23.052 -25.003 -7.409 1.00 78.12 697 ASP A N 1
ATOM 5453 C CA . ASP A 1 697 ? 21.867 -25.850 -7.365 1.00 78.12 697 ASP A CA 1
ATOM 5454 C C . ASP A 1 697 ? 21.214 -25.778 -5.982 1.00 78.12 697 ASP A C 1
ATOM 5456 O O . ASP A 1 697 ? 21.887 -25.635 -4.957 1.00 78.12 697 ASP A O 1
ATOM 5460 N N . PHE A 1 698 ? 19.889 -25.808 -5.976 1.00 84.44 698 PHE A N 1
ATOM 5461 C CA . PHE A 1 698 ? 19.030 -25.760 -4.795 1.00 84.44 698 PHE A CA 1
ATOM 5462 C C . PHE A 1 698 ? 17.626 -26.232 -5.205 1.00 84.44 698 PHE A C 1
ATOM 5464 O O . PHE A 1 698 ? 17.300 -26.166 -6.395 1.00 84.44 698 PHE A O 1
ATOM 5471 N N . PRO A 1 699 ? 16.766 -26.684 -4.276 1.00 82.69 699 PRO A N 1
ATOM 5472 C CA . PRO A 1 699 ? 15.527 -27.393 -4.615 1.00 82.69 699 PRO A CA 1
ATOM 5473 C C . PRO A 1 699 ? 14.624 -26.662 -5.624 1.00 82.69 699 PRO A C 1
ATOM 5475 O O . PRO A 1 699 ? 14.056 -27.277 -6.525 1.00 82.69 699 PRO A O 1
ATOM 5478 N N . GLN A 1 700 ? 14.543 -25.331 -5.534 1.00 86.75 700 GLN A N 1
ATOM 5479 C CA . GLN A 1 700 ? 13.716 -24.489 -6.405 1.00 86.75 700 GLN A CA 1
ATOM 5480 C C . GLN A 1 700 ? 14.451 -23.956 -7.654 1.00 86.75 700 GLN A C 1
ATOM 5482 O O . GLN A 1 700 ? 13.849 -23.238 -8.458 1.00 86.75 700 GLN A O 1
ATOM 5487 N N . ALA A 1 701 ? 15.740 -24.267 -7.843 1.00 88.31 701 ALA A N 1
ATOM 5488 C CA . ALA A 1 701 ? 16.586 -23.650 -8.870 1.00 88.31 701 ALA A CA 1
ATOM 5489 C C . ALA A 1 701 ? 16.040 -23.861 -10.285 1.00 88.31 701 ALA A C 1
ATOM 5491 O O . ALA A 1 701 ? 15.998 -22.921 -11.082 1.00 88.31 701 ALA A O 1
ATOM 5492 N N . ALA A 1 702 ? 15.583 -25.076 -10.598 1.00 89.00 702 ALA A N 1
ATOM 5493 C CA . ALA A 1 702 ? 15.015 -25.400 -11.904 1.00 89.00 702 ALA A CA 1
ATOM 5494 C C . ALA A 1 702 ? 13.772 -24.549 -12.223 1.00 89.00 702 ALA A C 1
ATOM 5496 O O . ALA A 1 702 ? 13.640 -24.043 -13.339 1.00 89.00 702 ALA A O 1
ATOM 5497 N N . GLU A 1 703 ? 12.897 -24.336 -11.237 1.00 89.94 703 GLU A N 1
ATOM 5498 C CA . GLU A 1 703 ? 11.665 -23.570 -11.425 1.00 89.94 703 GLU A CA 1
ATOM 5499 C C . GLU A 1 703 ? 11.952 -22.072 -11.580 1.00 89.94 703 GLU A C 1
ATOM 5501 O O . GLU A 1 703 ? 11.452 -21.445 -12.518 1.00 89.94 703 GLU A O 1
ATOM 5506 N N . PHE A 1 704 ? 12.834 -21.501 -10.752 1.00 92.19 704 PHE A N 1
ATOM 5507 C CA . PHE A 1 704 ? 13.267 -20.112 -10.923 1.00 92.19 704 PHE A CA 1
ATOM 5508 C C . PHE A 1 704 ? 13.957 -19.886 -12.274 1.00 92.19 704 PHE A C 1
ATOM 5510 O O . PHE A 1 704 ? 13.662 -18.897 -12.945 1.00 92.19 704 PHE A O 1
ATOM 5517 N N . ARG A 1 705 ? 14.823 -20.808 -12.726 1.00 91.75 705 ARG A N 1
ATOM 5518 C CA . ARG A 1 705 ? 15.462 -20.725 -14.054 1.00 91.75 705 ARG A CA 1
ATOM 5519 C C . ARG A 1 705 ? 14.428 -20.764 -15.178 1.00 91.75 705 ARG A C 1
ATOM 5521 O O . ARG A 1 705 ? 14.542 -19.987 -16.123 1.00 91.75 705 ARG A O 1
ATOM 5528 N N . ARG A 1 706 ? 13.402 -21.616 -15.072 1.00 92.69 706 ARG A N 1
ATOM 5529 C CA . ARG A 1 706 ? 12.305 -21.702 -16.051 1.00 92.69 706 ARG A CA 1
ATOM 5530 C C . ARG A 1 706 ? 11.498 -20.401 -16.117 1.00 92.69 706 ARG A C 1
ATOM 5532 O O . ARG A 1 706 ? 11.241 -19.902 -17.212 1.00 92.69 706 ARG A O 1
ATOM 5539 N N . ILE A 1 707 ? 11.120 -19.843 -14.964 1.00 93.81 707 ILE A N 1
ATOM 5540 C CA . ILE A 1 707 ? 10.379 -18.574 -14.872 1.00 93.81 707 ILE A CA 1
ATOM 5541 C C . ILE A 1 707 ? 11.212 -17.426 -15.448 1.00 93.81 707 ILE A C 1
ATOM 5543 O O . ILE A 1 707 ? 10.714 -16.654 -16.272 1.00 93.81 707 ILE A O 1
ATOM 5547 N N . LEU A 1 708 ? 12.489 -17.348 -15.064 1.00 95.19 708 LEU A N 1
ATOM 5548 C CA . LEU A 1 708 ? 13.409 -16.335 -15.564 1.00 95.19 708 LEU A CA 1
ATOM 5549 C C . LEU A 1 708 ? 13.588 -16.437 -17.079 1.00 95.19 708 LEU A C 1
ATOM 5551 O O . LEU A 1 708 ? 13.492 -15.423 -17.759 1.00 95.19 708 LEU A O 1
ATOM 5555 N N . ALA A 1 709 ? 13.786 -17.642 -17.620 1.00 94.06 709 ALA A N 1
ATOM 5556 C CA . ALA A 1 709 ? 13.924 -17.852 -19.059 1.00 94.06 709 ALA A CA 1
ATOM 5557 C C . ALA A 1 709 ? 12.695 -17.342 -19.828 1.00 94.06 709 ALA A C 1
ATOM 5559 O O . ALA A 1 709 ? 12.846 -16.605 -20.800 1.00 94.06 709 ALA A O 1
ATOM 5560 N N . GLY A 1 710 ? 11.484 -17.651 -19.349 1.00 94.75 710 GLY A N 1
ATOM 5561 C CA . GLY A 1 710 ? 10.251 -17.156 -19.964 1.00 94.75 710 GLY A CA 1
ATOM 5562 C C . GLY A 1 710 ? 10.097 -15.632 -19.881 1.00 94.75 710 GLY A C 1
ATOM 5563 O O . GLY A 1 710 ? 9.589 -15.016 -20.816 1.00 94.75 710 GLY A O 1
ATOM 5564 N N . ALA A 1 711 ? 10.537 -15.005 -18.786 1.00 95.38 711 ALA A N 1
ATOM 5565 C CA . ALA A 1 711 ? 10.525 -13.548 -18.649 1.00 95.38 711 ALA A CA 1
ATOM 5566 C C . ALA A 1 711 ? 11.552 -12.877 -19.574 1.00 95.38 711 ALA A C 1
ATOM 5568 O O . ALA A 1 711 ? 11.200 -11.952 -20.305 1.00 95.38 711 ALA A O 1
ATOM 5569 N N . ILE A 1 712 ? 12.785 -13.395 -19.616 1.00 95.31 712 ILE A N 1
ATOM 5570 C CA . ILE A 1 712 ? 13.843 -12.927 -20.520 1.00 95.31 712 ILE A CA 1
ATOM 5571 C C . ILE A 1 712 ? 13.381 -13.030 -21.971 1.00 95.31 712 ILE A C 1
ATOM 5573 O O . ILE A 1 712 ? 13.530 -12.068 -22.715 1.00 95.31 712 ILE A O 1
ATOM 5577 N N . GLU A 1 713 ? 12.778 -14.149 -22.375 1.00 94.31 713 GLU A N 1
ATOM 5578 C CA . GLU A 1 713 ? 12.255 -14.316 -23.731 1.00 94.31 713 GLU A CA 1
ATOM 5579 C C . GLU A 1 713 ? 11.209 -13.243 -24.069 1.00 94.31 713 GLU A C 1
ATOM 5581 O O . GLU A 1 713 ? 11.318 -12.586 -25.104 1.00 94.31 713 GLU A O 1
ATOM 5586 N N . ARG A 1 714 ? 10.233 -12.995 -23.182 1.00 95.12 714 ARG A N 1
ATOM 5587 C CA . ARG A 1 714 ? 9.229 -11.934 -23.383 1.00 95.12 714 ARG A CA 1
ATOM 5588 C C . ARG A 1 714 ? 9.865 -10.550 -23.486 1.00 95.12 714 ARG A C 1
ATOM 5590 O O . ARG A 1 714 ? 9.543 -9.804 -24.412 1.00 95.12 714 ARG A O 1
ATOM 5597 N N . TRP A 1 715 ? 10.761 -10.204 -22.563 1.00 94.81 715 TRP A N 1
ATOM 5598 C CA . TRP A 1 715 ? 11.410 -8.894 -22.542 1.00 94.81 715 TRP A CA 1
ATOM 5599 C C . TRP A 1 715 ? 12.314 -8.696 -23.766 1.00 94.81 715 TRP A C 1
ATOM 5601 O O . TRP A 1 715 ? 12.248 -7.653 -24.415 1.00 94.81 715 TRP A O 1
ATOM 5611 N N . THR A 1 716 ? 13.103 -9.706 -24.145 1.00 93.81 716 THR A N 1
ATOM 5612 C CA . THR A 1 716 ? 13.933 -9.674 -25.355 1.00 93.81 716 THR A CA 1
ATOM 5613 C C . THR A 1 716 ? 13.070 -9.572 -26.609 1.00 93.81 716 THR A C 1
ATOM 5615 O O . THR A 1 716 ? 13.357 -8.724 -27.448 1.00 93.81 716 THR A O 1
ATOM 5618 N N . ASN A 1 717 ? 11.975 -10.331 -26.721 1.00 93.38 717 ASN A N 1
ATOM 5619 C CA . ASN A 1 717 ? 11.061 -10.249 -27.864 1.00 93.38 717 ASN A CA 1
ATOM 5620 C C . ASN A 1 717 ? 10.421 -8.861 -28.002 1.00 93.38 717 ASN A C 1
ATOM 5622 O O . ASN A 1 717 ? 10.295 -8.357 -29.120 1.00 93.38 717 ASN A O 1
ATOM 5626 N N . ALA A 1 718 ? 10.069 -8.206 -26.891 1.00 92.56 718 ALA A N 1
ATOM 5627 C CA . ALA A 1 718 ? 9.564 -6.834 -26.911 1.00 92.56 718 ALA A CA 1
ATOM 5628 C C . ALA A 1 718 ? 10.603 -5.849 -27.481 1.00 92.56 718 ALA A C 1
ATOM 5630 O O . ALA A 1 718 ? 10.278 -5.001 -28.319 1.00 92.56 718 ALA A O 1
ATOM 5631 N N . VAL A 1 719 ? 11.876 -6.008 -27.105 1.00 92.31 719 VAL A N 1
ATOM 5632 C CA . VAL A 1 719 ? 12.984 -5.205 -27.647 1.00 92.31 719 VAL A CA 1
ATOM 5633 C C . VAL A 1 719 ? 13.265 -5.552 -29.110 1.00 92.31 719 VAL A C 1
ATOM 5635 O O . VAL A 1 719 ? 13.405 -4.658 -29.939 1.00 92.31 719 VAL A O 1
ATOM 5638 N N . THR A 1 720 ? 13.263 -6.827 -29.487 1.00 91.19 720 THR A N 1
ATOM 5639 C CA . THR A 1 720 ? 13.423 -7.270 -30.879 1.00 91.19 720 THR A CA 1
ATOM 5640 C C . THR A 1 720 ? 12.320 -6.728 -31.789 1.00 91.19 720 THR A C 1
ATOM 5642 O O . THR A 1 720 ? 12.614 -6.247 -32.887 1.00 91.19 720 THR A O 1
ATOM 5645 N N . ALA A 1 721 ? 11.062 -6.738 -31.341 1.00 90.19 721 ALA A N 1
ATOM 5646 C CA . ALA A 1 721 ? 9.947 -6.139 -32.070 1.00 90.19 721 ALA A CA 1
ATOM 5647 C C . ALA A 1 721 ? 10.155 -4.628 -32.259 1.00 90.19 721 ALA A C 1
ATOM 5649 O O . ALA A 1 721 ? 9.919 -4.078 -33.336 1.00 90.19 721 ALA A O 1
ATOM 5650 N N . ARG A 1 722 ? 10.679 -3.960 -31.226 1.00 87.75 722 ARG A N 1
ATOM 5651 C CA . ARG A 1 722 ? 11.024 -2.536 -31.243 1.00 87.75 722 ARG A CA 1
ATOM 5652 C C . ARG A 1 722 ? 12.200 -2.205 -32.170 1.00 87.75 722 ARG A C 1
ATOM 5654 O O . ARG A 1 722 ? 12.199 -1.104 -32.725 1.00 87.75 722 ARG A O 1
ATOM 5661 N N . LEU A 1 723 ? 13.160 -3.113 -32.340 1.00 86.62 723 LEU A N 1
ATOM 5662 C CA . LEU A 1 723 ? 14.300 -2.992 -33.262 1.00 86.62 723 LEU A CA 1
ATOM 5663 C C . LEU A 1 723 ? 13.912 -3.297 -34.715 1.00 86.62 723 LEU A C 1
ATOM 5665 O O . LEU A 1 723 ? 14.443 -2.696 -35.641 1.00 86.62 723 LEU A O 1
ATOM 5669 N N . SER A 1 724 ? 12.936 -4.181 -34.920 1.00 84.12 724 SER A N 1
ATOM 5670 C CA . SER A 1 724 ? 12.476 -4.598 -36.254 1.00 84.12 724 SER A CA 1
ATOM 5671 C C . SER A 1 724 ? 11.401 -3.679 -36.847 1.00 84.12 724 SER A C 1
ATOM 5673 O O . SER A 1 724 ? 10.882 -3.934 -37.934 1.00 84.12 724 SER A O 1
ATOM 5675 N N . ARG A 1 725 ? 11.028 -2.606 -36.141 1.00 84.75 725 ARG A N 1
ATOM 5676 C CA . ARG A 1 725 ? 9.986 -1.675 -36.587 1.00 84.75 725 ARG A CA 1
ATOM 5677 C C . ARG A 1 725 ? 10.403 -0.893 -37.846 1.00 84.75 725 ARG A C 1
ATOM 5679 O O . ARG A 1 725 ? 11.602 -0.678 -38.076 1.00 84.75 725 ARG A O 1
ATOM 5686 N N . PRO A 1 726 ? 9.432 -0.370 -38.620 1.00 84.81 726 PRO A N 1
ATOM 5687 C CA . PRO A 1 726 ? 9.714 0.599 -39.673 1.00 84.81 726 PRO A CA 1
ATOM 5688 C C . PRO A 1 726 ? 10.481 1.810 -39.133 1.00 84.81 726 PRO A C 1
ATOM 5690 O O . PRO A 1 726 ? 10.204 2.308 -38.039 1.00 84.81 726 PRO A O 1
ATOM 5693 N N . THR A 1 727 ? 11.447 2.292 -39.910 1.00 86.44 727 THR A N 1
ATOM 5694 C CA . THR A 1 727 ? 12.290 3.429 -39.530 1.00 86.44 727 THR A CA 1
ATOM 5695 C C . THR A 1 727 ? 11.454 4.684 -39.332 1.00 86.44 727 THR A C 1
ATOM 5697 O O . THR A 1 727 ? 10.542 4.974 -40.106 1.00 86.44 727 THR A O 1
ATOM 5700 N N . THR A 1 728 ? 11.777 5.459 -38.298 1.00 87.38 728 THR A N 1
ATOM 5701 C CA . THR A 1 728 ? 11.029 6.685 -38.005 1.00 87.38 728 THR A CA 1
ATOM 5702 C C . THR A 1 728 ? 11.329 7.781 -39.040 1.00 87.38 728 THR A C 1
ATOM 5704 O O . THR A 1 728 ? 12.393 7.755 -39.676 1.00 87.38 728 THR A O 1
ATOM 5707 N N . PRO A 1 729 ? 10.445 8.786 -39.202 1.00 88.31 729 PRO A N 1
ATOM 5708 C CA . PRO A 1 729 ? 10.733 9.954 -40.035 1.00 88.31 729 PRO A CA 1
ATOM 5709 C C . PRO A 1 729 ? 12.027 10.670 -39.625 1.00 88.31 729 PRO A C 1
ATOM 5711 O O . PRO A 1 729 ? 12.804 11.060 -40.490 1.00 88.31 729 PRO A O 1
ATOM 5714 N N . SER A 1 730 ? 12.307 10.756 -38.319 1.00 88.06 730 SER A N 1
ATOM 5715 C CA . SER A 1 730 ? 13.542 11.359 -37.799 1.00 88.06 730 SER A CA 1
ATOM 5716 C C . SER A 1 730 ? 14.786 10.549 -38.182 1.00 88.06 730 SER A C 1
ATOM 5718 O O . SER A 1 730 ? 15.749 11.105 -38.699 1.00 88.06 730 SER A O 1
ATOM 5720 N N . THR A 1 731 ? 14.739 9.215 -38.060 1.00 90.00 731 THR A N 1
ATOM 5721 C CA . THR A 1 731 ? 15.816 8.325 -38.539 1.00 90.00 731 THR A CA 1
ATOM 5722 C C . THR A 1 731 ? 16.059 8.497 -40.042 1.00 90.00 731 THR A C 1
ATOM 5724 O O . THR A 1 731 ? 17.198 8.568 -40.493 1.00 90.00 731 THR A O 1
ATOM 5727 N N . THR A 1 732 ? 14.982 8.592 -40.825 1.00 92.12 732 THR A N 1
ATOM 5728 C CA . THR A 1 732 ? 15.054 8.782 -42.282 1.00 92.12 732 THR A CA 1
ATOM 5729 C C . THR A 1 732 ? 15.714 10.121 -42.619 1.00 92.12 732 THR A C 1
ATOM 5731 O O . THR A 1 732 ? 16.619 10.171 -43.448 1.00 92.12 732 THR A O 1
ATOM 5734 N N . ALA A 1 733 ? 15.320 11.196 -41.929 1.00 91.69 733 ALA A N 1
ATOM 5735 C CA . ALA A 1 733 ? 15.926 12.513 -42.079 1.00 91.69 733 ALA A CA 1
ATOM 5736 C C . ALA A 1 733 ? 17.411 12.514 -41.686 1.00 91.69 733 ALA A C 1
ATOM 5738 O O . ALA A 1 733 ? 18.217 13.133 -42.381 1.00 91.69 733 ALA A O 1
ATOM 5739 N N . ALA A 1 734 ? 17.785 11.802 -40.616 1.00 93.00 734 ALA A N 1
ATOM 5740 C CA . ALA A 1 734 ? 19.173 11.664 -40.182 1.00 93.00 734 ALA A CA 1
ATOM 5741 C C . ALA A 1 734 ? 20.038 10.996 -41.260 1.00 93.00 734 ALA A C 1
ATOM 5743 O O . ALA A 1 734 ? 21.105 11.517 -41.578 1.00 93.00 734 ALA A O 1
ATOM 5744 N N . VAL A 1 735 ? 19.556 9.912 -41.883 1.00 94.81 735 VAL A N 1
ATOM 5745 C CA . VAL A 1 735 ? 20.241 9.252 -43.011 1.00 94.81 735 VAL A CA 1
ATOM 5746 C C . VAL A 1 735 ? 20.421 10.218 -44.183 1.00 94.81 735 VAL A C 1
ATOM 5748 O O . VAL A 1 735 ? 21.546 10.402 -44.648 1.00 94.81 735 VAL A O 1
ATOM 5751 N N . SER A 1 736 ? 19.352 10.888 -44.625 1.00 93.88 736 SER A N 1
ATOM 5752 C CA . SER A 1 736 ? 19.417 11.852 -45.735 1.00 93.88 736 SER A CA 1
ATOM 5753 C C . SER A 1 736 ? 20.398 12.995 -45.455 1.00 93.88 736 SER A C 1
ATOM 5755 O O . SER A 1 736 ? 21.231 13.329 -46.297 1.00 93.88 736 SER A O 1
ATOM 5757 N N . ALA A 1 737 ? 20.360 13.566 -44.249 1.00 94.31 737 ALA A N 1
ATOM 5758 C CA . ALA A 1 737 ? 21.271 14.632 -43.845 1.00 94.31 737 ALA A CA 1
ATOM 5759 C C . ALA A 1 737 ? 22.733 14.174 -43.822 1.00 94.31 737 ALA A C 1
ATOM 5761 O O . ALA A 1 737 ? 23.611 14.933 -44.227 1.00 94.31 737 ALA A O 1
ATOM 5762 N N . THR A 1 738 ? 23.001 12.940 -43.391 1.00 95.06 738 THR A N 1
ATOM 5763 C CA . THR A 1 738 ? 24.354 12.369 -43.370 1.00 95.06 738 THR A CA 1
ATOM 5764 C C . THR A 1 738 ? 24.878 12.080 -44.778 1.00 95.06 738 THR A C 1
ATOM 5766 O O . THR A 1 738 ? 26.074 12.256 -45.016 1.00 95.06 738 THR A O 1
ATOM 5769 N N . ILE A 1 739 ? 24.012 11.713 -45.735 1.00 94.38 739 ILE A N 1
ATOM 5770 C CA . ILE A 1 739 ? 24.386 11.611 -47.158 1.00 94.38 739 ILE A CA 1
ATOM 5771 C C . ILE A 1 739 ? 24.816 12.982 -47.686 1.00 94.38 739 ILE A C 1
ATOM 5773 O O . ILE A 1 739 ? 25.916 13.115 -48.219 1.00 94.38 739 ILE A O 1
ATOM 5777 N N . VAL A 1 740 ? 23.992 14.016 -47.489 1.00 93.88 740 VAL A N 1
ATOM 5778 C CA . VAL A 1 740 ? 24.307 15.384 -47.940 1.00 93.88 740 VAL A CA 1
ATOM 5779 C C . VAL A 1 740 ? 25.576 15.907 -47.271 1.00 93.88 740 VAL A C 1
ATOM 5781 O O . VAL A 1 740 ? 26.446 16.466 -47.936 1.00 93.88 740 VAL A O 1
ATOM 5784 N N . ALA A 1 741 ? 25.719 15.683 -45.965 1.00 93.56 741 ALA A N 1
ATOM 5785 C CA . ALA A 1 741 ? 26.916 16.057 -45.231 1.00 93.56 741 ALA A CA 1
ATOM 5786 C C . ALA A 1 741 ? 28.165 15.345 -45.771 1.00 93.56 741 ALA A C 1
ATOM 5788 O O . ALA A 1 741 ? 29.179 15.995 -45.998 1.00 93.56 741 ALA A O 1
ATOM 5789 N N . SER A 1 742 ? 28.075 14.043 -46.057 1.00 92.50 742 SER A N 1
ATOM 5790 C CA . SER A 1 742 ? 29.182 13.273 -46.639 1.00 92.50 742 SER A CA 1
ATOM 5791 C C . SER A 1 742 ? 29.539 13.724 -48.058 1.00 92.50 742 SER A C 1
ATOM 5793 O O . SER A 1 742 ? 30.701 13.641 -48.449 1.00 92.50 742 SER A O 1
ATOM 5795 N N . ALA A 1 743 ? 28.567 14.220 -48.829 1.00 91.62 743 ALA A N 1
ATOM 5796 C CA . ALA A 1 743 ? 28.830 14.826 -50.131 1.00 91.62 743 ALA A CA 1
ATOM 5797 C C . ALA A 1 743 ? 29.594 16.148 -49.991 1.00 91.62 743 ALA A C 1
ATOM 5799 O O . ALA A 1 743 ? 30.586 16.349 -50.682 1.00 91.62 743 ALA A O 1
ATOM 5800 N N . LEU A 1 744 ? 29.190 17.008 -49.051 1.00 91.62 744 LEU A N 1
ATOM 5801 C CA . LEU A 1 744 ? 29.847 18.293 -48.783 1.00 91.62 744 LEU A CA 1
ATOM 5802 C C . LEU A 1 744 ? 31.282 18.144 -48.262 1.00 91.62 744 LEU A C 1
ATOM 5804 O O . LEU A 1 744 ? 32.120 18.993 -48.554 1.00 91.62 744 LEU A O 1
ATOM 5808 N N . THR A 1 745 ? 31.576 17.077 -47.516 1.00 89.06 745 THR A N 1
ATOM 5809 C CA . THR A 1 745 ? 32.934 16.787 -47.026 1.00 89.06 745 THR A CA 1
ATOM 5810 C C . THR A 1 745 ? 33.797 16.022 -48.037 1.00 89.06 745 THR A C 1
ATOM 5812 O O . THR A 1 745 ? 34.913 15.647 -47.702 1.00 89.06 745 THR A O 1
ATOM 5815 N N . GLY A 1 746 ? 33.300 15.751 -49.250 1.00 85.88 746 GLY A N 1
ATOM 5816 C CA . GLY A 1 746 ? 34.063 15.095 -50.322 1.00 85.88 746 GLY A CA 1
ATOM 5817 C C . GLY A 1 746 ? 34.062 13.561 -50.301 1.00 85.88 746 GLY A C 1
ATOM 5818 O O . GLY A 1 746 ? 34.537 12.944 -51.259 1.00 85.88 746 GLY A O 1
ATOM 5819 N N . ASN A 1 747 ? 33.450 12.926 -49.293 1.00 83.62 747 ASN A N 1
ATOM 5820 C CA . ASN A 1 747 ? 33.431 11.462 -49.126 1.00 83.62 747 ASN A CA 1
ATOM 5821 C C . ASN A 1 747 ? 32.599 10.732 -50.199 1.00 83.62 747 ASN A C 1
ATOM 5823 O O . ASN A 1 747 ? 32.671 9.510 -50.293 1.00 83.62 747 ASN A O 1
ATOM 5827 N N . LEU A 1 748 ? 31.803 11.459 -50.992 1.00 87.88 748 LEU A N 1
ATOM 5828 C CA . LEU A 1 748 ? 30.947 10.909 -52.055 1.00 87.88 748 LEU A CA 1
ATOM 5829 C C . LEU A 1 748 ? 31.312 11.393 -53.465 1.00 87.88 748 LEU A C 1
ATOM 5831 O O . LEU A 1 748 ? 30.577 11.120 -54.409 1.00 87.88 748 LEU A O 1
ATOM 5835 N N . SER A 1 749 ? 32.447 12.073 -53.638 1.00 76.25 749 SER A N 1
ATOM 5836 C CA . SER A 1 749 ? 32.881 12.621 -54.937 1.00 76.25 749 SER A CA 1
ATOM 5837 C C . SER A 1 749 ? 33.019 11.570 -56.052 1.00 76.25 749 SER A C 1
ATOM 5839 O O . SER A 1 749 ? 32.903 11.903 -57.227 1.00 76.25 749 SER A O 1
ATOM 5841 N N . ARG A 1 750 ? 33.234 10.295 -55.695 1.00 74.50 750 ARG A N 1
ATOM 5842 C CA . ARG A 1 750 ? 33.363 9.157 -56.626 1.00 74.50 750 ARG A CA 1
ATOM 5843 C C . ARG A 1 750 ? 32.244 8.119 -56.493 1.00 74.50 750 ARG A C 1
ATOM 5845 O O . ARG A 1 750 ? 32.401 6.998 -56.968 1.00 74.50 750 ARG A O 1
ATOM 5852 N N . ALA A 1 751 ? 31.146 8.458 -55.817 1.00 83.75 751 ALA A N 1
ATOM 5853 C CA . ALA A 1 751 ? 30.046 7.525 -55.602 1.00 83.75 751 ALA A CA 1
ATOM 5854 C C . ALA A 1 751 ? 29.325 7.213 -56.923 1.00 83.75 751 ALA A C 1
ATOM 5856 O O . ALA A 1 751 ? 28.855 8.115 -57.613 1.00 83.75 751 ALA A O 1
ATOM 5857 N N . THR A 1 752 ? 29.221 5.928 -57.261 1.00 80.19 752 THR A N 1
ATOM 5858 C CA . THR A 1 752 ? 28.567 5.437 -58.490 1.00 80.19 752 THR A CA 1
ATOM 5859 C C . THR A 1 752 ? 27.489 4.397 -58.207 1.00 80.19 752 THR A C 1
ATOM 5861 O O . THR A 1 752 ? 26.605 4.179 -59.037 1.00 80.19 752 THR A O 1
ATOM 5864 N N . ALA A 1 753 ? 27.517 3.776 -57.025 1.00 87.94 753 ALA A N 1
ATOM 5865 C CA . ALA A 1 753 ? 26.573 2.754 -56.610 1.00 87.94 753 ALA A CA 1
ATOM 5866 C C . ALA A 1 753 ? 25.956 3.075 -55.235 1.00 87.94 753 ALA A C 1
ATOM 5868 O O . ALA A 1 753 ? 26.592 3.712 -54.396 1.00 87.94 753 ALA A O 1
ATOM 5869 N N . PRO A 1 754 ? 24.747 2.560 -54.923 1.00 87.50 754 PRO A N 1
ATOM 5870 C CA . PRO A 1 754 ? 24.134 2.689 -53.596 1.00 87.50 754 PRO A CA 1
ATOM 5871 C C . PRO A 1 754 ? 25.035 2.246 -52.430 1.00 87.50 754 PRO A C 1
ATOM 5873 O O . PRO A 1 754 ? 24.901 2.760 -51.323 1.00 87.50 754 PRO A O 1
ATOM 5876 N N . ALA A 1 755 ? 25.958 1.311 -52.676 1.00 87.38 755 ALA A N 1
ATOM 5877 C CA . ALA A 1 755 ? 26.923 0.845 -51.683 1.00 87.38 755 ALA A CA 1
ATOM 5878 C C . ALA A 1 755 ? 27.902 1.944 -51.230 1.00 87.38 755 ALA A C 1
ATOM 5880 O O . ALA A 1 755 ? 28.268 1.970 -50.057 1.00 87.38 755 ALA A O 1
ATOM 5881 N N . ASP A 1 756 ? 28.267 2.878 -52.113 1.00 90.75 756 ASP A N 1
ATOM 5882 C CA . ASP A 1 756 ? 29.180 3.984 -51.794 1.00 90.75 756 ASP A CA 1
ATOM 5883 C C . ASP A 1 756 ? 28.535 4.949 -50.791 1.00 90.75 756 ASP A C 1
ATOM 5885 O O . ASP A 1 756 ? 29.161 5.375 -49.821 1.00 90.75 756 ASP A O 1
ATOM 5889 N N . TYR A 1 757 ? 27.237 5.223 -50.966 1.00 92.44 757 TYR A N 1
ATOM 5890 C CA . TYR A 1 757 ? 26.452 6.023 -50.027 1.00 92.44 757 TYR A CA 1
ATOM 5891 C C . TYR A 1 757 ? 26.341 5.350 -48.667 1.00 92.44 757 TYR A C 1
ATOM 5893 O O . TYR A 1 757 ? 26.534 6.009 -47.651 1.00 92.44 757 TYR A O 1
ATOM 5901 N N . VAL A 1 758 ? 26.079 4.038 -48.639 1.00 92.25 758 VAL A N 1
ATOM 5902 C CA . VAL A 1 758 ? 26.062 3.274 -47.386 1.00 92.25 758 VAL A CA 1
ATOM 5903 C C . VAL A 1 758 ? 27.430 3.339 -46.709 1.00 92.25 758 VAL A C 1
ATOM 5905 O O . VAL A 1 758 ? 27.491 3.671 -45.533 1.00 92.25 758 VAL A O 1
ATOM 5908 N N . SER A 1 759 ? 28.526 3.115 -47.437 1.00 90.06 759 SER A N 1
ATOM 5909 C CA . SER A 1 759 ? 29.884 3.212 -46.887 1.00 90.06 759 SER A CA 1
ATOM 5910 C C . SER A 1 759 ? 30.170 4.596 -46.289 1.00 90.06 759 SER A C 1
ATOM 5912 O O . SER A 1 759 ? 30.735 4.699 -45.200 1.00 90.06 759 SER A O 1
ATOM 5914 N N . ALA A 1 760 ? 29.712 5.668 -46.939 1.00 90.88 760 ALA A N 1
ATOM 5915 C CA . ALA A 1 760 ? 29.915 7.028 -46.453 1.00 90.88 760 ALA A CA 1
ATOM 5916 C C . ALA A 1 760 ? 29.161 7.357 -45.155 1.00 90.88 760 ALA A C 1
ATOM 5918 O O . ALA A 1 760 ? 29.628 8.209 -44.396 1.00 90.88 760 ALA A O 1
ATOM 5919 N N . LEU A 1 761 ? 28.034 6.692 -44.879 1.00 92.88 761 LEU A N 1
ATOM 5920 C CA . LEU A 1 761 ? 27.274 6.880 -43.637 1.00 92.88 761 LEU A CA 1
ATOM 5921 C C . LEU A 1 761 ? 28.038 6.402 -42.395 1.00 92.88 761 LEU A C 1
ATOM 5923 O O . LEU A 1 761 ? 27.841 6.965 -41.322 1.00 92.88 761 LEU A O 1
ATOM 5927 N N . PHE A 1 762 ? 28.904 5.398 -42.554 1.00 90.50 762 PHE A N 1
ATOM 5928 C CA . PHE A 1 762 ? 29.684 4.785 -41.472 1.00 90.50 762 PHE A CA 1
ATOM 5929 C C . PHE A 1 762 ? 31.167 5.180 -41.499 1.00 90.50 762 PHE A C 1
ATOM 5931 O O . PHE A 1 762 ? 31.936 4.780 -40.627 1.00 90.50 762 PHE A O 1
ATOM 5938 N N . SER A 1 763 ? 31.606 5.949 -42.500 1.00 87.31 763 SER A N 1
ATOM 5939 C CA . SER A 1 763 ? 33.000 6.381 -42.587 1.00 87.31 763 SER A CA 1
ATOM 5940 C C . SER A 1 763 ? 33.286 7.538 -41.639 1.00 87.31 763 SER A C 1
ATOM 5942 O O . SER A 1 763 ? 32.630 8.583 -41.688 1.00 87.31 763 SER A O 1
ATOM 5944 N N . VAL A 1 764 ? 34.325 7.373 -40.821 1.00 80.56 764 VAL A N 1
ATOM 5945 C CA . VAL A 1 764 ? 34.924 8.473 -40.064 1.00 80.56 764 VAL A CA 1
ATOM 5946 C C . VAL A 1 764 ? 35.724 9.324 -41.050 1.00 80.56 764 VAL A C 1
ATOM 5948 O O . VAL A 1 764 ? 36.639 8.825 -41.699 1.00 80.56 764 VAL A O 1
ATOM 5951 N N . GLY A 1 765 ? 35.321 10.582 -41.225 1.00 71.88 765 GLY A N 1
ATOM 5952 C CA . GLY A 1 765 ? 36.052 11.542 -42.051 1.00 71.88 765 GLY A CA 1
ATOM 5953 C C . GLY A 1 765 ? 37.083 12.309 -41.230 1.00 71.88 765 GLY A C 1
ATOM 5954 O O . GLY A 1 765 ? 36.866 12.551 -40.042 1.00 71.88 765 GLY A O 1
ATOM 5955 N N . ASP A 1 766 ? 38.168 12.732 -41.875 1.00 76.81 766 ASP A N 1
ATOM 5956 C CA . ASP A 1 766 ? 39.091 13.703 -41.293 1.00 76.81 766 ASP A CA 1
ATOM 5957 C C . ASP A 1 766 ? 38.424 15.077 -41.167 1.00 76.81 766 ASP A C 1
ATOM 5959 O O . ASP A 1 766 ? 37.487 15.415 -41.899 1.00 76.81 766 ASP A O 1
ATOM 5963 N N . ALA A 1 767 ? 38.916 15.885 -40.226 1.00 78.69 767 ALA A N 1
ATOM 5964 C CA . ALA A 1 767 ? 38.471 17.265 -40.104 1.00 78.69 767 ALA A CA 1
ATOM 5965 C C . ALA A 1 767 ? 38.722 18.012 -41.431 1.00 78.69 767 ALA A C 1
ATOM 5967 O O . ALA A 1 767 ? 39.799 17.867 -42.018 1.00 78.69 767 ALA A O 1
ATOM 5968 N N . PRO A 1 768 ? 37.760 18.819 -41.914 1.00 79.44 768 PRO A N 1
ATOM 5969 C CA . PRO A 1 768 ? 37.893 19.486 -43.201 1.00 79.44 768 PRO A CA 1
ATOM 5970 C C . PRO A 1 768 ? 39.087 20.447 -43.204 1.00 79.44 768 PRO A C 1
ATOM 5972 O O . PRO A 1 768 ? 39.209 21.313 -42.335 1.00 79.44 768 PRO A O 1
ATOM 5975 N N . ALA A 1 769 ? 39.957 20.316 -44.207 1.00 75.44 769 ALA A N 1
ATOM 5976 C CA . ALA A 1 769 ? 41.017 21.279 -44.473 1.00 75.44 769 ALA A CA 1
ATOM 5977 C C . ALA A 1 769 ? 40.446 22.455 -45.279 1.00 75.44 769 ALA A C 1
ATOM 5979 O O . ALA A 1 769 ? 39.848 22.264 -46.338 1.00 75.44 769 ALA A O 1
ATOM 5980 N N . PHE A 1 770 ? 40.621 23.680 -44.783 1.00 79.75 770 PHE A N 1
ATOM 5981 C CA . PHE A 1 770 ? 40.099 24.873 -45.447 1.00 79.75 770 PHE A CA 1
ATOM 5982 C C . PHE A 1 770 ? 41.182 25.568 -46.265 1.00 79.75 770 PHE A C 1
ATOM 5984 O O . PHE A 1 770 ? 42.185 26.034 -45.724 1.00 79.75 770 PHE A O 1
ATOM 5991 N N . SER A 1 771 ? 40.950 25.672 -47.571 1.00 77.75 771 SER A N 1
ATOM 5992 C CA . SER A 1 771 ? 41.802 26.431 -48.485 1.00 77.75 771 SER A CA 1
ATOM 5993 C C . SER A 1 771 ? 41.350 27.899 -48.543 1.00 77.75 771 SER A C 1
ATOM 5995 O O . SER A 1 771 ? 40.140 28.155 -48.585 1.00 77.75 771 SER A O 1
ATOM 5997 N N . PRO A 1 772 ? 42.276 28.877 -48.572 1.00 78.69 772 PRO A N 1
ATOM 5998 C CA . PRO A 1 772 ? 41.934 30.302 -48.645 1.00 78.69 772 PRO A CA 1
ATOM 5999 C C . PRO A 1 772 ? 41.177 30.689 -49.927 1.00 78.69 772 PRO A C 1
ATOM 6001 O O . PRO A 1 772 ? 40.563 31.750 -49.986 1.00 78.69 772 PRO A O 1
ATOM 6004 N N . GLU A 1 773 ? 41.192 29.838 -50.953 1.00 81.69 773 GLU A N 1
ATOM 6005 C CA . GLU A 1 773 ? 40.543 30.062 -52.243 1.00 81.69 773 GLU A CA 1
ATOM 6006 C C . GLU A 1 773 ? 39.009 29.832 -52.234 1.00 81.69 773 GLU A C 1
ATOM 6008 O O . GLU A 1 773 ? 38.346 30.126 -53.242 1.00 81.69 773 GLU A O 1
ATOM 6013 N N . ARG A 1 774 ? 38.445 29.322 -51.121 1.00 85.94 774 ARG A N 1
ATOM 6014 C CA . ARG A 1 774 ? 37.004 29.043 -50.904 1.00 85.94 774 ARG A CA 1
ATOM 6015 C C . ARG A 1 774 ? 36.289 30.196 -50.192 1.00 85.94 774 ARG A C 1
ATOM 6017 O O . ARG A 1 774 ? 36.902 30.908 -49.398 1.00 85.94 774 ARG A O 1
ATOM 6024 N N . SER A 1 775 ? 34.978 30.373 -50.409 1.00 88.88 775 SER A N 1
ATOM 6025 C CA . SER A 1 775 ? 34.238 31.394 -49.650 1.00 88.88 775 SER A CA 1
ATOM 6026 C C . SER A 1 775 ? 34.058 31.019 -48.178 1.00 88.88 775 SER A C 1
ATOM 6028 O O . SER A 1 775 ? 33.968 29.851 -47.795 1.00 88.88 775 SER A O 1
ATOM 6030 N N . THR A 1 776 ? 33.907 32.042 -47.337 1.00 89.31 776 THR A N 1
ATOM 6031 C CA . THR A 1 776 ? 33.610 31.880 -45.906 1.00 89.31 776 THR A CA 1
ATOM 6032 C C . THR A 1 776 ? 32.305 31.124 -45.658 1.00 89.31 776 THR A C 1
ATOM 6034 O O . THR A 1 776 ? 32.220 30.341 -44.713 1.00 89.31 776 THR A O 1
ATOM 6037 N N . LYS A 1 777 ? 31.295 31.311 -46.519 1.00 91.50 777 LYS A N 1
ATOM 6038 C CA . LYS A 1 777 ? 30.012 30.599 -46.436 1.00 91.50 777 LYS A CA 1
ATOM 6039 C C . LYS A 1 777 ? 30.161 29.109 -46.745 1.00 91.50 777 LYS A C 1
ATOM 6041 O O . LYS A 1 777 ? 29.540 28.304 -46.057 1.00 91.50 777 LYS A O 1
ATOM 6046 N N . TRP A 1 778 ? 30.989 28.742 -47.726 1.00 92.00 778 TRP A N 1
ATOM 6047 C CA . TRP A 1 778 ? 31.288 27.340 -48.021 1.00 92.00 778 TRP A CA 1
ATOM 6048 C C . TRP A 1 778 ? 32.017 26.666 -46.861 1.00 92.00 778 TRP A C 1
ATOM 6050 O O . TRP A 1 778 ? 31.573 25.633 -46.370 1.00 92.00 778 TRP A O 1
ATOM 6060 N N . THR A 1 779 ? 33.084 27.294 -46.365 1.00 92.06 779 THR A N 1
ATOM 6061 C CA . THR A 1 779 ? 33.850 26.812 -45.207 1.00 92.06 779 THR A CA 1
ATOM 6062 C C . THR A 1 779 ? 32.948 26.590 -43.987 1.00 92.06 779 THR A C 1
ATOM 6064 O O . THR A 1 779 ? 33.003 25.533 -43.360 1.00 92.06 779 THR A O 1
ATOM 6067 N N . ALA A 1 780 ? 32.043 27.533 -43.698 1.00 92.38 780 ALA A N 1
ATOM 6068 C CA . ALA A 1 780 ? 31.064 27.390 -42.620 1.00 92.38 780 ALA A CA 1
ATOM 6069 C C . ALA A 1 780 ? 30.057 26.250 -42.866 1.00 92.38 780 ALA A C 1
ATOM 6071 O O . ALA A 1 780 ? 29.711 25.524 -41.931 1.00 92.38 780 ALA A O 1
ATOM 6072 N N . LEU A 1 781 ? 29.591 26.065 -44.107 1.00 94.38 781 LEU A N 1
ATOM 6073 C CA . LEU A 1 781 ? 28.686 24.970 -44.460 1.00 94.38 781 LEU A CA 1
ATOM 6074 C C . LEU A 1 781 ? 29.360 23.600 -44.296 1.00 94.38 781 LEU A C 1
ATOM 6076 O O . LEU A 1 781 ? 28.744 22.700 -43.732 1.00 94.38 781 LEU A O 1
ATOM 6080 N N . VAL A 1 782 ? 30.611 23.446 -44.741 1.00 92.69 782 VAL A N 1
ATOM 6081 C CA . VAL A 1 782 ? 31.376 22.193 -44.612 1.00 92.69 782 VAL A CA 1
ATOM 6082 C C . VAL A 1 782 ? 31.680 21.873 -43.146 1.00 92.69 782 VAL A C 1
ATOM 6084 O O . VAL A 1 782 ? 31.510 20.728 -42.730 1.00 92.69 782 VAL A O 1
ATOM 6087 N N . ALA A 1 783 ? 32.039 22.872 -42.330 1.00 92.19 783 ALA A N 1
ATOM 6088 C CA . ALA A 1 783 ? 32.202 22.687 -40.884 1.00 92.19 783 ALA A CA 1
ATOM 6089 C C . ALA A 1 783 ? 30.901 22.186 -40.228 1.00 92.19 783 ALA A C 1
ATOM 6091 O O . ALA A 1 783 ? 30.896 21.191 -39.505 1.00 92.19 783 ALA A O 1
ATOM 6092 N N . LYS A 1 784 ? 29.766 22.817 -40.557 1.00 93.19 784 LYS A N 1
ATOM 6093 C CA . LYS A 1 784 ? 28.445 22.399 -40.068 1.00 93.19 784 LYS A CA 1
ATOM 6094 C C . LYS A 1 784 ? 28.053 21.004 -40.566 1.00 93.19 784 LYS A C 1
ATOM 6096 O O . LYS A 1 784 ? 27.453 20.237 -39.818 1.00 93.19 784 LYS A O 1
ATOM 6101 N N . ALA A 1 785 ? 28.380 20.661 -41.812 1.00 93.19 785 ALA A N 1
ATOM 6102 C CA . ALA A 1 785 ? 28.158 19.329 -42.368 1.00 93.19 785 ALA A CA 1
ATOM 6103 C C . ALA A 1 785 ? 28.929 18.260 -41.579 1.00 93.19 785 ALA A C 1
ATOM 6105 O O . ALA A 1 785 ? 28.351 17.231 -41.232 1.00 93.19 785 ALA A O 1
ATOM 6106 N N . PHE A 1 786 ? 30.187 18.529 -41.220 1.00 92.88 786 PHE A N 1
ATOM 6107 C CA . PHE A 1 786 ? 30.997 17.636 -40.391 1.00 92.88 786 PHE A CA 1
ATOM 6108 C C . PHE A 1 786 ? 30.348 17.371 -39.019 1.00 92.88 786 PHE A C 1
ATOM 6110 O O . PHE A 1 786 ? 30.199 16.217 -38.615 1.00 92.88 786 PHE A O 1
ATOM 6117 N N . GLU A 1 787 ? 29.858 18.413 -38.339 1.00 92.00 787 GLU A N 1
ATOM 6118 C CA . GLU A 1 787 ? 29.140 18.281 -37.059 1.00 92.00 787 GLU A CA 1
ATOM 6119 C C . GLU A 1 787 ? 27.817 17.508 -37.187 1.00 92.00 787 GLU A C 1
ATOM 6121 O O . GLU A 1 787 ? 27.471 16.691 -36.329 1.00 92.00 787 GLU A O 1
ATOM 6126 N N . VAL A 1 788 ? 27.047 17.768 -38.251 1.00 92.25 788 VAL A N 1
ATOM 6127 C CA . VAL A 1 788 ? 25.793 17.053 -38.538 1.00 92.25 788 VAL A CA 1
ATOM 6128 C C . VAL A 1 788 ? 26.068 15.572 -38.773 1.00 92.25 788 VAL A C 1
ATOM 6130 O O . VAL A 1 788 ? 25.385 14.738 -38.176 1.00 92.25 788 VAL A O 1
ATOM 6133 N N . LYS A 1 789 ? 27.087 15.244 -39.577 1.00 92.50 789 LYS A N 1
ATOM 6134 C CA . LYS A 1 789 ? 27.510 13.863 -39.823 1.00 92.50 789 LYS A CA 1
ATOM 6135 C C . LYS A 1 789 ? 27.895 13.170 -38.518 1.00 92.50 789 LYS A C 1
ATOM 6137 O O . LYS A 1 789 ? 27.296 12.151 -38.201 1.00 92.50 789 LYS A O 1
ATOM 6142 N N . ALA A 1 790 ? 28.809 13.744 -37.734 1.00 90.19 790 ALA A N 1
ATOM 6143 C CA . ALA A 1 790 ? 29.292 13.128 -36.495 1.00 90.19 790 ALA A CA 1
ATOM 6144 C C . ALA A 1 790 ? 28.165 12.853 -35.480 1.00 90.19 790 ALA A C 1
ATOM 6146 O O . ALA A 1 790 ? 28.134 11.810 -34.829 1.00 90.19 790 ALA A O 1
ATOM 6147 N N . ARG A 1 791 ? 27.203 13.776 -35.361 1.00 90.25 791 ARG A N 1
ATOM 6148 C CA . ARG A 1 791 ? 26.042 13.625 -34.474 1.00 90.25 791 ARG A CA 1
ATOM 6149 C C . ARG A 1 791 ? 25.074 12.543 -34.950 1.00 90.25 791 ARG A C 1
ATOM 6151 O O . ARG A 1 791 ? 24.654 11.715 -34.146 1.00 90.25 791 ARG A O 1
ATOM 6158 N N . ASN A 1 792 ? 24.709 12.558 -36.231 1.00 92.06 792 ASN A N 1
ATOM 6159 C CA . ASN A 1 792 ? 23.728 11.623 -36.785 1.00 92.06 792 ASN A CA 1
ATOM 6160 C C . ASN A 1 792 ? 24.307 10.217 -36.967 1.00 92.06 792 ASN A C 1
ATOM 6162 O O . ASN A 1 792 ? 23.563 9.242 -36.891 1.00 92.06 792 ASN A O 1
ATOM 6166 N N . GLN A 1 793 ? 25.619 10.109 -37.187 1.00 90.56 793 GLN A N 1
ATOM 6167 C CA . GLN A 1 793 ? 26.311 8.837 -37.345 1.00 90.56 793 GLN A CA 1
ATOM 6168 C C . GLN A 1 793 ? 26.045 7.925 -36.146 1.00 90.56 793 GLN A C 1
ATOM 6170 O O . GLN A 1 793 ? 25.571 6.821 -36.354 1.00 90.56 793 GLN A O 1
ATOM 6175 N N . LYS A 1 794 ? 26.160 8.412 -34.905 1.00 89.00 794 LYS A N 1
ATOM 6176 C CA . LYS A 1 794 ? 25.855 7.615 -33.698 1.00 89.00 794 LYS A CA 1
ATOM 6177 C C . LYS A 1 794 ? 24.461 6.972 -33.709 1.00 89.00 794 LYS A C 1
ATOM 6179 O O . LYS A 1 794 ? 24.297 5.814 -33.340 1.00 89.00 794 LYS A O 1
ATOM 6184 N N . GLN A 1 795 ? 23.447 7.713 -34.156 1.00 89.81 795 GLN A N 1
ATOM 6185 C CA . GLN A 1 795 ? 22.080 7.198 -34.275 1.00 89.81 795 GLN A CA 1
ATOM 6186 C C . GLN A 1 795 ? 21.960 6.157 -35.401 1.00 89.81 795 GLN A C 1
ATOM 6188 O O . GLN A 1 795 ? 21.271 5.151 -35.242 1.00 89.81 795 GLN A O 1
ATOM 6193 N N . ILE A 1 796 ? 22.622 6.391 -36.538 1.00 91.38 796 ILE A N 1
ATOM 6194 C CA . ILE A 1 796 ? 22.652 5.466 -37.684 1.00 91.38 796 ILE A CA 1
ATOM 6195 C C . ILE A 1 796 ? 23.380 4.169 -37.305 1.00 91.38 796 ILE A C 1
ATOM 6197 O O . ILE A 1 796 ? 22.930 3.081 -37.653 1.00 91.38 796 ILE A O 1
ATOM 6201 N N . GLU A 1 797 ? 24.470 4.282 -36.555 1.00 90.31 797 GLU A N 1
ATOM 6202 C CA . GLU A 1 797 ? 25.270 3.179 -36.034 1.00 90.31 797 GLU A CA 1
ATOM 6203 C C . GLU A 1 797 ? 24.499 2.312 -35.038 1.00 90.31 797 GLU A C 1
ATOM 6205 O O . GLU A 1 797 ? 24.611 1.088 -35.095 1.00 90.31 797 GLU A O 1
ATOM 6210 N N . ALA A 1 798 ? 23.686 2.917 -34.170 1.00 88.94 798 ALA A N 1
ATOM 6211 C CA . ALA A 1 798 ? 22.807 2.181 -33.263 1.00 88.94 798 ALA A CA 1
ATOM 6212 C C . ALA A 1 798 ? 21.663 1.462 -33.996 1.00 88.94 798 ALA A C 1
ATOM 6214 O O . ALA A 1 798 ? 21.328 0.329 -33.665 1.00 88.94 798 ALA A O 1
ATOM 6215 N N . GLU A 1 799 ? 21.051 2.119 -34.987 1.00 89.06 799 GLU A N 1
ATOM 6216 C CA . GLU A 1 799 ? 19.835 1.618 -35.641 1.00 89.06 799 GLU A CA 1
ATOM 6217 C C . GLU A 1 799 ? 20.116 0.620 -36.775 1.00 89.06 799 GLU A C 1
ATOM 6219 O O . GLU A 1 799 ? 19.315 -0.288 -36.992 1.00 89.06 799 GLU A O 1
ATOM 6224 N N . PHE A 1 800 ? 21.214 0.799 -37.518 1.00 91.56 800 PHE A N 1
ATOM 6225 C CA . PHE A 1 800 ? 21.528 0.014 -38.719 1.00 91.56 800 PHE A CA 1
ATOM 6226 C C . PHE A 1 800 ? 22.866 -0.722 -38.648 1.00 91.56 800 PHE A C 1
ATOM 6228 O O . PHE A 1 800 ? 23.119 -1.574 -39.503 1.00 91.56 800 PHE A O 1
ATOM 6235 N N . GLY A 1 801 ? 23.734 -0.385 -37.694 1.00 89.75 801 GLY A N 1
ATOM 6236 C CA . GLY A 1 801 ? 24.998 -1.081 -37.490 1.00 89.75 801 GLY A CA 1
ATOM 6237 C C . GLY A 1 801 ? 24.799 -2.421 -36.788 1.00 89.75 801 GLY A C 1
ATOM 6238 O O . GLY A 1 801 ? 23.915 -2.586 -35.951 1.00 89.75 801 GLY A O 1
ATOM 6239 N N . GLU A 1 802 ? 25.649 -3.385 -37.119 1.00 88.25 802 GLU A N 1
ATOM 6240 C CA . GLU A 1 802 ? 25.771 -4.650 -36.405 1.00 88.25 802 GLU A CA 1
ATOM 6241 C C . GLU A 1 802 ? 27.188 -4.768 -35.842 1.00 88.25 802 GLU A C 1
ATOM 6243 O O . GLU A 1 802 ? 28.191 -4.656 -36.561 1.00 88.25 802 GLU A O 1
ATOM 6248 N N . ALA A 1 803 ? 27.250 -4.941 -34.525 1.00 85.75 803 ALA A N 1
ATOM 6249 C CA . ALA A 1 803 ? 28.469 -5.169 -33.772 1.00 85.75 803 ALA A CA 1
ATOM 6250 C C . ALA A 1 803 ? 28.152 -6.055 -32.562 1.00 85.75 803 ALA A C 1
ATOM 6252 O O . ALA A 1 803 ? 27.239 -5.777 -31.781 1.00 85.75 803 ALA A O 1
ATOM 6253 N N . ARG A 1 804 ? 28.932 -7.128 -32.396 1.00 76.31 804 ARG A N 1
ATOM 6254 C CA . ARG A 1 804 ? 28.866 -8.009 -31.222 1.00 76.31 804 ARG A CA 1
ATOM 6255 C C . ARG A 1 804 ? 29.947 -7.615 -30.216 1.00 76.31 804 ARG A C 1
ATOM 6257 O O . ARG A 1 804 ? 31.100 -7.406 -30.603 1.00 76.31 804 ARG A O 1
ATOM 6264 N N . GLY A 1 805 ? 29.567 -7.544 -28.940 1.00 69.00 805 GLY A N 1
ATOM 6265 C CA . GLY A 1 805 ? 30.380 -6.998 -27.851 1.00 69.00 805 GLY A CA 1
ATOM 6266 C C . GLY A 1 805 ? 30.323 -5.464 -27.753 1.00 69.00 805 GLY A C 1
ATOM 6267 O O . GLY A 1 805 ? 29.976 -4.779 -28.709 1.00 69.00 805 GLY A O 1
ATOM 6268 N N . ARG A 1 806 ? 30.674 -4.906 -26.584 1.00 68.44 806 ARG A N 1
ATOM 6269 C CA . ARG A 1 806 ? 30.525 -3.459 -26.288 1.00 68.44 806 ARG A CA 1
ATOM 6270 C C . ARG A 1 806 ? 31.635 -2.561 -26.846 1.00 68.44 806 ARG A C 1
ATOM 6272 O O . ARG A 1 806 ? 31.488 -1.347 -26.843 1.00 68.44 806 ARG A O 1
ATOM 6279 N N . THR A 1 807 ? 32.762 -3.135 -27.263 1.00 63.81 807 THR A N 1
ATOM 6280 C CA . THR A 1 807 ? 33.982 -2.390 -27.638 1.00 63.81 807 THR A CA 1
ATOM 6281 C C . THR A 1 807 ? 34.412 -2.608 -29.091 1.00 63.81 807 THR A C 1
ATOM 6283 O O . THR A 1 807 ? 35.465 -2.123 -29.504 1.00 63.81 807 THR A O 1
ATOM 6286 N N . GLY A 1 808 ? 33.631 -3.358 -29.872 1.00 62.97 808 GLY A N 1
ATOM 6287 C CA . GLY A 1 808 ? 33.918 -3.629 -31.277 1.00 62.97 808 GLY A CA 1
ATOM 6288 C C . GLY A 1 808 ? 33.330 -2.565 -32.201 1.00 62.97 808 GLY A C 1
ATOM 6289 O O . GLY A 1 808 ? 32.202 -2.131 -32.001 1.00 62.97 808 GLY A O 1
ATOM 6290 N N . GLY A 1 809 ? 34.072 -2.179 -33.242 1.00 72.88 809 GLY A N 1
ATOM 6291 C CA . GLY A 1 809 ? 33.521 -1.382 -34.341 1.00 72.88 809 GLY A CA 1
ATOM 6292 C C . GLY A 1 809 ? 32.494 -2.164 -35.170 1.00 72.88 809 GLY A C 1
ATOM 6293 O O . GLY A 1 809 ? 32.442 -3.396 -35.114 1.00 72.88 809 GLY A O 1
ATOM 6294 N N . ILE A 1 810 ? 31.702 -1.443 -35.963 1.00 85.06 810 ILE A N 1
ATOM 6295 C CA . ILE A 1 810 ? 30.647 -2.005 -36.819 1.00 85.06 810 ILE A CA 1
ATOM 6296 C C . ILE A 1 810 ? 31.250 -2.946 -37.857 1.00 85.06 810 ILE A C 1
ATOM 6298 O O . ILE A 1 810 ? 32.161 -2.573 -38.597 1.00 85.06 810 ILE A O 1
ATOM 6302 N N . ARG A 1 811 ? 30.733 -4.177 -37.908 1.00 82.25 811 ARG A N 1
ATOM 6303 C CA . ARG A 1 811 ? 31.211 -5.232 -38.815 1.00 82.25 811 ARG A CA 1
ATOM 6304 C C . ARG A 1 811 ? 30.275 -5.441 -39.993 1.00 82.25 811 ARG A C 1
ATOM 6306 O O . ARG A 1 811 ? 30.739 -5.725 -41.095 1.00 82.25 811 ARG A O 1
ATOM 6313 N N . MET A 1 812 ? 28.971 -5.317 -39.760 1.00 87.06 812 MET A N 1
ATOM 6314 C CA . MET A 1 812 ? 27.937 -5.485 -40.778 1.00 87.06 812 MET A CA 1
ATOM 6315 C C . MET A 1 812 ? 26.889 -4.376 -40.652 1.00 87.06 812 MET A C 1
ATOM 6317 O O . MET A 1 812 ? 26.843 -3.649 -39.663 1.00 87.06 812 MET A O 1
ATOM 6321 N N . VAL A 1 813 ? 26.050 -4.227 -41.676 1.00 90.19 813 VAL A N 1
ATOM 6322 C CA . VAL A 1 813 ? 24.975 -3.228 -41.702 1.00 90.19 813 VAL A CA 1
ATOM 6323 C C . VAL A 1 813 ? 23.667 -3.869 -42.146 1.00 90.19 813 VAL A C 1
ATOM 6325 O O . VAL A 1 813 ? 23.659 -4.754 -43.005 1.00 90.19 813 VAL A O 1
ATOM 6328 N N . GLN A 1 814 ? 22.550 -3.395 -41.602 1.00 90.50 814 GLN A N 1
ATOM 6329 C CA . GLN A 1 814 ? 21.196 -3.794 -41.994 1.00 90.50 814 GLN A CA 1
ATOM 6330 C C . GLN A 1 814 ? 20.805 -3.152 -43.336 1.00 90.50 814 GLN A C 1
ATOM 6332 O O . GLN A 1 814 ? 20.014 -2.207 -43.416 1.00 90.50 814 GLN A O 1
ATOM 6337 N N . ALA A 1 815 ? 21.427 -3.632 -44.415 1.00 87.62 815 ALA A N 1
ATOM 6338 C CA . ALA A 1 815 ? 21.286 -3.069 -45.754 1.00 87.62 815 ALA A CA 1
ATOM 6339 C C . ALA A 1 815 ? 19.851 -3.166 -46.303 1.00 87.62 815 ALA A C 1
ATOM 6341 O O . ALA A 1 815 ? 19.433 -2.303 -47.067 1.00 87.62 815 ALA A O 1
ATOM 6342 N N . ASP A 1 816 ? 19.079 -4.171 -45.903 1.00 88.31 816 ASP A N 1
ATOM 6343 C CA . ASP A 1 816 ? 17.670 -4.348 -46.267 1.00 88.31 816 ASP A CA 1
ATOM 6344 C C . ASP A 1 816 ? 16.780 -3.197 -45.768 1.00 88.31 816 ASP A C 1
ATOM 6346 O O . ASP A 1 816 ? 15.887 -2.758 -46.494 1.00 88.31 816 ASP A O 1
ATOM 6350 N N . ARG A 1 817 ? 17.065 -2.658 -44.574 1.00 90.56 817 ARG A N 1
ATOM 6351 C CA . ARG A 1 817 ? 16.360 -1.501 -43.993 1.00 90.56 817 ARG A CA 1
ATOM 6352 C C . ARG A 1 817 ? 16.938 -0.173 -44.477 1.00 90.56 817 ARG A C 1
ATOM 6354 O O . ARG A 1 817 ? 16.190 0.772 -44.728 1.00 90.56 817 ARG A O 1
ATOM 6361 N N . LEU A 1 818 ? 18.260 -0.100 -44.632 1.00 92.88 818 LEU A N 1
ATOM 6362 C CA . LEU A 1 818 ? 18.965 1.137 -44.967 1.00 92.88 818 LEU A CA 1
ATOM 6363 C C . LEU A 1 818 ? 18.922 1.476 -46.468 1.00 92.88 818 LEU A C 1
ATOM 6365 O O . LEU A 1 818 ? 18.692 2.630 -46.835 1.00 92.88 818 LEU A O 1
ATOM 6369 N N . LEU A 1 819 ? 19.098 0.494 -47.361 1.00 91.94 819 LEU A N 1
ATOM 6370 C CA . LEU A 1 819 ? 19.136 0.730 -48.812 1.00 91.94 819 LEU A CA 1
ATOM 6371 C C . LEU A 1 819 ? 17.846 1.334 -49.379 1.00 91.94 819 LEU A C 1
ATOM 6373 O O . LEU A 1 819 ? 17.968 2.180 -50.264 1.00 91.94 819 LEU A O 1
ATOM 6377 N N . PRO A 1 820 ? 16.625 0.965 -48.940 1.00 93.00 820 PRO A N 1
ATOM 6378 C CA . PRO A 1 820 ? 15.409 1.631 -49.402 1.00 93.00 820 PRO A CA 1
ATOM 6379 C C . PRO A 1 820 ? 15.399 3.133 -49.105 1.00 93.00 820 PRO A C 1
ATOM 6381 O O . PRO A 1 820 ? 14.936 3.908 -49.941 1.00 93.00 820 PRO A O 1
ATOM 6384 N N . ILE A 1 821 ? 15.940 3.551 -47.954 1.00 93.62 821 ILE A N 1
ATOM 6385 C CA . ILE A 1 821 ? 16.053 4.966 -47.574 1.00 93.62 821 ILE A CA 1
ATOM 6386 C C . ILE A 1 821 ? 17.062 5.664 -48.481 1.00 93.62 821 ILE A C 1
ATOM 6388 O O . ILE A 1 821 ? 16.734 6.680 -49.092 1.00 93.62 821 ILE A O 1
ATOM 6392 N N . VAL A 1 822 ? 18.254 5.075 -48.620 1.00 94.31 822 VAL A N 1
ATOM 6393 C CA . VAL A 1 822 ? 19.325 5.599 -49.476 1.00 94.31 822 VAL A CA 1
ATOM 6394 C C . VAL A 1 822 ? 18.834 5.736 -50.916 1.00 94.31 822 VAL A C 1
ATOM 6396 O O . VAL A 1 822 ? 18.895 6.826 -51.465 1.00 94.31 822 VAL A O 1
ATOM 6399 N N . LYS A 1 823 ? 18.267 4.677 -51.508 1.00 93.12 823 LYS A N 1
ATOM 6400 C CA . LYS A 1 823 ? 17.767 4.682 -52.893 1.00 93.12 823 LYS A CA 1
ATOM 6401 C C . LYS A 1 823 ? 16.664 5.710 -53.113 1.00 93.12 823 LYS A C 1
ATOM 6403 O O . LYS A 1 823 ? 16.655 6.370 -54.148 1.00 93.12 823 LYS A O 1
ATOM 6408 N N . ARG A 1 824 ? 15.731 5.841 -52.161 1.00 91.50 824 ARG A N 1
ATOM 6409 C CA . ARG A 1 824 ? 14.664 6.845 -52.240 1.00 91.50 824 ARG A CA 1
ATOM 6410 C C . ARG A 1 824 ? 15.265 8.246 -52.267 1.00 91.50 824 ARG A C 1
ATOM 6412 O O . ARG A 1 824 ? 14.947 9.006 -53.173 1.00 91.50 824 ARG A O 1
ATOM 6419 N N . PHE A 1 825 ? 16.167 8.548 -51.335 1.00 92.19 825 PHE A N 1
ATOM 6420 C CA . PHE A 1 825 ? 16.825 9.849 -51.278 1.00 92.19 825 PHE A CA 1
ATOM 6421 C C . PHE A 1 825 ? 17.675 10.125 -52.526 1.00 92.19 825 PHE A C 1
ATOM 6423 O O . PHE A 1 825 ? 17.515 11.167 -53.148 1.00 92.19 825 PHE A O 1
ATOM 6430 N N . THR A 1 826 ? 18.527 9.190 -52.955 1.00 90.00 826 THR A N 1
ATOM 6431 C CA . THR A 1 826 ? 19.429 9.404 -54.101 1.00 90.00 826 THR A CA 1
ATOM 6432 C C . THR A 1 826 ? 18.700 9.465 -55.442 1.00 90.00 826 THR A C 1
ATOM 6434 O O . THR A 1 826 ? 19.279 9.934 -56.414 1.00 90.00 826 THR A O 1
ATOM 6437 N N . SER A 1 827 ? 17.447 9.002 -55.524 1.00 88.62 827 SER A N 1
ATOM 6438 C CA . SER A 1 827 ? 16.633 9.140 -56.739 1.00 88.62 827 SER A CA 1
ATOM 6439 C C . SER A 1 827 ? 16.083 10.553 -56.958 1.00 88.62 827 SER A C 1
ATOM 6441 O O . SER A 1 827 ? 15.825 10.918 -58.101 1.00 88.62 827 SER A O 1
ATOM 6443 N N . THR A 1 828 ? 15.914 11.343 -55.891 1.00 87.56 828 THR A N 1
ATOM 6444 C CA . THR A 1 828 ? 15.326 12.692 -55.968 1.00 87.56 828 THR A CA 1
ATOM 6445 C C . THR A 1 828 ? 16.300 13.797 -55.569 1.00 87.56 828 THR A C 1
ATOM 6447 O O . THR A 1 828 ? 16.199 14.904 -56.088 1.00 87.56 828 THR A O 1
ATOM 6450 N N . TRP A 1 829 ? 17.243 13.512 -54.662 1.00 89.00 829 TRP A N 1
ATOM 6451 C CA . TRP A 1 829 ? 18.146 14.494 -54.048 1.00 89.00 829 TRP A CA 1
ATOM 6452 C C . TRP A 1 829 ? 17.421 15.716 -53.462 1.00 89.00 829 TRP A C 1
ATOM 6454 O O . TRP A 1 829 ? 17.971 16.816 -53.387 1.00 89.00 829 TRP A O 1
ATOM 6464 N N . GLU A 1 830 ? 16.181 15.528 -53.010 1.00 85.62 830 GLU A N 1
ATOM 6465 C CA . GLU A 1 830 ? 15.387 16.592 -52.401 1.00 85.62 830 GLU A CA 1
ATOM 6466 C C . GLU A 1 830 ? 16.010 17.034 -51.070 1.00 85.62 830 GLU A C 1
ATOM 6468 O O . GLU A 1 830 ? 15.998 16.309 -50.073 1.00 85.62 830 GLU A O 1
ATOM 6473 N N . ILE A 1 831 ? 16.561 18.251 -51.048 1.00 86.19 831 ILE A N 1
ATOM 6474 C CA . ILE A 1 831 ? 17.165 18.853 -49.854 1.00 86.19 831 ILE A CA 1
ATOM 6475 C C . ILE A 1 831 ? 16.090 19.576 -49.026 1.00 86.19 831 ILE A C 1
ATOM 6477 O O . ILE A 1 831 ? 16.130 20.790 -48.820 1.00 86.19 831 ILE A O 1
ATOM 6481 N N . ASP A 1 832 ? 15.119 18.807 -48.541 1.00 82.50 832 ASP A N 1
ATOM 6482 C CA . ASP A 1 832 ? 14.100 19.261 -47.596 1.00 82.50 832 ASP A CA 1
ATOM 6483 C C . ASP A 1 832 ? 13.948 18.254 -46.448 1.00 82.50 832 ASP A C 1
ATOM 6485 O O . ASP A 1 832 ? 14.224 17.061 -46.587 1.00 82.50 832 ASP A O 1
ATOM 6489 N N . SER A 1 833 ? 13.567 18.740 -45.270 1.00 86.00 833 SER A N 1
ATOM 6490 C CA . SER A 1 833 ? 13.304 17.897 -44.109 1.00 86.00 833 SER A CA 1
ATOM 6491 C C . SER A 1 833 ? 12.274 18.549 -43.203 1.00 86.00 833 SER A C 1
ATOM 6493 O O . SER A 1 833 ? 12.418 19.703 -42.800 1.00 86.00 833 SER A O 1
ATOM 6495 N N . SER A 1 834 ? 11.267 17.770 -42.816 1.00 82.81 834 SER A N 1
ATOM 6496 C CA . SER A 1 834 ? 10.292 18.157 -41.798 1.00 82.81 834 SER A CA 1
ATOM 6497 C C . SER A 1 834 ? 10.831 18.020 -40.368 1.00 82.81 834 SER A C 1
ATOM 6499 O O . SER A 1 834 ? 10.153 18.434 -39.432 1.00 82.81 834 SER A O 1
ATOM 6501 N N . ASP A 1 835 ? 12.014 17.421 -40.174 1.00 87.31 835 ASP A N 1
ATOM 6502 C CA . ASP A 1 835 ? 12.645 17.290 -38.857 1.00 87.31 835 ASP A CA 1
ATOM 6503 C C . ASP A 1 835 ? 13.294 18.630 -38.447 1.00 87.31 835 ASP A C 1
ATOM 6505 O O . ASP A 1 835 ? 14.247 19.070 -39.106 1.00 87.31 835 ASP A O 1
ATOM 6509 N N . PRO A 1 836 ? 12.839 19.287 -37.359 1.00 86.06 836 PRO A N 1
ATOM 6510 C CA . PRO A 1 836 ? 13.358 20.588 -36.939 1.00 86.06 836 PRO A CA 1
ATOM 6511 C C . PRO A 1 836 ? 14.870 20.610 -36.681 1.00 86.06 836 PRO A C 1
ATOM 6513 O O . PRO A 1 836 ? 15.507 21.641 -36.909 1.00 86.06 836 PRO A O 1
ATOM 6516 N N . ALA A 1 837 ? 15.460 19.491 -36.242 1.00 84.56 837 ALA A N 1
ATOM 6517 C CA . ALA A 1 837 ? 16.889 19.404 -35.939 1.00 84.56 837 ALA A CA 1
ATOM 6518 C C . ALA A 1 837 ? 17.768 19.43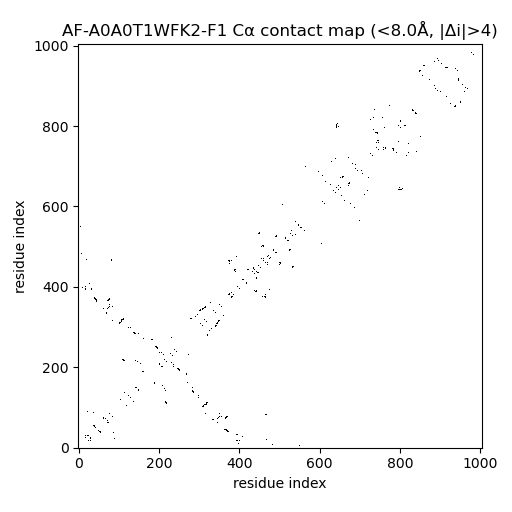8 -37.202 1.00 84.56 837 ALA A C 1
ATOM 6520 O O . ALA A 1 837 ? 18.949 19.790 -37.129 1.00 84.56 837 ALA A O 1
ATOM 6521 N N . ILE A 1 838 ? 17.193 19.091 -38.358 1.00 89.88 838 ILE A N 1
ATOM 6522 C CA . ILE A 1 838 ? 17.895 18.904 -39.634 1.00 89.88 838 ILE A CA 1
ATOM 6523 C C . ILE A 1 838 ? 17.474 19.950 -40.677 1.00 89.88 838 ILE A C 1
ATOM 6525 O O . ILE A 1 838 ? 18.303 20.381 -41.482 1.00 89.88 838 ILE A O 1
ATOM 6529 N N . ALA A 1 839 ? 16.225 20.421 -40.638 1.00 89.62 839 ALA A N 1
ATOM 6530 C CA . ALA A 1 839 ? 15.641 21.346 -41.612 1.00 89.62 839 ALA A CA 1
ATOM 6531 C C . ALA A 1 839 ? 16.500 22.599 -41.858 1.00 89.62 839 ALA A C 1
ATOM 6533 O O . ALA A 1 839 ? 16.673 23.050 -42.990 1.00 89.62 839 ALA A O 1
ATOM 6534 N N . GLY A 1 840 ? 17.076 23.168 -40.794 1.00 90.94 840 GLY A N 1
ATOM 6535 C CA . GLY A 1 840 ? 17.939 24.347 -40.893 1.00 90.94 840 GLY A CA 1
ATOM 6536 C C . GLY A 1 840 ? 19.281 24.090 -41.590 1.00 90.94 840 GLY A C 1
ATOM 6537 O O . GLY A 1 840 ? 19.843 25.008 -42.179 1.00 90.94 840 GLY A O 1
ATOM 6538 N N . PHE A 1 841 ? 19.818 22.869 -41.523 1.00 94.19 841 PHE A N 1
ATOM 6539 C CA . PHE A 1 841 ? 21.007 22.478 -42.283 1.00 94.19 841 PHE A CA 1
ATOM 6540 C C . PHE A 1 841 ? 20.654 22.269 -43.757 1.00 94.19 841 PHE A C 1
ATOM 6542 O O . PHE A 1 841 ? 21.239 22.936 -44.605 1.00 94.19 841 PHE A O 1
ATOM 6549 N N . MET A 1 842 ? 19.638 21.452 -44.042 1.00 92.94 842 MET A N 1
ATOM 6550 C CA . MET A 1 842 ? 19.202 21.131 -45.407 1.00 92.94 842 MET A CA 1
ATOM 6551 C C . MET A 1 842 ? 18.895 22.402 -46.220 1.00 92.94 842 MET A C 1
ATOM 6553 O O . MET A 1 842 ? 19.506 22.633 -47.261 1.00 92.94 842 MET A O 1
ATOM 6557 N N . ARG A 1 843 ? 18.087 23.327 -45.681 1.00 92.69 843 ARG A N 1
ATOM 6558 C CA . ARG A 1 843 ? 17.753 24.594 -46.366 1.00 92.69 843 ARG A CA 1
ATOM 6559 C C . ARG A 1 843 ? 18.956 25.491 -46.677 1.00 92.69 843 ARG A C 1
ATOM 6561 O O . ARG A 1 843 ? 18.864 26.340 -47.558 1.00 92.69 843 ARG A O 1
ATOM 6568 N N . SER A 1 844 ? 20.070 25.335 -45.959 1.00 92.44 844 SER A N 1
ATOM 6569 C CA . SER A 1 844 ? 21.272 26.147 -46.183 1.00 92.44 844 SER A CA 1
ATOM 6570 C C . SER A 1 844 ? 22.166 25.643 -47.320 1.00 92.44 844 SER A C 1
ATOM 6572 O O . SER A 1 844 ? 23.014 26.400 -47.782 1.00 92.44 844 SER A O 1
ATOM 6574 N N . VAL A 1 845 ? 21.980 24.402 -47.789 1.00 93.62 845 VAL A N 1
ATOM 6575 C CA . VAL A 1 845 ? 22.898 23.760 -48.743 1.00 93.62 845 VAL A CA 1
ATOM 6576 C C . VAL A 1 845 ? 22.789 24.374 -50.137 1.00 93.62 845 VAL A C 1
ATOM 6578 O O . VAL A 1 845 ? 23.775 24.912 -50.635 1.00 93.62 845 VAL A O 1
ATOM 6581 N N . ALA A 1 846 ? 21.603 24.343 -50.756 1.00 91.69 846 ALA A N 1
ATOM 6582 C CA . ALA A 1 846 ? 21.432 24.774 -52.148 1.00 91.69 846 ALA A CA 1
ATOM 6583 C C . ALA A 1 846 ? 21.890 26.229 -52.409 1.00 91.69 846 ALA A C 1
ATOM 6585 O O . ALA A 1 846 ? 22.691 26.426 -53.321 1.00 91.69 846 ALA A O 1
ATOM 6586 N N . PRO A 1 847 ? 21.529 27.237 -51.581 1.00 92.75 847 PRO A N 1
ATOM 6587 C CA . PRO A 1 847 ? 21.964 28.617 -51.818 1.00 92.75 847 PRO A CA 1
ATOM 6588 C C . PRO A 1 847 ? 23.486 28.812 -51.775 1.00 92.75 847 PRO A C 1
ATOM 6590 O O . PRO A 1 847 ? 24.029 29.628 -52.516 1.00 92.75 847 PRO A O 1
ATOM 6593 N N . VAL A 1 848 ? 24.187 28.087 -50.896 1.00 94.12 848 VAL A N 1
ATOM 6594 C CA . VAL A 1 848 ? 25.651 28.182 -50.772 1.00 94.12 848 VAL A CA 1
ATOM 6595 C C . VAL A 1 848 ? 26.338 27.442 -51.920 1.00 94.12 848 VAL A C 1
ATOM 6597 O O . VAL A 1 848 ? 27.317 27.947 -52.464 1.00 94.12 848 VAL A O 1
ATOM 6600 N N . VAL A 1 849 ? 25.806 26.281 -52.314 1.00 92.88 849 VAL A N 1
ATOM 6601 C CA . VAL A 1 849 ? 26.289 25.504 -53.464 1.00 92.88 849 VAL A CA 1
ATOM 6602 C C . VAL A 1 849 ? 26.156 26.305 -54.755 1.00 92.88 849 VAL A C 1
ATOM 6604 O O . VAL A 1 849 ? 27.126 26.404 -55.498 1.00 92.88 849 VAL A O 1
ATOM 6607 N N . ASP A 1 850 ? 25.002 26.925 -55.005 1.00 91.81 850 ASP A N 1
ATOM 6608 C CA . ASP A 1 850 ? 24.793 27.732 -56.210 1.00 91.81 850 ASP A CA 1
ATOM 6609 C C . ASP A 1 850 ? 25.707 28.964 -56.240 1.00 91.81 850 ASP A C 1
ATOM 6611 O O . ASP A 1 850 ? 26.249 29.301 -57.292 1.00 91.81 850 ASP A O 1
ATOM 6615 N N . GLN A 1 851 ? 25.949 29.600 -55.088 1.00 91.75 851 GLN A N 1
ATOM 6616 C CA . GLN A 1 851 ? 26.889 30.717 -54.991 1.00 91.75 851 GLN A CA 1
ATOM 6617 C C . GLN A 1 851 ? 28.332 30.289 -55.326 1.00 91.75 851 GLN A C 1
ATOM 6619 O O . GLN A 1 851 ? 29.023 30.979 -56.077 1.00 91.75 851 GLN A O 1
ATOM 6624 N N . GLU A 1 852 ? 28.803 29.161 -54.785 1.00 91.25 852 GLU A N 1
ATOM 6625 C CA . GLU A 1 852 ? 30.138 28.621 -55.095 1.00 91.25 852 GLU A CA 1
ATOM 6626 C C . GLU A 1 852 ? 30.249 28.156 -56.549 1.00 91.25 852 GLU A C 1
ATOM 6628 O O . GLU A 1 852 ? 31.279 28.364 -57.188 1.00 91.25 852 GLU A O 1
ATOM 6633 N N . TRP A 1 853 ? 29.181 27.567 -57.086 1.00 92.62 853 TRP A N 1
ATOM 6634 C CA . TRP A 1 853 ? 29.107 27.139 -58.478 1.00 92.62 853 TRP A CA 1
ATOM 6635 C C . TRP A 1 853 ? 29.249 28.318 -59.442 1.00 92.62 853 TRP A C 1
ATOM 6637 O O . TRP A 1 853 ? 30.047 28.260 -60.375 1.00 92.62 853 TRP A O 1
ATOM 6647 N N . GLN A 1 854 ? 28.541 29.422 -59.182 1.00 91.00 854 GLN A N 1
ATOM 6648 C CA . GLN A 1 854 ? 28.670 30.656 -59.961 1.00 91.00 854 GLN A CA 1
ATOM 6649 C C . GLN A 1 854 ? 30.095 31.220 -59.901 1.00 91.00 854 GLN A C 1
ATOM 6651 O O . GLN A 1 854 ? 30.652 31.598 -60.930 1.00 91.00 854 GLN A O 1
ATOM 6656 N N . ALA A 1 855 ? 30.717 31.237 -58.717 1.00 89.38 855 ALA A N 1
ATOM 6657 C CA . ALA A 1 855 ? 32.097 31.698 -58.567 1.00 89.38 855 ALA A CA 1
ATOM 6658 C C . ALA A 1 855 ? 33.092 30.825 -59.353 1.00 89.38 855 ALA A C 1
ATOM 6660 O O . ALA A 1 855 ? 34.023 31.347 -59.969 1.00 89.38 855 ALA A O 1
ATOM 6661 N N . LEU A 1 856 ? 32.885 29.504 -59.366 1.00 91.12 856 LEU A N 1
ATOM 6662 C CA . LEU A 1 856 ? 33.679 28.572 -60.162 1.00 91.12 856 LEU A CA 1
ATOM 6663 C C . LEU A 1 856 ? 33.492 28.816 -61.666 1.00 91.12 856 LEU A C 1
ATOM 6665 O O . LEU A 1 856 ? 34.480 28.898 -62.394 1.00 91.12 856 LEU A O 1
ATOM 6669 N N . GLN A 1 857 ? 32.245 28.984 -62.117 1.00 90.81 857 GLN A N 1
ATOM 6670 C CA . GLN A 1 857 ? 31.903 29.232 -63.519 1.00 90.81 857 GLN A CA 1
ATOM 6671 C C . GLN A 1 857 ? 32.588 30.485 -64.069 1.00 90.81 857 GLN A C 1
ATOM 6673 O O . GLN A 1 857 ? 33.150 30.443 -65.166 1.00 90.81 857 GLN A O 1
ATOM 6678 N N . VAL A 1 858 ? 32.587 31.577 -63.298 1.00 89.75 858 VAL A N 1
ATOM 6679 C CA . VAL A 1 858 ? 33.279 32.822 -63.662 1.00 89.75 858 VAL A CA 1
ATOM 6680 C C . VAL A 1 858 ? 34.776 32.566 -63.853 1.00 89.75 858 VAL A C 1
ATOM 6682 O O . VAL A 1 858 ? 35.313 32.853 -64.921 1.00 89.75 858 VAL A O 1
ATOM 6685 N N . ARG A 1 859 ? 35.438 31.928 -62.875 1.00 89.56 859 ARG A N 1
ATOM 6686 C CA . ARG A 1 859 ? 36.885 31.646 -62.935 1.00 89.56 859 ARG A CA 1
ATOM 6687 C C . ARG A 1 859 ? 37.274 30.760 -64.120 1.00 89.56 859 ARG A C 1
ATOM 6689 O O . ARG A 1 859 ? 38.317 30.986 -64.729 1.00 89.56 859 ARG A O 1
ATOM 6696 N N . VAL A 1 860 ? 36.466 29.746 -64.437 1.00 88.75 860 VAL A N 1
ATOM 6697 C CA . VAL A 1 860 ? 36.723 28.871 -65.590 1.00 88.75 860 VAL A CA 1
ATOM 6698 C C . VAL A 1 860 ? 36.560 29.646 -66.894 1.00 88.75 860 VAL A C 1
ATOM 6700 O O . VAL A 1 860 ? 37.468 29.621 -67.722 1.00 88.75 860 VAL A O 1
ATOM 6703 N N . THR A 1 861 ? 35.450 30.373 -67.059 1.00 86.44 861 THR A N 1
ATOM 6704 C CA . THR A 1 861 ? 35.133 31.101 -68.301 1.00 86.44 861 THR A CA 1
ATOM 6705 C C . THR A 1 861 ? 36.202 32.140 -68.642 1.00 86.44 861 THR A C 1
ATOM 6707 O O . THR A 1 861 ? 36.604 32.246 -69.798 1.00 86.44 861 THR A O 1
ATOM 6710 N N . GLU A 1 862 ? 36.710 32.859 -67.636 1.00 84.75 862 GLU A N 1
ATOM 6711 C CA . GLU A 1 862 ? 37.744 33.885 -67.814 1.00 84.75 862 GLU A CA 1
ATOM 6712 C C . GLU A 1 862 ? 39.078 33.327 -68.336 1.00 84.75 862 GLU A C 1
ATOM 6714 O O . GLU A 1 862 ? 39.833 34.038 -68.989 1.00 84.75 862 GLU A O 1
ATOM 6719 N N . VAL A 1 863 ? 39.402 32.062 -68.054 1.00 82.94 863 VAL A N 1
ATOM 6720 C CA . VAL A 1 863 ? 40.760 31.528 -68.277 1.00 82.94 863 VAL A CA 1
ATOM 6721 C C . VAL A 1 863 ? 40.785 30.408 -69.310 1.00 82.94 863 VAL A C 1
ATOM 6723 O O . VAL A 1 863 ? 41.834 30.127 -69.886 1.00 82.94 863 VAL A O 1
ATOM 6726 N N . GLN A 1 864 ? 39.641 29.791 -69.607 1.00 80.50 864 GLN A N 1
ATOM 6727 C CA . GLN A 1 864 ? 39.537 28.657 -70.527 1.00 80.50 864 GLN A CA 1
ATOM 6728 C C . GLN A 1 864 ? 40.118 28.957 -71.917 1.00 80.50 864 GLN A C 1
ATOM 6730 O O . GLN A 1 864 ? 40.776 28.097 -72.494 1.00 80.50 864 GLN A O 1
ATOM 6735 N N . GLN A 1 865 ? 39.936 30.178 -72.432 1.00 74.88 865 GLN A N 1
ATOM 6736 C CA . GLN A 1 865 ? 40.461 30.590 -73.743 1.00 74.88 865 GLN A CA 1
ATOM 6737 C C . GLN A 1 865 ? 41.985 30.807 -73.756 1.00 74.88 865 GLN A C 1
ATOM 6739 O O . GLN A 1 865 ? 42.595 30.832 -74.823 1.00 74.88 865 GLN A O 1
ATOM 6744 N N . LEU A 1 866 ? 42.607 30.957 -72.581 1.00 70.06 866 LEU A N 1
ATOM 6745 C CA . LEU A 1 866 ? 44.045 31.193 -72.427 1.00 70.06 866 LEU A CA 1
ATOM 6746 C C . LEU A 1 866 ? 44.857 29.888 -72.357 1.00 70.06 866 LEU A C 1
ATOM 6748 O O . LEU A 1 866 ? 46.086 29.927 -72.423 1.00 70.06 866 LEU A O 1
ATOM 6752 N N . LEU A 1 867 ? 44.196 28.735 -72.219 1.00 72.00 867 LEU A N 1
ATOM 6753 C CA . LEU A 1 867 ? 44.838 27.428 -72.067 1.00 72.00 867 LEU A CA 1
ATOM 6754 C C . LEU A 1 867 ? 44.796 26.629 -73.376 1.00 72.00 867 LEU A C 1
ATOM 6756 O O . LEU A 1 867 ? 43.753 26.501 -74.010 1.00 72.00 867 LEU A O 1
ATOM 6760 N N . ASP A 1 868 ? 45.920 26.010 -73.750 1.00 67.38 868 ASP A N 1
ATOM 6761 C CA . ASP A 1 868 ? 46.011 25.135 -74.932 1.00 67.38 868 ASP A CA 1
ATOM 6762 C C . ASP A 1 868 ? 45.606 23.695 -74.551 1.00 67.38 868 ASP A C 1
ATOM 6764 O O . ASP A 1 868 ? 46.438 22.783 -74.487 1.00 67.38 868 ASP A O 1
ATOM 6768 N N . LEU A 1 869 ? 44.323 23.512 -74.212 1.00 63.69 869 LEU A N 1
ATOM 6769 C CA . LEU A 1 869 ? 43.760 22.218 -73.791 1.00 63.69 869 LEU A CA 1
ATOM 6770 C C . LEU A 1 869 ? 43.683 21.207 -74.954 1.00 63.69 869 LEU A C 1
ATOM 6772 O O . LEU A 1 869 ? 43.812 20.004 -74.732 1.00 63.69 869 LEU A O 1
ATOM 6776 N N . GLU A 1 870 ? 43.549 21.677 -76.199 1.00 60.25 870 GLU A N 1
ATOM 6777 C CA . GLU A 1 870 ? 43.398 20.834 -77.398 1.00 60.25 870 GLU A CA 1
ATOM 6778 C C . GLU A 1 870 ? 44.692 20.112 -77.809 1.00 60.25 870 GLU A C 1
ATOM 6780 O O . GLU A 1 870 ? 44.644 19.023 -78.382 1.00 60.25 870 GLU A O 1
ATOM 6785 N N . ARG A 1 871 ? 45.869 20.680 -77.502 1.00 62.38 871 ARG A N 1
ATOM 6786 C CA . ARG A 1 871 ? 47.175 20.090 -77.858 1.00 62.38 871 ARG A CA 1
ATOM 6787 C C . ARG A 1 871 ? 47.817 19.241 -76.757 1.00 62.38 871 ARG A C 1
ATOM 6789 O O . ARG A 1 871 ? 48.987 18.885 -76.893 1.00 62.38 871 ARG A O 1
ATOM 6796 N N . GLN A 1 872 ? 47.088 18.932 -75.679 1.00 63.47 872 GLN A N 1
ATOM 6797 C CA . GLN A 1 872 ? 47.536 18.093 -74.550 1.00 63.47 872 GLN A CA 1
ATOM 6798 C C . GLN A 1 872 ? 48.894 18.494 -73.937 1.00 63.47 872 GLN A C 1
ATOM 6800 O O . GLN A 1 872 ? 49.684 17.648 -73.515 1.00 63.47 872 GLN A O 1
ATOM 6805 N N . ARG A 1 873 ? 49.206 19.793 -73.878 1.00 73.94 873 ARG A N 1
ATOM 6806 C CA . ARG A 1 873 ? 50.458 20.260 -73.261 1.00 73.94 873 ARG A CA 1
ATOM 6807 C C . ARG A 1 873 ? 50.363 20.209 -71.739 1.00 73.94 873 ARG A C 1
ATOM 6809 O O . ARG A 1 873 ? 49.368 20.658 -71.175 1.00 73.94 873 ARG A O 1
ATOM 6816 N N . SER A 1 874 ? 51.408 19.718 -71.071 1.00 80.25 874 SER A N 1
ATOM 6817 C CA . SER A 1 874 ? 51.436 19.631 -69.606 1.00 80.25 874 SER A CA 1
ATOM 6818 C C . SER A 1 874 ? 51.438 21.013 -68.945 1.00 80.25 874 SER A C 1
ATOM 6820 O O . SER A 1 874 ? 51.905 21.998 -69.527 1.00 80.25 874 SER A O 1
ATOM 6822 N N . TRP A 1 875 ? 50.952 21.083 -67.702 1.00 84.62 875 TRP A N 1
ATOM 6823 C CA . TRP A 1 875 ? 50.917 22.321 -66.914 1.00 84.62 875 TRP A CA 1
ATOM 6824 C C . TRP A 1 875 ? 52.306 22.942 -66.782 1.00 84.62 875 TRP A C 1
ATOM 6826 O O . TRP A 1 875 ? 52.484 24.144 -66.976 1.00 84.62 875 TRP A O 1
ATOM 6836 N N . THR A 1 876 ? 53.314 22.105 -66.551 1.00 82.75 876 THR A N 1
ATOM 6837 C CA . THR A 1 876 ? 54.717 22.501 -66.421 1.00 82.75 876 THR A CA 1
ATOM 6838 C C . THR A 1 876 ? 55.281 23.101 -67.710 1.00 82.75 876 THR A C 1
ATOM 6840 O O . THR A 1 876 ? 56.055 24.053 -67.651 1.00 82.75 876 THR A O 1
ATOM 6843 N N . ASP A 1 877 ? 54.889 22.589 -68.883 1.00 79.31 877 ASP A N 1
ATOM 6844 C CA . ASP A 1 877 ? 55.332 23.139 -70.173 1.00 79.31 877 ASP A CA 1
ATOM 6845 C C . ASP A 1 877 ? 54.656 24.487 -70.472 1.00 79.31 877 ASP A C 1
ATOM 6847 O O . ASP A 1 877 ? 55.318 25.444 -70.882 1.00 79.31 877 ASP A O 1
ATOM 6851 N N . GLN A 1 878 ? 53.344 24.590 -70.225 1.00 79.06 878 GLN A N 1
ATOM 6852 C CA . GLN A 1 878 ? 52.584 25.821 -70.466 1.00 79.06 878 GLN A CA 1
ATOM 6853 C C . GLN A 1 878 ? 53.046 26.958 -69.541 1.00 79.06 878 GLN A C 1
ATOM 6855 O O . GLN A 1 878 ? 53.393 28.045 -70.009 1.00 79.06 878 GLN A O 1
ATOM 6860 N N . THR A 1 879 ? 53.145 26.694 -68.237 1.00 83.88 879 THR A N 1
ATOM 6861 C CA . THR A 1 879 ? 53.613 27.682 -67.252 1.00 83.88 879 THR A CA 1
ATOM 6862 C C . THR A 1 879 ? 55.109 27.967 -67.372 1.00 83.88 879 THR A C 1
ATOM 6864 O O . THR A 1 879 ? 55.529 29.117 -67.232 1.00 83.88 879 THR A O 1
ATOM 6867 N N . GLY A 1 880 ? 55.924 26.957 -67.696 1.00 80.44 880 GLY A N 1
ATOM 6868 C CA . GLY A 1 880 ? 57.372 27.086 -67.857 1.00 80.44 880 GLY A CA 1
ATOM 6869 C C . GLY A 1 880 ? 57.766 28.054 -68.972 1.00 80.44 880 GLY A C 1
ATOM 6870 O O . GLY A 1 880 ? 58.712 28.829 -68.810 1.00 80.44 880 GLY A O 1
ATOM 6871 N N . LYS A 1 881 ? 57.007 28.084 -70.074 1.00 77.62 881 LYS A N 1
ATOM 6872 C CA . LYS A 1 881 ? 57.205 29.051 -71.167 1.00 77.62 881 LYS A CA 1
ATOM 6873 C C . LYS A 1 881 ? 56.941 30.483 -70.709 1.00 77.62 881 LYS A C 1
ATOM 6875 O O . LYS A 1 881 ? 57.791 31.346 -70.913 1.00 77.62 881 LYS A O 1
ATOM 6880 N N . VAL A 1 882 ? 55.822 30.716 -70.022 1.00 79.25 882 VAL A N 1
ATOM 6881 C CA . VAL A 1 882 ? 55.464 32.032 -69.464 1.00 79.25 882 VAL A CA 1
ATOM 6882 C C . VAL A 1 882 ? 56.504 32.498 -68.437 1.00 79.25 882 VAL A C 1
ATOM 6884 O O . VAL A 1 882 ? 57.009 33.618 -68.519 1.00 79.25 882 VAL A O 1
ATOM 6887 N N . LEU A 1 883 ? 56.904 31.620 -67.513 1.00 82.12 883 LEU A N 1
ATOM 6888 C CA . LEU A 1 883 ? 57.921 31.913 -66.500 1.00 82.12 883 LEU A CA 1
ATOM 6889 C C . LEU A 1 883 ? 59.299 32.199 -67.107 1.00 82.12 883 LEU A C 1
ATOM 6891 O O . LEU A 1 883 ? 60.016 33.059 -66.602 1.00 82.12 883 LEU A O 1
ATOM 6895 N N . THR A 1 884 ? 59.676 31.513 -68.190 1.00 80.00 884 THR A N 1
ATOM 6896 C CA . THR A 1 884 ? 60.942 31.767 -68.898 1.00 80.00 884 THR A CA 1
ATOM 6897 C C . THR A 1 884 ? 60.961 33.178 -69.481 1.00 80.00 884 THR A C 1
ATOM 6899 O O . THR A 1 884 ? 61.925 33.913 -69.267 1.00 80.00 884 THR A O 1
ATOM 6902 N N . VAL A 1 885 ? 59.874 33.592 -70.142 1.00 78.62 885 VAL A N 1
ATOM 6903 C CA . VAL A 1 885 ? 59.737 34.949 -70.694 1.00 78.62 885 VAL A CA 1
ATOM 6904 C C . VAL A 1 885 ? 59.816 36.003 -69.585 1.00 78.62 885 VAL A C 1
ATOM 6906 O O . VAL A 1 885 ? 60.594 36.953 -69.690 1.00 78.62 885 VAL A O 1
ATOM 6909 N N . LEU A 1 886 ? 59.087 35.809 -68.482 1.00 79.81 886 LEU A N 1
ATOM 6910 C CA . LEU A 1 886 ? 59.080 36.757 -67.364 1.00 79.81 886 LEU A CA 1
ATOM 6911 C C . LEU A 1 886 ? 60.418 36.813 -66.607 1.00 79.81 886 LEU A C 1
ATOM 6913 O O . LEU A 1 886 ? 60.828 37.896 -66.192 1.00 79.81 886 LEU A O 1
ATOM 6917 N N . ARG A 1 887 ? 61.146 35.695 -66.468 1.00 81.38 887 ARG A N 1
ATOM 6918 C CA . ARG A 1 887 ? 62.501 35.676 -65.879 1.00 81.38 887 ARG A CA 1
ATOM 6919 C C . ARG A 1 887 ? 63.501 36.451 -66.727 1.00 81.38 887 ARG A C 1
ATOM 6921 O O . ARG A 1 887 ? 64.281 37.217 -66.168 1.00 81.38 887 ARG A O 1
ATOM 6928 N N . ILE A 1 888 ? 63.453 36.297 -68.052 1.00 79.12 888 ILE A N 1
ATOM 6929 C CA . ILE A 1 888 ? 64.300 37.066 -68.975 1.00 79.12 888 ILE A CA 1
ATOM 6930 C C . ILE A 1 888 ? 63.978 38.563 -68.859 1.00 79.12 888 ILE A C 1
ATOM 6932 O O . ILE A 1 888 ? 64.889 39.379 -68.725 1.00 79.12 888 ILE A O 1
ATOM 6936 N N . ALA A 1 889 ? 62.692 38.931 -68.833 1.00 73.62 889 ALA A N 1
ATOM 6937 C CA . ALA A 1 889 ? 62.270 40.320 -68.654 1.00 73.62 889 ALA A CA 1
ATOM 6938 C C . ALA A 1 889 ? 62.707 40.900 -67.294 1.00 73.62 889 ALA A C 1
ATOM 6940 O O . ALA A 1 889 ? 63.157 42.044 -67.225 1.00 73.62 889 ALA A O 1
ATOM 6941 N N . HIS A 1 890 ? 62.635 40.110 -66.220 1.00 79.19 890 HIS A N 1
ATOM 6942 C CA . HIS A 1 890 ? 63.093 40.501 -64.888 1.00 79.19 890 HIS A CA 1
ATOM 6943 C C . HIS A 1 890 ? 64.619 40.684 -64.820 1.00 79.19 890 HIS A C 1
ATOM 6945 O O . HIS A 1 890 ? 65.086 41.707 -64.325 1.00 79.19 890 HIS A O 1
ATOM 6951 N N . GLN A 1 891 ? 65.400 39.753 -65.384 1.00 78.06 891 GLN A N 1
ATOM 6952 C CA . GLN A 1 891 ? 66.866 39.858 -65.478 1.00 78.06 891 GLN A CA 1
ATOM 6953 C C . GLN A 1 891 ? 67.314 41.063 -66.314 1.00 78.06 891 GLN A C 1
ATOM 6955 O O . GLN A 1 891 ? 68.322 41.691 -66.003 1.00 78.06 891 GLN A O 1
ATOM 6960 N N . ALA A 1 892 ? 66.540 41.422 -67.340 1.00 74.12 892 ALA A N 1
ATOM 6961 C CA . ALA A 1 892 ? 66.756 42.624 -68.140 1.00 74.12 892 ALA A CA 1
ATOM 6962 C C . ALA A 1 892 ? 66.299 43.926 -67.442 1.00 74.12 892 ALA A C 1
ATOM 6964 O O . ALA A 1 892 ? 66.418 45.000 -68.033 1.00 74.12 892 ALA A O 1
ATOM 6965 N N . GLY A 1 893 ? 65.758 43.852 -66.218 1.00 74.44 893 GLY A N 1
ATOM 6966 C CA . GLY A 1 893 ? 65.272 45.004 -65.450 1.00 74.44 893 GLY A CA 1
ATOM 6967 C C . GLY A 1 893 ? 63.972 45.623 -65.975 1.00 74.44 893 GLY A C 1
ATOM 6968 O O . GLY A 1 893 ? 63.690 46.777 -65.664 1.00 74.44 893 GLY A O 1
ATOM 6969 N N . ARG A 1 894 ? 63.204 44.882 -66.787 1.00 73.56 894 ARG A N 1
ATOM 6970 C CA . ARG A 1 894 ? 62.000 45.354 -67.504 1.00 73.56 894 ARG A CA 1
ATOM 6971 C C . ARG A 1 894 ? 60.683 44.963 -66.828 1.00 73.56 894 ARG A C 1
ATOM 6973 O O . ARG A 1 894 ? 59.617 45.405 -67.238 1.00 73.56 894 ARG A O 1
ATOM 6980 N N . LEU A 1 895 ? 60.739 44.126 -65.793 1.00 79.19 895 LEU A N 1
ATOM 6981 C CA . LEU A 1 895 ? 59.591 43.781 -64.957 1.00 79.19 895 LEU A CA 1
ATOM 6982 C C . LEU A 1 895 ? 59.669 44.570 -63.645 1.00 79.19 895 LEU A C 1
ATOM 6984 O O . LEU A 1 895 ? 60.505 44.274 -62.792 1.00 79.19 895 LEU A O 1
ATOM 6988 N N . ASN A 1 896 ? 58.786 45.558 -63.485 1.00 72.94 896 ASN A N 1
ATOM 6989 C CA . ASN A 1 896 ? 58.762 46.437 -62.306 1.00 72.94 896 ASN A CA 1
ATOM 6990 C C . ASN A 1 896 ? 58.321 45.722 -61.016 1.00 72.94 896 ASN A C 1
ATOM 6992 O O . ASN A 1 896 ? 58.665 46.153 -59.917 1.00 72.94 896 ASN A O 1
ATOM 6996 N N . ASP A 1 897 ? 57.576 44.625 -61.144 1.00 80.00 897 ASP A N 1
ATOM 6997 C CA . ASP A 1 897 ? 57.094 43.831 -60.019 1.00 80.00 897 ASP A CA 1
ATOM 6998 C C . ASP A 1 897 ? 58.093 42.722 -59.663 1.00 80.00 897 ASP A C 1
ATOM 7000 O O . ASP A 1 897 ? 58.266 41.753 -60.406 1.00 80.00 897 ASP A O 1
ATOM 7004 N N . ARG A 1 898 ? 58.775 42.879 -58.524 1.00 71.44 898 ARG A N 1
ATOM 7005 C CA . ARG A 1 898 ? 59.868 41.985 -58.117 1.00 71.44 898 ARG A CA 1
ATOM 7006 C C . ARG A 1 898 ? 59.397 40.613 -57.636 1.00 71.44 898 ARG A C 1
ATOM 7008 O O . ARG A 1 898 ? 60.175 39.670 -57.728 1.00 71.44 898 ARG A O 1
ATOM 7015 N N . ASN A 1 899 ? 58.147 40.488 -57.190 1.00 84.44 899 ASN A N 1
ATOM 7016 C CA . ASN A 1 899 ? 57.637 39.254 -56.586 1.00 84.44 899 ASN A CA 1
ATOM 7017 C C . ASN A 1 899 ? 56.842 38.398 -57.582 1.00 84.44 899 ASN A C 1
ATOM 7019 O O . ASN A 1 899 ? 56.626 37.214 -57.340 1.00 84.44 899 ASN A O 1
ATOM 7023 N N . ALA A 1 900 ? 56.451 38.958 -58.733 1.00 83.25 900 ALA A N 1
ATOM 7024 C CA . ALA A 1 900 ? 55.626 38.268 -59.727 1.00 83.25 900 ALA A CA 1
ATOM 7025 C C . ALA A 1 900 ? 56.205 36.919 -60.186 1.00 83.25 900 ALA A C 1
ATOM 7027 O O . ALA A 1 900 ? 55.468 35.947 -60.328 1.00 83.25 900 ALA A O 1
ATOM 7028 N N . VAL A 1 901 ? 57.523 36.835 -60.399 1.00 83.88 901 VAL A N 1
ATOM 7029 C CA . VAL A 1 901 ? 58.180 35.586 -60.826 1.00 83.88 901 VAL A CA 1
ATOM 7030 C C . VAL A 1 901 ? 58.149 34.531 -59.718 1.00 83.88 901 VAL A C 1
ATOM 7032 O O . VAL A 1 901 ? 57.961 33.351 -60.014 1.00 83.88 901 VAL A O 1
ATOM 7035 N N . GLU A 1 902 ? 58.325 34.936 -58.461 1.00 86.62 902 GLU A N 1
ATOM 7036 C CA . GLU A 1 902 ? 58.298 34.040 -57.301 1.00 86.62 902 GLU A CA 1
ATOM 7037 C C . GLU A 1 902 ? 56.879 33.511 -57.048 1.00 86.62 902 GLU A C 1
ATOM 7039 O O . GLU A 1 902 ? 56.679 32.299 -56.966 1.00 86.62 902 GLU A O 1
ATOM 7044 N N . GLU A 1 903 ? 55.879 34.395 -57.051 1.00 87.00 903 GLU A N 1
ATOM 7045 C CA . GLU A 1 903 ? 54.460 34.049 -56.895 1.00 87.00 903 GLU A CA 1
ATOM 7046 C C . GLU A 1 903 ? 53.962 33.119 -58.012 1.00 87.00 903 GLU A C 1
ATOM 7048 O O . GLU A 1 903 ? 53.330 32.098 -57.739 1.00 87.00 903 GLU A O 1
ATOM 7053 N N . LEU A 1 904 ? 54.296 33.415 -59.274 1.00 87.38 904 LEU A N 1
ATOM 7054 C CA . LEU A 1 904 ? 53.944 32.559 -60.410 1.00 87.38 904 LEU A CA 1
ATOM 7055 C C . LEU A 1 904 ? 54.679 31.216 -60.373 1.00 87.38 904 LEU A C 1
ATOM 7057 O O . LEU A 1 904 ? 54.097 30.199 -60.743 1.00 87.38 904 LEU A O 1
ATOM 7061 N N . THR A 1 905 ? 55.936 31.184 -59.915 1.00 88.38 905 THR A N 1
ATOM 7062 C CA . THR A 1 905 ? 56.678 29.922 -59.744 1.00 88.38 905 THR A CA 1
ATOM 7063 C C . THR A 1 905 ? 56.031 29.066 -58.651 1.00 88.38 905 THR A C 1
ATOM 7065 O O . THR A 1 905 ? 55.892 27.859 -58.833 1.00 88.38 905 THR A O 1
ATOM 7068 N N . SER A 1 906 ? 55.578 29.687 -57.558 1.00 89.19 906 SER A N 1
ATOM 7069 C CA . SER A 1 906 ? 54.840 29.014 -56.484 1.00 89.19 906 SER A CA 1
ATOM 7070 C C . SER A 1 906 ? 53.513 28.431 -56.981 1.00 89.19 906 SER A C 1
ATOM 7072 O O . SER A 1 906 ? 53.241 27.255 -56.756 1.00 89.19 906 SER A O 1
ATOM 7074 N N . LEU A 1 907 ? 52.716 29.205 -57.729 1.00 86.75 907 LEU A N 1
ATOM 7075 C CA . LEU A 1 907 ? 51.454 28.733 -58.313 1.00 86.75 907 LEU A CA 1
ATOM 7076 C C . LEU A 1 907 ? 51.662 27.620 -59.352 1.00 86.75 907 LEU A C 1
ATOM 7078 O O . LEU A 1 907 ? 50.928 26.637 -59.344 1.00 86.75 907 LEU A O 1
ATOM 7082 N N . ALA A 1 908 ? 52.682 27.729 -60.208 1.00 85.56 908 ALA A N 1
ATOM 7083 C CA . ALA A 1 908 ? 53.001 26.707 -61.207 1.00 85.56 908 ALA A CA 1
ATOM 7084 C C . ALA A 1 908 ? 53.440 25.369 -60.585 1.00 85.56 908 ALA A C 1
ATOM 7086 O O . ALA A 1 908 ? 53.227 24.317 -61.182 1.00 85.56 908 ALA A O 1
ATOM 7087 N N . ALA A 1 909 ? 54.040 25.403 -59.393 1.00 87.19 909 ALA A N 1
ATOM 7088 C CA . ALA A 1 909 ? 54.510 24.213 -58.688 1.00 87.19 909 ALA A CA 1
ATOM 7089 C C . ALA A 1 909 ? 53.409 23.474 -57.899 1.00 87.19 909 ALA A C 1
ATOM 7091 O O . ALA A 1 909 ? 53.660 22.368 -57.419 1.00 87.19 909 ALA A O 1
ATOM 7092 N N . ARG A 1 910 ? 52.207 24.051 -57.744 1.00 85.06 910 ARG A N 1
ATOM 7093 C CA . ARG A 1 910 ? 51.087 23.407 -57.036 1.00 85.06 910 ARG A CA 1
ATOM 7094 C C . ARG A 1 910 ? 50.451 22.329 -57.919 1.00 85.06 910 ARG A C 1
ATOM 7096 O O . ARG A 1 910 ? 49.888 22.662 -58.951 1.00 85.06 910 ARG A O 1
ATOM 7103 N N . ASP A 1 911 ? 50.562 21.070 -57.493 1.00 81.56 911 ASP A N 1
ATOM 7104 C CA . ASP A 1 911 ? 49.975 19.860 -58.109 1.00 81.56 911 ASP A CA 1
ATOM 7105 C C . ASP A 1 911 ? 49.947 19.854 -59.659 1.00 81.56 911 ASP A C 1
ATOM 7107 O O . ASP A 1 911 ? 48.888 19.798 -60.297 1.00 81.56 911 ASP A O 1
ATOM 7111 N N . PRO A 1 912 ? 51.124 19.923 -60.307 1.00 78.62 912 PRO A N 1
ATOM 7112 C CA . PRO A 1 912 ? 51.216 20.113 -61.752 1.00 78.62 912 PRO A CA 1
ATOM 7113 C C . PRO A 1 912 ? 50.614 18.963 -62.573 1.00 78.62 912 PRO A C 1
ATOM 7115 O O . PRO A 1 912 ? 50.244 19.163 -63.732 1.00 78.62 912 PRO A O 1
ATOM 7118 N N . ASP A 1 913 ? 50.487 17.776 -61.979 1.00 78.12 913 ASP A N 1
ATOM 7119 C CA . ASP A 1 913 ? 49.996 16.576 -62.653 1.00 78.12 913 ASP A CA 1
ATOM 7120 C C . ASP A 1 913 ? 48.460 16.484 -62.660 1.00 78.12 913 ASP A C 1
ATOM 7122 O O . ASP A 1 913 ? 47.880 15.805 -63.519 1.00 78.12 913 ASP A O 1
ATOM 7126 N N . SER A 1 914 ? 47.770 17.156 -61.732 1.00 83.62 914 SER A N 1
ATOM 7127 C CA . SER A 1 914 ? 46.310 17.033 -61.559 1.00 83.62 914 SER A CA 1
ATOM 7128 C C . SER A 1 914 ? 45.545 18.328 -61.824 1.00 83.62 914 SER A C 1
ATOM 7130 O O . SER A 1 914 ? 44.357 18.266 -62.159 1.00 83.62 914 SER A O 1
ATOM 7132 N N . VAL A 1 915 ? 46.206 19.489 -61.751 1.00 86.44 915 VAL A N 1
ATOM 7133 C CA . VAL A 1 915 ? 45.572 20.810 -61.898 1.00 86.44 915 VAL A CA 1
ATOM 7134 C C . VAL A 1 915 ? 44.863 20.987 -63.243 1.00 86.44 915 VAL A C 1
ATOM 7136 O O . VAL A 1 915 ? 43.685 21.343 -63.267 1.00 86.44 915 VAL A O 1
ATOM 7139 N N . LEU A 1 916 ? 45.524 20.682 -64.368 1.00 82.00 916 LEU A N 1
ATOM 7140 C CA . LEU A 1 916 ? 44.902 20.824 -65.695 1.00 82.00 916 LEU A CA 1
ATOM 7141 C C . LEU A 1 916 ? 43.786 19.808 -65.945 1.00 82.00 916 LEU A C 1
ATOM 7143 O O . LEU A 1 916 ? 42.804 20.143 -66.602 1.00 82.00 916 LEU A O 1
ATOM 7147 N N . ARG A 1 917 ? 43.917 18.584 -65.417 1.00 83.69 917 ARG A N 1
ATOM 7148 C CA . ARG A 1 917 ? 42.864 17.562 -65.523 1.00 83.69 917 ARG A CA 1
ATOM 7149 C C . ARG A 1 917 ? 41.613 18.006 -64.771 1.00 83.69 917 ARG A C 1
ATOM 7151 O O . ARG A 1 917 ? 40.542 18.055 -65.354 1.00 83.69 917 ARG A O 1
ATOM 7158 N N . SER A 1 918 ? 41.785 18.458 -63.531 1.00 86.75 918 SER A N 1
ATOM 7159 C CA . SER A 1 918 ? 40.683 18.957 -62.698 1.00 86.75 918 SER A CA 1
ATOM 7160 C C . SER A 1 918 ? 40.027 20.209 -63.289 1.00 86.75 918 SER A C 1
ATOM 7162 O O . SER A 1 918 ? 38.811 20.364 -63.215 1.00 86.75 918 SER A O 1
ATOM 7164 N N . PHE A 1 919 ? 40.820 21.099 -63.898 1.00 87.44 919 PHE A N 1
ATOM 7165 C CA . PHE A 1 919 ? 40.300 22.257 -64.626 1.00 87.44 919 PHE A CA 1
ATOM 7166 C C . PHE A 1 919 ? 39.471 21.830 -65.843 1.00 87.44 919 PHE A C 1
ATOM 7168 O O . PHE A 1 919 ? 38.381 22.355 -66.050 1.00 87.44 919 PHE A O 1
ATOM 7175 N N . ALA A 1 920 ? 39.965 20.874 -66.637 1.00 84.44 920 ALA A N 1
ATOM 7176 C CA . ALA A 1 920 ? 39.250 20.359 -67.802 1.00 84.44 920 ALA A CA 1
ATOM 7177 C C . ALA A 1 920 ? 37.939 19.663 -67.404 1.00 84.44 920 ALA A C 1
ATOM 7179 O O . ALA A 1 920 ? 36.914 19.897 -68.038 1.00 84.44 920 ALA A O 1
ATOM 7180 N N . ASP A 1 921 ? 37.947 18.877 -66.326 1.00 85.00 921 ASP A N 1
ATOM 7181 C CA . ASP A 1 921 ? 36.748 18.230 -65.786 1.00 85.00 921 ASP A CA 1
ATOM 7182 C C . ASP A 1 921 ? 35.710 19.269 -65.328 1.00 85.00 921 ASP A C 1
ATOM 7184 O O . ASP A 1 921 ? 34.530 19.157 -65.666 1.00 85.00 921 ASP A O 1
ATOM 7188 N N . ALA A 1 922 ? 36.150 20.330 -64.639 1.00 88.50 922 ALA A N 1
ATOM 7189 C CA . ALA A 1 922 ? 35.283 21.441 -64.252 1.00 88.50 922 ALA A CA 1
ATOM 7190 C C . ALA A 1 922 ? 34.711 22.185 -65.469 1.00 88.50 922 ALA A C 1
ATOM 7192 O O . ALA A 1 922 ? 33.513 22.461 -65.515 1.00 88.50 922 ALA A O 1
ATOM 7193 N N . ALA A 1 923 ? 35.545 22.478 -66.470 1.00 86.38 923 ALA A N 1
ATOM 7194 C CA . ALA A 1 923 ? 35.126 23.154 -67.694 1.00 86.38 923 ALA A CA 1
ATOM 7195 C C . ALA A 1 923 ? 34.114 22.328 -68.491 1.00 86.38 923 ALA A C 1
ATOM 7197 O O . ALA A 1 923 ? 33.104 22.869 -68.932 1.00 86.38 923 ALA A O 1
ATOM 7198 N N . ASN A 1 924 ? 34.335 21.019 -68.618 1.00 85.81 924 ASN A N 1
ATOM 7199 C CA . ASN A 1 924 ? 33.397 20.117 -69.277 1.00 85.81 924 ASN A CA 1
ATOM 7200 C C . ASN A 1 924 ? 32.051 20.086 -68.546 1.00 85.81 924 ASN A C 1
ATOM 7202 O O . ASN A 1 924 ? 31.008 20.234 -69.183 1.00 85.81 924 ASN A O 1
ATOM 7206 N N . LEU A 1 925 ? 32.051 19.955 -67.215 1.00 86.81 925 LEU A N 1
ATOM 7207 C CA . LEU A 1 925 ? 30.809 19.872 -66.444 1.00 86.81 925 LEU A CA 1
ATOM 7208 C C . LEU A 1 925 ? 29.987 21.169 -66.496 1.00 86.81 925 LEU A C 1
ATOM 7210 O O . LEU A 1 925 ? 28.763 21.119 -66.468 1.00 86.81 925 LEU A O 1
ATOM 7214 N N . LEU A 1 926 ? 30.644 22.324 -66.637 1.00 85.88 926 LEU A N 1
ATOM 7215 C CA . LEU A 1 926 ? 29.987 23.625 -66.801 1.00 85.88 926 LEU A CA 1
ATOM 7216 C C . LEU A 1 926 ? 29.287 23.806 -68.161 1.00 85.88 926 LEU A C 1
ATOM 7218 O O . LEU A 1 926 ? 28.482 24.725 -68.300 1.00 85.88 926 LEU A O 1
ATOM 7222 N N . THR A 1 927 ? 29.570 22.954 -69.154 1.00 78.50 927 THR A N 1
ATOM 7223 C CA . THR A 1 927 ? 28.906 22.996 -70.475 1.00 78.50 927 THR A CA 1
ATOM 7224 C C . THR A 1 927 ? 27.604 22.195 -70.543 1.00 78.50 927 THR A C 1
ATOM 7226 O O . THR A 1 927 ? 26.896 22.264 -71.547 1.00 78.50 927 THR A O 1
ATOM 7229 N N . VAL A 1 928 ? 27.279 21.444 -69.488 1.00 82.75 928 VAL A N 1
ATOM 7230 C CA . VAL A 1 928 ? 26.095 20.581 -69.394 1.00 82.75 928 VAL A CA 1
ATOM 7231 C C . VAL A 1 928 ? 25.204 21.077 -68.250 1.00 82.75 928 VAL A C 1
ATOM 7233 O O . VAL A 1 928 ? 25.694 21.693 -67.303 1.00 82.75 928 VAL A O 1
ATOM 7236 N N . ASP A 1 929 ? 23.897 20.802 -68.306 1.00 82.81 929 ASP A N 1
ATOM 7237 C CA . ASP A 1 929 ? 22.979 21.053 -67.187 1.00 82.81 929 ASP A CA 1
ATOM 7238 C C . ASP A 1 929 ? 23.321 20.134 -65.999 1.00 82.81 929 ASP A C 1
ATOM 7240 O O . ASP A 1 929 ? 22.796 19.028 -65.861 1.00 82.81 929 ASP A O 1
ATOM 7244 N N . ALA A 1 930 ? 24.248 20.587 -65.152 1.00 84.56 930 ALA A N 1
ATOM 7245 C CA . ALA A 1 930 ? 24.733 19.846 -63.994 1.00 84.56 930 ALA A CA 1
ATOM 7246 C C . ALA A 1 930 ? 23.657 19.746 -62.903 1.00 84.56 930 ALA A C 1
ATOM 7248 O O . ALA A 1 930 ? 23.119 20.759 -62.433 1.00 84.56 930 ALA A O 1
ATOM 7249 N N . THR A 1 931 ? 23.377 18.523 -62.448 1.00 88.44 931 THR A N 1
ATOM 7250 C CA . THR A 1 931 ? 22.474 18.298 -61.317 1.00 88.44 931 THR A CA 1
ATOM 7251 C C . THR A 1 931 ? 23.101 18.800 -60.014 1.00 88.44 931 THR A C 1
ATOM 7253 O O . THR A 1 931 ? 24.307 19.029 -59.915 1.00 88.44 931 THR A O 1
ATOM 7256 N N . LEU A 1 932 ? 22.296 18.949 -58.960 1.00 87.38 932 LEU A N 1
ATOM 7257 C CA . LEU A 1 932 ? 22.800 19.317 -57.632 1.00 87.38 932 LEU A CA 1
ATOM 7258 C C . LEU A 1 932 ? 23.860 18.334 -57.110 1.00 87.38 932 LEU A C 1
ATOM 7260 O O . LEU A 1 932 ? 24.824 18.751 -56.469 1.00 87.38 932 LEU A O 1
ATOM 7264 N N . GLN A 1 933 ? 23.698 17.047 -57.415 1.00 86.81 933 GLN A N 1
ATOM 7265 C CA . GLN A 1 933 ? 24.681 16.021 -57.091 1.00 86.81 933 GLN A CA 1
ATOM 7266 C C . GLN A 1 933 ? 26.005 16.268 -57.827 1.00 86.81 933 GLN A C 1
ATOM 7268 O O . GLN A 1 933 ? 27.059 16.234 -57.194 1.00 86.81 933 GLN A O 1
ATOM 7273 N N . ASP A 1 934 ? 25.951 16.559 -59.129 1.00 86.88 934 ASP A N 1
ATOM 7274 C CA . ASP A 1 934 ? 27.143 16.832 -59.942 1.00 86.88 934 ASP A CA 1
ATOM 7275 C C . ASP A 1 934 ? 27.883 18.078 -59.436 1.00 86.88 934 ASP A C 1
ATOM 7277 O O . ASP A 1 934 ? 29.106 18.067 -59.270 1.00 86.88 934 ASP A O 1
ATOM 7281 N N . LYS A 1 935 ? 27.127 19.132 -59.093 1.00 90.12 935 LYS A N 1
ATOM 7282 C CA . LYS A 1 935 ? 27.667 20.352 -58.479 1.00 90.12 935 LYS A CA 1
ATOM 7283 C C . LYS A 1 935 ? 28.385 20.050 -57.165 1.00 90.12 935 LYS A C 1
ATOM 7285 O O . LYS A 1 935 ? 29.505 20.510 -56.962 1.00 90.12 935 LYS A O 1
ATOM 7290 N N . LEU A 1 936 ? 27.760 19.278 -56.272 1.00 90.12 936 LEU A N 1
ATOM 7291 C CA . LEU A 1 936 ? 28.346 18.901 -54.983 1.00 90.12 936 LEU A CA 1
ATOM 7292 C C . LEU A 1 936 ? 29.614 18.057 -55.155 1.00 90.12 936 LEU A C 1
ATOM 7294 O O . LEU A 1 936 ? 30.612 18.341 -54.498 1.00 90.12 936 LEU A O 1
ATOM 7298 N N . ALA A 1 937 ? 29.595 17.064 -56.048 1.00 87.50 937 ALA A N 1
ATOM 7299 C CA . ALA A 1 937 ? 30.743 16.199 -56.307 1.00 87.50 937 ALA A CA 1
ATOM 7300 C C . ALA A 1 937 ? 31.955 16.994 -56.814 1.00 87.50 937 ALA A C 1
ATOM 7302 O O . ALA A 1 937 ? 33.067 16.793 -56.320 1.00 87.50 937 ALA A O 1
ATOM 7303 N N . LEU A 1 938 ? 31.742 17.943 -57.735 1.00 88.62 938 LEU A N 1
ATOM 7304 C CA . LEU A 1 938 ? 32.814 18.803 -58.233 1.00 88.62 938 LEU A CA 1
ATOM 7305 C C . LEU A 1 938 ? 33.290 19.795 -57.161 1.00 88.62 938 LEU A C 1
ATOM 7307 O O . LEU A 1 938 ? 34.492 19.926 -56.940 1.00 88.62 938 LEU A O 1
ATOM 7311 N N . LEU A 1 939 ? 32.375 20.478 -56.465 1.00 90.69 939 LEU A N 1
ATOM 7312 C CA . LEU A 1 939 ? 32.724 21.506 -55.474 1.00 90.69 939 LEU A CA 1
ATOM 7313 C C . LEU A 1 939 ? 33.391 20.947 -54.212 1.00 90.69 939 LEU A C 1
ATOM 7315 O O . LEU A 1 939 ? 34.117 21.678 -53.531 1.00 90.69 939 LEU A O 1
ATOM 7319 N N . ALA A 1 940 ? 33.138 19.683 -53.884 1.00 87.88 940 ALA A N 1
ATOM 7320 C CA . ALA A 1 940 ? 33.784 18.986 -52.780 1.00 87.88 940 ALA A CA 1
ATOM 7321 C C . ALA A 1 940 ? 35.095 18.282 -53.184 1.00 87.88 940 ALA A C 1
ATOM 7323 O O . ALA A 1 940 ? 35.766 17.722 -52.322 1.00 87.88 940 ALA A O 1
ATOM 7324 N N . SER A 1 941 ? 35.464 18.306 -54.470 1.00 87.44 941 SER A N 1
ATOM 7325 C CA . SER A 1 941 ? 36.768 17.840 -54.963 1.00 87.44 941 SER A CA 1
ATOM 7326 C C . SER A 1 941 ? 37.837 18.941 -54.886 1.00 87.44 941 SER A C 1
ATOM 7328 O O . SER A 1 941 ? 37.546 20.080 -54.516 1.00 87.44 941 SER A O 1
ATOM 7330 N N . ASP A 1 942 ? 39.065 18.634 -55.314 1.00 86.25 942 ASP A N 1
ATOM 7331 C CA . ASP A 1 942 ? 40.147 19.621 -55.442 1.00 86.25 942 ASP A CA 1
ATOM 7332 C C . ASP A 1 942 ? 39.953 20.587 -56.627 1.00 86.25 942 ASP A C 1
ATOM 7334 O O . ASP A 1 942 ? 40.667 21.586 -56.744 1.00 86.25 942 ASP A O 1
ATOM 7338 N N . ALA A 1 943 ? 38.967 20.343 -57.502 1.00 88.38 943 ALA A N 1
ATOM 7339 C CA . ALA A 1 943 ? 38.749 21.135 -58.711 1.00 88.38 943 ALA A CA 1
ATOM 7340 C C . ALA A 1 943 ? 38.594 22.647 -58.453 1.00 88.38 943 ALA A C 1
ATOM 7342 O O . ALA A 1 943 ? 39.247 23.412 -59.159 1.00 88.38 943 ALA A O 1
ATOM 7343 N N . PRO A 1 944 ? 37.844 23.137 -57.444 1.00 90.19 944 PRO A N 1
ATOM 7344 C CA . PRO A 1 944 ? 37.760 24.572 -57.172 1.00 90.19 944 PRO A CA 1
ATOM 7345 C C . PRO A 1 944 ? 39.094 25.202 -56.761 1.00 90.19 944 PRO A C 1
ATOM 7347 O O . PRO A 1 944 ? 39.354 26.358 -57.101 1.00 90.19 944 PRO A O 1
ATOM 7350 N N . VAL A 1 945 ? 39.946 24.450 -56.056 1.00 88.94 945 VAL A N 1
ATOM 7351 C CA . VAL A 1 945 ? 41.290 24.900 -55.665 1.00 88.94 945 VAL A CA 1
ATOM 7352 C C . VAL A 1 945 ? 42.201 24.913 -56.889 1.00 88.94 945 VAL A C 1
ATOM 7354 O O . VAL A 1 945 ? 42.864 25.913 -57.147 1.00 88.94 945 VAL A O 1
ATOM 7357 N N . HIS A 1 946 ? 42.178 23.858 -57.704 1.00 90.19 946 HIS A N 1
ATOM 7358 C CA . HIS A 1 946 ? 42.943 23.784 -58.950 1.00 90.19 946 HIS A CA 1
ATOM 7359 C C . HIS A 1 946 ? 42.531 24.867 -59.954 1.00 90.19 946 HIS A C 1
ATOM 7361 O O . HIS A 1 946 ? 43.393 25.536 -60.521 1.00 90.19 946 HIS A O 1
ATOM 7367 N N . VAL A 1 947 ? 41.231 25.125 -60.112 1.00 90.44 947 VAL A N 1
ATOM 7368 C CA . VAL A 1 947 ? 40.719 26.230 -60.933 1.00 90.44 947 VAL A CA 1
ATOM 7369 C C . VAL A 1 947 ? 41.191 27.577 -60.394 1.00 90.44 947 VAL A C 1
ATOM 7371 O O . VAL A 1 947 ? 41.599 28.428 -61.179 1.00 90.44 947 VAL A O 1
ATOM 7374 N N . ALA A 1 948 ? 41.209 27.771 -59.073 1.00 89.81 948 ALA A N 1
ATOM 7375 C CA . ALA A 1 948 ? 41.751 28.988 -58.474 1.00 89.81 948 ALA A CA 1
ATOM 7376 C C . ALA A 1 948 ? 43.265 29.146 -58.707 1.00 89.81 948 ALA A C 1
ATOM 7378 O O . ALA A 1 948 ? 43.720 30.262 -58.942 1.00 89.81 948 ALA A O 1
ATOM 7379 N N . VAL A 1 949 ? 44.043 28.056 -58.693 1.00 89.00 949 VAL A N 1
ATOM 7380 C CA . VAL A 1 949 ? 45.483 28.072 -59.017 1.00 89.00 949 VAL A CA 1
ATOM 7381 C C . VAL A 1 949 ? 45.710 28.470 -60.476 1.00 89.00 949 VAL A C 1
ATOM 7383 O O . VAL A 1 949 ? 46.532 29.345 -60.748 1.00 89.00 949 VAL A O 1
ATOM 7386 N N . VAL A 1 950 ? 44.960 27.871 -61.406 1.00 88.56 950 VAL A N 1
ATOM 7387 C CA . VAL A 1 950 ? 45.042 28.182 -62.843 1.00 88.56 950 VAL A CA 1
ATOM 7388 C C . VAL A 1 950 ? 44.637 29.627 -63.110 1.00 88.56 950 VAL A C 1
ATOM 7390 O O . VAL A 1 950 ? 45.349 30.350 -63.806 1.00 88.56 950 VAL A O 1
ATOM 7393 N N . HIS A 1 951 ? 43.534 30.068 -62.506 1.00 89.31 951 HIS A N 1
ATOM 7394 C CA . HIS A 1 951 ? 43.042 31.437 -62.614 1.00 89.31 951 HIS A CA 1
ATOM 7395 C C . HIS A 1 951 ? 44.016 32.455 -62.028 1.00 89.31 951 HIS A C 1
ATOM 7397 O O . HIS A 1 951 ? 44.407 33.397 -62.716 1.00 89.31 951 HIS A O 1
ATOM 7403 N N . GLY A 1 952 ? 44.508 32.211 -60.812 1.00 87.75 952 GLY A N 1
ATOM 7404 C CA . GLY A 1 952 ? 45.507 33.053 -60.165 1.00 87.75 952 GLY A CA 1
ATOM 7405 C C . GLY A 1 952 ? 46.793 33.157 -60.984 1.00 87.75 952 GLY A C 1
ATOM 7406 O O . GLY A 1 952 ? 47.322 34.256 -61.146 1.00 87.75 952 GLY A O 1
ATOM 7407 N N . PHE A 1 953 ? 47.268 32.046 -61.562 1.00 88.69 953 PHE A N 1
ATOM 7408 C CA . PHE A 1 953 ? 48.433 32.058 -62.446 1.00 88.69 953 PHE A CA 1
ATOM 7409 C C . PHE A 1 953 ? 48.166 32.890 -63.706 1.00 88.69 953 PHE A C 1
ATOM 7411 O O . PHE A 1 953 ? 48.980 33.744 -64.049 1.00 88.69 953 PHE A O 1
ATOM 7418 N N . ALA A 1 954 ? 47.026 32.689 -64.372 1.00 84.44 954 ALA A N 1
ATOM 7419 C CA . ALA A 1 954 ? 46.678 33.394 -65.603 1.00 84.44 954 ALA A CA 1
ATOM 7420 C C . ALA A 1 954 ? 46.534 34.910 -65.389 1.00 84.44 954 ALA A C 1
ATOM 7422 O O . ALA A 1 954 ? 47.170 35.689 -66.099 1.00 84.44 954 ALA A O 1
ATOM 7423 N N . VAL A 1 955 ? 45.782 35.339 -64.370 1.00 84.69 955 VAL A N 1
ATOM 7424 C CA . VAL A 1 955 ? 45.581 36.763 -64.045 1.00 84.69 955 VAL A CA 1
ATOM 7425 C C . VAL A 1 955 ? 46.895 37.427 -63.624 1.00 84.69 955 VAL A C 1
ATOM 7427 O O . VAL A 1 955 ? 47.214 38.544 -64.055 1.00 84.69 955 VAL A O 1
ATOM 7430 N N . ARG A 1 956 ? 47.705 36.741 -62.807 1.00 87.31 956 ARG A N 1
ATOM 7431 C CA . ARG A 1 956 ? 48.997 37.268 -62.356 1.00 87.31 956 ARG A CA 1
ATOM 7432 C C . ARG A 1 956 ? 50.004 37.362 -63.501 1.00 87.31 956 ARG A C 1
ATOM 7434 O O . ARG A 1 956 ? 50.710 38.368 -63.600 1.00 87.31 956 ARG A O 1
ATOM 7441 N N . ALA A 1 957 ? 50.036 36.364 -64.384 1.00 84.06 957 ALA A N 1
ATOM 7442 C CA . ALA A 1 957 ? 50.877 36.357 -65.574 1.00 84.06 957 ALA A CA 1
ATOM 7443 C C . ALA A 1 957 ? 50.465 37.462 -66.551 1.00 84.06 957 ALA A C 1
ATOM 7445 O O . ALA A 1 957 ? 51.326 38.217 -66.992 1.00 84.06 957 ALA A O 1
ATOM 7446 N N . ALA A 1 958 ? 49.165 37.619 -66.816 1.00 80.50 958 ALA A N 1
ATOM 7447 C CA . ALA A 1 958 ? 48.620 38.694 -67.641 1.00 80.50 958 ALA A CA 1
ATOM 7448 C C . ALA A 1 958 ? 49.046 40.080 -67.128 1.00 80.50 958 ALA A C 1
ATOM 7450 O O . ALA A 1 958 ? 49.578 40.894 -67.881 1.00 80.50 958 ALA A O 1
ATOM 7451 N N . THR A 1 959 ? 48.915 40.320 -65.820 1.00 81.81 959 THR A N 1
ATOM 7452 C CA . THR A 1 959 ? 49.322 41.587 -65.189 1.00 81.81 959 THR A CA 1
ATOM 7453 C C . THR A 1 959 ? 50.831 41.834 -65.317 1.00 81.81 959 THR A C 1
ATOM 7455 O O . THR A 1 959 ? 51.265 42.953 -65.602 1.00 81.81 959 THR A O 1
ATOM 7458 N N . ALA A 1 960 ? 51.647 40.794 -65.115 1.00 81.75 960 ALA A N 1
ATOM 7459 C CA . ALA A 1 960 ? 53.100 40.880 -65.230 1.00 81.75 960 ALA A CA 1
ATOM 7460 C C . ALA A 1 960 ? 53.548 41.145 -66.678 1.00 81.75 960 ALA A C 1
ATOM 7462 O O . ALA A 1 960 ? 54.405 41.999 -66.898 1.00 81.75 960 ALA A O 1
ATOM 7463 N N . ILE A 1 961 ? 52.933 40.478 -67.659 1.00 80.31 961 ILE A N 1
ATOM 7464 C CA . ILE A 1 961 ? 53.201 40.681 -69.090 1.00 80.31 961 ILE A CA 1
ATOM 7465 C C . ILE A 1 961 ? 52.819 42.107 -69.506 1.00 80.31 961 ILE A C 1
ATOM 7467 O O . ILE A 1 961 ? 53.660 42.814 -70.055 1.00 80.31 961 ILE A O 1
ATOM 7471 N N . GLN A 1 962 ? 51.631 42.593 -69.133 1.00 78.12 962 GLN A N 1
ATOM 7472 C CA . GLN A 1 962 ? 51.213 43.974 -69.415 1.00 78.12 962 GLN A CA 1
ATOM 7473 C C . GLN A 1 962 ? 52.139 45.029 -68.788 1.00 78.12 962 GLN A C 1
ATOM 7475 O O . GLN A 1 962 ? 52.294 46.126 -69.325 1.00 78.12 962 GLN A O 1
ATOM 7480 N N . SER A 1 963 ? 52.733 44.738 -67.626 1.00 77.94 963 SER A N 1
ATOM 7481 C CA . SER A 1 963 ? 53.722 45.617 -66.986 1.00 77.94 963 SER A CA 1
ATOM 7482 C C . SER A 1 963 ? 55.010 45.704 -67.810 1.00 77.94 963 SER A C 1
ATOM 7484 O O . SER A 1 963 ? 55.531 46.799 -68.023 1.00 77.94 963 SER A O 1
ATOM 7486 N N . VAL A 1 964 ? 55.477 44.564 -68.334 1.00 75.88 964 VAL A N 1
ATOM 7487 C CA . VAL A 1 964 ? 56.634 44.493 -69.239 1.00 75.88 964 VAL A CA 1
ATOM 7488 C C . VAL A 1 964 ? 56.341 45.224 -70.550 1.00 75.88 964 VAL A C 1
ATOM 7490 O O . VAL A 1 964 ? 57.159 46.020 -70.998 1.00 75.88 964 VAL A O 1
ATOM 7493 N N . GLU A 1 965 ? 55.164 45.023 -71.142 1.00 71.38 965 GLU A N 1
ATOM 7494 C CA . GLU A 1 965 ? 54.746 45.724 -72.363 1.00 71.38 965 GLU A CA 1
ATOM 7495 C C . GLU A 1 965 ? 54.675 47.242 -72.172 1.00 71.38 965 GLU A C 1
ATOM 7497 O O . GLU A 1 965 ? 55.162 47.996 -73.016 1.00 71.38 965 GLU A O 1
ATOM 7502 N N . ARG A 1 966 ? 54.129 47.706 -71.040 1.00 73.56 966 ARG A N 1
ATOM 7503 C CA . ARG A 1 966 ? 54.087 49.135 -70.700 1.00 73.56 966 ARG A CA 1
ATOM 7504 C C . ARG A 1 966 ? 55.482 49.740 -70.522 1.00 73.56 966 ARG A C 1
ATOM 7506 O O . ARG A 1 966 ? 55.701 50.850 -71.005 1.00 73.56 966 ARG A O 1
ATOM 7513 N N . ASP A 1 967 ? 56.425 49.044 -69.879 1.00 73.38 967 ASP A N 1
ATOM 7514 C CA . ASP A 1 967 ? 57.819 49.517 -69.758 1.00 73.38 967 ASP A CA 1
ATOM 7515 C C . ASP A 1 967 ? 58.515 49.581 -71.129 1.00 73.38 967 ASP A C 1
ATOM 7517 O O . ASP A 1 967 ? 59.168 50.576 -71.453 1.00 73.38 967 ASP A O 1
ATOM 7521 N N . LEU A 1 968 ? 58.305 48.572 -71.978 1.00 68.44 968 LEU A N 1
ATOM 7522 C CA . LEU A 1 968 ? 58.853 48.534 -73.336 1.00 68.44 968 LEU A CA 1
ATOM 7523 C C . LEU A 1 968 ? 58.321 49.670 -74.215 1.00 68.44 968 LEU A C 1
ATOM 7525 O O . LEU A 1 968 ? 59.105 50.324 -74.907 1.00 68.44 968 LEU A O 1
ATOM 7529 N N . ALA A 1 969 ? 57.015 49.941 -74.150 1.00 65.94 969 ALA A N 1
ATOM 7530 C CA . ALA A 1 969 ? 56.386 51.041 -74.873 1.00 65.94 969 ALA A CA 1
ATOM 7531 C C . ALA A 1 969 ? 56.876 52.415 -74.375 1.00 65.94 969 ALA A C 1
ATOM 7533 O O . ALA A 1 969 ? 57.171 53.291 -75.185 1.00 65.94 969 ALA A O 1
ATOM 7534 N N . ALA A 1 970 ? 57.033 52.598 -73.057 1.00 64.44 970 ALA A N 1
ATOM 7535 C CA . ALA A 1 970 ? 57.492 53.859 -72.466 1.00 64.44 970 ALA A CA 1
ATOM 7536 C C . ALA A 1 970 ? 58.966 54.192 -72.781 1.00 64.44 970 ALA A C 1
ATOM 7538 O O . ALA A 1 970 ? 59.336 55.368 -72.868 1.00 64.44 970 ALA A O 1
ATOM 7539 N N . ARG A 1 971 ? 59.826 53.181 -72.972 1.00 61.25 971 ARG A N 1
ATOM 7540 C CA . ARG A 1 971 ? 61.262 53.378 -73.252 1.00 61.25 971 ARG A CA 1
ATOM 7541 C C . ARG A 1 971 ? 61.610 53.452 -74.738 1.00 61.25 971 ARG A C 1
ATOM 7543 O O . ARG A 1 971 ? 62.569 54.147 -75.077 1.00 61.25 971 ARG A O 1
ATOM 7550 N N . GLN A 1 972 ? 60.808 52.857 -75.628 1.00 56.69 972 GLN A N 1
ATOM 7551 C CA . GLN A 1 972 ? 60.917 53.091 -77.080 1.00 56.69 972 GLN A CA 1
ATOM 7552 C C . GLN A 1 972 ? 60.767 54.577 -77.448 1.00 56.69 972 GLN A C 1
ATOM 7554 O O . GLN A 1 972 ? 61.347 55.032 -78.430 1.00 56.69 972 GLN A O 1
ATOM 7559 N N . THR A 1 973 ? 60.053 55.357 -76.631 1.00 51.41 973 THR A N 1
ATOM 7560 C CA . THR A 1 973 ? 59.895 56.808 -76.800 1.00 51.41 973 THR A CA 1
ATOM 7561 C C . THR A 1 973 ? 61.064 57.666 -76.288 1.00 51.41 973 THR A C 1
ATOM 7563 O O . THR A 1 973 ? 61.072 58.861 -76.573 1.00 51.41 973 THR A O 1
ATOM 7566 N N . GLN A 1 974 ? 62.056 57.117 -75.566 1.00 50.31 974 GLN A N 1
ATOM 7567 C CA . GLN A 1 974 ? 63.138 57.909 -74.939 1.00 50.31 974 GLN A CA 1
ATOM 7568 C C . GLN A 1 974 ? 64.570 57.626 -75.437 1.00 50.31 974 GLN A C 1
ATOM 7570 O O . GLN A 1 974 ? 65.445 58.456 -75.196 1.00 50.31 974 GLN A O 1
ATOM 7575 N N . ALA A 1 975 ? 64.847 56.536 -76.161 1.00 48.78 975 ALA A N 1
ATOM 7576 C CA . ALA A 1 975 ? 66.187 56.256 -76.693 1.00 48.78 975 ALA A CA 1
ATOM 7577 C C . ALA A 1 975 ? 66.135 55.828 -78.169 1.00 48.78 975 ALA A C 1
ATOM 7579 O O . ALA A 1 975 ? 65.644 54.755 -78.511 1.00 48.78 975 ALA A O 1
ATOM 7580 N N . GLY A 1 976 ? 66.660 56.670 -79.062 1.00 48.59 976 GLY A N 1
ATOM 7581 C CA . GLY A 1 976 ? 66.832 56.334 -80.473 1.00 48.59 976 GLY A CA 1
ATOM 7582 C C . GLY A 1 976 ? 67.983 55.347 -80.674 1.00 48.59 976 GLY A C 1
ATOM 7583 O O . GLY A 1 976 ? 69.135 55.762 -80.759 1.00 48.59 976 GLY A O 1
ATOM 7584 N N . GLY A 1 977 ? 67.663 54.055 -80.775 1.00 49.38 977 GLY A N 1
ATOM 7585 C CA . GLY A 1 977 ? 68.574 53.006 -81.246 1.00 49.38 977 GLY A CA 1
ATOM 7586 C C . GLY A 1 977 ? 68.329 51.655 -80.578 1.00 49.38 977 GLY A C 1
ATOM 7587 O O . GLY A 1 977 ? 68.773 51.442 -79.454 1.00 49.38 977 GLY A O 1
ATOM 7588 N N . ALA A 1 978 ? 67.656 50.733 -81.276 1.00 50.31 978 ALA A N 1
ATOM 7589 C CA . ALA A 1 978 ? 67.332 49.421 -80.722 1.00 50.31 978 ALA A CA 1
ATOM 7590 C C . ALA A 1 978 ? 68.518 48.441 -80.767 1.00 50.31 978 ALA A C 1
ATOM 7592 O O . ALA A 1 978 ? 69.122 48.243 -81.825 1.00 50.31 978 ALA A O 1
ATOM 7593 N N . THR A 1 979 ? 68.824 47.788 -79.641 1.00 60.00 979 THR A N 1
ATOM 7594 C CA . THR A 1 979 ? 69.840 46.712 -79.564 1.00 60.00 979 THR A CA 1
ATOM 7595 C C . THR A 1 979 ? 69.254 45.360 -80.004 1.00 60.00 979 THR A C 1
ATOM 7597 O O . THR A 1 979 ? 68.047 45.145 -79.927 1.00 60.00 979 THR A O 1
ATOM 7600 N N . ASP A 1 980 ? 70.078 44.403 -80.453 1.00 52.00 980 ASP A N 1
ATOM 7601 C CA . ASP A 1 980 ? 69.606 43.086 -80.942 1.00 52.00 980 ASP A CA 1
ATOM 7602 C C . ASP A 1 980 ? 68.816 42.270 -79.896 1.00 52.00 980 ASP A C 1
ATOM 7604 O O . ASP A 1 980 ? 68.005 41.410 -80.246 1.00 52.00 980 ASP A O 1
ATOM 7608 N N . MET A 1 981 ? 68.969 42.600 -78.612 1.00 50.31 981 MET A N 1
ATOM 7609 C CA . MET A 1 981 ? 68.188 42.030 -77.514 1.00 50.31 981 MET A CA 1
ATOM 7610 C C . MET A 1 981 ? 66.734 42.539 -77.501 1.00 50.31 981 MET A C 1
ATOM 7612 O O . MET A 1 981 ? 65.823 41.791 -77.153 1.00 50.31 981 MET A O 1
ATOM 7616 N N . GLU A 1 982 ? 66.479 43.768 -77.964 1.00 53.94 982 GLU A N 1
ATOM 7617 C CA . GLU A 1 982 ? 65.120 44.295 -78.145 1.00 53.94 982 GLU A CA 1
ATOM 7618 C C . GLU A 1 982 ? 64.402 43.612 -79.297 1.00 53.94 982 GLU A C 1
ATOM 7620 O O . GLU A 1 982 ? 63.228 43.305 -79.168 1.00 53.94 982 GLU A O 1
ATOM 7625 N N . LYS A 1 983 ? 65.099 43.245 -80.375 1.00 54.75 983 LYS A N 1
ATOM 7626 C CA . LYS A 1 983 ? 64.490 42.452 -81.454 1.00 54.75 983 LYS A CA 1
ATOM 7627 C C . LYS A 1 983 ? 64.135 41.031 -81.008 1.00 54.75 983 LYS A C 1
ATOM 7629 O O . LYS A 1 983 ? 63.151 40.481 -81.496 1.00 54.75 983 LYS A O 1
ATOM 7634 N N . ALA A 1 984 ? 64.904 40.440 -80.090 1.00 49.50 984 ALA A N 1
ATOM 7635 C CA . ALA A 1 984 ? 64.598 39.127 -79.521 1.00 49.50 984 ALA A CA 1
ATOM 7636 C C . ALA A 1 984 ? 63.382 39.180 -78.580 1.00 49.50 984 ALA A C 1
ATOM 7638 O O . ALA A 1 984 ? 62.484 38.351 -78.701 1.00 49.50 984 ALA A O 1
ATOM 7639 N N . VAL A 1 985 ? 63.308 40.190 -77.705 1.00 51.34 985 VAL A N 1
ATOM 7640 C CA . VAL A 1 985 ? 62.162 40.403 -76.804 1.00 51.34 985 VAL A CA 1
ATOM 7641 C C . VAL A 1 985 ? 60.904 40.798 -77.586 1.00 51.34 985 VAL A C 1
ATOM 7643 O O . VAL A 1 985 ? 59.845 40.241 -77.327 1.00 51.34 985 VAL A O 1
ATOM 7646 N N . THR A 1 986 ? 61.009 41.656 -78.605 1.00 53.28 986 THR A N 1
ATOM 7647 C CA . THR A 1 986 ? 59.873 42.050 -79.456 1.00 53.28 986 THR A CA 1
ATOM 7648 C C . THR A 1 986 ? 59.358 40.898 -80.324 1.00 53.28 986 THR A C 1
ATOM 7650 O O . THR A 1 986 ? 58.151 40.739 -80.434 1.00 53.28 986 THR A O 1
ATOM 7653 N N . ARG A 1 987 ? 60.220 40.022 -80.871 1.00 51.25 987 ARG A N 1
ATOM 7654 C CA . ARG A 1 987 ? 59.766 38.819 -81.609 1.00 51.25 987 ARG A CA 1
ATOM 7655 C C . ARG A 1 987 ? 59.087 37.781 -80.715 1.00 51.25 987 ARG A C 1
ATOM 7657 O O . ARG A 1 987 ? 58.194 37.070 -81.166 1.00 51.25 987 ARG A O 1
ATOM 7664 N N . VAL A 1 988 ? 59.514 37.673 -79.458 1.00 49.16 988 VAL A N 1
ATOM 7665 C CA . VAL A 1 988 ? 58.852 36.809 -78.469 1.00 49.16 988 VAL A CA 1
ATOM 7666 C C . VAL A 1 988 ? 57.536 37.439 -78.005 1.00 49.16 988 VAL A C 1
ATOM 7668 O O . VAL A 1 988 ? 56.557 36.714 -77.858 1.00 49.16 988 VAL A O 1
ATOM 7671 N N . LEU A 1 989 ? 57.474 38.771 -77.887 1.00 51.19 989 LEU A N 1
ATOM 7672 C CA . LEU A 1 989 ? 56.241 39.509 -77.601 1.00 51.19 989 LEU A CA 1
ATOM 7673 C C . LEU A 1 989 ? 55.222 39.447 -78.740 1.00 51.19 989 LEU A C 1
ATOM 7675 O O . LEU A 1 989 ? 54.039 39.284 -78.479 1.00 51.19 989 LEU A O 1
ATOM 7679 N N . GLU A 1 990 ? 55.660 39.472 -79.999 1.00 49.62 990 GLU A N 1
ATOM 7680 C CA . GLU A 1 990 ? 54.799 39.210 -81.160 1.00 49.62 990 GLU A CA 1
ATOM 7681 C C . GLU A 1 990 ? 54.232 37.782 -81.129 1.00 49.62 990 GLU A C 1
ATOM 7683 O O . GLU A 1 990 ? 53.070 37.575 -81.477 1.00 49.62 990 GLU A O 1
ATOM 7688 N N . ALA A 1 991 ? 55.001 36.799 -80.645 1.00 43.16 991 ALA A N 1
ATOM 7689 C CA . ALA A 1 991 ? 54.513 35.435 -80.447 1.00 43.16 991 ALA A CA 1
ATOM 7690 C C . ALA A 1 991 ? 53.532 35.310 -79.260 1.00 43.16 991 ALA A C 1
ATOM 7692 O O . ALA A 1 991 ? 52.641 34.459 -79.307 1.00 43.16 991 ALA A O 1
ATOM 7693 N N . THR A 1 992 ? 53.643 36.165 -78.234 1.00 46.72 992 THR A N 1
ATOM 7694 C CA . THR A 1 992 ? 52.671 36.282 -77.129 1.00 46.72 992 THR A CA 1
ATOM 7695 C C . THR A 1 992 ? 51.556 37.303 -77.377 1.00 46.72 992 THR A C 1
ATOM 7697 O O . THR A 1 992 ? 50.626 37.344 -76.584 1.00 46.72 992 THR A O 1
ATOM 7700 N N . SER A 1 993 ? 51.558 38.064 -78.477 1.00 45.38 993 SER A N 1
ATOM 7701 C CA . SER A 1 993 ? 50.483 39.022 -78.810 1.00 45.38 993 SER A CA 1
ATOM 7702 C C . SER A 1 993 ? 49.114 38.349 -78.964 1.00 45.38 993 SER A C 1
ATOM 7704 O O . SER A 1 993 ? 48.094 38.927 -78.620 1.00 45.38 993 SER A O 1
ATOM 7706 N N . ARG A 1 994 ? 49.089 37.063 -79.345 1.00 47.06 994 ARG A N 1
ATOM 7707 C CA . ARG A 1 994 ? 47.870 36.231 -79.321 1.00 47.06 994 ARG A CA 1
ATOM 7708 C C . ARG A 1 994 ? 47.322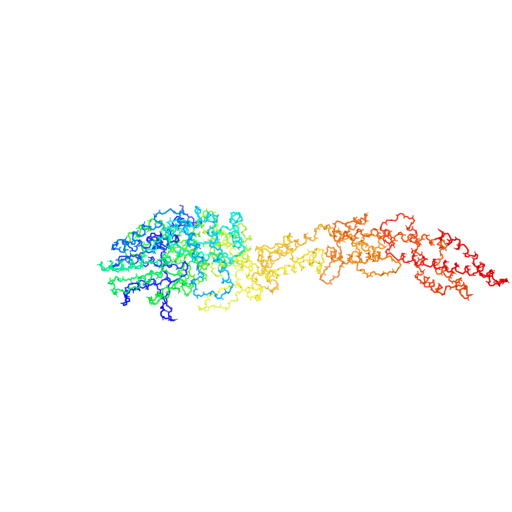 35.984 -77.911 1.00 47.06 994 ARG A C 1
ATOM 7710 O O . ARG A 1 994 ? 46.142 35.699 -77.766 1.00 47.06 994 ARG A O 1
ATOM 7717 N N . PHE A 1 995 ? 48.178 36.059 -76.895 1.00 41.12 995 PHE A N 1
ATOM 7718 C CA . PHE A 1 995 ? 47.807 35.996 -75.482 1.00 41.12 995 PHE A CA 1
ATOM 7719 C C . PHE A 1 995 ? 47.337 37.373 -74.984 1.00 41.12 995 PHE A C 1
ATOM 7721 O O . PHE A 1 995 ? 46.385 37.452 -74.220 1.00 41.12 995 PHE A O 1
ATOM 7728 N N . ASP A 1 996 ? 47.950 38.459 -75.467 1.00 43.34 996 ASP A N 1
ATOM 7729 C CA . ASP A 1 996 ? 47.579 39.840 -75.128 1.00 43.34 996 ASP A CA 1
ATOM 7730 C C . ASP A 1 996 ? 46.230 40.269 -75.750 1.00 43.34 996 ASP A C 1
ATOM 7732 O O . ASP A 1 996 ? 45.402 40.869 -75.066 1.00 43.34 996 ASP A O 1
ATOM 7736 N N . ASP A 1 997 ? 45.928 39.863 -76.990 1.00 45.28 997 ASP A N 1
ATOM 7737 C CA . ASP A 1 997 ? 44.613 40.080 -77.623 1.00 45.28 997 ASP A CA 1
ATOM 7738 C C . ASP A 1 997 ? 43.483 39.335 -76.884 1.00 45.28 997 ASP A C 1
ATOM 7740 O O . ASP A 1 997 ? 42.370 39.849 -76.757 1.00 45.28 997 ASP A O 1
ATOM 7744 N N . ALA A 1 998 ? 43.774 38.150 -76.337 1.00 42.53 998 ALA A N 1
ATOM 7745 C CA . ALA A 1 998 ? 42.829 37.366 -75.540 1.00 42.53 998 ALA A CA 1
ATOM 7746 C C . ALA A 1 998 ? 42.631 37.943 -74.123 1.00 42.53 998 ALA A C 1
ATOM 7748 O O . ALA A 1 998 ? 41.517 37.954 -73.607 1.00 42.53 998 ALA A O 1
ATOM 7749 N N . VAL A 1 999 ? 43.686 38.488 -73.507 1.00 40.44 999 VAL A N 1
ATOM 7750 C CA . VAL A 1 999 ? 43.628 39.150 -72.191 1.00 40.44 999 VAL A CA 1
ATOM 7751 C C . VAL A 1 999 ? 42.970 40.536 -72.268 1.00 40.44 999 VAL A C 1
ATOM 7753 O O . VAL A 1 999 ? 42.226 40.911 -71.362 1.00 40.44 999 VAL A O 1
ATOM 7756 N N . LYS A 1 1000 ? 43.184 41.309 -73.341 1.00 43.03 1000 LYS A N 1
ATOM 7757 C CA . LYS A 1 1000 ? 42.522 42.613 -73.544 1.00 43.03 1000 LYS A CA 1
ATOM 7758 C C . LYS A 1 1000 ? 41.013 42.494 -73.765 1.00 43.03 1000 LYS A C 1
ATOM 7760 O O . LYS A 1 1000 ? 40.296 43.424 -73.408 1.00 43.03 1000 LYS A O 1
ATOM 7765 N N . GLY A 1 1001 ? 40.533 41.358 -74.276 1.00 42.84 1001 GLY A N 1
ATOM 7766 C CA . GLY A 1 1001 ? 39.105 41.033 -74.351 1.00 42.84 1001 GLY A CA 1
ATOM 7767 C C . GLY A 1 1001 ? 38.451 40.665 -73.010 1.00 42.84 1001 GLY A C 1
ATOM 7768 O O . GLY A 1 1001 ? 37.230 40.639 -72.941 1.00 42.84 1001 GLY A O 1
ATOM 7769 N N . LEU A 1 1002 ? 39.236 40.402 -71.955 1.00 37.31 1002 LEU A N 1
ATOM 7770 C CA . LEU A 1 1002 ? 38.756 40.030 -70.612 1.00 37.31 1002 LEU A CA 1
ATOM 7771 C C . LEU A 1 1002 ? 38.691 41.211 -69.621 1.00 37.31 1002 LEU A C 1
ATOM 7773 O O . LEU A 1 1002 ? 38.111 41.074 -68.548 1.00 37.31 1002 LEU A O 1
ATOM 7777 N N . LEU A 1 1003 ? 39.314 42.352 -69.943 1.00 34.91 1003 LEU A N 1
ATOM 7778 C CA . LEU A 1 1003 ? 39.378 43.553 -69.088 1.00 34.91 1003 LEU A CA 1
ATOM 7779 C C . LEU A 1 1003 ? 38.492 44.719 -69.583 1.00 34.91 1003 LEU A C 1
ATOM 7781 O O . LEU A 1 1003 ? 38.541 45.804 -68.997 1.00 34.91 1003 LEU A O 1
ATOM 7785 N N . GLN A 1 1004 ? 37.710 44.510 -70.647 1.00 33.78 1004 GLN A N 1
ATOM 7786 C CA . GLN A 1 1004 ? 36.595 45.369 -71.076 1.00 33.78 1004 GLN A CA 1
ATOM 7787 C C . GLN A 1 1004 ? 35.280 44.705 -70.690 1.00 33.78 1004 GLN A C 1
ATOM 7789 O O . GLN A 1 1004 ? 34.352 45.455 -70.310 1.00 33.78 1004 GLN A O 1
#

Secondary structure (DSSP, 8-state):
----STT---S-HHHHHHH--S-GGGS-HHHHHHH--PPPEEEEETT-SS--EEE-HHHHHHHHHSPPPTTSEEEEEEE--TTSSHHHHHHHHHHHHTT-TTEEEEEE-TTS--HHHHHHHHTTT---HHHHHHHHHHHHSHHHHS-HHHHHHHHHHHHHHHHHHGGGS-SS--S-HHHHHHHHHHHHHHHHHHT-HHHHHHHTSTTSHHHHHHHHHHH-PPTT----GGGGS--GGGS--SHHHHHTS-HHHHHHHHHHHH-HHHHHHHHHHHHHHHHHHHHHHHS-TT--HHHHHHHHHHHHHHTTPEEEEEES-GGGGTT-HHHHHHHHT--SEETTEE---EEEEEEE-HHHHHT-HHHHTT-SEEEE--PPBSTTSB-HHHHHHHHHHHHHHTTS-HHHHHHHHHH--TT-TT-S--GGGG-TTHHHHHHHH-B-TT--B-TT--HHHHHHHHHHH-SSS--HHHIIIIIIIIHHHHHHHHHHTT-PSPHHHHGGGGGGSPPPPHHHHHHHHHH-TTTHHHHHHHHHHHS-SS-TT---HHHHHHTT-GGGGGTHHHHHHHH-----TT-PPPTT--------TTGGGS-HHHHHHHHHHHHHHTTSSPBPHHHHHHHHHHHHHHHHHHHHHSSS--B-SHHHHHHTS-GGGEEESSBSS---SS--SEEE-GGGHHHHHHHHHHHHHTT---TTHHHHHHHHHHHHHHHHHHHHHHHSSPPPHHHHHHHHHHHHHHHHTTTTTT--SHHHHHHHHHPPPPPPPPPTTS-HHHHHHHHHHHHHHHHHHHHHHHHHEEBSSSSPPP-EE-HHHHHHHHHHHHHH-----S-HHHHHHHHHHHHHHHHHHHHHHHHHHHHHTTS-TTTT--HHHHHHHHHHHHHHHHHTT----SSHHHHHHHHHTSSTTTHHHHHHHHHHHTTS---HHHHHHHHTSSHHHHHHHHHHHHHHHHHHHHHHHHHHHHHHTT-S---HHHHHHHHHHHHHHHHHHHHHTT--

pLDDT: mean 82.48, std 13.43, range [29.5, 96.75]